Protein AF-A0A355SGA1-F1 (afdb_monomer)

Mean predicted aligned error: 23.5 Å

pLDDT: mean 78.16, std 21.88, range [22.03, 98.88]

Radius of gyration: 47.78 Å; Cα contacts (8 Å, |Δi|>4): 2266; chains: 1; bounding box: 134×86×154 Å

Nearest PDB structures (foldseek):
  6inx-assembly1_A-2  TM=9.481E-01  e=4.267E-32  Paenibacillus barengoltzii
  6bt9-assembly2_B  TM=9.104E-01  e=8.882E-31  Bacillus thuringiensis
  5gzt-assembly1_B  TM=6.855E-01  e=5.380E-34  Paenibacillus sp. FPU-7
  5gzu-assembly1_A  TM=6.925E-01  e=1.850E-33  Paenibacillus sp. FPU-7
  6jmn-assembly1_A  TM=6.245E-01  e=8.545E-30  Ostrinia furnacalis

Foldseek 3Di:
DDDDDDDDDDDDDDDDDDDDDDYDYDDDDDDDDDDDDDDDDDDDDDDDDDDDDDDDDDDDPLDPDAWAFWADWDWPDAAQFKTKIFTHDTDDDQDWQKKFKDKQNHTDDIGRHRMDMDGRHHGQDKIKIWIWTAGPSGHIYPIDIDIDTHHHDDDDDDDDDDDDDDDDDDDDDDDDDDDDDDDDDDDDDDDDDDDDDDDADDDAWEEWEDWDWPDAAQFKTKIATDDIDDPQDWQWKFKDWPNHGPDIGSDRMDMDGRHHGQDKIKMWMWTAGPNGHIYDIYDIDIDTHYHDDAKEEFAPWDWDPFAQFKIKTATDDIDDPQGWPWKFKDKPNHTDDIDRDRMDMGGGHHGQDKIKMWMWTAHPRGHIYDIDIDIDTHHHDKDKDKPPADPVRFEDDDFIKIWIDHDPPQQWQKKKKWKDFPVCPVDGTDTDDIGRDPRDIDTHPQPPPVDAFGKMKIKMWIAHPVRDIDIDIDIHTYPSDPADAFAAFADWDWPDDDLFKTKIFTHDGPDPFFQKKWKDKPNHTDDIDRHRMDMDGRHHAQDKMKMWMWTAGPVGHIHPDIWIKMDHHHPDRVVVVLDKDFPDWDWDWDQDDDDDQQDGKIWIKTKTQIDPSRAWPDKWKWKDFSPDDPVPIDTDDPVQWDDDRRMIIGTDICPPPDAFKMKMKMWIAHPVRDITIGIDIDGDHDDDDADDDFPDDADPFEFPFAEEFEDEQPDPDLNLDDNNLLNLHQEYEYPAWAADLPQRATDRPRNNRVLVSLVVVVVSCVVVVSYFYEHEYAPQPRLQRVCVQLVDPNSLLSHLLNLVVVCVVSVGQAYEYERQAFQCHHHPNHDRDLCSLVSLLVSLVSNLVSQVVVCVPVVRRHFYEYEFALDLVRCNSNLLLPSCVSHQAYEYQQFCQDFFVDFADAAGAFQADDPVPGDHQVNSLVSSVVSHHDLLRYAYEFEQKKKKFQFPDPPPLRHRGGGPGMDIGFVQRVPVVPLVVVQWDWDADPGRRFIWTHHSVRRIIIHHHFLRSLLVVLVVSLVSVHRYYYYDHDSRHRSCRSSVSNSVSRRDHDD

Secondary structure (DSSP, 8-state):
----------------------------------------SSS---------S-----------PPPPPPEEEEEEEE-SS-EEEEEEPP--SS-EEEEEEEETTEEEEEESSSEEEE-SPPTT-EEEEEEEEEESSS-----EEEEEEPPPPPPP----------------------------------------------PPPPPPEEEEEEEE-SSEEEEEEEPPP-SS---EEEEEETTEEEEEESSSEEEEESPPTT-EEEEEEEEE-SSS-BPPP-PPEEEE----PPPPPPEEEEEES--SSEEEEEEEPP--SS---EEEEEETTEEEEEESSSEEEEE-PPTT-EEEEEEEEE-SS--BPPPEEEEEEPPPPPEEEEES--TTSSEE-S--EEEEE--GGG-EEEEEEEEEETT-TTSPPEEEEEE-SSS-EEE--TT-TTS-SEEEEEEEEEEETTS-EEEEEEEEEE-------PPPPS--EEEEEETTEEEEE-PPPS-TTEEEEEEEETTEEEEEESSSEEEEE---TT-EEEEEEEEEETTS-B-SS-EEEEEE--SSTTTTTT---EEEEEEE--EE--SSS---EEEEEEEEEE-TTS-EEEEEEEEEETTS-TT--EEPPGGGEEEETTEEEEEEEGGGSPSEEEEEEEEEEETTS-EEEEEEEEEE------PPPPSPPPPSS--SSEEEEEEETTSS-STT--HHHHTT-SEEEEEEEEE-TTT--EE-SSTTTHHHHHHHHHHHHHH-TT-EEEEEEE-TTTGGGHHHHHTSHHHHHHHHHHHHHHHHHHT-SEEEEE-SBTTTB-STT----TTHHHHHHHHHHHHHHHHHHHHHHH-PPPEEEEEEESSHHHHHHHTHHHHTTS-SEEEEE---SS-TTSSB---SS-SS-SSSSS--HHHHHHHHHHHT--GGGEEEEEESEEEEEEES--GGGGTT-BEEEEEEEEHHHHHHT-TTTTT-EEEE-TTT--EEEEETTTTEEEE---TTHHHHHHHHHHHHT--EEEEE-GGGSSTTHHHHHHHHHHTS---

Structure (mmCIF, N/CA/C/O backbone):
data_AF-A0A355SGA1-F1
#
_entry.id   AF-A0A355SGA1-F1
#
loop_
_atom_site.group_PDB
_atom_site.id
_atom_site.type_symbol
_atom_site.label_atom_id
_atom_site.label_alt_id
_atom_site.label_comp_id
_atom_site.label_asym_id
_atom_site.label_entity_id
_atom_site.label_seq_id
_atom_site.pdbx_PDB_ins_code
_atom_site.Cartn_x
_atom_site.Cartn_y
_atom_site.Cartn_z
_atom_site.occupancy
_atom_site.B_iso_or_equiv
_atom_site.auth_seq_id
_atom_site.auth_comp_id
_atom_site.auth_asym_id
_atom_site.auth_atom_id
_atom_site.pdbx_PDB_model_num
ATOM 1 N N . MET A 1 1 ? -56.259 31.245 44.991 1.00 29.61 1 MET A N 1
ATOM 2 C CA . MET A 1 1 ? -56.139 30.017 45.816 1.00 29.61 1 MET A CA 1
ATOM 3 C C . MET A 1 1 ? -54.680 29.564 45.718 1.00 29.61 1 MET A C 1
ATOM 5 O O . MET A 1 1 ? -54.126 29.699 44.640 1.00 29.61 1 MET A O 1
ATOM 9 N N . ALA A 1 2 ? -53.930 29.361 46.810 1.00 29.39 2 ALA A N 1
ATOM 10 C CA . ALA A 1 2 ? -54.065 28.291 47.818 1.00 29.39 2 ALA A CA 1
ATOM 11 C C . ALA A 1 2 ? -53.697 26.924 47.184 1.00 29.39 2 ALA A C 1
ATOM 13 O O . ALA A 1 2 ? -54.320 26.577 46.191 1.00 29.39 2 ALA A O 1
ATOM 14 N N . ILE A 1 3 ? -52.704 26.138 47.642 1.00 30.56 3 ILE A N 1
ATOM 15 C CA . ILE A 1 3 ? -52.030 26.053 48.963 1.00 30.56 3 ILE A CA 1
ATOM 16 C C . ILE A 1 3 ? -50.512 25.694 48.851 1.00 30.56 3 ILE A C 1
ATOM 18 O O . ILE A 1 3 ? -49.994 25.452 47.768 1.00 30.56 3 ILE A O 1
ATOM 22 N N . LYS A 1 4 ? -49.790 25.752 49.983 1.00 28.38 4 LYS A N 1
ATOM 23 C CA . LYS A 1 4 ? -48.328 25.546 50.227 1.00 28.38 4 LYS A CA 1
ATOM 24 C C . LYS A 1 4 ? -48.144 24.239 51.077 1.00 28.38 4 LYS A C 1
ATOM 26 O O . LYS A 1 4 ? -49.145 23.549 51.241 1.00 28.38 4 LYS A O 1
ATOM 31 N N . PRO A 1 5 ? -47.044 23.932 51.817 1.00 59.78 5 PRO A N 1
ATOM 32 C CA . PRO A 1 5 ? -45.588 24.169 51.678 1.00 59.78 5 PRO A CA 1
ATOM 33 C C . PRO A 1 5 ? -44.708 22.909 52.021 1.00 59.78 5 PRO A C 1
ATOM 35 O O . PRO A 1 5 ? -45.240 21.857 52.351 1.00 59.78 5 PRO A O 1
ATOM 38 N N . LYS A 1 6 ? -43.375 23.120 52.144 1.00 33.44 6 LYS A N 1
ATOM 39 C CA . LYS A 1 6 ? -42.346 22.442 53.007 1.00 33.44 6 LYS A CA 1
ATOM 40 C C . LYS A 1 6 ? -41.299 21.568 52.278 1.00 33.44 6 LYS A C 1
ATOM 42 O O . LYS A 1 6 ? -41.652 20.957 51.284 1.00 33.44 6 LYS A O 1
ATOM 47 N N . LYS A 1 7 ? -40.054 21.362 52.762 1.00 37.81 7 LYS A N 1
ATOM 48 C CA . LYS A 1 7 ? -39.009 22.143 53.514 1.00 37.81 7 LYS A CA 1
ATOM 49 C C . LYS A 1 7 ? -38.094 21.169 54.319 1.00 37.81 7 LYS A C 1
ATOM 51 O O . LYS A 1 7 ? -38.613 20.166 54.787 1.00 37.81 7 LYS A O 1
ATOM 56 N N . TYR A 1 8 ? -36.865 21.622 54.652 1.00 35.66 8 TYR A N 1
ATOM 57 C CA . TYR A 1 8 ? -36.014 21.250 55.826 1.00 35.66 8 TYR A CA 1
ATOM 58 C C . TYR A 1 8 ? -35.100 19.980 55.742 1.00 35.66 8 TYR A C 1
ATOM 60 O O . TYR A 1 8 ? -35.490 19.049 55.055 1.00 35.66 8 TYR A O 1
ATOM 68 N N . LEU A 1 9 ? -33.916 19.848 56.414 1.00 32.72 9 LEU A N 1
ATOM 69 C CA . LEU A 1 9 ? -32.998 20.797 57.136 1.00 32.72 9 LEU A CA 1
ATOM 70 C C . LEU A 1 9 ? -31.701 20.137 57.753 1.00 32.72 9 LEU A C 1
ATOM 72 O O . LEU A 1 9 ? -31.760 18.972 58.117 1.00 32.72 9 LEU A O 1
ATOM 76 N N . TYR A 1 10 ? -30.632 20.942 57.994 1.00 31.28 10 TYR A N 1
ATOM 77 C CA . TYR A 1 10 ? -29.377 20.762 58.813 1.00 31.28 10 TYR A CA 1
ATOM 78 C C . TYR A 1 10 ? -28.382 19.585 58.466 1.00 31.28 10 TYR A C 1
ATOM 80 O O . TYR A 1 10 ? -28.774 18.692 57.731 1.00 31.28 10 TYR A O 1
ATOM 88 N N . PHE A 1 11 ? -27.143 19.428 59.020 1.00 32.31 11 PHE A N 1
ATOM 89 C CA . PHE A 1 11 ? -25.883 20.255 59.178 1.00 32.31 11 PHE A CA 1
ATOM 90 C C . PHE A 1 11 ? -24.884 19.551 60.163 1.00 32.31 11 PHE A C 1
ATOM 92 O O . PHE A 1 11 ? -25.305 18.639 60.864 1.00 32.31 11 PHE A O 1
ATOM 99 N N . PHE A 1 12 ? -23.648 20.081 60.326 1.00 29.50 12 PHE A N 1
ATOM 100 C CA . PHE A 1 12 ? -22.642 19.834 61.414 1.00 29.50 12 PHE A CA 1
ATOM 101 C C . PHE A 1 12 ? -21.904 18.453 61.428 1.00 29.50 12 PHE A C 1
ATOM 103 O O . PHE A 1 12 ? -22.513 17.455 61.073 1.00 29.50 12 PHE A O 1
ATOM 110 N N . LEU A 1 13 ? -20.637 18.276 61.890 1.00 27.98 13 LEU A N 1
ATOM 111 C CA . LEU A 1 13 ? -19.417 19.138 61.980 1.00 27.98 13 LEU A CA 1
ATOM 112 C C . LEU A 1 13 ? -18.161 18.345 62.501 1.00 27.98 13 LEU A C 1
ATOM 114 O O . LEU A 1 13 ? -18.361 17.448 63.307 1.00 27.98 13 LEU A O 1
ATOM 118 N N . VAL A 1 14 ? -16.915 18.809 62.209 1.00 29.78 14 VAL A N 1
ATOM 119 C CA . VAL A 1 14 ? -15.663 18.735 63.063 1.00 29.78 14 VAL A CA 1
ATOM 120 C C . VAL A 1 14 ? -14.986 17.341 63.332 1.00 29.78 14 VAL A C 1
ATOM 122 O O . VAL A 1 14 ? -15.704 16.369 63.501 1.00 29.78 14 VAL A O 1
ATOM 125 N N . PHE A 1 15 ? -13.649 17.112 63.487 1.00 29.41 15 PHE A N 1
ATOM 126 C CA . PHE A 1 15 ? -12.339 17.804 63.218 1.00 29.41 15 PHE A CA 1
ATOM 127 C C . PHE A 1 15 ? -11.118 16.894 63.648 1.00 29.41 15 PHE A C 1
ATOM 129 O O . PHE A 1 15 ? -11.392 15.754 64.006 1.00 29.41 15 PHE A O 1
ATOM 136 N N . VAL A 1 16 ? -9.846 17.407 63.726 1.00 32.91 16 VAL A N 1
ATOM 137 C CA . VAL A 1 16 ? -8.592 16.834 64.388 1.00 32.91 16 VAL A CA 1
ATOM 138 C C . VAL A 1 16 ? -7.732 15.831 63.530 1.00 32.91 16 VAL A C 1
ATOM 140 O O . VAL A 1 16 ? -8.352 15.025 62.853 1.00 32.91 16 VAL A O 1
ATOM 143 N N . LEU A 1 17 ? -6.364 15.733 63.454 1.00 32.56 17 LEU A N 1
ATOM 144 C CA . LEU A 1 17 ? -5.117 16.483 63.875 1.00 32.56 17 LEU A CA 1
ATOM 145 C C . LEU A 1 17 ? -3.809 16.000 63.106 1.00 32.56 17 LEU A C 1
ATOM 147 O O . LEU A 1 17 ? -3.913 15.058 62.332 1.00 32.56 17 LEU A O 1
ATOM 151 N N . ILE A 1 18 ? -2.597 16.539 63.442 1.00 29.86 18 ILE A N 1
ATOM 152 C CA . ILE A 1 18 ? -1.179 16.018 63.238 1.00 29.86 18 ILE A CA 1
ATOM 153 C C . ILE A 1 18 ? -0.542 16.142 61.801 1.00 29.86 18 ILE A C 1
ATOM 155 O O . ILE A 1 18 ? -1.279 15.959 60.844 1.00 29.86 18 ILE A O 1
ATOM 159 N N . LEU A 1 19 ? 0.736 16.511 61.463 1.00 32.09 19 LEU A N 1
ATOM 160 C CA . LEU A 1 19 ? 2.088 16.842 62.072 1.00 32.09 19 LEU A CA 1
ATOM 161 C C . LEU A 1 19 ? 3.180 15.699 62.034 1.00 32.09 19 LEU A C 1
ATOM 163 O O . LEU A 1 19 ? 2.768 14.550 62.069 1.00 32.09 19 LEU A O 1
ATOM 167 N N . THR A 1 20 ? 4.545 15.789 62.000 1.00 37.00 20 THR A N 1
ATOM 168 C CA . THR A 1 20 ? 5.698 16.745 61.720 1.00 37.00 20 THR A CA 1
ATOM 169 C C . THR A 1 20 ? 7.069 15.973 61.867 1.00 37.00 20 THR A C 1
ATOM 171 O O . THR A 1 20 ? 7.033 14.960 62.557 1.00 37.00 20 THR A O 1
ATOM 174 N N . SER A 1 21 ? 8.323 16.343 61.472 1.00 33.88 21 SER A N 1
ATOM 175 C CA . SER A 1 21 ? 8.951 17.181 60.396 1.00 33.88 21 SER A CA 1
ATOM 176 C C . SER A 1 21 ? 10.531 17.270 60.455 1.00 33.88 21 SER A C 1
ATOM 178 O O . SER A 1 21 ? 11.054 17.498 61.537 1.00 33.88 21 SER A O 1
ATOM 180 N N . LEU A 1 22 ? 11.241 17.274 59.291 1.00 32.97 22 LEU A N 1
ATOM 181 C CA . LEU A 1 22 ? 12.563 17.928 58.921 1.00 32.97 22 LEU A CA 1
ATOM 182 C C . LEU A 1 22 ? 14.014 17.477 59.407 1.00 32.97 22 LEU A C 1
ATOM 184 O O . LEU A 1 22 ? 14.228 17.266 60.591 1.00 32.97 22 LEU A O 1
ATOM 188 N N . MET A 1 23 ? 15.030 17.571 58.484 1.00 30.44 23 MET A N 1
ATOM 189 C CA . MET A 1 23 ? 16.516 17.925 58.600 1.00 30.44 23 MET A CA 1
ATOM 190 C C . MET A 1 23 ? 17.595 16.938 59.225 1.00 30.44 23 MET A C 1
ATOM 192 O O . MET A 1 23 ? 17.177 15.970 59.843 1.00 30.44 23 MET A O 1
ATOM 196 N N . ILE A 1 24 ? 18.972 17.007 59.119 1.00 32.75 24 ILE A N 1
ATOM 197 C CA . ILE A 1 24 ? 20.013 17.947 58.528 1.00 32.75 24 ILE A CA 1
ATOM 198 C C . ILE A 1 24 ? 21.329 17.309 57.850 1.00 32.75 24 ILE A C 1
ATOM 200 O O . ILE A 1 24 ? 21.148 16.616 56.856 1.00 32.75 24 ILE A O 1
ATOM 204 N N . ILE A 1 25 ? 22.619 17.577 58.240 1.00 31.19 25 ILE A N 1
ATOM 205 C CA . ILE A 1 25 ? 23.953 17.379 57.509 1.00 31.19 25 ILE A CA 1
ATOM 206 C C . ILE A 1 25 ? 25.229 17.423 58.462 1.00 31.19 25 ILE A C 1
ATOM 208 O O . ILE A 1 25 ? 24.984 17.682 59.636 1.00 31.19 25 ILE A O 1
ATOM 212 N N . SER A 1 26 ? 26.575 17.266 58.183 1.00 31.05 26 SER A N 1
ATOM 213 C CA . SER A 1 26 ? 27.523 16.915 57.042 1.00 31.05 26 SER A CA 1
ATOM 214 C C . SER A 1 26 ? 29.070 16.828 57.413 1.00 31.05 26 SER A C 1
ATOM 216 O O . SER A 1 26 ? 29.461 17.500 58.360 1.00 31.05 26 SER A O 1
ATOM 218 N N . HIS A 1 27 ? 29.941 16.226 56.544 1.00 33.25 27 HIS A N 1
ATOM 219 C CA . HIS A 1 27 ? 31.391 16.531 56.174 1.00 33.25 27 HIS A CA 1
ATOM 220 C C . HIS A 1 27 ? 32.715 15.998 56.888 1.00 33.25 27 HIS A C 1
ATOM 222 O O . HIS A 1 27 ? 32.801 15.983 58.110 1.00 33.25 27 HIS A O 1
ATOM 228 N N . TYR A 1 28 ? 33.788 15.758 56.063 1.00 31.44 28 TYR A N 1
ATOM 229 C CA . TYR A 1 28 ? 35.303 15.731 56.247 1.00 31.44 28 TYR A CA 1
ATOM 230 C C . TYR A 1 28 ? 36.198 14.448 56.506 1.00 31.44 28 TYR A C 1
ATOM 232 O O . TYR A 1 28 ? 35.718 13.439 57.007 1.00 31.44 28 TYR A O 1
ATOM 240 N N . SER A 1 29 ? 37.515 14.495 56.121 1.00 35.84 29 SER A N 1
ATOM 241 C CA . SER A 1 29 ? 38.522 13.369 55.977 1.00 35.84 29 SER A CA 1
ATOM 242 C C . SER A 1 29 ? 40.049 13.771 55.896 1.00 35.84 29 SER A C 1
ATOM 244 O O . SER A 1 29 ? 40.299 14.889 55.451 1.00 35.84 29 SER A O 1
ATOM 246 N N . LEU A 1 30 ? 41.077 12.910 56.200 1.00 31.50 30 LEU A N 1
ATOM 247 C CA . LEU A 1 30 ? 42.558 13.223 56.054 1.00 31.50 30 LEU A CA 1
ATOM 248 C C . LEU A 1 30 ? 43.641 12.044 56.153 1.00 31.50 30 LEU A C 1
ATOM 250 O O . LEU A 1 30 ? 43.679 11.389 57.185 1.00 31.50 30 LEU A O 1
ATOM 254 N N . PHE A 1 31 ? 44.584 11.890 55.167 1.00 33.38 31 PHE A N 1
ATOM 255 C CA . PHE A 1 31 ? 46.034 11.384 55.140 1.00 33.38 31 PHE A CA 1
ATOM 256 C C . PHE A 1 31 ? 46.515 9.990 55.725 1.00 33.38 31 PHE A C 1
ATOM 258 O O . PHE A 1 31 ? 45.910 9.497 56.662 1.00 33.38 31 PHE A O 1
ATOM 265 N N . GLY A 1 32 ? 47.646 9.306 55.341 1.00 30.58 32 GLY A N 1
ATOM 266 C CA . GLY A 1 32 ? 48.600 9.361 54.175 1.00 30.58 32 GLY A CA 1
ATOM 267 C C . GLY A 1 32 ? 50.048 8.694 54.275 1.00 30.58 32 GLY A C 1
ATOM 268 O O . GLY A 1 32 ? 50.753 8.908 55.257 1.00 30.58 32 GLY A O 1
ATOM 269 N N . SER A 1 33 ? 50.568 8.050 53.185 1.00 29.62 33 SER A N 1
ATOM 270 C CA . SER A 1 33 ? 52.014 7.809 52.742 1.00 29.62 33 SER A CA 1
ATOM 271 C C . SER A 1 33 ? 52.881 6.517 53.065 1.00 29.62 33 SER A C 1
ATOM 273 O O . SER A 1 33 ? 52.412 5.615 53.749 1.00 29.62 33 SER A O 1
ATOM 275 N N . LYS A 1 34 ? 54.107 6.369 52.460 1.00 30.11 34 LYS A N 1
ATOM 276 C CA . LYS A 1 34 ? 54.899 5.111 52.127 1.00 30.11 34 LYS A CA 1
ATOM 277 C C . LYS A 1 34 ? 56.451 5.121 52.396 1.00 30.11 34 LYS A C 1
ATOM 279 O O . LYS A 1 34 ? 57.009 6.201 52.575 1.00 30.11 34 LYS A O 1
ATOM 284 N N . ARG A 1 35 ? 57.156 3.955 52.265 1.00 36.34 35 ARG A N 1
ATOM 285 C CA . ARG A 1 35 ? 58.584 3.749 51.801 1.00 36.34 35 ARG A CA 1
ATOM 286 C C . ARG A 1 35 ? 58.892 2.290 51.304 1.00 36.34 35 ARG A C 1
ATOM 288 O O . ARG A 1 35 ? 57.981 1.469 51.329 1.00 36.34 35 ARG A O 1
ATOM 295 N N . ASP A 1 36 ? 60.118 1.987 50.816 1.00 31.52 36 ASP A N 1
ATOM 296 C CA . ASP A 1 36 ? 60.404 1.021 49.702 1.00 31.52 36 ASP A CA 1
ATOM 297 C C . ASP A 1 36 ? 61.290 -0.260 49.938 1.00 31.52 36 ASP A C 1
ATOM 299 O O . ASP A 1 36 ? 61.641 -0.602 51.064 1.00 31.52 36 ASP A O 1
ATOM 303 N N . LYS A 1 37 ? 61.578 -0.996 48.831 1.00 27.08 37 LYS A N 1
ATOM 304 C CA . LYS A 1 37 ? 62.029 -2.416 48.650 1.00 27.08 37 LYS A CA 1
ATOM 305 C C . LYS A 1 37 ? 63.555 -2.712 48.754 1.00 27.08 37 LYS A C 1
ATOM 307 O O . LYS A 1 37 ? 64.356 -1.785 48.853 1.00 27.08 37 LYS A O 1
ATOM 312 N N . PRO A 1 38 ? 63.975 -3.997 48.591 1.00 34.16 38 PRO A N 1
ATOM 313 C CA . PRO A 1 38 ? 64.659 -4.382 47.329 1.00 34.16 38 PRO A CA 1
ATOM 314 C C . PRO A 1 38 ? 64.297 -5.764 46.697 1.00 34.16 38 PRO A C 1
ATOM 316 O O . PRO A 1 38 ? 64.017 -6.723 47.404 1.00 34.16 38 PRO A O 1
ATOM 319 N N . VAL A 1 39 ? 64.341 -5.817 45.347 1.00 28.30 39 VAL A N 1
ATOM 320 C CA . VAL A 1 39 ? 64.955 -6.833 44.426 1.00 28.30 39 VAL A CA 1
ATOM 321 C C . VAL A 1 39 ? 65.015 -8.301 44.924 1.00 28.30 39 VAL A C 1
ATOM 323 O O . VAL A 1 39 ? 65.692 -8.560 45.911 1.00 28.30 39 VAL A O 1
ATOM 326 N N . VAL A 1 40 ? 64.369 -9.324 44.330 1.00 27.52 40 VAL A N 1
ATOM 327 C CA . VAL A 1 40 ? 64.272 -9.864 42.931 1.00 27.52 40 VAL A CA 1
ATOM 328 C C . VAL A 1 40 ? 62.90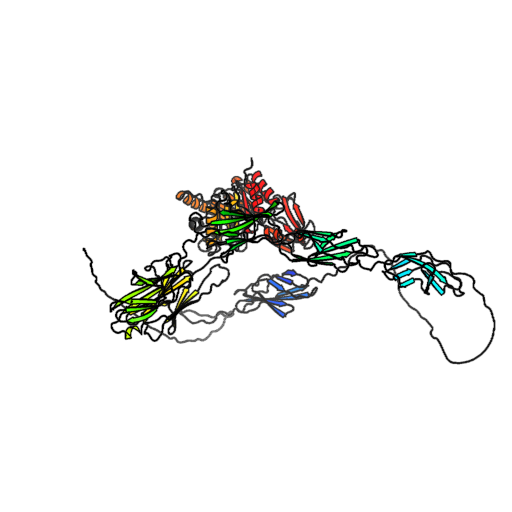1 -10.591 42.790 1.00 27.52 40 VAL A C 1
ATOM 330 O O . VAL A 1 40 ? 62.427 -11.065 43.818 1.00 27.52 40 VAL A O 1
ATOM 333 N N . SER A 1 41 ? 62.203 -10.843 41.666 1.00 24.69 41 SER A N 1
ATOM 334 C CA . SER A 1 41 ? 61.975 -10.288 40.297 1.00 24.69 41 SER A CA 1
ATOM 335 C C . SER A 1 41 ? 60.566 -10.819 39.863 1.00 24.69 41 SER A C 1
ATOM 337 O O . SER A 1 41 ? 59.882 -11.414 40.695 1.00 24.69 41 SER A O 1
ATOM 339 N N . ASP A 1 42 ? 59.985 -10.643 38.669 1.00 27.00 42 ASP A N 1
ATOM 340 C CA . ASP A 1 42 ? 60.324 -9.861 37.472 1.00 27.00 42 ASP A CA 1
ATOM 341 C C . ASP A 1 42 ? 59.244 -8.802 37.188 1.00 27.00 42 ASP A C 1
ATOM 343 O O . ASP A 1 42 ? 58.096 -8.930 37.607 1.00 27.00 42 ASP A O 1
ATOM 347 N N . ASN A 1 43 ? 59.667 -7.718 36.536 1.00 26.39 43 ASN A N 1
ATOM 348 C CA . ASN A 1 43 ? 58.924 -6.517 36.118 1.00 26.39 43 ASN A CA 1
ATOM 349 C C . ASN A 1 43 ? 57.454 -6.330 36.569 1.00 26.39 43 ASN A C 1
ATOM 351 O O . ASN A 1 43 ? 56.516 -6.258 35.781 1.00 26.39 43 ASN A O 1
ATOM 355 N N . THR A 1 44 ? 57.338 -6.008 37.861 1.00 24.48 44 THR A N 1
ATOM 356 C CA . THR A 1 44 ? 56.576 -4.848 38.376 1.00 24.48 44 THR A CA 1
ATOM 357 C C . THR A 1 44 ? 55.058 -4.802 38.176 1.00 24.48 44 THR A C 1
ATOM 359 O O . THR A 1 44 ? 54.522 -4.036 37.382 1.00 24.48 44 THR A O 1
ATOM 362 N N . SER A 1 45 ? 54.374 -5.466 39.105 1.00 40.16 45 SER A N 1
ATOM 363 C CA . SER A 1 45 ? 53.109 -5.004 39.693 1.00 40.16 45 SER A CA 1
ATOM 364 C C . SER A 1 45 ? 53.242 -3.671 40.460 1.00 40.16 45 SER A C 1
ATOM 366 O O . SER A 1 45 ? 54.361 -3.231 40.747 1.00 40.16 45 SER A O 1
ATOM 368 N N . LEU A 1 46 ? 52.109 -3.111 40.929 1.00 24.50 46 LEU A N 1
ATOM 369 C CA . LEU A 1 46 ? 51.925 -2.721 42.345 1.00 24.50 46 LEU A CA 1
ATOM 370 C C . LEU A 1 46 ? 50.432 -2.523 42.735 1.00 24.50 46 LEU A C 1
ATOM 372 O O . LEU A 1 46 ? 49.574 -2.394 41.872 1.00 24.50 46 LEU A O 1
ATOM 376 N N . LYS A 1 47 ? 50.149 -2.576 44.050 1.00 43.28 47 LYS A N 1
ATOM 377 C CA . LYS A 1 47 ? 48.823 -2.649 44.726 1.00 43.28 47 LYS A CA 1
ATOM 378 C C . LYS A 1 47 ? 48.219 -1.237 45.061 1.00 43.28 47 LYS A C 1
ATOM 380 O O . LYS A 1 47 ? 48.871 -0.253 44.718 1.00 43.28 47 LYS A O 1
ATOM 385 N N . GLN A 1 48 ? 47.070 -1.008 45.743 1.00 34.47 48 GLN A N 1
ATOM 386 C CA . GLN A 1 48 ? 46.382 -1.771 46.821 1.00 34.47 48 GLN A CA 1
ATOM 387 C C . GLN A 1 48 ? 44.897 -1.367 47.112 1.00 34.47 48 GLN A C 1
ATOM 389 O O . GLN A 1 48 ? 44.260 -0.779 46.248 1.00 34.47 48 GLN A O 1
ATOM 394 N N . GLU A 1 49 ? 44.356 -1.761 48.280 1.00 53.84 49 GLU A N 1
ATOM 395 C CA . GLU A 1 49 ? 42.959 -2.165 48.584 1.00 53.84 49 GLU A CA 1
ATOM 396 C C . GLU A 1 49 ? 42.046 -1.117 49.303 1.00 53.84 49 GLU A C 1
ATOM 398 O O . GLU A 1 49 ? 42.535 -0.270 50.046 1.00 53.84 49 GLU A O 1
ATOM 403 N N . ASP A 1 50 ? 40.726 -1.272 49.089 1.00 58.34 50 ASP A N 1
ATOM 404 C CA . ASP A 1 50 ? 39.510 -1.054 49.926 1.00 58.34 50 ASP A CA 1
ATOM 405 C C . ASP A 1 50 ? 39.219 0.210 50.790 1.00 58.34 50 ASP A C 1
ATOM 407 O O . ASP A 1 50 ? 39.839 0.427 51.827 1.00 58.34 50 ASP A O 1
ATOM 411 N N . ASP A 1 51 ? 38.096 0.898 50.478 1.00 29.17 51 ASP A N 1
ATOM 412 C CA . ASP A 1 51 ? 36.956 1.202 51.395 1.00 29.17 51 ASP A CA 1
ATOM 413 C C . ASP A 1 51 ? 35.679 1.614 50.589 1.00 29.17 51 ASP A C 1
ATOM 415 O O . ASP A 1 51 ? 35.748 1.825 49.375 1.00 29.17 51 ASP A O 1
ATOM 419 N N . LYS A 1 52 ? 34.493 1.725 51.219 1.00 51.25 52 LYS A N 1
ATOM 420 C CA . LYS A 1 52 ? 33.198 2.078 50.592 1.00 51.25 52 LYS A CA 1
ATOM 421 C C . LYS A 1 52 ? 32.609 3.416 51.073 1.00 51.25 52 LYS A C 1
ATOM 423 O O . LYS A 1 52 ? 31.919 3.448 52.088 1.00 51.25 52 LYS A O 1
ATOM 428 N N . THR A 1 53 ? 32.684 4.469 50.253 1.00 31.17 53 THR A N 1
ATOM 429 C CA . THR A 1 53 ? 31.521 5.256 49.744 1.00 31.17 53 THR A CA 1
ATOM 430 C C . THR A 1 53 ? 31.956 6.502 48.958 1.00 31.17 53 THR A C 1
ATOM 432 O O . THR A 1 53 ? 32.939 7.138 49.303 1.00 31.17 53 THR A O 1
ATOM 435 N N . LYS A 1 54 ? 31.170 6.849 47.922 1.00 39.84 54 LYS A N 1
ATOM 436 C CA . LYS A 1 54 ? 31.131 8.123 47.165 1.00 39.84 54 LYS A CA 1
ATOM 437 C C . LYS A 1 54 ? 32.425 8.964 47.081 1.00 39.84 54 LYS A C 1
ATOM 439 O O . LYS A 1 54 ? 32.706 9.779 47.956 1.00 39.84 54 LYS A O 1
ATOM 444 N N . THR A 1 55 ? 33.031 8.946 45.897 1.00 22.03 55 THR A N 1
ATOM 445 C CA . THR A 1 55 ? 33.842 10.058 45.371 1.00 22.03 55 THR A CA 1
ATOM 446 C C . THR A 1 55 ? 33.197 10.577 44.085 1.00 22.03 55 THR A C 1
ATOM 448 O O . THR A 1 55 ? 32.468 9.839 43.420 1.00 22.03 55 THR A O 1
ATOM 451 N N . GLU A 1 56 ? 33.434 11.843 43.746 1.00 26.75 56 GLU A N 1
ATOM 452 C CA . GLU A 1 56 ? 33.108 12.406 42.427 1.00 26.75 56 GLU A CA 1
ATOM 453 C C . GLU A 1 56 ? 34.003 11.803 41.332 1.00 26.75 56 GLU A C 1
ATOM 455 O O . GLU A 1 56 ? 35.022 11.179 41.630 1.00 26.75 56 GLU A O 1
ATOM 460 N N . GLU A 1 57 ? 33.612 11.986 40.069 1.00 45.06 57 GLU A N 1
ATOM 461 C CA . GLU A 1 57 ? 34.248 11.397 38.886 1.00 45.06 57 GLU A CA 1
ATOM 462 C C . GLU A 1 57 ? 35.759 11.691 38.775 1.00 45.06 57 GLU A C 1
ATOM 464 O O . GLU A 1 57 ? 36.164 12.838 38.559 1.00 45.06 57 GLU A O 1
ATOM 469 N N . PRO A 1 58 ? 36.620 10.662 38.747 1.00 29.27 58 PRO A N 1
ATOM 470 C CA . PRO A 1 58 ? 37.856 10.706 37.997 1.00 29.27 58 PRO A CA 1
ATOM 471 C C . PRO A 1 58 ? 37.583 10.079 36.626 1.00 29.27 58 PRO A C 1
ATOM 473 O O . PRO A 1 58 ? 37.464 8.864 36.533 1.00 29.27 58 PRO A O 1
ATOM 476 N N . LYS A 1 59 ? 37.448 10.938 35.606 1.00 34.97 59 LYS A N 1
ATOM 477 C CA . LYS A 1 59 ? 37.501 10.676 34.151 1.00 34.97 59 LYS A CA 1
ATOM 478 C C . LYS A 1 59 ? 37.418 9.207 33.708 1.00 34.97 59 LYS A C 1
ATOM 480 O O . LYS A 1 59 ? 38.301 8.413 34.024 1.00 34.97 59 LYS A O 1
ATOM 485 N N . ALA A 1 60 ? 36.463 8.918 32.820 1.00 38.88 60 ALA A N 1
ATOM 486 C CA . ALA A 1 60 ? 36.514 7.733 31.965 1.00 38.88 60 ALA A CA 1
ATOM 487 C C . ALA A 1 60 ? 37.941 7.490 31.440 1.00 38.88 60 ALA A C 1
ATOM 489 O O . ALA A 1 60 ? 38.660 8.454 31.146 1.00 38.88 60 ALA A O 1
ATOM 490 N N . ASN A 1 61 ? 38.323 6.217 31.280 1.00 46.12 61 ASN A N 1
ATOM 491 C CA . ASN A 1 61 ? 39.425 5.889 30.384 1.00 46.12 61 ASN A CA 1
ATOM 492 C C . ASN A 1 61 ? 39.108 6.582 29.058 1.00 46.12 61 ASN A C 1
ATOM 494 O O . ASN A 1 61 ? 38.130 6.230 28.400 1.00 46.12 61 ASN A O 1
ATOM 498 N N . ALA A 1 62 ? 39.903 7.592 28.704 1.00 55.81 62 ALA A N 1
ATOM 499 C CA . ALA A 1 62 ? 39.987 7.994 27.319 1.00 55.81 62 ALA A CA 1
ATOM 500 C C . ALA A 1 62 ? 40.523 6.756 26.615 1.00 55.81 62 ALA A C 1
ATOM 502 O O . ALA A 1 62 ? 41.646 6.334 26.903 1.00 55.81 62 ALA A O 1
ATOM 503 N N . ASP A 1 63 ? 39.684 6.130 25.800 1.00 73.38 63 ASP A N 1
ATOM 504 C CA . ASP A 1 63 ? 40.171 5.115 24.893 1.00 73.38 63 ASP A CA 1
ATOM 505 C C . ASP A 1 63 ? 41.301 5.734 24.051 1.00 73.38 63 ASP A C 1
ATOM 507 O O . ASP A 1 63 ? 41.261 6.911 23.679 1.00 73.38 63 ASP A O 1
ATOM 511 N N . THR A 1 64 ? 42.346 4.948 23.831 1.00 74.62 64 THR A N 1
ATOM 512 C CA . THR A 1 64 ? 43.536 5.311 23.053 1.00 74.62 64 THR A CA 1
ATOM 513 C C . THR A 1 64 ? 43.838 4.275 21.976 1.00 74.62 64 THR A C 1
ATOM 515 O O . THR A 1 64 ? 44.909 4.321 21.365 1.00 74.62 64 THR A O 1
ATOM 518 N N . LYS A 1 65 ? 42.967 3.278 21.800 1.00 83.38 65 LYS A N 1
ATOM 519 C CA . LYS A 1 65 ? 43.095 2.286 20.750 1.00 83.38 65 LYS A CA 1
ATOM 520 C C . LYS A 1 65 ? 42.433 2.849 19.497 1.00 83.38 65 LYS A C 1
ATOM 522 O O . LYS A 1 65 ? 41.384 3.470 19.540 1.00 83.38 65 LYS A O 1
ATOM 527 N N . ALA A 1 66 ? 43.097 2.678 18.363 1.00 85.12 66 ALA A N 1
ATOM 528 C CA . ALA A 1 66 ? 42.492 3.001 17.084 1.00 85.12 66 ALA A CA 1
ATOM 529 C C . ALA A 1 66 ? 41.548 1.863 16.655 1.00 85.12 66 ALA A C 1
ATOM 531 O O . ALA A 1 66 ? 41.912 0.690 16.834 1.00 85.12 66 ALA A O 1
ATOM 532 N N . PRO A 1 67 ? 40.410 2.178 16.011 1.00 92.00 67 PRO A N 1
ATOM 533 C CA . PRO A 1 67 ? 39.663 1.205 15.229 1.00 92.00 67 PRO A CA 1
ATOM 534 C C . PRO A 1 67 ? 40.546 0.512 14.191 1.00 92.00 67 PRO A C 1
ATOM 536 O O . PRO A 1 67 ? 41.540 1.078 13.719 1.00 92.00 67 PRO A O 1
ATOM 539 N N . THR A 1 68 ? 40.154 -0.688 13.763 1.00 93.25 68 THR A N 1
ATOM 540 C CA . THR A 1 68 ? 40.766 -1.291 12.572 1.00 93.25 68 THR A CA 1
ATOM 541 C C . THR A 1 68 ? 40.553 -0.393 11.352 1.00 93.25 68 THR A C 1
ATOM 543 O O . THR A 1 68 ? 39.596 0.380 11.285 1.00 93.25 68 THR A O 1
ATOM 546 N N . ALA A 1 69 ? 41.435 -0.488 10.357 1.00 91.44 69 ALA A N 1
ATOM 547 C CA . ALA A 1 69 ? 41.139 0.093 9.053 1.00 91.44 69 ALA A CA 1
ATOM 548 C C . ALA A 1 69 ? 39.849 -0.548 8.480 1.00 91.44 69 ALA A C 1
ATOM 550 O O . ALA A 1 69 ? 39.618 -1.735 8.730 1.00 91.44 69 ALA A O 1
ATOM 551 N N . PRO A 1 70 ? 39.015 0.204 7.737 1.00 93.81 70 PRO A N 1
ATOM 552 C CA . PRO A 1 70 ? 37.905 -0.357 6.965 1.00 93.81 70 PRO A CA 1
ATOM 553 C C . PRO A 1 70 ? 38.368 -1.488 6.035 1.00 93.81 70 PRO A C 1
ATOM 555 O O . PRO A 1 70 ? 39.352 -1.318 5.309 1.00 93.81 70 PRO A O 1
ATOM 558 N N . GLY A 1 71 ? 37.671 -2.625 6.069 1.00 85.69 71 GLY A N 1
ATOM 559 C CA . GLY A 1 71 ? 37.964 -3.792 5.228 1.00 85.69 71 GLY A CA 1
ATOM 560 C C . GLY A 1 71 ? 37.279 -3.723 3.861 1.00 85.69 71 GLY A C 1
ATOM 561 O O . GLY A 1 71 ? 36.379 -2.912 3.658 1.00 85.69 71 GLY A O 1
ATOM 562 N N . ASP A 1 72 ? 37.710 -4.569 2.923 1.00 88.75 72 ASP A N 1
ATOM 563 C CA . ASP A 1 72 ? 37.018 -4.921 1.671 1.00 88.75 72 ASP A CA 1
ATOM 564 C C . ASP A 1 72 ? 36.284 -3.769 0.947 1.00 88.75 72 ASP A C 1
ATOM 566 O O . ASP A 1 72 ? 35.112 -3.862 0.564 1.00 88.75 72 ASP A O 1
ATOM 570 N N . ILE A 1 73 ? 37.007 -2.660 0.732 1.00 92.38 73 ILE A N 1
ATOM 571 C CA . ILE A 1 73 ? 36.504 -1.515 -0.038 1.00 92.38 73 ILE A CA 1
ATOM 572 C C . ILE A 1 73 ? 36.201 -1.964 -1.472 1.00 92.38 73 ILE A C 1
ATOM 574 O O . ILE A 1 73 ? 37.073 -2.460 -2.189 1.00 92.38 73 ILE A O 1
ATOM 578 N N . THR A 1 74 ? 34.955 -1.764 -1.887 1.00 87.06 74 THR A N 1
ATOM 579 C CA . THR A 1 74 ? 34.368 -2.316 -3.110 1.00 87.06 74 THR A CA 1
ATOM 580 C C . THR A 1 74 ? 33.531 -1.265 -3.836 1.00 87.06 74 THR A C 1
ATOM 582 O O . THR A 1 74 ? 32.731 -0.565 -3.218 1.00 87.06 74 THR A O 1
ATOM 585 N N . THR A 1 75 ? 33.693 -1.150 -5.157 1.00 91.69 75 THR A N 1
ATOM 586 C CA . THR A 1 75 ? 32.870 -0.266 -6.000 1.00 91.69 75 THR A CA 1
ATOM 587 C C . THR A 1 75 ? 31.473 -0.855 -6.198 1.00 91.69 75 THR A C 1
ATOM 589 O O . THR A 1 75 ? 31.332 -1.907 -6.817 1.00 91.69 75 THR A O 1
ATOM 592 N N . THR A 1 76 ? 30.434 -0.167 -5.720 1.00 80.50 76 THR A N 1
ATOM 593 C CA . THR A 1 76 ? 29.023 -0.583 -5.851 1.00 80.50 76 THR A CA 1
ATOM 594 C C . THR A 1 76 ? 28.313 0.064 -7.036 1.00 80.50 76 THR A C 1
ATOM 596 O O . THR A 1 76 ? 27.437 -0.550 -7.640 1.00 80.50 76 THR A O 1
ATOM 599 N N . ILE A 1 77 ? 28.697 1.292 -7.394 1.00 78.94 77 ILE A N 1
ATOM 600 C CA . ILE A 1 77 ? 28.205 2.015 -8.574 1.00 78.94 77 ILE A CA 1
ATOM 601 C C . ILE A 1 77 ? 29.399 2.695 -9.238 1.00 78.94 77 ILE A C 1
ATOM 603 O O . ILE A 1 77 ? 30.278 3.220 -8.559 1.00 78.94 77 ILE A O 1
ATOM 607 N N . LYS A 1 78 ? 29.425 2.715 -10.568 1.00 89.75 78 LYS A N 1
ATOM 608 C CA . LYS A 1 78 ? 30.427 3.430 -11.359 1.00 89.75 78 LYS A CA 1
ATOM 609 C C . LYS A 1 78 ? 29.789 3.941 -12.639 1.00 89.75 78 LYS A C 1
ATOM 611 O O . LYS A 1 78 ? 29.085 3.196 -13.316 1.00 89.75 78 LYS A O 1
ATOM 616 N N . THR A 1 79 ? 30.018 5.209 -12.947 1.00 87.12 79 THR A N 1
ATOM 617 C CA . THR A 1 79 ? 29.523 5.895 -14.146 1.00 87.12 79 THR A CA 1
ATOM 618 C C . THR A 1 79 ? 30.669 6.680 -14.799 1.00 87.12 79 THR A C 1
ATOM 620 O O . THR A 1 79 ? 31.833 6.524 -14.419 1.00 87.12 79 THR A O 1
ATOM 623 N N . GLU A 1 80 ? 30.373 7.519 -15.791 1.00 85.62 80 GLU A N 1
ATOM 624 C CA . GLU A 1 80 ? 31.342 8.489 -16.319 1.00 85.62 80 GLU A CA 1
ATOM 625 C C . GLU A 1 80 ? 31.606 9.676 -15.369 1.00 85.62 80 GLU A C 1
ATOM 627 O O . GLU A 1 80 ? 32.670 10.279 -15.454 1.00 85.62 80 GLU A O 1
ATOM 632 N N . ASN A 1 81 ? 30.716 9.977 -14.411 1.00 91.06 81 ASN A N 1
ATOM 633 C CA . ASN A 1 81 ? 30.849 11.142 -13.516 1.00 91.06 81 ASN A CA 1
ATOM 634 C C . ASN A 1 81 ? 30.645 10.842 -12.016 1.00 91.06 81 ASN A C 1
ATOM 636 O O . ASN A 1 81 ? 30.619 11.760 -11.196 1.00 91.06 81 ASN A O 1
ATOM 640 N N . SER A 1 82 ? 30.506 9.575 -11.623 1.00 86.19 82 SER A N 1
ATOM 641 C CA . SER A 1 82 ? 30.335 9.173 -10.222 1.00 86.19 82 SER A CA 1
ATOM 642 C C . SER A 1 82 ? 30.849 7.762 -9.935 1.00 86.19 82 SER A C 1
ATOM 644 O O . SER A 1 82 ? 30.840 6.885 -10.802 1.00 86.19 82 SER A O 1
ATOM 646 N N . ILE A 1 83 ? 31.290 7.549 -8.695 1.00 92.25 83 ILE A N 1
ATOM 647 C CA . ILE A 1 83 ? 31.723 6.263 -8.133 1.00 92.25 83 ILE A CA 1
ATOM 648 C C . ILE A 1 83 ? 31.098 6.141 -6.738 1.00 92.25 83 ILE A C 1
ATOM 650 O O . ILE A 1 83 ? 31.199 7.063 -5.936 1.00 92.25 83 ILE A O 1
ATOM 654 N N . ALA A 1 84 ? 30.463 5.016 -6.426 1.00 90.19 84 ALA A N 1
ATOM 655 C CA . ALA A 1 84 ? 30.007 4.681 -5.080 1.00 90.19 84 ALA A CA 1
ATOM 656 C C . ALA A 1 84 ? 30.809 3.503 -4.534 1.00 90.19 84 ALA A C 1
ATOM 658 O O . ALA A 1 84 ? 31.098 2.559 -5.271 1.00 90.19 84 ALA A O 1
ATOM 659 N N . LEU A 1 85 ? 31.141 3.558 -3.246 1.00 93.38 85 LEU A N 1
ATOM 660 C CA . LEU A 1 85 ? 31.891 2.522 -2.542 1.00 93.38 85 LEU A CA 1
ATOM 661 C C . LEU A 1 85 ? 31.082 1.967 -1.364 1.00 93.38 85 LEU A C 1
ATOM 663 O O . LEU A 1 85 ? 30.348 2.708 -0.707 1.00 93.38 85 LEU A O 1
ATOM 667 N N . SER A 1 86 ? 31.282 0.687 -1.062 1.00 91.88 86 SER A N 1
ATOM 668 C CA . SER A 1 86 ? 30.984 0.057 0.231 1.00 91.88 86 SER A CA 1
ATOM 669 C C . SER A 1 86 ? 32.256 -0.509 0.858 1.00 91.88 86 SER A C 1
ATOM 671 O O . SER A 1 86 ? 33.258 -0.681 0.166 1.00 91.88 86 SER A O 1
ATOM 673 N N . TRP A 1 87 ? 32.227 -0.792 2.158 1.00 95.94 87 TRP A N 1
ATOM 674 C CA . TRP A 1 87 ? 33.330 -1.424 2.887 1.00 95.94 87 TRP A CA 1
ATOM 675 C C . TRP A 1 87 ? 32.822 -2.314 4.030 1.00 95.94 87 TRP A C 1
ATOM 677 O O . TRP A 1 87 ? 31.679 -2.186 4.476 1.00 95.94 87 TRP A O 1
ATOM 687 N N . GLU A 1 88 ? 33.676 -3.210 4.524 1.00 93.19 88 GLU A N 1
ATOM 688 C CA . GLU A 1 88 ? 33.432 -3.923 5.779 1.00 93.19 88 GLU A CA 1
ATOM 689 C C . GLU A 1 88 ? 33.596 -2.956 6.963 1.00 93.19 88 GLU A C 1
ATOM 691 O O . GLU A 1 88 ? 34.515 -2.127 6.995 1.00 93.19 88 GLU A O 1
ATOM 696 N N . ALA A 1 89 ? 32.697 -3.057 7.946 1.00 88.25 89 ALA A N 1
ATOM 697 C CA . ALA A 1 89 ? 32.719 -2.213 9.132 1.00 88.25 89 ALA A CA 1
ATOM 698 C C . ALA A 1 89 ? 34.050 -2.339 9.890 1.00 88.25 89 ALA A C 1
ATOM 700 O O . ALA A 1 89 ? 34.494 -3.436 10.229 1.00 88.25 89 ALA A O 1
ATOM 701 N N . ALA A 1 90 ? 34.658 -1.200 10.217 1.00 90.00 90 ALA A N 1
ATOM 702 C CA . ALA A 1 90 ? 35.801 -1.181 11.115 1.00 90.00 90 ALA A CA 1
ATOM 703 C C . ALA A 1 90 ? 35.376 -1.649 12.518 1.00 90.00 90 ALA A C 1
ATOM 705 O O . ALA A 1 90 ? 34.295 -1.309 13.004 1.00 90.00 90 ALA A O 1
ATOM 706 N N . THR A 1 91 ? 36.239 -2.421 13.177 1.00 87.00 91 THR A N 1
ATOM 707 C CA . THR A 1 91 ? 35.981 -2.978 14.511 1.00 87.00 91 THR A CA 1
ATOM 708 C C . THR A 1 91 ? 36.786 -2.241 15.572 1.00 87.00 91 THR A C 1
ATOM 710 O O . THR A 1 91 ? 37.929 -1.835 15.345 1.00 87.00 91 THR A O 1
ATOM 713 N N . ASP A 1 92 ? 36.178 -2.053 16.741 1.00 89.75 92 ASP A N 1
ATOM 714 C CA . ASP A 1 92 ? 36.773 -1.346 17.869 1.00 89.75 92 ASP A CA 1
ATOM 715 C C . ASP A 1 92 ? 36.135 -1.775 19.211 1.00 89.75 92 ASP A C 1
ATOM 717 O O . ASP A 1 92 ? 35.042 -2.340 19.201 1.00 89.75 92 ASP A O 1
ATOM 721 N N . ASP A 1 93 ? 36.804 -1.546 20.352 1.00 77.81 93 ASP A N 1
ATOM 722 C CA . ASP A 1 93 ? 36.316 -1.940 21.687 1.00 77.81 93 ASP A CA 1
ATOM 723 C C . ASP A 1 93 ? 35.489 -0.877 22.436 1.00 77.81 93 ASP A C 1
ATOM 725 O O . ASP A 1 93 ? 34.786 -1.244 23.380 1.00 77.81 93 ASP A O 1
ATOM 729 N N . VAL A 1 94 ? 35.461 0.387 21.989 1.00 77.94 94 VAL A N 1
ATOM 730 C CA . VAL A 1 94 ? 34.396 1.348 22.368 1.00 77.94 94 VAL A CA 1
ATOM 731 C C . VAL A 1 94 ? 33.390 1.602 21.240 1.00 77.94 94 VAL A C 1
ATOM 733 O O . VAL A 1 94 ? 32.300 2.118 21.495 1.00 77.94 94 VAL A O 1
ATOM 736 N N . GLY A 1 95 ? 33.722 1.177 20.020 1.00 74.62 95 GLY A N 1
ATOM 737 C CA . GLY A 1 95 ? 32.826 1.139 18.868 1.00 74.62 95 GLY A CA 1
ATOM 738 C C . GLY A 1 95 ? 33.036 2.304 17.903 1.00 74.62 95 GLY A C 1
ATOM 739 O O . GLY A 1 95 ? 33.236 3.454 18.301 1.00 74.62 95 GLY A O 1
ATOM 740 N N . VAL A 1 96 ? 32.973 1.993 16.606 1.00 86.25 96 VAL A N 1
ATOM 741 C CA . VAL A 1 96 ? 33.133 2.976 15.529 1.00 86.25 96 VAL A CA 1
ATOM 742 C C . VAL A 1 96 ? 31.895 3.860 15.437 1.00 86.25 96 VAL A C 1
ATOM 744 O O . VAL A 1 96 ? 30.766 3.384 15.359 1.00 86.25 96 VAL A O 1
ATOM 747 N N . LYS A 1 97 ? 32.136 5.167 15.462 1.00 88.69 97 LYS A N 1
ATOM 748 C CA . LYS A 1 97 ? 31.144 6.239 15.483 1.00 88.69 97 LYS A CA 1
ATOM 749 C C . LYS A 1 97 ? 30.890 6.833 14.099 1.00 88.69 97 LYS A C 1
ATOM 751 O O . LYS A 1 97 ? 29.762 7.222 13.824 1.00 88.69 97 LYS A O 1
ATOM 756 N N . LEU A 1 98 ? 31.934 6.974 13.277 1.00 92.06 98 LEU A N 1
ATOM 757 C CA . LEU A 1 98 ? 31.847 7.478 11.901 1.00 92.06 98 LEU A CA 1
ATOM 758 C C . LEU A 1 98 ? 33.097 7.132 11.082 1.00 92.06 98 LEU A C 1
ATOM 760 O O . LEU A 1 98 ? 34.131 6.743 11.627 1.00 92.06 98 LEU A O 1
ATOM 764 N N . TYR A 1 99 ? 33.010 7.355 9.777 1.00 96.12 99 TYR A N 1
ATOM 765 C CA . TYR A 1 99 ? 34.085 7.244 8.800 1.00 96.12 99 TYR A CA 1
ATOM 766 C C . TYR A 1 99 ? 34.345 8.615 8.156 1.00 96.12 99 TYR A C 1
ATOM 768 O O . TYR A 1 99 ? 33.428 9.231 7.616 1.00 96.12 99 TYR A O 1
ATOM 776 N N . GLU A 1 100 ? 35.587 9.106 8.190 1.00 97.12 100 GLU A N 1
ATOM 777 C CA . GLU A 1 100 ? 36.022 10.272 7.409 1.00 97.12 100 GLU A CA 1
ATOM 778 C C . GLU A 1 100 ? 36.318 9.861 5.964 1.00 97.12 100 GLU A C 1
ATOM 780 O O . GLU A 1 100 ? 37.077 8.916 5.731 1.00 97.12 100 GLU A O 1
ATOM 785 N N . ILE A 1 101 ? 35.768 10.605 5.002 1.00 96.94 101 ILE A N 1
ATOM 786 C CA . ILE A 1 101 ? 35.801 10.267 3.578 1.00 96.94 101 ILE A CA 1
ATOM 787 C C . ILE A 1 101 ? 36.674 11.251 2.795 1.00 96.94 101 ILE A C 1
ATOM 789 O O . ILE A 1 101 ? 36.503 12.471 2.888 1.00 96.94 101 ILE A O 1
ATOM 793 N N . TYR A 1 102 ? 37.597 10.709 1.997 1.00 94.06 102 TYR A N 1
ATOM 794 C CA . TYR A 1 102 ? 38.586 11.460 1.227 1.00 94.06 102 TYR A CA 1
ATOM 795 C C . TYR A 1 102 ? 38.570 11.104 -0.263 1.00 94.06 102 TYR A C 1
ATOM 797 O O . TYR A 1 102 ? 38.449 9.934 -0.629 1.00 94.06 102 TYR A O 1
ATOM 805 N N . LEU A 1 103 ? 38.807 12.118 -1.096 1.00 92.88 103 LEU A N 1
ATOM 806 C CA . LEU A 1 103 ? 39.061 12.030 -2.533 1.00 92.88 103 LEU A CA 1
ATOM 807 C C . LEU A 1 103 ? 40.405 12.721 -2.820 1.00 92.88 103 LEU A C 1
ATOM 809 O O . LEU A 1 103 ? 40.583 13.881 -2.458 1.00 92.88 103 LEU A O 1
ATOM 813 N N . ASP A 1 104 ? 41.373 11.999 -3.383 1.00 90.50 104 ASP A N 1
ATOM 814 C CA . ASP A 1 104 ? 42.747 12.462 -3.649 1.00 90.50 104 ASP A CA 1
ATOM 815 C C . ASP A 1 104 ? 43.415 13.162 -2.445 1.00 90.50 104 ASP A C 1
ATOM 817 O O . ASP A 1 104 ? 44.021 14.225 -2.543 1.00 90.50 104 ASP A O 1
ATOM 821 N N . ASP A 1 105 ? 43.284 12.532 -1.270 1.00 86.12 105 ASP A N 1
ATOM 822 C CA . ASP A 1 105 ? 43.692 13.030 0.059 1.00 86.12 105 ASP A CA 1
ATOM 823 C C . ASP A 1 105 ? 42.987 14.303 0.572 1.00 86.12 105 ASP A C 1
ATOM 825 O O . ASP A 1 105 ? 43.224 14.695 1.718 1.00 86.12 105 ASP A O 1
ATOM 829 N N . ILE A 1 106 ? 42.060 14.896 -0.182 1.00 85.00 106 ILE A N 1
ATOM 830 C CA . ILE A 1 106 ? 41.177 15.970 0.289 1.00 85.00 106 ILE A CA 1
ATOM 831 C C . ILE A 1 106 ? 39.990 15.340 1.028 1.00 85.00 106 ILE A C 1
ATOM 833 O O . ILE A 1 106 ? 39.305 14.481 0.480 1.00 85.00 106 ILE A O 1
ATOM 837 N N . LYS A 1 107 ? 39.722 15.755 2.274 1.00 93.31 107 LYS A N 1
ATOM 838 C CA . LYS A 1 107 ? 38.521 15.316 3.006 1.00 93.31 107 LYS A CA 1
ATOM 839 C C . LYS A 1 107 ? 37.290 15.983 2.393 1.00 93.31 107 LYS A C 1
ATOM 841 O O . LYS A 1 107 ? 37.226 17.211 2.372 1.00 93.31 107 LYS A O 1
ATOM 846 N N . ILE A 1 108 ? 36.326 15.186 1.940 1.00 88.56 108 ILE A N 1
ATOM 847 C CA . ILE A 1 108 ? 35.091 15.675 1.308 1.00 88.56 108 ILE A CA 1
ATOM 848 C C . ILE A 1 108 ? 33.844 15.486 2.180 1.00 88.56 108 ILE A C 1
ATOM 850 O O . ILE A 1 108 ? 32.858 16.191 1.985 1.00 88.56 108 ILE A O 1
ATOM 854 N N . GLY A 1 109 ? 33.878 14.575 3.158 1.00 89.56 109 GLY A N 1
ATOM 855 C CA . GLY A 1 109 ? 32.712 14.278 3.987 1.00 89.56 109 GLY A CA 1
ATOM 856 C C . GLY A 1 109 ? 32.983 13.327 5.150 1.00 89.56 109 GLY A C 1
ATOM 857 O O . GLY A 1 109 ? 34.126 12.967 5.444 1.00 89.56 109 GLY A O 1
ATOM 858 N N . GLU A 1 110 ? 31.895 12.939 5.806 1.00 94.44 110 GLU A N 1
ATOM 859 C CA . GLU A 1 110 ? 31.813 11.929 6.864 1.00 94.44 110 GLU A CA 1
ATOM 860 C C . GLU A 1 110 ? 30.528 11.108 6.661 1.00 94.44 110 GLU A C 1
ATOM 862 O O . GLU A 1 110 ? 29.580 11.601 6.047 1.00 94.44 110 GLU A O 1
ATOM 867 N N . THR A 1 111 ? 30.487 9.878 7.173 1.00 87.56 111 THR A N 1
ATOM 868 C CA . THR A 1 111 ? 29.276 9.038 7.235 1.00 87.56 111 THR A CA 1
ATOM 869 C C . THR A 1 111 ? 29.329 8.109 8.450 1.00 87.56 111 THR A C 1
ATOM 871 O O . THR A 1 111 ? 30.416 7.736 8.887 1.00 87.56 111 THR A O 1
ATOM 874 N N . ASP A 1 112 ? 28.181 7.737 9.010 1.00 91.38 112 ASP A N 1
ATOM 875 C CA . ASP A 1 112 ? 28.035 6.690 10.031 1.00 91.38 112 ASP A CA 1
ATOM 876 C C . ASP A 1 112 ? 27.717 5.304 9.427 1.00 91.38 112 ASP A C 1
ATOM 878 O O . ASP A 1 112 ? 27.829 4.286 10.112 1.00 91.38 112 ASP A O 1
ATOM 882 N N . THR A 1 113 ? 27.404 5.238 8.129 1.00 87.56 113 THR A N 1
ATOM 883 C CA . THR A 1 113 ? 27.229 3.989 7.370 1.00 87.56 113 THR A CA 1
ATOM 884 C C . THR A 1 113 ? 28.552 3.458 6.806 1.00 87.56 113 THR A C 1
ATOM 886 O O . THR A 1 113 ? 29.567 4.154 6.770 1.00 87.56 113 THR A O 1
ATOM 889 N N . THR A 1 114 ? 28.546 2.224 6.293 1.00 94.44 114 THR A N 1
ATOM 890 C CA . THR A 1 114 ? 29.692 1.625 5.587 1.00 94.44 114 THR A CA 1
ATOM 891 C C . THR A 1 114 ? 29.635 1.799 4.061 1.00 94.44 114 THR A C 1
ATOM 893 O O . THR A 1 114 ? 30.044 0.915 3.304 1.00 94.44 114 THR A O 1
ATOM 896 N N . SER A 1 115 ? 29.092 2.926 3.586 1.00 89.81 115 SER A N 1
ATOM 897 C CA . SER A 1 115 ? 29.037 3.260 2.158 1.00 89.81 115 SER A CA 1
ATOM 898 C C . SER A 1 115 ? 29.046 4.769 1.890 1.00 89.81 115 SER A C 1
ATOM 900 O O . SER A 1 115 ? 28.657 5.573 2.738 1.00 89.81 115 SER A O 1
ATOM 902 N N . TYR A 1 116 ? 29.499 5.174 0.698 1.00 93.50 116 TYR A N 1
ATOM 903 C CA . TYR A 1 116 ? 29.516 6.580 0.270 1.00 93.50 116 TYR A CA 1
ATOM 904 C C . TYR A 1 116 ? 29.460 6.726 -1.257 1.00 93.50 116 TYR A C 1
ATOM 906 O O . TYR A 1 116 ? 30.000 5.888 -1.979 1.00 93.50 116 TYR A O 1
ATOM 914 N N . ILE A 1 117 ? 28.848 7.810 -1.750 1.00 90.50 117 ILE A N 1
ATOM 915 C CA . ILE A 1 117 ? 28.745 8.130 -3.184 1.00 90.50 117 ILE A CA 1
ATOM 916 C C . ILE A 1 117 ? 29.540 9.402 -3.494 1.00 90.50 117 ILE A C 1
ATOM 918 O O . ILE A 1 117 ? 29.245 10.477 -2.975 1.00 90.50 117 ILE A O 1
ATOM 922 N N . PHE A 1 118 ? 30.525 9.276 -4.377 1.00 92.56 118 PHE A N 1
ATOM 923 C CA . PHE A 1 118 ? 31.338 10.358 -4.918 1.00 92.56 118 PHE A CA 1
ATOM 924 C C . PHE A 1 118 ? 30.741 10.784 -6.266 1.00 92.56 118 PHE A C 1
ATOM 926 O O . PHE A 1 118 ? 30.667 9.976 -7.192 1.00 92.56 118 PHE A O 1
ATOM 933 N N . ASN A 1 119 ? 30.305 12.039 -6.371 1.00 86.69 119 ASN A N 1
ATOM 934 C CA . ASN A 1 119 ? 29.709 12.622 -7.578 1.00 86.69 119 ASN A CA 1
ATOM 935 C C . ASN A 1 119 ? 30.635 13.691 -8.184 1.00 86.69 119 ASN A C 1
ATOM 937 O O . ASN A 1 119 ? 31.682 13.995 -7.613 1.00 86.69 119 ASN A O 1
ATOM 941 N N . ASP A 1 120 ? 30.233 14.255 -9.326 1.00 87.94 120 ASP A N 1
ATOM 942 C CA . ASP A 1 120 ? 30.921 15.349 -10.030 1.00 87.94 120 ASP A CA 1
ATOM 943 C C . ASP A 1 120 ? 32.387 15.038 -10.413 1.00 87.94 120 ASP A C 1
ATOM 945 O O . ASP A 1 120 ? 33.238 15.924 -10.500 1.00 87.94 120 ASP A O 1
ATOM 949 N N . LEU A 1 121 ? 32.677 13.757 -10.665 1.00 90.75 121 LEU A N 1
ATOM 950 C CA . LEU A 1 121 ? 33.972 13.259 -11.134 1.00 90.75 121 LEU A CA 1
ATOM 951 C C . LEU A 1 121 ? 34.135 13.472 -12.653 1.00 90.75 121 LEU A C 1
ATOM 953 O O . LEU A 1 121 ? 33.152 13.572 -13.383 1.00 90.75 121 LEU A O 1
ATOM 957 N N . GLU A 1 122 ? 35.368 13.503 -13.159 1.00 89.12 122 GLU A N 1
ATOM 958 C CA . GLU A 1 122 ? 35.668 13.579 -14.598 1.00 89.12 122 GLU A CA 1
ATOM 959 C C . GLU A 1 122 ? 35.704 12.188 -15.253 1.00 89.12 122 GLU A C 1
ATOM 961 O O . GLU A 1 122 ? 36.148 11.219 -14.636 1.00 89.12 122 GLU A O 1
ATOM 966 N N . ALA A 1 123 ? 35.293 12.093 -16.522 1.00 87.69 123 ALA A N 1
ATOM 967 C CA . ALA A 1 123 ? 35.177 10.835 -17.266 1.00 87.69 123 ALA A CA 1
ATOM 968 C C . ALA A 1 123 ? 36.529 10.272 -17.742 1.00 87.69 123 ALA A C 1
ATOM 970 O O . ALA A 1 123 ? 37.299 10.948 -18.425 1.00 87.69 123 ALA A O 1
ATOM 971 N N . GLY A 1 124 ? 36.794 9.001 -17.429 1.00 85.31 124 GLY A N 1
ATOM 972 C CA . GLY A 1 124 ? 38.054 8.306 -17.708 1.00 85.31 124 GLY A CA 1
ATOM 973 C C . GLY A 1 124 ? 39.201 8.639 -16.742 1.00 85.31 124 GLY A C 1
ATOM 974 O O . GLY A 1 124 ? 40.324 8.174 -16.952 1.00 85.31 124 GLY A O 1
ATOM 975 N N . THR A 1 125 ? 38.944 9.420 -15.690 1.00 89.94 125 THR A N 1
ATOM 976 C CA . THR A 1 125 ? 39.945 9.837 -14.696 1.00 89.94 125 THR A CA 1
ATOM 977 C C . THR A 1 125 ? 40.018 8.831 -13.544 1.00 89.94 125 THR A C 1
ATOM 979 O O . THR A 1 125 ? 39.003 8.330 -13.062 1.00 89.94 125 THR A O 1
ATOM 982 N N . THR A 1 126 ? 41.242 8.504 -13.109 1.00 94.38 126 THR A N 1
ATOM 983 C CA . THR A 1 126 ? 41.480 7.626 -11.949 1.00 94.38 126 THR A CA 1
ATOM 984 C C . THR A 1 126 ? 41.588 8.459 -10.687 1.00 94.38 126 THR A C 1
ATOM 986 O O . THR A 1 126 ? 42.494 9.282 -10.581 1.00 94.38 126 THR A O 1
ATOM 989 N N . TYR A 1 127 ? 40.703 8.194 -9.734 1.00 90.88 127 TYR A N 1
ATOM 990 C CA . TYR A 1 127 ? 40.635 8.869 -8.444 1.00 90.88 127 TYR A CA 1
ATOM 991 C C . TYR A 1 127 ? 41.126 7.949 -7.327 1.00 90.88 127 TYR A C 1
ATOM 993 O O . TYR A 1 127 ? 40.902 6.734 -7.363 1.00 90.88 127 TYR A O 1
ATOM 1001 N N . LYS A 1 128 ? 41.786 8.524 -6.317 1.00 96.00 128 LYS A N 1
ATOM 1002 C CA . LYS A 1 128 ? 42.214 7.813 -5.111 1.00 96.00 128 LYS A CA 1
ATOM 1003 C C . LYS A 1 128 ? 41.291 8.144 -3.944 1.00 96.00 128 LY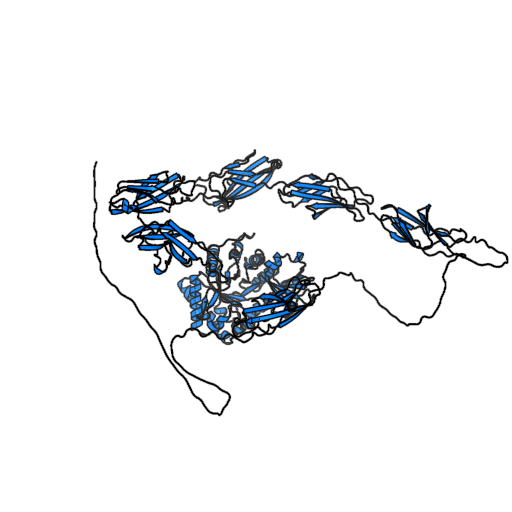S A C 1
ATOM 1005 O O . LYS A 1 128 ? 41.390 9.191 -3.305 1.00 96.00 128 LYS A O 1
ATOM 1010 N N . PHE A 1 129 ? 40.437 7.194 -3.620 1.00 95.06 129 PHE A N 1
ATOM 1011 C CA . PHE A 1 129 ? 39.537 7.223 -2.483 1.00 95.06 129 PHE A CA 1
ATOM 1012 C C . PHE A 1 129 ? 40.291 6.833 -1.210 1.00 95.06 129 PHE A C 1
ATOM 1014 O O . PHE A 1 129 ? 41.234 6.032 -1.232 1.00 95.06 129 PHE A O 1
ATOM 1021 N N . SER A 1 130 ? 39.922 7.401 -0.065 1.00 95.25 130 SER A N 1
ATOM 1022 C CA . SER A 1 130 ? 40.452 6.930 1.219 1.00 95.25 130 SER A CA 1
ATOM 1023 C C . SER A 1 130 ? 39.467 7.122 2.362 1.00 95.25 130 SER A C 1
ATOM 1025 O O . SER A 1 130 ? 38.710 8.091 2.379 1.00 95.25 130 SER A O 1
ATOM 1027 N N . ILE A 1 131 ? 39.493 6.197 3.319 1.00 97.12 131 ILE A N 1
ATOM 1028 C CA . ILE A 1 131 ? 38.520 6.106 4.410 1.00 97.12 131 ILE A CA 1
ATOM 1029 C C . ILE A 1 131 ? 39.278 5.911 5.731 1.00 97.12 131 ILE A C 1
ATOM 1031 O O . ILE A 1 131 ? 40.219 5.117 5.802 1.00 97.12 131 ILE A O 1
ATOM 1035 N N . ILE A 1 132 ? 38.884 6.649 6.771 1.00 96.81 132 ILE A N 1
ATOM 1036 C CA . ILE A 1 132 ? 39.426 6.531 8.136 1.00 96.81 132 ILE A CA 1
ATOM 1037 C C . ILE A 1 132 ? 38.260 6.348 9.104 1.00 96.81 132 ILE A C 1
ATOM 1039 O O . ILE A 1 132 ? 37.399 7.220 9.187 1.00 96.81 132 ILE A O 1
ATOM 1043 N N . ALA A 1 133 ? 38.240 5.257 9.865 1.00 94.81 133 ALA A N 1
ATOM 1044 C CA . ALA A 1 133 ? 37.261 5.057 10.928 1.00 94.81 133 ALA A CA 1
ATOM 1045 C C . ALA A 1 133 ? 37.633 5.865 12.186 1.00 94.81 133 ALA A C 1
ATOM 1047 O O . ALA A 1 133 ? 38.811 5.981 12.535 1.00 94.81 133 ALA A O 1
ATOM 1048 N N . LYS A 1 134 ? 36.620 6.400 12.873 1.00 91.81 134 LYS A N 1
ATOM 1049 C CA . LYS A 1 134 ? 36.706 7.072 14.177 1.00 91.81 134 LYS A CA 1
ATOM 1050 C C . LYS A 1 134 ? 35.842 6.336 15.185 1.00 91.81 134 LYS A C 1
ATOM 1052 O O . LYS A 1 134 ? 34.669 6.086 14.922 1.00 91.81 134 LYS A O 1
ATOM 1057 N N . ASP A 1 135 ? 36.388 6.060 16.351 1.00 89.31 135 ASP A N 1
ATOM 1058 C CA . ASP A 1 135 ? 35.669 5.617 17.545 1.00 89.31 135 ASP A CA 1
ATOM 1059 C C . ASP A 1 135 ? 34.917 6.771 18.247 1.00 89.31 135 ASP A C 1
ATOM 1061 O O . ASP A 1 135 ? 34.903 7.930 17.811 1.00 89.31 135 ASP A O 1
ATOM 1065 N N . ALA A 1 136 ? 34.267 6.447 19.365 1.00 78.75 136 ALA A N 1
ATOM 1066 C CA . ALA A 1 136 ? 33.553 7.406 20.201 1.00 78.75 136 ALA A CA 1
ATOM 1067 C C . ALA A 1 136 ? 34.455 8.367 21.012 1.00 78.75 136 ALA A C 1
ATOM 1069 O O . ALA A 1 136 ? 33.975 9.436 21.403 1.00 78.75 136 ALA A O 1
ATOM 1070 N N . ALA A 1 137 ? 35.727 8.026 21.258 1.00 79.62 137 ALA A N 1
ATOM 1071 C CA . ALA A 1 137 ? 36.693 8.846 22.000 1.00 79.62 137 ALA A CA 1
ATOM 1072 C C . ALA A 1 137 ? 37.482 9.825 21.103 1.00 79.62 137 ALA A C 1
ATOM 1074 O O . ALA A 1 137 ? 37.946 10.861 21.586 1.00 79.62 137 ALA A O 1
ATOM 1075 N N . GLY A 1 138 ? 37.565 9.548 19.800 1.00 79.19 138 GLY A N 1
ATOM 1076 C CA . GLY A 1 138 ? 38.204 10.380 18.784 1.00 79.19 138 GLY A CA 1
ATOM 1077 C C . GLY A 1 138 ? 39.554 9.867 18.274 1.00 79.19 138 GLY A C 1
ATOM 1078 O O . GLY A 1 138 ? 40.261 10.645 17.624 1.00 79.19 138 GLY A O 1
ATOM 1079 N N . ASN A 1 139 ? 39.925 8.605 18.527 1.00 85.75 139 ASN A N 1
ATOM 1080 C CA . ASN A 1 139 ? 41.075 7.997 17.851 1.00 85.75 139 ASN A CA 1
ATOM 1081 C C . ASN A 1 139 ? 40.742 7.760 16.364 1.00 85.75 139 ASN A C 1
ATOM 1083 O O . ASN A 1 139 ? 39.744 8.242 15.818 1.00 85.75 139 ASN A O 1
ATOM 1087 N N . SER A 1 140 ? 41.679 7.189 15.611 1.00 93.94 140 SER A N 1
ATOM 1088 C CA . SER A 1 140 ? 41.584 7.113 14.150 1.00 93.94 140 SER A CA 1
ATOM 1089 C C . SER A 1 140 ? 42.288 5.876 13.637 1.00 93.94 140 SER A C 1
ATOM 1091 O O . SER A 1 140 ? 43.446 5.657 13.992 1.00 93.94 140 SER A O 1
ATOM 1093 N N . SER A 1 141 ? 41.611 5.105 12.789 1.00 95.56 141 SER A N 1
ATOM 1094 C CA . SER A 1 141 ? 42.217 3.956 12.118 1.00 95.56 141 SER A CA 1
ATOM 1095 C C . SER A 1 141 ? 43.397 4.365 11.234 1.00 95.56 141 SER A C 1
ATOM 1097 O O . SER A 1 141 ? 43.551 5.530 10.851 1.00 95.56 141 SER A O 1
ATOM 1099 N N . GLU A 1 142 ? 44.186 3.381 10.802 1.00 91.44 142 GLU A N 1
ATOM 1100 C CA . GLU A 1 142 ? 44.990 3.579 9.597 1.00 91.44 142 GLU A CA 1
ATOM 1101 C C . GLU A 1 142 ? 44.074 3.908 8.404 1.00 91.44 142 GLU A C 1
ATOM 1103 O O . GLU A 1 142 ? 42.916 3.478 8.337 1.00 91.44 142 GLU A O 1
ATOM 1108 N N . LYS A 1 143 ? 44.587 4.719 7.475 1.00 92.38 143 LYS A N 1
ATOM 1109 C CA . LYS A 1 143 ? 43.856 5.149 6.281 1.00 92.38 143 LYS A CA 1
ATOM 1110 C C . LYS A 1 143 ? 43.765 3.979 5.303 1.00 92.38 143 LYS A C 1
ATOM 1112 O O . LYS A 1 143 ? 44.760 3.646 4.663 1.00 92.38 143 LYS A O 1
ATOM 1117 N N . ALA A 1 144 ? 42.575 3.405 5.149 1.00 93.00 144 ALA A N 1
ATOM 1118 C CA . ALA A 1 144 ? 42.305 2.479 4.059 1.00 93.00 144 ALA A CA 1
ATOM 1119 C C . ALA A 1 144 ? 42.253 3.268 2.739 1.00 93.00 144 ALA A C 1
ATOM 1121 O O . ALA A 1 144 ? 41.681 4.361 2.683 1.00 93.00 144 ALA A O 1
ATOM 1122 N N . VAL A 1 145 ? 42.894 2.748 1.691 1.00 93.25 145 VAL A N 1
ATOM 1123 C CA . VAL A 1 145 ? 43.074 3.432 0.400 1.00 93.25 145 VAL A CA 1
ATOM 1124 C C . VAL A 1 145 ? 42.580 2.529 -0.720 1.00 93.25 145 VAL A C 1
ATOM 1126 O O . VAL A 1 145 ? 42.956 1.362 -0.786 1.00 93.25 145 VAL A O 1
ATOM 1129 N N . TYR A 1 146 ? 41.783 3.094 -1.620 1.00 93.75 146 TYR A N 1
ATOM 1130 C CA . TYR A 1 146 ? 41.253 2.420 -2.799 1.00 93.75 146 TYR A CA 1
ATOM 1131 C C . TYR A 1 146 ? 41.370 3.355 -4.006 1.00 93.75 146 TYR A C 1
ATOM 1133 O O . TYR A 1 146 ? 41.272 4.570 -3.851 1.00 93.75 146 TYR A O 1
ATOM 1141 N N . SER A 1 147 ? 41.583 2.819 -5.205 1.00 93.56 147 SER A N 1
ATOM 1142 C CA . SER A 1 147 ? 41.694 3.627 -6.425 1.00 93.56 147 SER A CA 1
ATOM 1143 C C . SER A 1 147 ? 40.819 3.043 -7.515 1.00 93.56 147 SER A C 1
ATOM 1145 O O . SER A 1 147 ? 40.893 1.847 -7.783 1.00 93.56 147 SER A O 1
ATOM 1147 N N . GLU A 1 148 ? 40.030 3.893 -8.160 1.00 93.44 148 GLU A N 1
ATOM 1148 C CA . GLU A 1 148 ? 39.089 3.484 -9.198 1.00 93.44 148 GLU A CA 1
ATOM 1149 C C . GLU A 1 148 ? 38.981 4.572 -10.275 1.00 93.44 148 GLU A C 1
ATOM 1151 O O . GLU A 1 148 ? 39.115 5.769 -10.009 1.00 93.44 148 GLU A O 1
ATOM 1156 N N . THR A 1 149 ? 38.786 4.139 -11.515 1.00 92.06 149 THR A N 1
ATOM 1157 C CA . THR A 1 149 ? 38.659 4.987 -12.700 1.00 92.06 149 THR A CA 1
ATOM 1158 C C . THR A 1 149 ? 37.192 5.080 -13.093 1.00 92.06 149 THR A C 1
ATOM 1160 O O . THR A 1 149 ? 36.531 4.049 -13.227 1.00 92.06 149 THR A O 1
ATOM 1163 N N . THR A 1 150 ? 36.676 6.289 -13.314 1.00 88.56 150 THR A N 1
ATOM 1164 C CA . THR A 1 150 ? 35.355 6.490 -13.938 1.00 88.56 150 THR A CA 1
ATOM 1165 C C . THR A 1 150 ? 35.328 5.886 -15.347 1.00 88.56 150 THR A C 1
ATOM 1167 O O . THR A 1 150 ? 36.370 5.639 -15.962 1.00 88.56 150 THR A O 1
ATOM 1170 N N . TYR A 1 151 ? 34.143 5.635 -15.904 1.00 77.38 151 TYR A N 1
ATOM 1171 C CA . TYR A 1 151 ? 34.066 5.246 -17.311 1.00 77.38 151 TYR A CA 1
ATOM 1172 C C . TYR A 1 151 ? 34.525 6.394 -18.218 1.00 77.38 151 TYR A C 1
ATOM 1174 O O . TYR A 1 151 ? 34.205 7.557 -17.986 1.00 77.38 151 TYR A O 1
ATOM 1182 N N . ALA A 1 152 ? 35.290 6.059 -19.259 1.00 75.38 152 ALA A N 1
ATOM 1183 C CA . ALA A 1 152 ? 35.636 7.004 -20.312 1.00 75.38 152 ALA A CA 1
ATOM 1184 C C . ALA A 1 152 ? 34.414 7.260 -21.206 1.00 75.38 152 ALA A C 1
ATOM 1186 O O . ALA A 1 152 ? 33.688 6.324 -21.549 1.00 75.38 152 ALA A O 1
ATOM 1187 N N . SER A 1 153 ? 34.212 8.514 -21.607 1.00 58.78 153 SER A N 1
ATOM 1188 C CA . SER A 1 153 ? 33.078 8.913 -22.441 1.00 58.78 153 SER A CA 1
ATOM 1189 C C . SER A 1 153 ? 33.149 8.277 -23.837 1.00 58.78 153 SER A C 1
ATOM 1191 O O . SER A 1 153 ? 34.192 8.247 -24.499 1.00 58.78 153 SER A O 1
ATOM 1193 N N . ILE A 1 154 ? 32.024 7.716 -24.286 1.00 45.97 154 ILE A N 1
ATOM 1194 C CA . ILE A 1 154 ? 31.973 6.862 -25.479 1.00 45.97 154 ILE A CA 1
ATOM 1195 C C . ILE A 1 154 ? 31.939 7.719 -26.751 1.00 45.97 154 ILE A C 1
ATOM 1197 O O . ILE A 1 154 ? 30.962 8.419 -27.012 1.00 45.97 154 ILE A O 1
ATOM 1201 N N . GLN A 1 155 ? 32.961 7.594 -27.603 1.00 42.28 155 GLN A N 1
ATOM 1202 C CA . GLN A 1 155 ? 32.885 8.045 -28.997 1.00 42.28 155 GLN A CA 1
ATOM 1203 C C . GLN A 1 155 ? 32.545 6.877 -29.924 1.00 42.28 155 GLN A C 1
ATOM 1205 O O . GLN A 1 155 ? 33.292 5.906 -30.035 1.00 42.28 155 GLN A O 1
ATOM 1210 N N . THR A 1 156 ? 31.422 6.987 -30.629 1.00 31.69 156 THR A N 1
ATOM 1211 C CA . THR A 1 156 ? 30.996 6.020 -31.641 1.00 31.69 156 THR A CA 1
ATOM 1212 C C . THR A 1 156 ? 31.831 6.141 -32.917 1.00 31.69 156 THR A C 1
ATOM 1214 O O . THR A 1 156 ? 31.765 7.139 -33.633 1.00 31.69 156 THR A O 1
ATOM 1217 N N . GLN A 1 157 ? 32.559 5.077 -33.261 1.00 30.88 157 GLN A N 1
ATOM 1218 C CA . GLN A 1 157 ? 32.980 4.816 -34.639 1.00 30.88 157 GLN A CA 1
ATOM 1219 C C . GLN A 1 157 ? 32.318 3.541 -35.157 1.00 30.88 157 GLN A C 1
ATOM 1221 O O . GLN A 1 157 ? 32.277 2.518 -34.474 1.00 30.88 157 GLN A O 1
ATOM 1226 N N . VAL A 1 158 ? 31.800 3.615 -36.383 1.00 30.55 158 VAL A N 1
ATOM 1227 C CA . VAL A 1 158 ? 31.255 2.467 -37.113 1.00 30.55 158 VAL A CA 1
ATOM 1228 C C . VAL A 1 158 ? 32.417 1.701 -37.742 1.00 30.55 158 VAL A C 1
ATOM 1230 O O . VAL A 1 158 ? 33.344 2.310 -38.273 1.00 30.55 158 VAL A O 1
ATOM 1233 N N . SER A 1 159 ? 32.375 0.372 -37.676 1.00 32.09 159 SER A N 1
ATOM 1234 C CA . SER A 1 159 ? 33.428 -0.497 -38.206 1.00 32.09 159 SER A CA 1
ATOM 1235 C C . SER A 1 159 ? 33.030 -1.139 -39.534 1.00 32.09 159 SER A C 1
ATOM 1237 O O . SER A 1 159 ? 31.882 -1.530 -39.728 1.00 32.09 159 SER A O 1
ATOM 1239 N N . GLU A 1 160 ? 34.013 -1.321 -40.416 1.00 29.36 160 GLU A N 1
ATOM 1240 C CA . GLU A 1 160 ? 33.980 -2.354 -41.451 1.00 29.36 160 GLU A CA 1
ATOM 1241 C C . GLU A 1 160 ? 35.226 -3.236 -41.333 1.00 29.36 160 GLU A C 1
ATOM 1243 O O . GLU A 1 160 ? 36.302 -2.800 -40.919 1.00 29.36 160 GLU A O 1
ATOM 1248 N N . SER A 1 161 ? 35.061 -4.509 -41.678 1.00 29.23 161 SER A N 1
ATOM 1249 C CA . SER A 1 161 ? 36.095 -5.542 -41.630 1.00 29.23 161 SER A CA 1
ATOM 1250 C C . SER A 1 161 ? 35.753 -6.606 -42.690 1.00 29.23 161 SER A C 1
ATOM 1252 O O . SER A 1 161 ? 34.584 -6.766 -43.027 1.00 29.23 161 SER A O 1
ATOM 1254 N N . ALA A 1 162 ? 36.679 -7.355 -43.290 1.00 29.75 162 ALA A N 1
ATOM 1255 C CA . ALA A 1 162 ? 38.135 -7.386 -43.157 1.00 29.75 162 ALA A CA 1
ATOM 1256 C C . ALA A 1 162 ? 38.763 -7.909 -44.467 1.00 29.75 162 ALA A C 1
ATOM 1258 O O . ALA A 1 162 ? 38.073 -8.530 -45.273 1.00 29.75 162 ALA A O 1
ATOM 1259 N N . THR A 1 163 ? 40.084 -7.778 -44.638 1.00 23.44 163 THR A N 1
ATOM 1260 C CA . THR A 1 163 ? 41.015 -8.923 -44.834 1.00 23.44 163 THR A CA 1
ATOM 1261 C C . THR A 1 163 ? 42.458 -8.447 -45.050 1.00 23.44 163 THR A C 1
ATOM 1263 O O . THR A 1 163 ? 42.705 -7.377 -45.597 1.00 23.44 163 THR A O 1
ATOM 1266 N N . TYR A 1 164 ? 43.426 -9.258 -44.615 1.00 27.44 164 TYR A N 1
ATOM 1267 C CA . TYR A 1 164 ? 44.867 -9.020 -44.765 1.00 27.44 164 TYR A CA 1
ATOM 1268 C C . TYR A 1 164 ? 45.496 -10.068 -45.687 1.00 27.44 164 TYR A C 1
ATOM 1270 O O . TYR A 1 164 ? 45.234 -11.250 -45.497 1.00 27.44 164 TYR A O 1
ATOM 1278 N N . THR A 1 165 ? 46.447 -9.655 -46.536 1.00 24.64 165 THR A N 1
ATOM 1279 C CA . THR A 1 165 ? 47.710 -10.404 -46.725 1.00 24.64 165 THR A CA 1
ATOM 1280 C C . THR A 1 165 ? 48.805 -9.535 -47.361 1.00 24.64 165 THR A C 1
ATOM 1282 O O . THR A 1 165 ? 48.670 -9.116 -48.502 1.00 24.64 165 THR A O 1
ATOM 1285 N N . ASN A 1 166 ? 49.885 -9.295 -46.604 1.00 26.59 166 ASN A N 1
ATOM 1286 C CA . ASN A 1 166 ? 51.289 -9.638 -46.912 1.00 26.59 166 ASN A CA 1
ATOM 1287 C C . ASN A 1 166 ? 51.810 -9.458 -48.371 1.00 26.59 166 ASN A C 1
ATOM 1289 O O . ASN A 1 166 ? 51.228 -9.990 -49.306 1.00 26.59 166 ASN A O 1
ATOM 1293 N N . ASN A 1 167 ? 53.002 -8.896 -48.644 1.00 28.67 167 ASN A N 1
ATOM 1294 C CA . ASN A 1 167 ? 54.201 -8.826 -47.790 1.00 28.67 167 ASN A CA 1
ATOM 1295 C C . ASN A 1 167 ? 55.325 -7.904 -48.348 1.00 28.67 167 ASN A C 1
ATOM 1297 O O . ASN A 1 167 ? 55.443 -7.734 -49.555 1.00 28.67 167 ASN A O 1
ATOM 1301 N N . ASN A 1 168 ? 56.248 -7.497 -47.461 1.00 30.77 168 ASN A N 1
ATOM 1302 C CA . ASN A 1 168 ? 57.706 -7.339 -47.680 1.00 30.77 168 ASN A CA 1
ATOM 1303 C C . ASN A 1 168 ? 58.305 -6.281 -48.659 1.00 30.77 168 ASN A C 1
ATOM 1305 O O . ASN A 1 168 ? 58.468 -6.538 -49.847 1.00 30.77 168 ASN A O 1
ATOM 1309 N N . ASN A 1 169 ? 58.938 -5.250 -48.062 1.00 28.61 169 ASN A N 1
ATOM 1310 C CA . ASN A 1 169 ? 60.415 -5.134 -47.882 1.00 28.61 169 ASN A CA 1
ATOM 1311 C C . ASN A 1 169 ? 61.243 -3.957 -48.482 1.00 28.61 169 ASN A C 1
ATOM 1313 O O . ASN A 1 169 ? 61.291 -3.726 -49.681 1.00 28.61 169 ASN A O 1
ATOM 1317 N N . ILE A 1 170 ? 62.093 -3.408 -47.589 1.00 28.09 170 ILE A N 1
ATOM 1318 C CA . ILE A 1 170 ? 63.524 -3.040 -47.771 1.00 28.09 170 ILE A CA 1
ATOM 1319 C C . ILE A 1 170 ? 63.886 -1.741 -48.545 1.00 28.09 170 ILE A C 1
ATOM 1321 O O . ILE A 1 170 ? 64.283 -1.726 -49.701 1.00 28.09 170 ILE A O 1
ATOM 1325 N N . SER A 1 171 ? 63.859 -0.642 -47.779 1.00 25.48 171 SER A N 1
ATOM 1326 C CA . SER A 1 171 ? 65.033 0.139 -47.314 1.00 25.48 171 SER A CA 1
ATOM 1327 C C . SER A 1 171 ? 65.935 0.997 -48.242 1.00 25.48 171 SER A C 1
ATOM 1329 O O . SER A 1 171 ? 66.668 0.499 -49.090 1.00 25.48 171 SER A O 1
ATOM 1331 N N . THR A 1 172 ? 66.128 2.238 -47.764 1.00 27.06 172 THR A N 1
ATOM 1332 C CA . THR A 1 172 ? 67.376 3.051 -47.709 1.00 27.06 172 THR A CA 1
ATOM 1333 C C . THR A 1 172 ? 67.933 3.799 -48.929 1.00 27.06 172 THR A C 1
ATOM 1335 O O . THR A 1 172 ? 67.848 3.387 -50.075 1.00 27.06 172 THR A O 1
ATOM 1338 N N . ASN A 1 173 ? 68.623 4.891 -48.569 1.00 24.14 173 ASN A N 1
ATOM 1339 C CA . ASN A 1 173 ? 69.643 5.637 -49.305 1.00 24.14 173 ASN A CA 1
ATOM 1340 C C . ASN A 1 173 ? 69.232 6.392 -50.573 1.00 24.14 173 ASN A C 1
ATOM 1342 O O . ASN A 1 173 ? 69.503 6.015 -51.708 1.00 24.14 173 ASN A O 1
ATOM 1346 N N . ALA A 1 174 ? 68.771 7.612 -50.299 1.00 28.39 174 ALA A N 1
ATOM 1347 C CA . ALA A 1 174 ? 69.274 8.829 -50.923 1.00 28.39 174 ALA A CA 1
ATOM 1348 C C . ALA A 1 174 ? 70.610 8.703 -51.689 1.00 28.39 174 ALA A C 1
ATOM 1350 O O . ALA A 1 174 ? 71.631 8.299 -51.123 1.00 28.39 174 ALA A O 1
ATOM 1351 N N . ASN A 1 175 ? 70.657 9.311 -52.880 1.00 24.81 175 ASN A N 1
ATOM 1352 C CA . ASN A 1 175 ? 71.702 10.304 -53.112 1.00 24.81 175 ASN A CA 1
ATOM 1353 C C . ASN A 1 175 ? 71.355 11.377 -54.158 1.00 24.81 175 ASN A C 1
ATOM 1355 O O . ASN A 1 175 ? 70.902 11.073 -55.251 1.00 24.81 175 ASN A O 1
ATOM 1359 N N . ASN A 1 176 ? 71.708 12.614 -53.797 1.00 25.80 176 ASN A N 1
ATOM 1360 C CA . ASN A 1 176 ? 72.215 13.696 -54.649 1.00 25.80 176 ASN A CA 1
ATOM 1361 C C . ASN A 1 176 ? 71.456 14.164 -55.917 1.00 25.80 176 ASN A C 1
ATOM 1363 O O . ASN A 1 176 ? 71.452 13.497 -56.942 1.00 25.80 176 ASN A O 1
ATOM 1367 N N . LYS A 1 177 ? 71.182 15.481 -55.887 1.00 26.05 177 LYS A N 1
ATOM 1368 C CA . LYS A 1 177 ? 71.358 16.467 -56.979 1.00 26.05 177 LYS A CA 1
ATOM 1369 C C . LYS A 1 177 ? 70.379 16.464 -58.168 1.00 26.05 177 LYS A C 1
ATOM 1371 O O . LYS A 1 177 ? 69.952 15.425 -58.637 1.00 26.05 177 LYS A O 1
ATOM 1376 N N . SER A 1 178 ? 70.086 17.616 -58.784 1.00 24.47 178 SER A N 1
ATOM 1377 C CA . SER A 1 178 ? 70.149 19.033 -58.341 1.00 24.47 178 SER A CA 1
ATOM 1378 C C . SER A 1 178 ? 69.685 19.946 -59.483 1.00 24.47 178 SER A C 1
ATOM 1380 O O . SER A 1 178 ? 69.902 19.586 -60.636 1.00 24.47 178 SER A O 1
ATOM 1382 N N . ASN A 1 179 ? 69.299 21.186 -59.151 1.00 25.89 179 ASN A N 1
ATOM 1383 C CA . ASN A 1 179 ? 69.247 22.349 -60.057 1.00 25.89 179 ASN A CA 1
ATOM 1384 C C . ASN A 1 179 ? 68.073 22.336 -61.088 1.00 25.89 179 ASN A C 1
ATOM 1386 O O . ASN A 1 179 ? 67.622 21.277 -61.498 1.00 25.89 179 ASN A O 1
ATOM 1390 N N . ASN A 1 180 ? 67.521 23.476 -61.538 1.00 25.19 180 ASN A N 1
ATOM 1391 C CA . ASN A 1 180 ? 67.825 24.852 -61.126 1.00 25.19 180 ASN A CA 1
ATOM 1392 C C . ASN A 1 180 ? 66.660 25.862 -61.207 1.00 25.19 180 ASN A C 1
ATOM 1394 O O . ASN A 1 180 ? 65.726 25.724 -61.989 1.00 25.19 180 ASN A O 1
ATOM 1398 N N . ARG A 1 181 ? 66.822 26.934 -60.420 1.00 32.44 181 ARG A N 1
ATOM 1399 C CA . ARG A 1 181 ? 66.264 28.298 -60.592 1.00 32.44 181 ARG A CA 1
ATOM 1400 C C . ARG A 1 181 ? 67.127 29.061 -61.642 1.00 32.44 181 ARG A C 1
ATOM 1402 O O . ARG A 1 181 ? 68.148 28.502 -62.045 1.00 32.44 181 ARG A O 1
ATOM 1409 N N . PRO A 1 182 ? 66.892 30.352 -61.978 1.00 44.38 182 PRO A N 1
ATOM 1410 C CA . PRO A 1 182 ? 65.731 31.231 -61.775 1.00 44.38 182 PRO A CA 1
ATOM 1411 C C . PRO A 1 182 ? 65.262 31.890 -63.107 1.00 44.38 182 PRO A C 1
ATOM 1413 O O . PRO A 1 182 ? 65.640 31.448 -64.186 1.00 44.38 182 PRO A O 1
ATOM 1416 N N . GLY A 1 183 ? 64.441 32.950 -63.039 1.00 35.94 183 GLY A N 1
ATOM 1417 C CA . GLY A 1 183 ? 64.240 33.895 -64.158 1.00 35.94 183 GLY A CA 1
ATOM 1418 C C . GLY A 1 183 ? 65.399 34.900 -64.285 1.00 35.94 183 GLY A C 1
ATOM 1419 O O . GLY A 1 183 ? 66.459 34.683 -63.697 1.00 35.94 183 GLY A O 1
ATOM 1420 N N . GLY A 1 184 ? 65.208 36.026 -64.983 1.00 28.97 184 GLY A N 1
ATOM 1421 C CA . GLY A 1 184 ? 66.267 37.037 -65.091 1.00 28.97 184 GLY A CA 1
ATOM 1422 C C . GLY A 1 184 ? 65.835 38.429 -65.549 1.00 28.97 184 GLY A C 1
ATOM 1423 O O . GLY A 1 184 ? 64.773 38.600 -66.140 1.00 28.97 184 GLY A O 1
ATOM 1424 N N . ASP A 1 185 ? 66.726 39.386 -65.284 1.00 29.11 185 ASP A N 1
ATOM 1425 C CA . ASP A 1 185 ? 66.975 40.587 -66.089 1.00 29.11 185 ASP A CA 1
ATOM 1426 C C . ASP A 1 185 ? 68.450 41.029 -65.896 1.00 29.11 185 ASP A C 1
ATOM 1428 O O . ASP A 1 185 ? 69.092 40.653 -64.911 1.00 29.11 185 ASP A O 1
ATOM 1432 N N . SER A 1 186 ? 68.955 41.857 -66.815 1.00 28.27 186 SER A N 1
ATOM 1433 C CA . SER A 1 186 ? 70.241 42.579 -66.857 1.00 28.27 186 SER A CA 1
ATOM 1434 C C . SER A 1 186 ? 71.540 41.828 -67.255 1.00 28.27 186 SER A C 1
ATOM 1436 O O . SER A 1 186 ? 72.124 41.087 -66.475 1.00 28.27 186 SER A O 1
ATOM 1438 N N . ASN A 1 187 ? 72.047 42.202 -68.448 1.00 29.22 187 ASN A N 1
ATOM 1439 C CA . ASN A 1 187 ? 73.459 42.285 -68.907 1.00 29.22 187 ASN A CA 1
ATOM 1440 C C . ASN A 1 187 ? 74.301 40.973 -68.976 1.00 29.22 187 ASN A C 1
ATOM 1442 O O . ASN A 1 187 ? 74.419 40.252 -67.997 1.00 29.22 187 ASN A O 1
ATOM 1446 N N . ASN A 1 188 ? 75.019 40.616 -70.060 1.00 30.61 188 ASN A N 1
ATOM 1447 C CA . ASN A 1 188 ? 75.682 41.421 -71.108 1.00 30.61 188 ASN A CA 1
ATOM 1448 C C . ASN A 1 188 ? 75.947 40.602 -72.423 1.00 30.61 188 ASN A C 1
ATOM 1450 O O . ASN A 1 188 ? 75.794 39.385 -72.435 1.00 30.61 188 ASN A O 1
ATOM 1454 N N . GLN A 1 189 ? 76.353 41.265 -73.519 1.00 28.77 189 GLN A N 1
ATOM 1455 C CA . GLN A 1 189 ? 76.650 40.748 -74.891 1.00 28.77 189 GLN A CA 1
ATOM 1456 C C . GLN A 1 189 ? 78.036 40.045 -75.040 1.00 28.77 189 GLN A C 1
ATOM 1458 O O . GLN A 1 189 ? 78.827 40.174 -74.102 1.00 28.77 189 GLN A O 1
ATOM 1463 N N . PRO A 1 190 ? 78.462 39.470 -76.213 1.00 51.25 190 PRO A N 1
ATOM 1464 C CA . PRO A 1 190 ? 77.799 39.009 -77.474 1.00 51.25 190 PRO A CA 1
ATOM 1465 C C . PRO A 1 190 ? 78.305 37.568 -77.896 1.00 51.25 190 PRO A C 1
ATOM 1467 O O . PRO A 1 190 ? 78.755 36.868 -76.990 1.00 51.25 190 PRO A O 1
ATOM 1470 N N . PRO A 1 191 ? 78.400 37.090 -79.180 1.00 51.00 191 PRO A N 1
ATOM 1471 C CA . PRO A 1 191 ? 77.722 37.383 -80.473 1.00 51.00 191 PRO A CA 1
ATOM 1472 C C . PRO A 1 191 ? 77.118 36.149 -81.249 1.00 51.00 191 PRO A C 1
ATOM 1474 O O . PRO A 1 191 ? 77.571 35.028 -81.069 1.00 51.00 191 PRO A O 1
ATOM 1477 N N . VAL A 1 192 ? 76.160 36.406 -82.170 1.00 35.91 192 VAL A N 1
ATOM 1478 C CA . VAL A 1 192 ? 75.970 35.881 -83.575 1.00 35.91 192 VAL A CA 1
ATOM 1479 C C . VAL A 1 192 ? 76.368 34.406 -83.902 1.00 35.91 192 VAL A C 1
ATOM 1481 O O . VAL A 1 192 ? 77.529 34.054 -83.744 1.00 35.91 192 VAL A O 1
ATOM 1484 N N . ASP A 1 193 ? 75.504 33.504 -84.426 1.00 33.78 193 ASP A N 1
ATOM 1485 C CA . ASP A 1 193 ? 74.905 33.524 -85.796 1.00 33.78 193 ASP A CA 1
ATOM 1486 C C . ASP A 1 193 ? 73.658 32.584 -86.024 1.00 33.78 193 ASP A C 1
ATOM 1488 O O . ASP A 1 193 ? 73.142 31.972 -85.091 1.00 33.78 193 ASP A O 1
ATOM 1492 N N . ASN A 1 194 ? 73.161 32.512 -87.274 1.00 38.97 194 ASN A N 1
ATOM 1493 C CA . ASN A 1 194 ? 71.908 31.922 -87.836 1.00 38.97 194 ASN A CA 1
ATOM 1494 C C . ASN A 1 194 ? 72.097 30.455 -88.387 1.00 38.97 194 ASN A C 1
ATOM 1496 O O . ASN A 1 194 ? 73.234 29.984 -88.325 1.00 38.97 194 ASN A O 1
ATOM 1500 N N . PRO A 1 195 ? 71.133 29.723 -89.041 1.00 52.50 195 PRO A N 1
ATOM 1501 C CA . PRO A 1 195 ? 69.666 29.883 -89.214 1.00 52.50 195 PRO A CA 1
ATOM 1502 C C . PRO A 1 195 ? 68.765 28.599 -89.084 1.00 52.50 195 PRO A C 1
ATOM 1504 O O . PRO A 1 195 ? 69.243 27.473 -89.051 1.00 52.50 195 PRO A O 1
ATOM 1507 N N . ASN A 1 196 ? 67.433 28.800 -89.162 1.00 44.56 196 ASN A N 1
ATOM 1508 C CA . ASN A 1 196 ? 66.350 27.914 -89.683 1.00 44.56 196 ASN A CA 1
ATOM 1509 C C . ASN A 1 196 ? 66.229 26.414 -89.295 1.00 44.56 196 ASN A C 1
ATOM 1511 O O . ASN A 1 196 ? 66.988 25.576 -89.770 1.00 44.56 196 ASN A O 1
ATOM 1515 N N . SER A 1 197 ? 65.060 26.020 -88.763 1.00 38.47 197 SER A N 1
ATOM 1516 C CA . SER A 1 197 ? 63.895 25.614 -89.596 1.00 38.47 197 SER A CA 1
ATOM 1517 C C . SER A 1 197 ? 62.657 25.284 -88.737 1.00 38.47 197 SER A C 1
ATOM 1519 O O . SER A 1 197 ? 62.799 24.814 -87.610 1.00 38.47 197 SER A O 1
ATOM 1521 N N . SER A 1 198 ? 61.441 25.502 -89.252 1.00 48.22 198 SER A N 1
ATOM 1522 C CA . SER A 1 198 ? 60.174 25.202 -88.563 1.00 48.22 198 SER A CA 1
ATOM 1523 C C . SER A 1 198 ? 59.386 24.077 -89.244 1.00 48.22 198 SER A C 1
ATOM 1525 O O . SER A 1 198 ? 59.437 23.898 -90.459 1.00 48.22 198 SER A O 1
ATOM 1527 N N . THR A 1 199 ? 58.614 23.331 -88.451 1.00 45.16 199 THR A N 1
ATOM 1528 C CA . THR A 1 199 ? 57.562 22.424 -88.932 1.00 45.16 199 THR A CA 1
ATOM 1529 C C . THR A 1 199 ? 56.245 22.820 -88.271 1.00 45.16 199 THR A C 1
ATOM 1531 O O . THR A 1 199 ? 56.225 23.156 -87.087 1.00 45.16 199 THR A O 1
ATOM 1534 N N . VAL A 1 200 ? 55.164 22.848 -89.051 1.00 58.16 200 VAL A N 1
ATOM 1535 C CA . VAL A 1 200 ? 53.801 23.060 -88.544 1.00 58.16 200 VAL A CA 1
ATOM 1536 C C . VAL A 1 200 ? 53.222 21.700 -88.186 1.00 58.16 200 VAL A C 1
ATOM 1538 O O . VAL A 1 200 ? 53.388 20.747 -88.948 1.00 58.16 200 VAL A O 1
ATOM 1541 N N . ASP A 1 201 ? 52.555 21.627 -87.041 1.00 71.44 201 ASP A N 1
ATOM 1542 C CA . ASP A 1 201 ? 51.841 20.437 -86.600 1.00 71.44 201 ASP A CA 1
ATOM 1543 C C . ASP A 1 201 ? 50.350 20.533 -86.951 1.00 71.44 201 ASP A C 1
ATOM 1545 O O . ASP A 1 201 ? 49.717 21.572 -86.761 1.00 71.44 201 ASP A O 1
ATOM 1549 N N . ASN A 1 202 ? 49.818 19.440 -87.492 1.00 74.62 202 ASN A N 1
ATOM 1550 C CA . ASN A 1 202 ? 48.444 19.297 -87.973 1.00 74.62 202 ASN A CA 1
ATOM 1551 C C . ASN A 1 202 ? 47.753 18.058 -87.370 1.00 74.62 202 ASN A C 1
ATOM 1553 O O . ASN A 1 202 ? 46.646 17.713 -87.794 1.00 74.62 202 ASN A O 1
ATOM 1557 N N . ASN A 1 203 ? 48.407 17.345 -86.449 1.00 83.81 203 ASN A N 1
ATOM 1558 C CA . ASN A 1 203 ? 47.782 16.245 -85.732 1.00 83.81 203 ASN A CA 1
ATOM 1559 C C . ASN A 1 203 ? 46.885 16.826 -84.633 1.00 83.81 203 ASN A C 1
ATOM 1561 O O . ASN A 1 203 ? 47.239 17.794 -83.975 1.00 83.81 203 ASN A O 1
ATOM 1565 N N . ALA A 1 204 ? 45.691 16.262 -84.458 1.00 85.81 204 ALA A N 1
ATOM 1566 C CA . ALA A 1 204 ? 44.831 16.619 -83.336 1.00 85.81 204 ALA A CA 1
ATOM 1567 C C . ALA A 1 204 ? 45.021 15.597 -82.208 1.00 85.81 204 ALA A C 1
ATOM 1569 O O . ALA A 1 204 ? 45.081 14.397 -82.510 1.00 85.81 204 ALA A O 1
ATOM 1570 N N . PRO A 1 205 ? 45.001 16.024 -80.931 1.00 92.94 205 PRO A N 1
ATOM 1571 C CA . PRO A 1 205 ? 45.064 15.104 -79.812 1.00 92.94 205 PRO A CA 1
ATOM 1572 C C . PRO A 1 205 ? 44.014 14.000 -79.888 1.00 92.94 205 PRO A C 1
ATOM 1574 O O . PRO A 1 205 ? 42.892 14.182 -80.381 1.00 92.94 205 PRO A O 1
ATOM 1577 N N . THR A 1 206 ? 44.346 12.856 -79.298 1.00 92.31 206 THR A N 1
ATOM 1578 C CA . THR A 1 206 ? 43.344 11.833 -78.988 1.00 92.31 206 THR A CA 1
ATOM 1579 C C . THR A 1 206 ? 42.216 12.426 -78.131 1.00 92.31 206 THR A C 1
ATOM 1581 O O . THR A 1 206 ? 42.402 13.390 -77.391 1.00 92.31 206 THR A O 1
ATOM 1584 N N . LYS A 1 207 ? 40.998 11.883 -78.248 1.00 93.06 207 LYS A N 1
ATOM 1585 C CA . LYS A 1 207 ? 39.868 12.381 -77.451 1.00 93.06 207 LYS A CA 1
ATOM 1586 C C . LYS A 1 207 ? 40.024 12.015 -75.965 1.00 93.06 207 LYS A C 1
ATOM 1588 O O . LYS A 1 207 ? 40.412 10.875 -75.688 1.00 93.06 207 LYS A O 1
ATOM 1593 N N . PRO A 1 208 ? 39.611 12.889 -75.026 1.00 95.31 208 PRO A N 1
ATOM 1594 C CA . PRO A 1 208 ? 39.506 12.532 -73.617 1.00 95.31 208 PRO A CA 1
ATOM 1595 C C . PRO A 1 208 ? 38.604 11.310 -73.422 1.00 95.31 208 PRO A C 1
ATOM 1597 O O . PRO A 1 208 ? 37.510 11.220 -73.993 1.00 95.31 208 PRO A O 1
ATOM 1600 N N . LYS A 1 209 ? 39.077 10.353 -72.625 1.00 92.31 209 LYS A N 1
ATOM 1601 C CA . LYS A 1 209 ? 38.371 9.107 -72.301 1.00 92.31 209 LYS A CA 1
ATOM 1602 C C . LYS A 1 209 ? 37.773 9.207 -70.895 1.00 92.31 209 LYS A C 1
ATOM 1604 O O . LYS A 1 209 ? 38.177 10.059 -70.107 1.00 92.31 209 LYS A O 1
ATOM 1609 N N . ASN A 1 210 ? 36.814 8.329 -70.598 1.00 93.75 210 ASN A N 1
ATOM 1610 C CA . ASN A 1 210 ? 36.284 8.122 -69.247 1.00 93.75 210 ASN A CA 1
ATOM 1611 C C . ASN A 1 210 ? 35.834 9.419 -68.535 1.00 93.75 210 ASN A C 1
ATOM 1613 O O . ASN A 1 210 ? 36.133 9.628 -67.361 1.00 93.75 210 ASN A O 1
ATOM 1617 N N . LEU A 1 211 ? 35.129 10.316 -69.243 1.00 96.75 211 LEU A N 1
ATOM 1618 C CA . LEU A 1 211 ? 34.530 11.487 -68.598 1.00 96.75 211 LEU A CA 1
ATOM 1619 C C . LEU A 1 211 ? 33.411 11.012 -67.663 1.00 96.75 211 LEU A C 1
ATOM 1621 O O . LEU A 1 211 ? 32.476 10.350 -68.117 1.00 96.75 211 LEU A O 1
ATOM 1625 N N . HIS A 1 212 ? 33.484 11.371 -66.385 1.00 95.94 212 HIS A N 1
ATOM 1626 C CA . HIS A 1 212 ? 32.489 11.026 -65.369 1.00 95.94 212 HIS A CA 1
ATOM 1627 C C . HIS A 1 212 ? 32.324 12.148 -64.331 1.00 95.94 212 HIS A C 1
ATOM 1629 O O . HIS A 1 212 ? 33.127 13.081 -64.262 1.00 95.94 212 HIS A O 1
ATOM 1635 N N . VAL A 1 213 ? 31.255 12.067 -63.532 1.00 96.75 213 VAL A N 1
ATOM 1636 C CA . VAL A 1 213 ? 31.040 12.932 -62.361 1.00 96.75 213 VAL A CA 1
ATOM 1637 C C . VAL A 1 213 ? 31.755 12.316 -61.161 1.00 96.75 213 VAL A C 1
ATOM 1639 O O . VAL A 1 213 ? 31.552 11.137 -60.882 1.00 96.75 213 VAL A O 1
ATOM 1642 N N . THR A 1 214 ? 32.539 13.108 -60.432 1.00 94.31 214 THR A N 1
ATOM 1643 C CA . THR A 1 214 ? 33.172 12.707 -59.158 1.00 94.31 214 THR A CA 1
ATOM 1644 C C . THR A 1 214 ? 32.546 13.376 -57.934 1.00 94.31 214 THR A C 1
ATOM 1646 O O . THR A 1 214 ? 32.821 12.974 -56.810 1.00 94.31 214 THR A O 1
ATOM 1649 N N . GLY A 1 215 ? 31.680 14.373 -58.131 1.00 92.50 215 GLY A N 1
ATOM 1650 C CA . GLY A 1 215 ? 30.887 15.000 -57.073 1.00 92.50 215 GLY A CA 1
ATOM 1651 C C . GLY A 1 215 ? 29.852 15.973 -57.638 1.00 92.50 215 GLY A C 1
ATOM 1652 O O . GLY A 1 215 ? 29.989 16.441 -58.769 1.00 92.50 215 GLY A O 1
ATOM 1653 N N . LYS A 1 216 ? 28.811 16.284 -56.864 1.00 94.75 216 LYS A N 1
ATOM 1654 C CA . LYS A 1 216 ? 27.774 17.268 -57.208 1.00 94.75 216 LYS A CA 1
ATOM 1655 C C . LYS A 1 216 ? 27.241 17.956 -55.949 1.00 94.75 216 LYS A C 1
ATOM 1657 O O . LYS A 1 216 ? 27.476 17.469 -54.851 1.00 94.75 216 LYS A O 1
ATOM 1662 N N . THR A 1 217 ? 26.561 19.082 -56.140 1.00 93.00 217 THR A N 1
ATOM 1663 C CA . THR A 1 217 ? 25.690 19.763 -55.166 1.00 93.00 217 THR A CA 1
ATOM 1664 C C . THR A 1 217 ? 24.486 20.359 -55.916 1.00 93.00 217 THR A C 1
ATOM 1666 O O . THR A 1 217 ? 24.359 20.158 -57.129 1.00 93.00 217 THR A O 1
ATOM 1669 N N . GLY A 1 218 ? 23.617 21.137 -55.259 1.00 91.19 218 GLY A N 1
ATOM 1670 C CA . GLY A 1 218 ? 22.582 21.932 -55.947 1.00 91.19 218 GLY A CA 1
ATOM 1671 C C . GLY A 1 218 ? 23.147 22.972 -56.935 1.00 91.19 218 GLY A C 1
ATOM 1672 O O . GLY A 1 218 ? 22.539 23.257 -57.963 1.00 91.19 218 GLY A O 1
ATOM 1673 N N . TYR A 1 219 ? 24.361 23.487 -56.691 1.00 94.38 219 TYR A N 1
ATOM 1674 C CA . TYR A 1 219 ? 24.969 24.576 -57.481 1.00 94.38 219 TYR A CA 1
ATOM 1675 C C . TYR A 1 219 ? 26.295 24.220 -58.176 1.00 94.38 219 TYR A C 1
ATOM 1677 O O . TYR A 1 219 ? 26.917 25.089 -58.796 1.00 94.38 219 TYR A O 1
ATOM 1685 N N . SER A 1 220 ? 26.768 22.970 -58.084 1.00 93.56 220 SER A N 1
ATOM 1686 C CA . SER A 1 220 ? 28.050 22.571 -58.682 1.00 93.56 220 SER A CA 1
ATOM 1687 C C . SER A 1 220 ? 28.127 21.106 -59.114 1.00 93.56 220 SER A C 1
ATOM 1689 O O . SER A 1 220 ? 27.397 20.256 -58.609 1.00 93.56 220 SER A O 1
ATOM 1691 N N . VAL A 1 221 ? 29.034 20.815 -60.050 1.00 96.69 221 VAL A N 1
ATOM 1692 C CA . VAL A 1 221 ? 29.381 19.465 -60.527 1.00 96.69 221 VAL A CA 1
ATOM 1693 C C . VAL A 1 221 ? 30.894 19.378 -60.716 1.00 96.69 221 VAL A C 1
ATOM 1695 O O . VAL A 1 221 ? 31.473 20.184 -61.443 1.00 96.69 221 VAL A O 1
ATOM 1698 N N . THR A 1 222 ? 31.531 18.373 -60.121 1.00 96.88 222 THR A N 1
ATOM 1699 C CA . THR A 1 222 ? 32.934 18.027 -60.382 1.00 96.88 222 THR A CA 1
ATOM 1700 C C . THR A 1 222 ? 33.004 16.941 -61.447 1.00 96.88 222 THR A C 1
ATOM 1702 O O . THR A 1 222 ? 32.413 15.870 -61.293 1.00 96.88 222 THR A O 1
ATOM 1705 N N . LEU A 1 223 ? 33.730 17.219 -62.527 1.00 97.12 223 LEU A N 1
ATOM 1706 C CA . LEU A 1 223 ? 34.018 16.280 -63.608 1.00 97.12 223 LEU A CA 1
ATOM 1707 C C . LEU A 1 223 ? 35.463 15.787 -63.514 1.00 97.12 223 LEU A C 1
ATOM 1709 O O . LEU A 1 223 ? 36.352 16.540 -63.116 1.00 97.12 223 LEU A O 1
ATOM 1713 N N . SER A 1 224 ? 35.701 14.549 -63.941 1.00 96.38 224 SER A N 1
ATOM 1714 C CA . SER A 1 224 ? 37.037 13.965 -64.099 1.00 96.38 224 SER A CA 1
ATOM 1715 C C . SER A 1 224 ? 37.107 13.135 -65.381 1.00 96.38 224 SER A C 1
ATOM 1717 O O . SER A 1 224 ? 36.093 12.577 -65.804 1.00 96.38 224 SER A O 1
ATOM 1719 N N . TRP A 1 225 ? 38.275 13.087 -66.019 1.00 97.44 225 TRP A N 1
ATOM 1720 C CA . TRP A 1 225 ? 38.527 12.349 -67.261 1.00 97.44 225 TRP A CA 1
ATOM 1721 C C . TRP A 1 225 ? 39.973 11.844 -67.335 1.00 97.44 225 TRP A C 1
ATOM 1723 O O . TRP A 1 225 ? 40.836 12.235 -66.554 1.00 97.44 225 TRP A O 1
ATOM 1733 N N . GLU A 1 226 ? 40.252 10.960 -68.287 1.00 95.06 226 GLU A N 1
ATOM 1734 C CA . GLU A 1 226 ? 41.607 10.475 -68.562 1.00 95.06 226 GLU A CA 1
ATOM 1735 C C . GLU A 1 226 ? 42.381 11.449 -69.460 1.00 95.06 226 GLU A C 1
ATOM 1737 O O . GLU A 1 226 ? 41.818 12.080 -70.364 1.00 95.06 226 GLU A O 1
ATOM 1742 N N . ALA A 1 227 ? 43.692 11.547 -69.223 1.00 92.19 227 ALA A N 1
ATOM 1743 C CA . ALA A 1 227 ? 44.586 12.377 -70.021 1.00 92.19 227 ALA A CA 1
ATOM 1744 C C . ALA A 1 227 ? 44.586 11.956 -71.501 1.00 92.19 227 ALA A C 1
ATOM 1746 O O . ALA A 1 227 ? 44.435 10.781 -71.839 1.00 92.19 227 ALA A O 1
ATOM 1747 N N . SER A 1 228 ? 44.753 12.937 -72.383 1.00 92.69 228 SER A N 1
ATOM 1748 C CA . SER A 1 228 ? 44.840 12.734 -73.829 1.00 92.69 228 SER A CA 1
ATOM 1749 C C . SER A 1 228 ? 46.292 12.768 -74.309 1.00 92.69 228 SER A C 1
ATOM 1751 O O . SER A 1 228 ? 47.117 13.519 -73.796 1.00 92.69 228 SER A O 1
ATOM 1753 N N . GLU A 1 229 ? 46.582 11.930 -75.297 1.00 91.31 229 GLU A N 1
ATOM 1754 C CA . GLU A 1 229 ? 47.887 11.738 -75.934 1.00 91.31 229 GLU A CA 1
ATOM 1755 C C . GLU A 1 229 ? 47.954 12.499 -77.267 1.00 91.31 229 GLU A C 1
ATOM 1757 O O . GLU A 1 229 ? 46.949 12.568 -77.986 1.00 91.31 229 GLU A O 1
ATOM 1762 N N . ASP A 1 230 ? 49.133 13.044 -77.579 1.00 90.38 230 ASP A N 1
ATOM 1763 C CA . ASP A 1 230 ? 49.441 13.889 -78.742 1.00 90.38 230 ASP A CA 1
ATOM 1764 C C . ASP A 1 230 ? 50.972 13.922 -78.991 1.00 90.38 230 ASP A C 1
ATOM 1766 O O . ASP A 1 230 ? 51.734 13.740 -78.037 1.00 90.38 230 ASP A O 1
ATOM 1770 N N . ASP A 1 231 ? 51.452 14.147 -80.226 1.00 79.69 231 ASP A N 1
ATOM 1771 C CA . ASP A 1 231 ? 52.892 14.102 -80.559 1.00 79.69 231 ASP A CA 1
ATOM 1772 C C . ASP A 1 231 ? 53.646 15.451 -80.490 1.00 79.69 231 ASP A C 1
ATOM 1774 O O . ASP A 1 231 ? 54.865 15.488 -80.718 1.00 79.69 231 ASP A O 1
ATOM 1778 N N . LYS A 1 232 ? 52.975 16.552 -80.123 1.00 80.69 232 LYS A N 1
ATOM 1779 C CA . LYS A 1 232 ? 53.602 17.791 -79.603 1.00 80.69 232 LYS A CA 1
ATOM 1780 C C . LYS A 1 232 ? 53.157 18.147 -78.183 1.00 80.69 232 LYS A C 1
ATOM 1782 O O . LYS A 1 232 ? 53.840 18.933 -77.521 1.00 80.69 232 LYS A O 1
ATOM 1787 N N . GLY A 1 233 ? 52.099 17.510 -77.694 1.00 84.75 233 GLY A N 1
ATOM 1788 C CA . GLY A 1 233 ? 51.653 17.509 -76.308 1.00 84.75 233 GLY A CA 1
ATOM 1789 C C . GLY A 1 233 ? 50.389 18.336 -76.089 1.00 84.75 233 GLY A C 1
ATOM 1790 O O . GLY A 1 233 ? 50.289 19.490 -76.509 1.00 84.75 233 GLY A O 1
ATOM 1791 N N . VAL A 1 234 ? 49.438 17.748 -75.361 1.00 89.44 234 VAL A N 1
ATOM 1792 C CA . VAL A 1 234 ? 48.196 18.410 -74.944 1.00 89.44 234 VAL A CA 1
ATOM 1793 C C . VAL A 1 234 ? 48.513 19.534 -73.959 1.00 89.44 234 VAL A C 1
ATOM 1795 O O . VAL A 1 234 ? 49.136 19.303 -72.924 1.00 89.44 234 VAL A O 1
ATOM 1798 N N . THR A 1 235 ? 48.075 20.752 -74.277 1.00 90.31 235 THR A N 1
ATOM 1799 C CA . THR A 1 235 ? 48.278 21.943 -73.439 1.00 90.31 235 THR A CA 1
ATOM 1800 C C . THR A 1 235 ? 47.070 22.261 -72.566 1.00 90.31 235 THR A C 1
ATOM 1802 O O . THR A 1 235 ? 47.230 22.866 -71.506 1.00 90.31 235 THR A O 1
ATOM 1805 N N . ALA A 1 236 ? 45.863 21.872 -72.993 1.00 93.94 236 ALA A N 1
ATOM 1806 C CA . ALA A 1 236 ? 44.636 22.122 -72.249 1.00 93.94 236 ALA A CA 1
ATOM 1807 C C . ALA A 1 236 ? 43.477 21.199 -72.656 1.00 93.94 236 ALA A C 1
ATOM 1809 O O . ALA A 1 236 ? 43.499 20.524 -73.684 1.00 93.94 236 ALA A O 1
ATOM 1810 N N . TYR A 1 237 ? 42.416 21.262 -71.859 1.00 96.81 237 TYR A N 1
ATOM 1811 C CA . TYR A 1 237 ? 41.118 20.652 -72.077 1.00 96.81 237 TYR A CA 1
ATOM 1812 C C . TYR A 1 237 ? 40.037 21.733 -72.123 1.00 96.81 237 TYR A C 1
ATOM 1814 O O . TYR A 1 237 ? 39.963 22.594 -71.245 1.00 96.81 237 TYR A O 1
ATOM 1822 N N . GLU A 1 238 ? 39.182 21.688 -73.139 1.00 97.31 238 GLU A N 1
ATOM 1823 C CA . GLU A 1 238 ? 38.002 22.537 -73.276 1.00 97.31 238 GLU A CA 1
ATOM 1824 C C . GLU A 1 238 ? 36.769 21.807 -72.736 1.00 97.31 238 GLU A C 1
ATOM 1826 O O . GLU A 1 238 ? 36.422 20.737 -73.241 1.00 97.31 238 GLU A O 1
ATOM 1831 N N . ILE A 1 239 ? 36.072 22.393 -71.760 1.00 97.31 239 ILE A N 1
ATOM 1832 C CA . ILE A 1 239 ? 34.831 21.829 -71.213 1.00 97.31 239 ILE A CA 1
ATOM 1833 C C . ILE A 1 239 ? 33.634 22.539 -71.844 1.00 97.31 239 ILE A C 1
ATOM 1835 O O . ILE A 1 239 ? 33.553 23.771 -71.850 1.00 97.31 239 ILE A O 1
ATOM 1839 N N . TYR A 1 240 ? 32.686 21.754 -72.349 1.00 94.81 240 TYR A N 1
ATOM 1840 C CA . TYR A 1 240 ? 31.471 22.223 -73.003 1.00 94.81 240 TYR A CA 1
ATOM 1841 C C . TYR A 1 240 ? 30.230 21.835 -72.197 1.00 94.81 240 TYR A C 1
ATOM 1843 O O . TYR A 1 240 ? 30.073 20.673 -71.825 1.00 94.81 240 TYR A O 1
ATOM 1851 N N . GLN A 1 241 ? 29.320 22.789 -71.996 1.00 94.62 241 GLN A N 1
ATOM 1852 C CA . GLN A 1 241 ? 27.958 22.559 -71.515 1.00 94.62 241 GLN A CA 1
ATOM 1853 C C . GLN A 1 241 ? 27.015 22.536 -72.723 1.00 94.62 241 GLN A C 1
ATOM 1855 O O . GLN A 1 241 ? 26.800 23.555 -73.384 1.00 94.62 241 GLN A O 1
ATOM 1860 N N . GLY A 1 242 ? 26.477 21.362 -73.053 1.00 91.06 242 GLY A N 1
ATOM 1861 C CA . GLY A 1 242 ? 25.830 21.133 -74.345 1.00 91.06 242 GLY A CA 1
ATOM 1862 C C . GLY A 1 242 ? 26.808 21.413 -75.491 1.00 91.06 242 GLY A C 1
ATOM 1863 O O . GLY A 1 242 ? 27.791 20.697 -75.657 1.00 91.06 242 GLY A O 1
ATOM 1864 N N . THR A 1 243 ? 26.549 22.467 -76.266 1.00 88.19 243 THR A N 1
ATOM 1865 C CA . THR A 1 243 ? 27.401 22.927 -77.379 1.00 88.19 243 THR A CA 1
ATOM 1866 C C . THR A 1 243 ? 28.273 24.144 -77.042 1.00 88.19 243 THR A C 1
ATOM 1868 O O . THR A 1 243 ? 29.086 24.547 -77.872 1.00 88.19 243 THR A O 1
ATOM 1871 N N . VAL A 1 244 ? 28.138 24.737 -75.851 1.00 90.62 244 VAL A N 1
ATOM 1872 C CA . VAL A 1 244 ? 28.833 25.977 -75.463 1.00 90.62 244 VAL A CA 1
ATOM 1873 C C . VAL A 1 244 ? 30.081 25.650 -74.648 1.00 90.62 244 VAL A C 1
ATOM 1875 O O . VAL A 1 244 ? 29.970 25.033 -73.591 1.00 90.62 244 VAL A O 1
ATOM 1878 N N . LYS A 1 245 ? 31.264 26.091 -75.098 1.00 93.56 245 LYS A N 1
ATOM 1879 C CA . LYS A 1 245 ? 32.497 26.048 -74.292 1.00 93.56 245 LYS A CA 1
ATOM 1880 C C . LYS A 1 245 ? 32.323 26.965 -73.080 1.00 93.56 245 LYS A C 1
ATOM 1882 O O . LYS A 1 245 ? 32.134 28.166 -73.254 1.00 93.56 245 LYS A O 1
ATOM 1887 N N . ILE A 1 246 ? 32.383 26.401 -71.877 1.00 94.00 246 ILE A N 1
ATOM 1888 C CA . ILE A 1 246 ? 32.205 27.137 -70.614 1.00 94.00 246 ILE A CA 1
ATOM 1889 C C . ILE A 1 246 ? 33.533 27.478 -69.936 1.00 94.00 246 ILE A C 1
ATOM 1891 O O . ILE A 1 246 ? 33.633 28.519 -69.295 1.00 94.00 246 ILE A O 1
ATOM 1895 N N . ILE A 1 247 ? 34.562 26.637 -70.086 1.00 95.25 247 ILE A N 1
ATOM 1896 C CA . ILE A 1 247 ? 35.886 26.865 -69.497 1.00 95.25 247 ILE A CA 1
ATOM 1897 C C . ILE A 1 247 ? 36.975 26.087 -70.251 1.00 95.25 247 ILE A C 1
ATOM 1899 O O . ILE A 1 247 ? 36.691 25.211 -71.073 1.00 95.25 247 ILE A O 1
ATOM 1903 N N . GLN A 1 248 ? 38.233 26.417 -69.967 1.00 94.56 248 GLN A N 1
ATOM 1904 C CA . GLN A 1 248 ? 39.419 25.681 -70.392 1.00 94.56 248 GLN A CA 1
ATOM 1905 C C . GLN A 1 248 ? 40.350 25.485 -69.187 1.00 94.56 248 GLN A C 1
ATOM 1907 O O . GLN A 1 248 ? 40.516 26.407 -68.391 1.00 94.56 248 GLN A O 1
ATOM 1912 N N . THR A 1 249 ? 40.951 24.303 -69.045 1.00 93.19 249 THR A N 1
ATOM 1913 C CA . THR A 1 249 ? 41.889 23.980 -67.954 1.00 93.19 249 THR A CA 1
ATOM 1914 C C . THR A 1 249 ? 43.012 23.065 -68.438 1.00 93.19 249 THR A C 1
ATOM 1916 O O . THR A 1 249 ? 42.826 22.265 -69.344 1.00 93.19 249 THR A O 1
ATOM 1919 N N . ASP A 1 250 ? 44.181 23.183 -67.826 1.00 92.19 250 ASP A N 1
ATOM 1920 C CA . ASP A 1 250 ? 45.345 22.301 -67.950 1.00 92.19 250 ASP A CA 1
ATOM 1921 C C . ASP A 1 250 ? 45.169 20.936 -67.246 1.00 92.19 250 ASP A C 1
ATOM 1923 O O . ASP A 1 250 ? 45.928 20.000 -67.494 1.00 92.19 250 ASP A O 1
ATOM 1927 N N . LYS A 1 251 ? 44.167 20.802 -66.368 1.00 95.38 251 LYS A N 1
ATOM 1928 C CA . LYS A 1 251 ? 43.947 19.623 -65.514 1.00 95.38 251 LYS A CA 1
ATOM 1929 C C . LYS A 1 251 ? 42.955 18.639 -66.123 1.00 95.38 251 LYS A C 1
ATOM 1931 O O . LYS A 1 251 ? 42.094 19.012 -66.909 1.00 95.38 251 LYS A O 1
ATOM 1936 N N . THR A 1 252 ? 43.019 17.389 -65.673 1.00 94.88 252 THR A N 1
ATOM 1937 C CA . THR A 1 252 ? 42.075 16.308 -66.015 1.00 94.88 252 THR A CA 1
ATOM 1938 C C . THR A 1 252 ? 40.856 16.220 -65.083 1.00 94.88 252 THR A C 1
ATOM 1940 O O . THR A 1 252 ? 40.111 15.242 -65.101 1.00 94.88 252 THR A O 1
ATOM 1943 N N . THR A 1 253 ? 40.651 17.231 -64.238 1.00 94.06 253 THR A N 1
ATOM 1944 C CA . THR A 1 253 ? 39.528 17.332 -63.299 1.00 94.06 253 THR A CA 1
ATOM 1945 C C . THR A 1 253 ? 39.155 18.798 -63.094 1.00 94.06 253 THR A C 1
ATOM 1947 O O . THR A 1 253 ? 40.034 19.665 -63.061 1.00 94.06 253 THR A O 1
ATOM 1950 N N . TYR A 1 254 ? 37.857 19.095 -62.990 1.00 96.31 254 TYR A N 1
ATOM 1951 C CA . TYR A 1 254 ? 37.359 20.463 -62.839 1.00 96.31 254 TYR A CA 1
ATOM 1952 C C . TYR A 1 254 ? 36.007 20.514 -62.118 1.00 96.31 254 TYR A C 1
ATOM 1954 O O . TYR A 1 254 ? 35.097 19.749 -62.441 1.00 96.31 254 TYR A O 1
ATOM 1962 N N . LYS A 1 255 ? 35.853 21.458 -61.180 1.00 96.75 255 LYS A N 1
ATOM 1963 C CA . LYS A 1 255 ? 34.581 21.762 -60.509 1.00 96.75 255 LYS A CA 1
ATOM 1964 C C . LYS A 1 255 ? 33.890 22.928 -61.213 1.00 96.75 255 LYS A C 1
ATOM 1966 O O . LYS A 1 255 ? 34.371 24.053 -61.172 1.00 96.75 255 LYS A O 1
ATOM 1971 N N . ILE A 1 256 ? 32.757 22.648 -61.845 1.00 95.50 256 ILE A N 1
ATOM 1972 C CA . ILE A 1 256 ? 31.873 23.644 -62.451 1.00 95.50 256 ILE A CA 1
ATOM 1973 C C . ILE A 1 256 ? 30.952 24.172 -61.350 1.00 95.50 256 ILE A C 1
ATOM 1975 O O . ILE A 1 256 ? 30.262 23.386 -60.704 1.00 95.50 256 ILE A O 1
ATOM 1979 N N . GLU A 1 257 ? 30.934 25.485 -61.138 1.00 93.62 257 GLU A N 1
ATOM 1980 C CA . GLU A 1 257 ? 30.122 26.168 -60.122 1.00 93.62 257 GLU A CA 1
ATOM 1981 C C . GLU A 1 257 ? 29.161 27.175 -60.775 1.00 93.62 257 GLU A C 1
ATOM 1983 O O . GLU A 1 257 ? 29.288 27.490 -61.959 1.00 93.62 257 GLU A O 1
ATOM 1988 N N . GLY A 1 258 ? 28.178 27.674 -60.018 1.00 90.38 258 GLY A N 1
ATOM 1989 C CA . GLY A 1 258 ? 27.150 28.581 -60.548 1.00 90.38 258 GLY A CA 1
ATOM 1990 C C . GLY A 1 258 ? 26.083 27.878 -61.397 1.00 90.38 258 GLY A C 1
ATOM 1991 O O . GLY A 1 258 ? 25.383 28.524 -62.179 1.00 90.38 258 GLY A O 1
ATOM 1992 N N . LEU A 1 259 ? 25.953 26.556 -61.250 1.00 93.56 259 LEU A N 1
ATOM 1993 C CA . LEU A 1 259 ? 24.830 25.798 -61.799 1.00 93.56 259 LEU A CA 1
ATOM 1994 C C . LEU A 1 259 ? 23.544 26.134 -61.030 1.00 93.56 259 LEU A C 1
ATOM 1996 O O . LEU A 1 259 ? 23.587 26.669 -59.924 1.00 93.56 259 LEU A O 1
ATOM 2000 N N . LYS A 1 260 ? 22.389 25.827 -61.622 1.00 91.88 260 LYS A N 1
ATOM 2001 C CA . LYS A 1 260 ? 21.080 25.982 -60.983 1.00 91.88 260 LYS A CA 1
ATOM 2002 C C . LYS A 1 260 ? 20.672 24.715 -60.248 1.00 91.88 260 LYS A C 1
ATOM 2004 O O . LYS A 1 260 ? 20.989 23.610 -60.691 1.00 91.88 260 LYS A O 1
ATOM 2009 N N . ASP A 1 261 ? 19.894 24.918 -59.195 1.00 92.50 261 ASP A N 1
ATOM 2010 C CA . ASP A 1 261 ? 19.277 23.871 -58.391 1.00 92.50 261 ASP A CA 1
ATOM 2011 C C . ASP A 1 261 ? 18.390 22.934 -59.228 1.00 92.50 261 ASP A C 1
ATOM 2013 O O . ASP A 1 261 ? 17.806 23.360 -60.234 1.00 92.50 261 ASP A O 1
ATOM 2017 N N . TYR A 1 262 ? 18.349 21.652 -58.855 1.00 92.50 262 TYR A N 1
ATOM 2018 C CA . TYR A 1 262 ? 17.558 20.573 -59.466 1.00 92.50 262 TYR A CA 1
ATOM 2019 C C . TYR A 1 262 ? 17.512 20.559 -61.015 1.00 92.50 262 TYR A C 1
ATOM 2021 O O . TYR A 1 262 ? 16.537 20.133 -61.645 1.00 92.50 262 TYR A O 1
ATOM 2029 N N . THR A 1 263 ? 18.575 21.014 -61.678 1.00 92.81 263 THR A N 1
ATOM 2030 C CA . THR A 1 263 ? 18.619 21.274 -63.123 1.00 92.81 263 THR A CA 1
ATOM 2031 C C . THR A 1 263 ? 19.469 20.228 -63.845 1.00 92.81 263 THR A C 1
ATOM 2033 O O . THR A 1 263 ? 20.514 19.786 -63.368 1.00 92.81 263 THR A O 1
ATOM 2036 N N . LYS A 1 264 ? 19.008 19.793 -65.026 1.00 95.00 264 LYS A N 1
ATOM 2037 C CA . LYS A 1 264 ? 19.685 18.775 -65.841 1.00 95.00 264 LYS A CA 1
ATOM 2038 C C . LYS A 1 264 ? 20.710 19.415 -66.780 1.00 95.00 264 LYS A C 1
ATOM 2040 O O . LYS A 1 264 ? 20.349 20.205 -67.649 1.00 95.00 264 LYS A O 1
ATOM 2045 N N . TYR A 1 265 ? 21.961 18.993 -66.653 1.00 94.44 265 TYR A N 1
ATOM 2046 C CA . TYR A 1 265 ? 23.099 19.422 -67.457 1.00 94.44 265 TYR A CA 1
ATOM 2047 C C . TYR A 1 265 ? 23.683 18.264 -68.272 1.00 94.44 265 TYR A C 1
ATOM 2049 O O . TYR A 1 265 ? 23.548 17.089 -67.920 1.00 94.44 265 TYR A O 1
ATOM 2057 N N . ILE A 1 266 ? 24.340 18.608 -69.382 1.00 96.38 266 ILE A N 1
ATOM 2058 C CA . ILE A 1 266 ? 25.088 17.675 -70.228 1.00 96.38 266 ILE A CA 1
ATOM 2059 C C . ILE A 1 266 ? 26.462 18.286 -70.488 1.00 96.38 266 ILE A C 1
ATOM 2061 O O . ILE A 1 266 ? 26.539 19.420 -70.965 1.00 96.38 266 ILE A O 1
ATOM 2065 N N . PHE A 1 267 ? 27.524 17.538 -70.200 1.00 97.25 267 PHE A N 1
ATOM 2066 C CA . PHE A 1 267 ? 28.906 17.985 -70.346 1.00 97.25 267 PHE A CA 1
ATOM 2067 C C . PHE A 1 267 ? 29.712 17.075 -71.280 1.00 97.25 267 PHE A C 1
ATOM 2069 O O . PHE A 1 267 ? 29.527 15.857 -71.293 1.00 97.25 267 PHE A O 1
ATOM 2076 N N . THR A 1 268 ? 30.622 17.674 -72.049 1.00 97.25 268 THR A N 1
ATOM 2077 C CA . THR A 1 268 ? 31.662 16.979 -72.834 1.00 97.25 268 THR A CA 1
ATOM 2078 C C . THR A 1 268 ? 32.990 17.718 -72.707 1.00 97.25 268 THR A C 1
ATOM 2080 O O . THR A 1 268 ? 33.009 18.915 -72.417 1.00 97.25 268 THR A O 1
ATOM 2083 N N . VAL A 1 269 ? 34.101 17.015 -72.935 1.00 97.31 269 VAL A N 1
ATOM 2084 C CA . VAL A 1 269 ? 35.451 17.591 -72.922 1.00 97.31 269 VAL A CA 1
ATOM 2085 C C . VAL A 1 269 ? 36.167 17.288 -74.240 1.00 97.31 269 VAL A C 1
ATOM 2087 O O . VAL A 1 269 ? 35.990 16.212 -74.818 1.00 97.31 269 VAL A O 1
ATOM 2090 N N . LYS A 1 270 ? 36.976 18.235 -74.720 1.00 96.25 270 LYS A N 1
ATOM 2091 C CA . LYS A 1 270 ? 37.938 18.062 -75.823 1.00 96.25 270 LYS A CA 1
ATOM 2092 C C . LYS A 1 270 ? 39.344 18.405 -75.335 1.00 96.25 270 LYS A C 1
ATOM 2094 O O . LYS A 1 270 ? 39.474 19.200 -74.411 1.00 96.25 270 LYS A O 1
ATOM 2099 N N . ALA A 1 271 ? 40.374 17.849 -75.955 1.00 94.94 271 ALA A N 1
ATOM 2100 C CA . ALA A 1 271 ? 41.771 18.218 -75.741 1.00 94.94 271 ALA A CA 1
ATOM 2101 C C . ALA A 1 271 ? 42.251 19.216 -76.814 1.00 94.94 271 ALA A C 1
ATOM 2103 O O . ALA A 1 271 ? 41.730 19.226 -77.932 1.00 94.94 271 ALA A O 1
ATOM 2104 N N . LEU A 1 272 ? 43.234 20.040 -76.456 1.00 92.94 272 LEU A N 1
ATOM 2105 C CA . LEU A 1 272 ? 43.881 21.064 -77.280 1.00 92.94 272 LEU A CA 1
ATOM 2106 C C . LEU A 1 272 ? 45.405 20.880 -77.192 1.00 92.94 272 LEU A C 1
ATOM 2108 O O . LEU A 1 272 ? 45.942 20.775 -76.088 1.00 92.94 272 LEU A O 1
ATOM 2112 N N . ASP A 1 273 ? 46.096 20.847 -78.329 1.00 89.56 273 ASP A N 1
ATOM 2113 C CA . ASP A 1 273 ? 47.562 20.746 -78.413 1.00 89.56 273 ASP A CA 1
ATOM 2114 C C . ASP A 1 273 ? 48.261 22.120 -78.259 1.00 89.56 273 ASP A C 1
ATOM 2116 O O . ASP A 1 273 ? 47.723 23.053 -77.655 1.00 89.56 273 ASP A O 1
ATOM 2120 N N . LYS A 1 274 ? 49.485 22.254 -78.787 1.00 84.38 274 LYS A N 1
ATOM 2121 C CA . LYS A 1 274 ? 50.238 23.518 -78.848 1.00 84.38 274 LYS A CA 1
ATOM 2122 C C . LYS A 1 274 ? 50.092 24.282 -80.178 1.00 84.38 274 LYS A C 1
ATOM 2124 O O . LYS A 1 274 ? 50.461 25.455 -80.231 1.00 84.38 274 LYS A O 1
ATOM 2129 N N . ALA A 1 275 ? 49.589 23.651 -81.238 1.00 82.75 275 ALA A N 1
ATOM 2130 C CA . ALA A 1 275 ? 49.402 24.260 -82.558 1.00 82.75 275 ALA A CA 1
ATOM 2131 C C . ALA A 1 275 ? 48.005 24.887 -82.748 1.00 82.75 275 ALA A C 1
ATOM 2133 O O . ALA A 1 275 ? 47.829 25.749 -83.607 1.00 82.75 275 ALA A O 1
ATOM 2134 N N . GLY A 1 276 ? 47.035 24.505 -81.913 1.00 83.69 276 GLY A N 1
ATOM 2135 C CA . GLY A 1 276 ? 45.630 24.902 -81.978 1.00 83.69 276 GLY A CA 1
ATOM 2136 C C . GLY A 1 276 ? 44.680 23.793 -82.448 1.00 83.69 276 GLY A C 1
ATOM 2137 O O . GLY A 1 276 ? 43.495 24.072 -82.639 1.00 83.69 276 GLY A O 1
ATOM 2138 N N . ASN A 1 277 ? 45.153 22.557 -82.642 1.00 87.56 277 ASN A N 1
ATOM 2139 C CA . ASN A 1 277 ? 44.314 21.443 -83.077 1.00 87.56 277 ASN A CA 1
ATOM 2140 C C . ASN A 1 277 ? 43.465 20.922 -81.905 1.00 87.56 277 ASN A C 1
ATOM 2142 O O . ASN A 1 277 ? 43.947 20.737 -80.785 1.00 87.56 277 ASN A O 1
ATOM 2146 N N . VAL A 1 278 ? 42.176 20.681 -82.167 1.00 91.94 278 VAL A N 1
ATOM 2147 C CA . VAL A 1 278 ? 41.181 20.296 -81.152 1.00 91.94 278 VAL A CA 1
ATOM 2148 C C . VAL A 1 278 ? 40.700 18.868 -81.399 1.00 91.94 278 VAL A C 1
ATOM 2150 O O . VAL A 1 278 ? 40.276 18.533 -82.506 1.00 91.94 278 VAL A O 1
ATOM 2153 N N . SER A 1 279 ? 40.709 18.035 -80.358 1.00 94.56 279 SER A N 1
ATOM 2154 C CA . SER A 1 279 ? 40.271 16.639 -80.444 1.00 94.56 279 SER A CA 1
ATOM 2155 C C . SER A 1 279 ? 38.774 16.492 -80.749 1.00 94.56 279 SER A C 1
ATOM 2157 O O . SER A 1 279 ? 37.949 17.377 -80.495 1.00 94.56 279 SER A O 1
ATOM 2159 N N . ALA A 1 280 ? 38.377 15.287 -81.168 1.00 93.00 280 ALA A N 1
ATOM 2160 C CA . ALA A 1 280 ? 36.984 14.863 -81.035 1.00 93.00 280 ALA A CA 1
ATOM 2161 C C . ALA A 1 280 ? 36.539 14.905 -79.556 1.00 93.00 280 ALA A C 1
ATOM 2163 O O . ALA A 1 280 ? 37.361 14.786 -78.643 1.00 93.00 280 ALA A O 1
ATOM 2164 N N . ALA A 1 281 ? 35.237 15.065 -79.312 1.00 94.06 281 ALA A N 1
ATOM 2165 C CA . ALA A 1 281 ? 34.693 15.104 -77.956 1.00 94.06 281 ALA A CA 1
ATOM 2166 C C . ALA A 1 281 ? 34.773 13.741 -77.244 1.00 94.06 281 ALA A C 1
ATOM 2168 O O . ALA A 1 281 ? 34.713 12.678 -77.873 1.00 94.06 281 ALA A O 1
ATOM 2169 N N . SER A 1 282 ? 34.859 13.800 -75.915 1.00 96.50 282 SER A N 1
ATOM 2170 C CA . SER A 1 282 ? 34.682 12.679 -74.990 1.00 96.50 282 SER A CA 1
ATOM 2171 C C . SER A 1 282 ? 33.313 11.996 -75.131 1.00 96.50 282 SER A C 1
ATOM 2173 O O . SER A 1 282 ? 32.439 12.426 -75.888 1.00 96.50 282 SER A O 1
ATOM 2175 N N . ASN A 1 283 ? 33.067 10.954 -74.332 1.00 94.69 283 ASN A N 1
ATOM 2176 C CA . ASN A 1 283 ? 31.687 10.582 -74.013 1.00 94.69 283 ASN A CA 1
ATOM 2177 C C . ASN A 1 283 ? 30.956 11.775 -73.362 1.00 94.69 283 ASN A C 1
ATOM 2179 O O . ASN A 1 283 ? 31.571 12.571 -72.650 1.00 94.69 283 ASN A O 1
ATOM 2183 N N . ALA A 1 284 ? 29.651 11.895 -73.603 1.00 94.50 284 ALA A N 1
ATOM 2184 C CA . ALA A 1 284 ? 28.822 12.893 -72.937 1.00 94.50 284 ALA A CA 1
ATOM 2185 C C . ALA A 1 284 ? 28.389 12.392 -71.555 1.00 94.50 284 ALA A C 1
ATOM 2187 O O . ALA A 1 284 ? 27.930 11.259 -71.415 1.00 94.50 284 ALA A O 1
ATOM 2188 N N . VAL A 1 285 ? 28.499 13.256 -70.549 1.00 96.12 285 VAL A N 1
ATOM 2189 C CA . VAL A 1 285 ? 28.008 13.014 -69.190 1.00 96.12 285 VAL A CA 1
ATOM 2190 C C . VAL A 1 285 ? 26.725 13.797 -68.992 1.00 96.12 285 VAL A C 1
ATOM 2192 O O . VAL A 1 285 ? 26.703 15.009 -69.177 1.00 96.12 285 VAL A O 1
ATOM 2195 N N . THR A 1 286 ? 25.654 13.107 -68.607 1.00 96.69 286 THR A N 1
ATOM 2196 C CA . THR A 1 286 ? 24.384 13.727 -68.216 1.00 96.69 286 THR A CA 1
ATOM 2197 C C . THR A 1 286 ? 24.252 13.661 -66.704 1.00 96.69 286 THR A C 1
ATOM 2199 O O . THR A 1 286 ? 24.355 12.583 -66.127 1.00 96.69 286 THR A O 1
ATOM 2202 N N . VAL A 1 287 ? 23.996 14.799 -66.069 1.00 95.25 287 VAL A N 1
ATOM 2203 C CA . VAL A 1 287 ? 23.884 14.922 -64.612 1.00 95.25 287 VAL A CA 1
ATOM 2204 C C . VAL A 1 287 ? 22.731 15.857 -64.269 1.00 95.25 287 VAL A C 1
ATOM 2206 O O . VAL A 1 287 ? 22.454 16.805 -65.001 1.00 95.25 287 VAL A O 1
ATOM 2209 N N . LYS A 1 288 ? 22.040 15.588 -63.165 1.00 94.62 288 LYS A N 1
ATOM 2210 C CA . LYS A 1 288 ? 21.139 16.551 -62.533 1.00 94.62 288 LYS A CA 1
ATOM 2211 C C . LYS A 1 288 ? 21.833 17.044 -61.269 1.00 94.62 288 LYS A C 1
ATOM 2213 O O . LYS A 1 288 ? 22.397 16.217 -60.547 1.00 94.62 288 LYS A O 1
ATOM 2218 N N . THR A 1 289 ? 21.846 18.354 -61.040 1.00 94.12 289 THR A N 1
ATOM 2219 C CA . THR A 1 289 ? 22.226 18.894 -59.729 1.00 94.12 289 THR A CA 1
ATOM 2220 C C . THR A 1 289 ? 21.297 18.332 -58.653 1.00 94.12 289 THR A C 1
ATOM 2222 O O . THR A 1 289 ? 20.231 17.779 -58.948 1.00 94.12 289 THR A O 1
ATOM 2225 N N . GLU A 1 290 ? 21.748 18.394 -57.405 1.00 92.75 290 GLU A N 1
ATOM 2226 C CA . GLU A 1 290 ? 20.893 18.049 -56.264 1.00 92.75 290 GLU A CA 1
ATOM 2227 C C . GLU A 1 290 ? 19.777 19.079 -56.100 1.00 92.75 290 GLU A C 1
ATOM 2229 O O . GLU A 1 290 ? 19.687 20.017 -56.889 1.00 92.75 290 GLU A O 1
ATOM 2234 N N . ASP A 1 291 ? 18.901 18.839 -55.135 1.00 94.31 291 ASP A N 1
ATOM 2235 C CA . ASP A 1 291 ? 17.795 19.722 -54.795 1.00 94.31 291 ASP A CA 1
ATOM 2236 C C . ASP A 1 291 ? 17.991 20.241 -53.374 1.00 94.31 291 ASP A C 1
ATOM 2238 O O . ASP A 1 291 ? 18.186 19.445 -52.453 1.00 94.31 291 ASP A O 1
ATOM 2242 N N . ILE A 1 292 ? 17.998 21.561 -53.217 1.00 92.69 292 ILE A N 1
ATOM 2243 C CA . ILE A 1 292 ? 18.212 22.249 -51.932 1.00 92.69 292 ILE A CA 1
ATOM 2244 C C . ILE A 1 292 ? 17.241 23.421 -51.728 1.00 92.69 292 ILE A C 1
ATOM 2246 O O . ILE A 1 292 ? 17.411 24.229 -50.810 1.00 92.69 292 ILE A O 1
ATOM 2250 N N . THR A 1 293 ? 16.233 23.537 -52.589 1.00 93.44 293 THR A N 1
ATOM 2251 C CA . THR A 1 293 ? 15.090 24.421 -52.383 1.00 93.44 293 THR A CA 1
ATOM 2252 C C . THR A 1 293 ? 14.087 23.705 -51.483 1.00 93.44 293 THR A C 1
ATOM 2254 O O . THR A 1 293 ? 13.893 22.504 -51.594 1.00 93.44 293 THR A O 1
ATOM 2257 N N . ALA A 1 294 ? 13.481 24.434 -50.547 1.00 94.56 294 ALA A N 1
ATOM 2258 C CA . ALA A 1 294 ? 12.482 23.870 -49.648 1.00 94.56 294 ALA A CA 1
ATOM 2259 C C . ALA A 1 294 ? 11.054 24.158 -50.142 1.00 94.56 294 ALA A C 1
ATOM 2261 O O . ALA A 1 294 ? 10.799 25.281 -50.603 1.00 94.56 294 ALA A O 1
ATOM 2262 N N . PRO A 1 295 ? 10.097 23.230 -49.936 1.00 98.00 295 PRO A N 1
ATOM 2263 C CA . PRO A 1 295 ? 8.699 23.439 -50.278 1.00 98.00 295 PRO A CA 1
ATOM 2264 C C . PRO A 1 295 ? 8.108 24.725 -49.704 1.00 98.00 295 PRO A C 1
ATOM 2266 O O . PRO A 1 295 ? 8.437 25.164 -48.596 1.00 98.00 295 PRO A O 1
ATOM 2269 N N . THR A 1 296 ? 7.141 25.304 -50.415 1.00 97.19 296 THR A N 1
ATOM 2270 C CA . THR A 1 296 ? 6.397 26.457 -49.897 1.00 97.19 296 THR A CA 1
ATOM 2271 C C . THR A 1 296 ? 5.648 26.095 -48.612 1.00 97.19 296 THR A C 1
ATOM 2273 O O . THR A 1 296 ? 5.107 24.998 -48.475 1.00 97.19 296 THR A O 1
ATOM 2276 N N . LYS A 1 297 ? 5.564 27.037 -47.669 1.00 96.69 297 LYS A N 1
ATOM 2277 C CA . LYS A 1 297 ? 4.811 26.883 -46.414 1.00 96.69 297 LYS A CA 1
ATOM 2278 C C . LYS A 1 297 ? 3.337 26.491 -46.667 1.00 96.69 297 LYS A C 1
ATOM 2280 O O . LYS A 1 297 ? 2.696 27.156 -47.482 1.00 96.69 297 LYS A O 1
ATOM 2285 N N . PRO A 1 298 ? 2.778 25.505 -45.933 1.00 97.31 298 PRO A N 1
ATOM 2286 C CA . PRO A 1 298 ? 1.339 25.251 -45.880 1.00 97.31 298 PRO A CA 1
ATOM 2287 C C . PRO A 1 298 ? 0.567 26.505 -45.449 1.00 97.31 298 PRO A C 1
ATOM 2289 O O . PRO A 1 298 ? 0.764 27.031 -44.347 1.00 97.31 298 PRO A O 1
ATOM 2292 N N . ASN A 1 299 ? -0.301 26.996 -46.332 1.00 93.81 299 ASN A N 1
ATOM 2293 C CA . ASN A 1 299 ? -1.099 28.201 -46.111 1.00 93.81 299 ASN A CA 1
ATOM 2294 C C . ASN A 1 299 ? -2.511 27.862 -45.627 1.00 93.81 299 ASN A C 1
ATOM 2296 O O . ASN A 1 299 ? -2.973 26.728 -45.749 1.00 93.81 299 ASN A O 1
ATOM 2300 N N . ASN A 1 300 ? -3.184 28.858 -45.042 1.00 94.12 300 ASN A N 1
ATOM 2301 C CA . ASN A 1 300 ? -4.567 28.768 -44.562 1.00 94.12 300 ASN A CA 1
ATOM 2302 C C . ASN A 1 300 ? -4.856 27.570 -43.629 1.00 94.12 300 ASN A C 1
ATOM 2304 O O . ASN A 1 300 ? -5.987 27.088 -43.568 1.00 94.12 300 ASN A O 1
ATOM 2308 N N . LEU A 1 301 ? -3.844 27.133 -42.861 1.00 97.19 301 LEU A N 1
ATOM 2309 C CA . LEU A 1 301 ? -3.987 26.116 -41.818 1.00 97.19 301 LEU A CA 1
ATOM 2310 C C . LEU A 1 301 ? -5.040 26.553 -40.793 1.00 97.19 301 LEU A C 1
ATOM 2312 O O . LEU A 1 301 ? -4.885 27.573 -40.120 1.00 97.19 301 LEU A O 1
ATOM 2316 N N . ALA A 1 302 ? -6.101 25.763 -40.665 1.00 95.12 302 ALA A N 1
ATOM 2317 C CA . ALA A 1 302 ? -7.206 26.056 -39.769 1.00 95.12 302 ALA A CA 1
ATOM 2318 C C . ALA A 1 302 ? -7.823 24.785 -39.181 1.00 95.12 302 ALA A C 1
ATOM 2320 O O . ALA A 1 302 ? -7.925 23.756 -39.851 1.00 95.12 302 ALA A O 1
ATOM 2321 N N . ALA A 1 303 ? -8.295 24.893 -37.940 1.00 94.56 303 ALA A N 1
ATOM 2322 C CA . ALA A 1 303 ? -9.037 23.844 -37.256 1.00 94.56 303 ALA A CA 1
ATOM 2323 C C . ALA A 1 303 ? -10.542 23.887 -37.562 1.00 94.56 303 ALA A C 1
ATOM 2325 O O . ALA A 1 303 ? -11.157 24.954 -37.681 1.00 94.56 303 ALA A O 1
ATOM 2326 N N . ARG A 1 304 ? -11.146 22.706 -37.680 1.00 91.00 304 ARG A N 1
ATOM 2327 C CA . ARG A 1 304 ? -12.565 22.451 -37.965 1.00 91.00 304 ARG A CA 1
ATOM 2328 C C . ARG A 1 304 ? -13.048 21.283 -37.108 1.00 91.00 304 ARG A C 1
ATOM 2330 O O . ARG A 1 304 ? -12.236 20.510 -36.606 1.00 91.00 304 ARG A O 1
ATOM 2337 N N . ASN A 1 305 ? -14.366 21.142 -36.954 1.00 86.69 305 ASN A N 1
ATOM 2338 C CA . ASN A 1 305 ? -14.990 20.033 -36.215 1.00 86.69 305 ASN A CA 1
ATOM 2339 C C . ASN A 1 305 ? -14.359 19.828 -34.822 1.00 86.69 305 ASN A C 1
ATOM 2341 O O . ASN A 1 305 ? -14.010 18.713 -34.440 1.00 86.69 305 ASN A O 1
ATOM 2345 N N . ILE A 1 306 ? -14.133 20.934 -34.106 1.00 89.38 306 ILE A N 1
ATOM 2346 C CA . ILE A 1 306 ? -13.564 20.920 -32.758 1.00 89.38 306 ILE A CA 1
ATOM 2347 C C . ILE A 1 306 ? -14.585 20.265 -31.825 1.00 89.38 306 ILE A C 1
ATOM 2349 O O . ILE A 1 306 ? -15.756 20.633 -31.816 1.00 89.38 306 ILE A O 1
ATOM 2353 N N . THR A 1 307 ? -14.125 19.297 -31.045 1.00 85.19 307 THR A N 1
ATOM 2354 C CA . THR A 1 307 ? -14.904 18.588 -30.022 1.00 85.19 307 THR A CA 1
ATOM 2355 C C . THR A 1 307 ? -14.180 18.696 -28.678 1.00 85.19 307 THR A C 1
ATOM 2357 O O . THR A 1 307 ? -13.219 19.457 -28.543 1.00 85.19 307 THR A O 1
ATOM 2360 N N . ARG A 1 308 ? -14.601 17.924 -27.670 1.00 84.44 308 ARG A N 1
ATOM 2361 C CA . ARG A 1 308 ? -13.865 17.823 -26.403 1.00 84.44 308 ARG A CA 1
ATOM 2362 C C . ARG A 1 308 ? -12.533 17.069 -26.494 1.00 84.44 308 ARG A C 1
ATOM 2364 O O . ARG A 1 308 ? -11.706 17.251 -25.615 1.00 84.44 308 ARG A O 1
ATOM 2371 N N . ASN A 1 309 ? -12.329 16.226 -27.512 1.00 88.69 309 ASN A N 1
ATOM 2372 C CA . ASN A 1 309 ? -11.162 15.333 -27.592 1.00 88.69 309 ASN A CA 1
ATOM 2373 C C . ASN A 1 309 ? -10.567 15.146 -29.000 1.00 88.69 309 ASN A C 1
ATOM 2375 O O . ASN A 1 309 ? -9.699 14.293 -29.206 1.00 88.69 309 ASN A O 1
ATOM 2379 N N . SER A 1 310 ? -11.037 15.906 -29.988 1.00 91.44 310 SER A N 1
ATOM 2380 C CA . SER A 1 310 ? -10.541 15.837 -31.362 1.00 91.44 310 SER A CA 1
ATOM 2381 C C . SER A 1 310 ? -10.781 17.126 -32.146 1.00 91.44 310 SER A C 1
ATOM 2383 O O . SER A 1 310 ? -11.687 17.905 -31.835 1.00 91.44 310 SER A O 1
ATOM 2385 N N . THR A 1 311 ? -9.975 17.332 -33.186 1.00 94.94 311 THR A N 1
ATOM 2386 C CA . THR A 1 311 ? -10.135 18.397 -34.183 1.00 94.94 311 THR A CA 1
ATOM 2387 C C . THR A 1 311 ? -9.707 17.898 -35.565 1.00 94.94 311 THR A C 1
ATOM 2389 O O . THR A 1 311 ? -9.004 16.896 -35.689 1.00 94.94 311 THR A O 1
ATOM 2392 N N . SER A 1 312 ? -10.149 18.568 -36.625 1.00 95.62 312 SER A N 1
ATOM 2393 C CA . SER A 1 312 ? -9.704 18.327 -38.002 1.00 95.62 312 SER A CA 1
ATOM 2394 C C . SER A 1 312 ? -8.940 19.549 -38.500 1.00 95.62 312 SER A C 1
ATOM 2396 O O . SER A 1 312 ? -9.521 20.627 -38.614 1.00 95.62 312 SER A O 1
ATOM 2398 N N . LEU A 1 313 ? -7.652 19.391 -38.794 1.00 97.75 313 LEU A N 1
ATOM 2399 C CA . LEU A 1 313 ? -6.837 20.421 -39.431 1.00 97.75 313 LEU A CA 1
ATOM 2400 C C . LEU A 1 313 ? -7.001 20.348 -40.951 1.00 97.75 313 LEU A C 1
ATOM 2402 O O . LEU A 1 313 ? -7.032 19.258 -41.522 1.00 97.75 313 LEU A O 1
ATOM 2406 N N . THR A 1 314 ? -7.070 21.505 -41.602 1.00 97.56 314 THR A N 1
ATOM 2407 C CA . THR A 1 314 ? -7.124 21.652 -43.067 1.00 97.56 314 THR A CA 1
ATOM 2408 C C . THR A 1 314 ? -6.208 22.785 -43.509 1.00 97.56 314 THR A C 1
ATOM 2410 O O . THR A 1 314 ? -6.201 23.823 -42.846 1.00 97.56 314 THR A O 1
ATOM 2413 N N . TRP A 1 315 ? -5.480 22.618 -44.612 1.00 97.94 315 TRP A N 1
ATOM 2414 C CA . TRP A 1 315 ? -4.581 23.625 -45.193 1.00 97.94 315 TRP A CA 1
ATOM 2415 C C . TRP A 1 315 ? -4.610 23.596 -46.731 1.00 97.94 315 TRP A C 1
ATOM 2417 O O . TRP A 1 315 ? -5.283 22.764 -47.340 1.00 97.94 315 TRP A O 1
ATOM 2427 N N . GLU A 1 316 ? -3.894 24.522 -47.368 1.00 96.75 316 GLU A N 1
ATOM 2428 C CA . GLU A 1 316 ? -3.686 24.566 -48.821 1.00 96.75 316 GLU A CA 1
ATOM 2429 C C . GLU A 1 316 ? -2.415 23.822 -49.241 1.00 96.75 316 GLU A C 1
ATOM 2431 O O . GLU A 1 316 ? -1.412 23.832 -48.526 1.00 96.75 316 GLU A O 1
ATOM 2436 N N . ALA A 1 317 ? -2.449 23.201 -50.423 1.00 96.06 317 ALA A N 1
ATOM 2437 C CA . ALA A 1 317 ? -1.345 22.392 -50.931 1.00 96.06 317 ALA A CA 1
ATOM 2438 C C . ALA A 1 317 ? -0.065 23.215 -51.157 1.00 96.06 317 ALA A C 1
ATOM 2440 O O . ALA A 1 317 ? -0.082 24.261 -51.809 1.00 96.06 317 ALA A O 1
ATOM 2441 N N . SER A 1 318 ? 1.056 22.696 -50.660 1.00 97.50 318 SER A N 1
ATOM 2442 C CA . SER A 1 318 ? 2.388 23.234 -50.922 1.00 97.50 318 SER A CA 1
ATOM 2443 C C . SER A 1 318 ? 2.870 22.902 -52.338 1.00 97.50 318 SER A C 1
ATOM 2445 O O . SER A 1 318 ? 2.467 21.911 -52.946 1.00 97.50 318 SER A O 1
ATOM 2447 N N . THR A 1 319 ? 3.779 23.729 -52.848 1.00 96.50 319 THR A N 1
ATOM 2448 C CA . THR A 1 319 ? 4.431 23.590 -54.155 1.00 96.50 319 THR A CA 1
ATOM 2449 C C . THR A 1 319 ? 5.944 23.566 -53.992 1.00 96.50 319 THR A C 1
ATOM 2451 O O . THR A 1 319 ? 6.468 24.160 -53.050 1.00 96.50 319 THR A O 1
ATOM 2454 N N . ASP A 1 320 ? 6.627 22.891 -54.913 1.00 96.25 320 ASP A N 1
ATOM 2455 C CA . ASP A 1 320 ? 8.069 22.662 -54.868 1.00 96.25 320 ASP A CA 1
ATOM 2456 C C . ASP A 1 320 ? 8.632 22.361 -56.282 1.00 96.25 320 ASP A C 1
ATOM 2458 O O . ASP A 1 320 ? 7.862 22.025 -57.188 1.00 96.25 320 ASP A O 1
ATOM 2462 N N . ASN A 1 321 ? 9.946 22.500 -56.500 1.00 90.38 321 ASN A N 1
ATOM 2463 C CA . ASN A 1 321 ? 10.621 22.235 -57.784 1.00 90.38 321 ASN A CA 1
ATOM 2464 C C . ASN A 1 321 ? 10.999 20.762 -58.023 1.00 90.38 321 ASN A C 1
ATOM 2466 O O . ASN A 1 321 ? 11.116 20.370 -59.190 1.00 90.38 321 ASN A O 1
ATOM 2470 N N . ALA A 1 322 ? 11.173 19.954 -56.975 1.00 90.62 322 ALA A N 1
ATOM 2471 C CA . ALA A 1 322 ? 11.242 18.495 -57.060 1.00 90.62 322 ALA A CA 1
ATOM 2472 C C . ALA A 1 322 ? 9.895 17.818 -56.800 1.00 90.62 322 ALA A C 1
ATOM 2474 O O . ALA A 1 322 ? 9.594 16.796 -57.424 1.00 90.62 322 ALA A O 1
ATOM 2475 N N . GLY A 1 323 ? 9.065 18.432 -55.962 1.00 91.56 323 GLY A N 1
ATOM 2476 C CA . GLY A 1 323 ? 7.705 18.012 -55.662 1.00 91.56 323 GLY A CA 1
ATOM 2477 C C . GLY A 1 323 ? 7.541 17.592 -54.204 1.00 91.56 323 GLY A C 1
ATOM 2478 O O . GLY A 1 323 ? 8.370 16.883 -53.636 1.00 91.56 323 GLY A O 1
ATOM 2479 N N . VAL A 1 324 ? 6.426 18.017 -53.611 1.00 96.31 324 VAL A N 1
ATOM 2480 C CA . VAL A 1 324 ? 6.077 17.718 -52.217 1.00 96.31 324 VAL A CA 1
ATOM 2481 C C . VAL A 1 324 ? 5.739 16.234 -52.068 1.00 96.31 324 VAL A C 1
ATOM 2483 O O . VAL A 1 324 ? 4.881 15.714 -52.780 1.00 96.31 324 VAL A O 1
ATOM 2486 N N . THR A 1 325 ? 6.403 15.560 -51.129 1.00 96.06 325 THR A N 1
ATOM 2487 C CA . THR A 1 325 ? 6.225 14.132 -50.818 1.00 96.06 325 THR A CA 1
ATOM 2488 C C . THR A 1 325 ? 5.360 13.888 -49.585 1.00 96.06 325 THR A C 1
ATOM 2490 O O . THR A 1 325 ? 4.998 12.745 -49.322 1.00 96.06 325 THR A O 1
ATOM 2493 N N . GLY A 1 326 ? 5.011 14.935 -48.834 1.00 96.12 326 GLY A N 1
ATOM 2494 C CA . GLY A 1 326 ? 4.055 14.864 -47.734 1.00 96.12 326 GLY A CA 1
ATOM 2495 C C . GLY A 1 326 ? 4.095 16.079 -46.811 1.00 96.12 326 GLY A C 1
ATOM 2496 O O . GLY A 1 326 ? 4.851 17.032 -47.021 1.00 96.12 326 GLY A O 1
ATOM 2497 N N . TYR A 1 327 ? 3.286 16.011 -45.759 1.00 98.25 327 TYR A N 1
ATOM 2498 C CA . TYR A 1 327 ? 3.200 16.991 -44.683 1.00 98.25 327 TYR A CA 1
ATOM 2499 C C . TYR A 1 327 ? 3.457 16.312 -43.340 1.00 98.25 327 TYR A C 1
ATOM 2501 O O . TYR A 1 327 ? 2.950 15.217 -43.103 1.00 98.25 327 TYR A O 1
ATOM 2509 N N . VAL A 1 328 ? 4.194 16.983 -42.456 1.00 97.88 328 VAL A N 1
ATOM 2510 C CA . VAL A 1 328 ? 4.405 16.583 -41.058 1.00 97.88 328 VAL A CA 1
ATOM 2511 C C . VAL A 1 328 ? 3.607 17.518 -40.161 1.00 97.88 328 VAL A C 1
ATOM 2513 O O . VAL A 1 328 ? 3.724 18.743 -40.278 1.00 97.88 328 VAL A O 1
ATOM 2516 N N . ILE A 1 329 ? 2.788 16.935 -39.290 1.00 98.19 329 ILE A N 1
ATOM 2517 C CA . ILE A 1 329 ? 1.898 17.631 -38.367 1.00 98.19 329 ILE A CA 1
ATOM 2518 C C . ILE A 1 329 ? 2.513 17.578 -36.974 1.00 98.19 329 ILE A C 1
ATOM 2520 O O . ILE A 1 329 ? 2.926 16.518 -36.503 1.00 98.19 329 ILE A O 1
ATOM 2524 N N . TYR A 1 330 ? 2.532 18.726 -36.309 1.00 96.31 330 TYR A N 1
ATOM 2525 C CA . TYR A 1 330 ? 3.038 18.904 -34.959 1.00 96.31 330 TYR A CA 1
ATOM 2526 C C . TYR A 1 330 ? 1.925 19.401 -34.035 1.00 96.31 330 TYR A C 1
ATOM 2528 O O . TYR A 1 330 ? 1.107 20.234 -34.434 1.00 96.31 330 TYR A O 1
ATOM 2536 N N .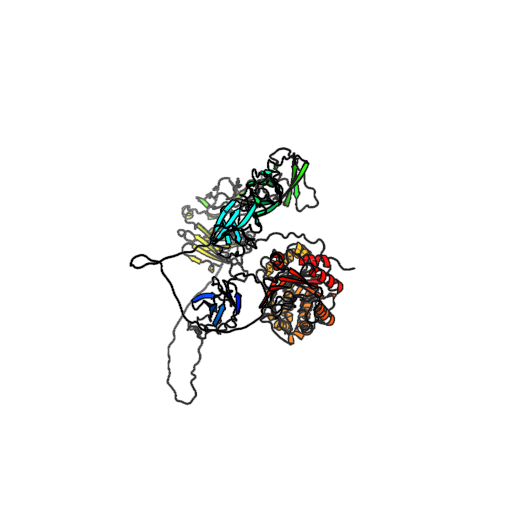 GLN A 1 331 ? 1.939 18.924 -32.797 1.00 96.00 331 GLN A N 1
ATOM 2537 C CA . GLN A 1 331 ? 1.162 19.423 -31.669 1.00 96.00 331 GLN A CA 1
ATOM 2538 C C . GLN A 1 331 ? 2.162 19.878 -30.609 1.00 96.00 331 GLN A C 1
ATOM 2540 O O . GLN A 1 331 ? 2.994 19.082 -30.183 1.00 96.00 331 GLN A O 1
ATOM 2545 N N . ASP A 1 332 ? 2.102 21.150 -30.222 1.00 92.56 332 ASP A N 1
ATOM 2546 C CA . ASP A 1 332 ? 2.982 21.758 -29.217 1.00 92.56 332 ASP A CA 1
ATOM 2547 C C . ASP A 1 332 ? 4.473 21.463 -29.509 1.00 92.56 332 ASP A C 1
ATOM 2549 O O . ASP A 1 332 ? 5.243 21.018 -28.663 1.00 92.56 332 ASP A O 1
ATOM 2553 N N . ASP A 1 333 ? 4.836 21.665 -30.784 1.00 89.62 333 ASP A N 1
ATOM 2554 C CA . ASP A 1 333 ? 6.135 21.397 -31.426 1.00 89.62 333 ASP A CA 1
ATOM 2555 C C . ASP A 1 333 ? 6.613 19.924 -31.477 1.00 89.62 333 ASP A C 1
ATOM 2557 O O . ASP A 1 333 ? 7.613 19.630 -32.139 1.00 89.62 333 ASP A O 1
ATOM 2561 N N . ILE A 1 334 ? 5.857 18.968 -30.923 1.00 91.44 334 ILE A N 1
ATOM 2562 C CA . ILE A 1 334 ? 6.091 17.516 -31.055 1.00 91.44 334 ILE A CA 1
ATOM 2563 C C . ILE A 1 334 ? 5.392 16.980 -32.313 1.00 91.44 334 ILE A C 1
ATOM 2565 O O . ILE A 1 334 ? 4.229 17.288 -32.560 1.00 91.44 334 ILE A O 1
ATOM 2569 N N . ALA A 1 335 ? 6.069 16.160 -33.124 1.00 93.94 335 ALA A N 1
ATOM 2570 C CA . ALA A 1 335 ? 5.465 15.551 -34.315 1.00 93.94 335 ALA A CA 1
ATOM 2571 C C . ALA A 1 335 ? 4.434 14.471 -33.932 1.00 93.94 335 ALA A C 1
ATOM 2573 O O . ALA A 1 335 ? 4.768 13.519 -33.231 1.00 93.94 335 ALA A O 1
ATOM 2574 N N . VAL A 1 336 ? 3.195 14.599 -34.421 1.00 93.00 336 VAL A N 1
ATOM 2575 C CA . VAL A 1 336 ? 2.063 13.695 -34.116 1.00 93.00 336 VAL A CA 1
ATOM 2576 C C . VAL A 1 336 ? 1.555 12.896 -35.320 1.00 93.00 336 VAL A C 1
ATOM 2578 O O . VAL A 1 336 ? 0.675 12.051 -35.174 1.00 93.00 336 VAL A O 1
ATOM 2581 N N . GLY A 1 337 ? 2.095 13.136 -36.517 1.00 94.31 337 GLY A N 1
ATOM 2582 C CA . GLY A 1 337 ? 1.802 12.314 -37.688 1.00 94.31 337 GLY A CA 1
ATOM 2583 C C . GLY A 1 337 ? 2.257 12.924 -39.007 1.00 94.31 337 GLY A C 1
ATOM 2584 O O . GLY A 1 337 ? 2.694 14.074 -39.073 1.00 94.31 337 GLY A O 1
ATOM 2585 N N . GLU A 1 338 ? 2.113 12.140 -40.073 1.00 96.12 338 GLU A N 1
ATOM 2586 C CA . GLU A 1 338 ? 2.343 12.567 -41.452 1.00 96.12 338 GLU A CA 1
ATOM 2587 C C . GLU A 1 338 ? 1.139 12.225 -42.338 1.00 96.12 338 GLU A C 1
ATOM 2589 O O . GLU A 1 338 ? 0.375 11.306 -42.039 1.00 96.12 338 GLU A O 1
ATOM 2594 N N . THR A 1 339 ? 0.972 12.942 -43.451 1.00 96.50 339 THR A N 1
ATOM 2595 C CA . THR A 1 339 ? 0.006 12.589 -44.505 1.00 96.50 339 THR A CA 1
ATOM 2596 C C . THR A 1 339 ? 0.429 13.139 -45.871 1.00 96.50 339 THR A C 1
ATOM 2598 O O . THR A 1 339 ? 1.261 14.042 -45.965 1.00 96.50 339 THR A O 1
ATOM 2601 N N . LEU A 1 340 ? -0.164 12.598 -46.937 1.00 95.69 340 LEU A N 1
ATOM 2602 C CA . LEU A 1 340 ? -0.093 13.136 -48.300 1.00 95.69 340 LEU A CA 1
ATOM 2603 C C . LEU A 1 340 ? -1.217 14.153 -48.579 1.00 95.69 340 LEU A C 1
ATOM 2605 O O . LEU A 1 340 ? -1.075 15.007 -49.455 1.00 95.69 340 LEU A O 1
ATOM 2609 N N . ASP A 1 341 ? -2.323 14.069 -47.835 1.00 96.56 341 ASP A N 1
ATOM 2610 C CA . ASP A 1 341 ? -3.501 14.924 -47.992 1.00 96.56 341 ASP A CA 1
ATOM 2611 C C . ASP A 1 341 ? -3.289 16.320 -47.388 1.00 96.56 341 ASP A C 1
ATOM 2613 O O . ASP A 1 341 ? -2.473 16.520 -46.491 1.00 96.56 341 ASP A O 1
ATOM 2617 N N . THR A 1 342 ? -4.094 17.304 -47.795 1.00 96.75 342 THR A N 1
ATOM 2618 C CA . THR A 1 342 ? -4.073 18.652 -47.191 1.00 96.75 342 THR A CA 1
ATOM 2619 C C . THR A 1 342 ? -4.998 18.779 -45.968 1.00 96.75 342 THR A C 1
ATOM 2621 O O . THR A 1 342 ? -5.560 19.843 -45.686 1.00 96.75 342 THR A O 1
ATOM 2624 N N . SER A 1 343 ? -5.199 17.670 -45.250 1.00 95.94 343 SER A N 1
ATOM 2625 C CA . SER A 1 343 ? -6.001 17.603 -44.027 1.00 95.94 343 SER A CA 1
ATOM 2626 C C . SER A 1 343 ? -5.568 16.456 -43.118 1.00 95.94 343 SER A C 1
ATOM 2628 O O . SER A 1 343 ? -5.211 15.387 -43.607 1.00 95.94 343 SER A O 1
ATOM 2630 N N . PHE A 1 344 ? -5.673 16.644 -41.802 1.00 96.81 344 PHE A N 1
ATOM 2631 C CA . PHE A 1 344 ? -5.337 15.622 -40.807 1.00 96.81 344 PHE A CA 1
ATOM 2632 C C . PHE A 1 344 ? -6.277 15.716 -39.600 1.00 96.81 344 PHE A C 1
ATOM 2634 O O . PHE A 1 344 ? -6.520 16.806 -39.076 1.00 96.81 344 PHE A O 1
ATOM 2641 N N . LYS A 1 345 ? -6.829 14.581 -39.156 1.00 95.81 345 LYS A N 1
ATOM 2642 C CA . LYS A 1 345 ? -7.684 14.517 -37.962 1.00 95.81 345 LYS A CA 1
ATOM 2643 C C . LYS A 1 345 ? -6.837 14.134 -36.753 1.00 95.81 345 LYS A C 1
ATOM 2645 O O . LYS A 1 345 ? -6.212 13.082 -36.755 1.00 95.81 345 LYS A O 1
ATOM 2650 N N . ILE A 1 346 ? -6.888 14.956 -35.712 1.00 93.81 346 ILE A N 1
ATOM 2651 C CA . ILE A 1 346 ? -6.194 14.733 -34.442 1.00 93.81 346 ILE A CA 1
ATOM 2652 C C . ILE A 1 346 ? -7.225 14.298 -33.401 1.00 93.81 346 ILE A C 1
ATOM 2654 O O . ILE A 1 346 ? -8.300 14.891 -33.299 1.00 93.81 346 ILE A O 1
ATOM 2658 N N . THR A 1 347 ? -6.913 13.248 -32.648 1.00 91.25 347 THR A N 1
ATOM 2659 C CA . THR A 1 347 ? -7.781 12.603 -31.649 1.00 91.25 347 THR A CA 1
ATOM 2660 C C . THR A 1 347 ? -6.982 12.269 -30.396 1.00 91.25 347 THR A C 1
ATOM 2662 O O . THR A 1 347 ? -5.791 12.006 -30.503 1.00 91.25 347 THR A O 1
ATOM 2665 N N . GLY A 1 348 ? -7.636 12.224 -29.233 1.00 87.75 348 GLY A N 1
ATOM 2666 C CA . GLY A 1 348 ? -6.962 12.009 -27.943 1.00 87.75 348 GLY A CA 1
ATOM 2667 C C . GLY A 1 348 ? -6.570 13.311 -27.237 1.00 87.75 348 GLY A C 1
ATOM 2668 O O . GLY A 1 348 ? -5.726 13.301 -26.350 1.00 87.75 348 GLY A O 1
ATOM 2669 N N . LEU A 1 349 ? -7.178 14.434 -27.629 1.00 91.38 349 LEU A N 1
ATOM 2670 C CA . LEU A 1 349 ? -6.994 15.723 -26.966 1.00 91.38 349 LEU A CA 1
ATOM 2671 C C . LEU A 1 349 ? -7.754 15.769 -25.628 1.00 91.38 349 LEU A C 1
ATOM 2673 O O . LEU A 1 349 ? -8.785 15.115 -25.460 1.00 91.38 349 LEU A O 1
ATOM 2677 N N . ASN A 1 350 ? -7.282 16.601 -24.705 1.00 89.88 350 ASN A N 1
ATOM 2678 C CA . ASN A 1 350 ? -7.945 16.896 -23.435 1.00 89.88 350 ASN A CA 1
ATOM 2679 C C . ASN A 1 350 ? -9.026 17.974 -23.614 1.00 89.88 350 ASN A C 1
ATOM 2681 O O . ASN A 1 350 ? -8.909 18.828 -24.494 1.00 89.88 350 ASN A O 1
ATOM 2685 N N . SER A 1 351 ? -10.074 17.960 -22.781 1.00 85.31 351 SER A N 1
ATOM 2686 C CA . SER A 1 351 ? -11.241 18.850 -22.916 1.00 85.31 351 SER A CA 1
ATOM 2687 C C . SER A 1 351 ? -11.055 20.215 -22.252 1.00 85.31 351 SER A C 1
ATOM 2689 O O . SER A 1 351 ? -10.715 20.282 -21.073 1.00 85.31 351 SER A O 1
ATOM 2691 N N . GLY A 1 352 ? -11.373 21.299 -22.963 1.00 84.25 352 GLY A N 1
ATOM 2692 C CA . GLY A 1 352 ? -11.188 22.674 -22.487 1.00 84.25 352 GLY A CA 1
ATOM 2693 C C . GLY A 1 352 ? -9.739 23.176 -22.555 1.00 84.25 352 GLY A C 1
ATOM 2694 O O . GLY A 1 352 ? -9.473 24.299 -22.111 1.00 84.25 352 GLY A O 1
ATOM 2695 N N . THR A 1 353 ? -8.829 22.368 -23.104 1.00 92.00 353 THR A N 1
ATOM 2696 C CA . THR A 1 353 ? -7.387 22.616 -23.240 1.00 92.00 353 THR A CA 1
ATOM 2697 C C . THR A 1 353 ? -7.085 23.358 -24.539 1.00 92.00 353 THR A C 1
ATOM 2699 O O . THR A 1 353 ? -7.752 23.153 -25.553 1.00 92.00 353 THR A O 1
ATOM 2702 N N . GLU A 1 354 ? -6.091 24.242 -24.497 1.00 94.25 354 GLU A N 1
ATOM 2703 C CA . GLU A 1 354 ? -5.570 24.977 -25.650 1.00 94.25 354 GLU A CA 1
ATOM 2704 C C . GLU A 1 354 ? -4.317 24.278 -26.193 1.00 94.25 354 GLU A C 1
ATOM 2706 O O . GLU A 1 354 ? -3.460 23.867 -25.416 1.00 94.25 354 GLU A O 1
ATOM 2711 N N . TYR A 1 355 ? -4.248 24.132 -27.515 1.00 94.88 355 TYR A N 1
ATOM 2712 C CA . TYR A 1 355 ? -3.220 23.402 -28.256 1.00 94.88 355 TYR A CA 1
ATOM 2713 C C . TYR A 1 355 ? -2.687 24.253 -29.407 1.00 94.88 355 TYR A C 1
ATOM 2715 O O . TYR A 1 355 ? -3.474 24.870 -30.135 1.00 94.88 355 TYR A O 1
ATOM 2723 N N . LYS A 1 356 ? -1.370 24.232 -29.625 1.00 96.94 356 LYS A N 1
ATOM 2724 C CA . LYS A 1 356 ? -0.717 24.855 -30.781 1.00 96.94 356 LYS A CA 1
ATOM 2725 C C . LYS A 1 356 ? -0.401 23.793 -31.823 1.00 96.94 356 LYS A C 1
ATOM 2727 O O . LYS A 1 356 ? 0.521 23.000 -31.655 1.00 96.94 356 LYS A O 1
ATOM 2732 N N . PHE A 1 357 ? -1.122 23.799 -32.938 1.00 97.88 357 PHE A N 1
ATOM 2733 C CA . PHE A 1 357 ? -0.820 22.906 -34.053 1.00 97.88 357 PHE A CA 1
ATOM 2734 C C . PHE A 1 357 ? 0.036 23.603 -35.105 1.00 97.88 357 PHE A C 1
ATOM 2736 O O . PHE A 1 357 ? -0.204 24.765 -35.449 1.00 97.88 357 PHE A O 1
ATOM 2743 N N . SER A 1 358 ? 1.009 22.885 -35.665 1.00 97.38 358 SER A N 1
ATOM 2744 C CA . SER A 1 358 ? 1.786 23.358 -36.811 1.00 97.38 358 SER A CA 1
ATOM 2745 C C . SER A 1 358 ? 1.943 22.288 -37.890 1.00 97.38 358 SER A C 1
ATOM 2747 O O . SER A 1 358 ? 1.830 21.096 -37.617 1.00 97.38 358 SER A O 1
ATOM 2749 N N . VAL A 1 359 ? 2.150 22.704 -39.141 1.00 98.19 359 VAL A N 1
ATOM 2750 C CA . VAL A 1 359 ? 2.313 21.794 -40.287 1.00 98.19 359 VAL A CA 1
ATOM 2751 C C . VAL A 1 359 ? 3.448 22.277 -41.183 1.00 98.19 359 VAL A C 1
ATOM 2753 O O . VAL A 1 359 ? 3.488 23.454 -41.554 1.00 98.19 359 VAL A O 1
ATOM 2756 N N . LYS A 1 360 ? 4.355 21.369 -41.558 1.00 98.12 360 LYS A N 1
ATOM 2757 C CA . LYS A 1 360 ? 5.446 21.601 -42.523 1.00 98.12 360 LYS A CA 1
ATOM 2758 C C . LYS A 1 360 ? 5.298 20.648 -43.706 1.00 98.12 360 LYS A C 1
ATOM 2760 O O . LYS A 1 360 ? 4.971 19.485 -43.503 1.00 98.12 360 LYS A O 1
ATOM 2765 N N . ALA A 1 361 ? 5.559 21.116 -44.920 1.00 97.88 361 ALA A N 1
ATOM 2766 C CA . ALA A 1 361 ? 5.691 20.263 -46.101 1.00 97.88 361 ALA A CA 1
ATOM 2767 C C . ALA A 1 361 ? 7.138 19.759 -46.244 1.00 97.88 361 ALA A C 1
ATOM 2769 O O . ALA A 1 361 ? 8.065 20.453 -45.819 1.00 97.88 361 ALA A O 1
ATOM 2770 N N . LYS A 1 362 ? 7.323 18.587 -46.861 1.00 96.31 362 LYS A N 1
ATOM 2771 C CA . LYS A 1 362 ? 8.632 18.006 -47.211 1.00 96.31 362 LYS A CA 1
ATOM 2772 C C . LYS A 1 362 ? 8.678 17.533 -48.667 1.00 96.31 362 LYS A C 1
ATOM 2774 O O . LYS A 1 362 ? 7.635 17.239 -49.249 1.00 96.31 362 LYS A O 1
ATOM 2779 N N . ASP A 1 363 ? 9.872 17.476 -49.246 1.00 95.25 363 ASP A N 1
ATOM 2780 C CA . ASP A 1 363 ? 10.145 17.024 -50.622 1.00 95.25 363 ASP A CA 1
ATOM 2781 C C . ASP A 1 363 ? 10.817 15.629 -50.663 1.00 95.25 363 ASP A C 1
ATOM 2783 O O . ASP A 1 363 ? 10.748 14.855 -49.705 1.00 95.25 363 ASP A O 1
ATOM 2787 N N . ALA A 1 364 ? 11.416 15.263 -51.801 1.00 90.69 364 ALA A N 1
ATOM 2788 C CA . ALA A 1 364 ? 12.126 13.995 -51.997 1.00 90.69 364 ALA A CA 1
ATOM 2789 C C . ALA A 1 364 ? 13.633 14.040 -51.658 1.00 90.69 364 ALA A C 1
ATOM 2791 O O . ALA A 1 364 ? 14.282 12.993 -51.659 1.00 90.69 364 ALA A O 1
ATOM 2792 N N . ALA A 1 365 ? 14.196 15.222 -51.402 1.00 88.69 365 ALA A N 1
ATOM 2793 C CA . ALA A 1 365 ? 15.586 15.439 -51.000 1.00 88.69 365 ALA A CA 1
ATOM 2794 C C . ALA A 1 365 ? 15.752 15.580 -49.474 1.00 88.69 365 ALA A C 1
ATOM 2796 O O . ALA A 1 365 ? 16.850 15.385 -48.954 1.00 88.69 365 ALA A O 1
ATOM 2797 N N . GLY A 1 366 ? 14.658 15.850 -48.757 1.00 89.50 366 GLY A N 1
ATOM 2798 C CA . GLY A 1 366 ? 14.602 16.001 -47.307 1.00 89.50 366 GLY A CA 1
ATOM 2799 C C . GLY A 1 366 ? 14.532 17.451 -46.824 1.00 89.50 366 GLY A C 1
ATOM 2800 O O . GLY A 1 366 ? 14.694 17.673 -45.623 1.00 89.50 366 GLY A O 1
ATOM 2801 N N . ASN A 1 367 ? 14.291 18.438 -47.698 1.00 93.31 367 ASN A N 1
ATOM 2802 C CA . ASN A 1 367 ? 14.105 19.816 -47.242 1.00 93.31 367 ASN A CA 1
ATOM 2803 C C . ASN A 1 367 ? 12.685 20.001 -46.674 1.00 93.31 367 ASN A C 1
ATOM 2805 O O . ASN A 1 367 ? 11.722 19.351 -47.091 1.00 93.31 367 ASN A O 1
A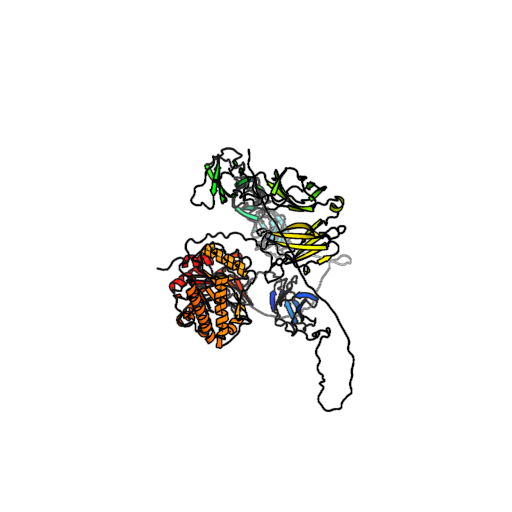TOM 2809 N N . PHE A 1 368 ? 12.551 20.900 -45.695 1.00 96.56 368 PHE A N 1
ATOM 2810 C CA . PHE A 1 368 ? 11.297 21.164 -44.984 1.00 96.56 368 PHE A CA 1
ATOM 2811 C C . PHE A 1 368 ? 10.876 22.626 -45.117 1.00 96.56 368 PHE A C 1
ATOM 2813 O O . PHE A 1 368 ? 11.688 23.539 -44.955 1.00 96.56 368 PHE A O 1
ATOM 2820 N N . SER A 1 369 ? 9.582 22.855 -45.335 1.00 97.31 369 SER A N 1
ATOM 2821 C CA . SER A 1 369 ? 9.014 24.201 -45.374 1.00 97.31 369 SER A CA 1
ATOM 2822 C C . SER A 1 369 ? 9.067 24.902 -44.011 1.00 97.31 369 SER A C 1
ATOM 2824 O O . SER A 1 369 ? 9.047 24.274 -42.947 1.00 97.31 369 SER A O 1
ATOM 2826 N N . ALA A 1 370 ? 8.960 26.233 -44.025 1.00 96.06 370 ALA A N 1
ATOM 2827 C CA . ALA A 1 370 ? 8.492 26.964 -42.848 1.00 96.06 370 ALA A CA 1
ATOM 2828 C C . ALA A 1 370 ? 7.078 26.486 -42.447 1.00 96.06 370 ALA A C 1
ATOM 2830 O O . ALA A 1 370 ? 6.271 26.122 -43.309 1.00 96.06 370 ALA A O 1
ATOM 2831 N N . ALA A 1 371 ? 6.769 26.489 -41.149 1.00 95.69 371 ALA A N 1
ATOM 2832 C CA . ALA A 1 371 ? 5.523 25.922 -40.635 1.00 95.69 371 ALA A CA 1
ATOM 2833 C C . ALA A 1 371 ? 4.312 26.855 -40.822 1.00 95.69 371 ALA A C 1
ATOM 2835 O O . ALA A 1 371 ? 4.386 28.056 -40.539 1.00 95.69 371 ALA A O 1
ATOM 2836 N N . GLY A 1 372 ? 3.172 26.304 -41.242 1.00 96.19 372 GLY A N 1
ATOM 2837 C CA . GLY A 1 372 ? 1.849 26.861 -40.933 1.00 96.19 372 GLY A CA 1
ATOM 2838 C C . GLY A 1 372 ? 1.514 26.608 -39.463 1.00 96.19 372 GLY A C 1
ATOM 2839 O O . GLY A 1 372 ? 1.937 25.588 -38.935 1.00 96.19 372 GLY A O 1
ATOM 2840 N N . THR A 1 373 ? 0.793 27.513 -38.797 1.00 96.00 373 THR A N 1
ATOM 2841 C CA . THR A 1 373 ? 0.446 27.410 -37.364 1.00 96.00 373 THR A CA 1
ATOM 2842 C C . THR A 1 373 ? -1.013 27.795 -37.119 1.00 96.00 373 THR A C 1
ATOM 2844 O O . THR A 1 373 ? -1.536 28.684 -37.791 1.00 96.00 373 THR A O 1
ATOM 2847 N N . THR A 1 374 ? -1.679 27.135 -36.169 1.00 96.38 374 THR A N 1
ATOM 2848 C CA . THR A 1 374 ? -3.043 27.469 -35.731 1.00 96.38 374 THR A CA 1
ATOM 2849 C C . THR A 1 374 ? -3.248 27.068 -34.266 1.00 96.38 374 THR A C 1
ATOM 2851 O O . THR A 1 374 ? -2.807 25.996 -33.853 1.00 96.38 374 THR A O 1
ATOM 2854 N N . ASP A 1 375 ? -3.901 27.931 -33.489 1.00 94.44 375 ASP A N 1
ATOM 2855 C CA . ASP A 1 375 ? -4.156 27.726 -32.058 1.00 94.44 375 ASP A CA 1
ATOM 2856 C C . ASP A 1 375 ? -5.617 27.315 -31.839 1.00 94.44 375 ASP A C 1
ATOM 2858 O O . ASP A 1 375 ? -6.535 27.873 -32.448 1.00 94.44 375 ASP A O 1
ATOM 2862 N N . VAL A 1 376 ? -5.831 26.282 -31.021 1.00 92.75 376 VAL A N 1
ATOM 2863 C CA . VAL A 1 376 ? -7.105 25.556 -30.945 1.00 92.75 376 VAL A CA 1
ATOM 2864 C C . VAL A 1 376 ? -7.436 25.213 -29.505 1.00 92.75 376 VAL A C 1
ATOM 2866 O O . VAL A 1 376 ? -6.718 24.451 -28.864 1.00 92.75 376 VAL A O 1
ATOM 2869 N N . ARG A 1 377 ? -8.581 25.694 -29.016 1.00 91.31 377 ARG A N 1
ATOM 2870 C CA . ARG A 1 377 ? -9.133 25.261 -27.731 1.00 91.31 377 ARG A CA 1
ATOM 2871 C C . ARG A 1 377 ? -10.234 24.225 -27.936 1.00 91.31 377 ARG A C 1
ATOM 2873 O O . ARG A 1 377 ? -11.198 24.495 -28.650 1.00 91.31 377 ARG A O 1
ATOM 2880 N N . THR A 1 378 ? -10.100 23.053 -27.322 1.00 89.50 378 THR A N 1
ATOM 2881 C CA . THR A 1 378 ? -11.143 22.013 -27.324 1.00 89.50 378 THR A CA 1
ATOM 2882 C C . THR A 1 378 ? -12.350 22.440 -26.489 1.00 89.50 378 THR A C 1
ATOM 2884 O O . THR A 1 378 ? -12.241 23.268 -25.581 1.00 89.50 378 THR A O 1
ATOM 2887 N N . ILE A 1 379 ? -13.520 21.859 -26.765 1.00 86.75 379 ILE A N 1
ATOM 2888 C CA . ILE A 1 379 ? -14.731 22.157 -25.988 1.00 86.75 379 ILE A CA 1
ATOM 2889 C C . ILE A 1 379 ? -14.571 21.590 -24.567 1.00 86.75 379 ILE A C 1
ATOM 2891 O O . ILE A 1 379 ? -14.084 20.473 -24.387 1.00 86.75 379 ILE A O 1
ATOM 2895 N N . ALA A 1 380 ? -14.971 22.351 -23.548 1.00 85.25 380 ALA A N 1
ATOM 2896 C CA . ALA A 1 380 ? -14.971 21.876 -22.166 1.00 85.25 380 ALA A CA 1
ATOM 2897 C C . ALA A 1 380 ? -15.976 20.724 -21.962 1.00 85.25 380 ALA A C 1
ATOM 2899 O O . ALA A 1 380 ? -17.036 20.684 -22.594 1.00 85.25 380 ALA A O 1
ATOM 2900 N N . SER A 1 381 ? -15.668 19.797 -21.054 1.00 83.62 381 SER A N 1
ATOM 2901 C CA . SER A 1 381 ? -16.626 18.763 -20.641 1.00 83.62 381 SER A CA 1
ATOM 2902 C C . SER A 1 381 ? -17.755 19.376 -19.790 1.00 83.62 381 SER A C 1
ATOM 2904 O O . SER A 1 381 ? -17.465 20.233 -18.947 1.00 83.62 381 SER A O 1
ATOM 2906 N N . PRO A 1 382 ? -19.030 18.976 -19.971 1.00 85.69 382 PRO A N 1
ATOM 2907 C CA . PRO A 1 382 ? -20.127 19.460 -19.133 1.00 85.69 382 PRO A CA 1
ATOM 2908 C C . PRO A 1 382 ? -19.951 19.039 -17.665 1.00 85.69 382 PRO A C 1
ATOM 2910 O O . PRO A 1 382 ? -19.464 17.944 -17.386 1.00 85.69 382 PRO A O 1
ATOM 2913 N N . LYS A 1 383 ? -20.374 19.880 -16.714 1.00 87.19 383 LYS A N 1
ATOM 2914 C CA . LYS A 1 383 ? -20.236 19.612 -15.268 1.00 87.19 383 LYS A CA 1
ATOM 2915 C C . LYS A 1 383 ? -21.494 19.954 -14.471 1.00 87.19 383 LYS A C 1
ATOM 2917 O O . LYS A 1 383 ? -22.249 20.858 -14.828 1.00 87.19 383 LYS A O 1
ATOM 2922 N N . ILE A 1 384 ? -21.679 19.247 -13.356 1.00 87.56 384 ILE A N 1
ATOM 2923 C CA . ILE A 1 384 ? -22.679 19.566 -12.331 1.00 87.56 384 ILE A CA 1
ATOM 2924 C C . ILE A 1 384 ? -22.019 20.456 -11.274 1.00 87.56 384 ILE A C 1
ATOM 2926 O O . ILE A 1 384 ? -21.110 20.016 -10.567 1.00 87.56 384 ILE A O 1
ATOM 2930 N N . GLU A 1 385 ? -22.496 21.686 -11.127 1.00 87.31 385 GLU A N 1
ATOM 2931 C CA . GLU A 1 385 ? -22.175 22.558 -9.995 1.00 87.31 385 GLU A CA 1
ATOM 2932 C C . GLU A 1 385 ? -23.288 22.517 -8.948 1.00 87.31 385 GLU A C 1
ATOM 2934 O O . GLU A 1 385 ? -24.447 22.249 -9.261 1.00 87.31 385 GLU A O 1
ATOM 2939 N N . VAL A 1 386 ? -22.925 22.741 -7.687 1.00 83.50 386 VAL A N 1
ATOM 2940 C CA . VAL A 1 386 ? -23.813 22.629 -6.525 1.00 83.50 386 VAL A CA 1
ATOM 2941 C C . VAL A 1 386 ? -23.439 23.756 -5.567 1.00 83.50 386 VAL A C 1
ATOM 2943 O O . VAL A 1 386 ? -22.253 23.949 -5.307 1.00 83.50 386 VAL A O 1
ATOM 2946 N N . SER A 1 387 ? -24.415 24.543 -5.106 1.00 82.69 387 SER A N 1
ATOM 2947 C CA . SER A 1 387 ? -24.155 25.714 -4.257 1.00 82.69 387 SER A CA 1
ATOM 2948 C C . SER A 1 387 ? -25.316 26.017 -3.290 1.00 82.69 387 SER A C 1
ATOM 2950 O O . SER A 1 387 ? -26.461 26.074 -3.749 1.00 82.69 387 SER A O 1
ATOM 2952 N N . PRO A 1 388 ? -25.063 26.249 -1.985 1.00 74.38 388 PRO A N 1
ATOM 2953 C CA . PRO A 1 388 ? -23.763 26.132 -1.324 1.00 74.38 388 PRO A CA 1
ATOM 2954 C C . PRO A 1 388 ? -23.265 24.680 -1.272 1.00 74.38 388 PRO A C 1
ATOM 2956 O O . PRO A 1 388 ? -24.043 23.729 -1.339 1.00 74.38 388 PRO A O 1
ATOM 2959 N N . ILE A 1 389 ? -21.950 24.537 -1.155 1.00 71.38 389 ILE A N 1
ATOM 2960 C CA . ILE A 1 389 ? -21.232 23.287 -0.907 1.00 71.38 389 ILE A CA 1
ATOM 2961 C C . ILE A 1 389 ? -20.064 23.623 0.032 1.00 71.38 389 ILE A C 1
ATOM 2963 O O . ILE A 1 389 ? -19.592 24.765 0.013 1.00 71.38 389 ILE A O 1
ATOM 2967 N N . ALA A 1 390 ? -19.647 22.682 0.874 1.00 70.06 390 ALA A N 1
ATOM 2968 C CA . ALA A 1 390 ? -18.539 22.875 1.803 1.00 70.06 390 ALA A CA 1
ATOM 2969 C C . ALA A 1 390 ? -17.179 22.936 1.077 1.00 70.06 390 ALA A C 1
ATOM 2971 O O . ALA A 1 390 ? -17.073 22.666 -0.124 1.00 70.06 390 ALA A O 1
ATOM 2972 N N . GLU A 1 391 ? -16.122 23.291 1.816 1.00 67.31 391 GLU A N 1
ATOM 2973 C CA . GLU A 1 391 ? -14.758 23.431 1.276 1.00 67.31 391 GLU A CA 1
ATOM 2974 C C . GLU A 1 391 ? -14.178 22.106 0.739 1.00 67.31 391 GLU A C 1
ATOM 2976 O O . GLU A 1 391 ? -13.302 22.129 -0.122 1.00 67.31 391 GLU A O 1
ATOM 2981 N N . ASP A 1 392 ? -14.726 20.957 1.155 1.00 59.28 392 ASP A N 1
ATOM 2982 C CA . ASP A 1 392 ? -14.391 19.620 0.638 1.00 59.28 392 ASP A CA 1
ATOM 2983 C C . ASP A 1 392 ? -14.853 19.367 -0.818 1.00 59.28 392 ASP A C 1
ATOM 2985 O O . ASP A 1 392 ? -14.497 18.360 -1.433 1.00 59.28 392 ASP A O 1
ATOM 2989 N N . GLY A 1 393 ? -15.684 20.254 -1.380 1.00 64.19 393 GLY A N 1
ATOM 2990 C CA . GLY A 1 393 ? -16.242 20.119 -2.723 1.00 64.19 393 GLY A CA 1
ATOM 2991 C C . GLY A 1 393 ? -17.215 18.944 -2.911 1.00 64.19 393 GLY A C 1
ATOM 2992 O O . GLY A 1 393 ? -17.579 18.648 -4.057 1.00 64.19 393 GLY A O 1
ATOM 2993 N N . ARG A 1 394 ? -17.671 18.290 -1.835 1.00 71.38 394 ARG A N 1
ATOM 2994 C CA . ARG A 1 394 ? -18.605 17.147 -1.862 1.00 71.38 394 ARG A CA 1
ATOM 2995 C C . ARG A 1 394 ? -19.808 17.332 -0.939 1.00 71.38 394 ARG A C 1
ATOM 2997 O O . ARG A 1 394 ? -20.902 16.922 -1.322 1.00 71.38 394 ARG A O 1
ATOM 3004 N N . THR A 1 395 ? -19.637 17.939 0.230 1.00 73.69 395 THR A N 1
ATOM 3005 C CA . THR A 1 395 ? -20.663 18.016 1.274 1.00 73.69 395 THR A CA 1
ATOM 3006 C C . THR A 1 395 ? -21.639 19.165 1.051 1.00 73.69 395 THR A C 1
ATOM 3008 O O . THR A 1 395 ? -21.244 20.313 0.846 1.00 73.69 395 THR A O 1
ATOM 3011 N N . ILE A 1 396 ? -22.937 18.871 1.128 1.00 69.50 396 ILE A N 1
ATOM 3012 C CA . ILE A 1 396 ? -24.006 19.873 1.109 1.00 69.50 396 ILE A CA 1
ATOM 3013 C C . ILE A 1 396 ? -24.629 20.026 2.499 1.00 69.50 396 ILE A C 1
ATOM 3015 O O . ILE A 1 396 ? -25.042 19.054 3.127 1.00 69.50 396 ILE A O 1
ATOM 3019 N N . GLU A 1 397 ? -24.726 21.272 2.959 1.00 59.25 397 GLU A N 1
ATOM 3020 C CA . GLU A 1 397 ? -25.237 21.595 4.299 1.00 59.25 397 GLU A CA 1
ATOM 3021 C C . GLU A 1 397 ? -26.627 22.255 4.280 1.00 59.25 397 GLU A C 1
ATOM 3023 O O . GLU A 1 397 ? -27.356 22.188 5.269 1.00 59.25 397 GLU A O 1
ATOM 3028 N N . LYS A 1 398 ? -26.963 23.004 3.212 1.00 60.78 398 LYS A N 1
ATOM 3029 C CA . LYS A 1 398 ? -28.073 23.984 3.208 1.00 60.78 398 LYS A CA 1
ATOM 3030 C C . LYS A 1 398 ? -28.736 24.102 1.825 1.00 60.78 398 LYS A C 1
ATOM 3032 O O . LYS A 1 398 ? -28.263 24.858 0.983 1.00 60.78 398 LYS A O 1
ATOM 3037 N N . SER A 1 399 ? -29.829 23.362 1.611 1.00 68.69 399 SER A N 1
ATOM 3038 C CA . SER A 1 399 ? -30.778 23.397 0.471 1.00 68.69 399 SER A CA 1
ATOM 3039 C C . SER A 1 399 ? -30.177 23.835 -0.873 1.00 68.69 399 SER A C 1
ATOM 3041 O O . SER A 1 399 ? -30.555 24.881 -1.415 1.00 68.69 399 SER A O 1
ATOM 3043 N N . PRO A 1 400 ? -29.209 23.075 -1.412 1.00 75.69 400 PRO A N 1
ATOM 3044 C CA . PRO A 1 400 ? -28.364 23.546 -2.494 1.00 75.69 400 PRO A CA 1
ATOM 3045 C C . PRO A 1 400 ? -29.103 23.654 -3.824 1.00 75.69 400 PRO A C 1
ATOM 3047 O O . PRO A 1 400 ? -29.961 22.841 -4.173 1.00 75.69 400 PRO A O 1
ATOM 3050 N N . THR A 1 401 ? -28.690 24.634 -4.619 1.00 84.00 401 THR A N 1
ATOM 3051 C CA . THR A 1 401 ? -29.033 24.731 -6.034 1.00 84.00 401 THR A CA 1
ATOM 3052 C C . THR A 1 401 ? -27.992 23.990 -6.861 1.00 84.00 401 THR A C 1
ATOM 3054 O O . THR A 1 401 ? -26.819 24.358 -6.903 1.00 84.00 401 THR A O 1
ATOM 3057 N N . ILE A 1 402 ? -28.451 22.938 -7.527 1.00 85.38 402 ILE A N 1
ATOM 3058 C CA . ILE A 1 402 ? -27.712 22.128 -8.487 1.00 85.38 402 ILE A CA 1
ATOM 3059 C C . ILE A 1 402 ? -27.900 22.755 -9.870 1.00 85.38 402 ILE A C 1
ATOM 3061 O O . ILE A 1 402 ? -29.025 23.050 -10.277 1.00 85.38 402 ILE A O 1
ATOM 3065 N N . THR A 1 403 ? -26.804 22.976 -10.592 1.00 87.44 403 THR A N 1
ATOM 3066 C CA . THR A 1 403 ? -26.777 23.678 -11.881 1.00 87.44 403 THR A CA 1
ATOM 3067 C C . THR A 1 403 ? -25.925 22.915 -12.889 1.00 87.44 403 THR A C 1
ATOM 3069 O O . THR A 1 403 ? -24.809 22.502 -12.582 1.00 87.44 403 THR A O 1
ATOM 3072 N N . ALA A 1 404 ? -26.427 22.758 -14.112 1.00 85.44 404 ALA A N 1
ATOM 3073 C CA . ALA A 1 404 ? -25.628 22.274 -15.230 1.00 85.44 404 ALA A CA 1
ATOM 3074 C C . ALA A 1 404 ? -24.806 23.419 -15.821 1.00 85.44 404 ALA A C 1
ATOM 3076 O O . ALA A 1 404 ? -25.376 24.404 -16.303 1.00 85.44 404 ALA A O 1
ATOM 3077 N N . ILE A 1 405 ? -23.488 23.256 -15.868 1.00 86.31 405 ILE A N 1
ATOM 3078 C CA . ILE A 1 405 ? -22.626 24.075 -16.716 1.00 86.31 405 ILE A CA 1
ATOM 3079 C C . ILE A 1 405 ? -22.326 23.267 -17.974 1.00 86.31 405 ILE A C 1
ATOM 3081 O O . ILE A 1 405 ? -21.630 22.252 -17.932 1.00 86.31 405 ILE A O 1
ATOM 3085 N N . VAL A 1 406 ? -22.882 23.727 -19.090 1.00 83.44 406 VAL A N 1
ATOM 3086 C CA . VAL A 1 406 ? -22.695 23.159 -20.428 1.00 83.44 406 VAL A CA 1
ATOM 3087 C C . VAL A 1 406 ? -22.224 24.292 -21.331 1.00 83.44 406 VAL A C 1
ATOM 3089 O O . VAL A 1 406 ? -22.775 25.393 -21.260 1.00 83.44 406 VAL A O 1
ATOM 3092 N N . ASP A 1 407 ? -21.203 24.051 -22.152 1.00 82.44 407 ASP A N 1
ATOM 3093 C CA . ASP A 1 407 ? -20.707 25.070 -23.080 1.00 82.44 407 ASP A CA 1
ATOM 3094 C C . ASP A 1 407 ? -21.796 25.470 -24.096 1.00 82.44 407 ASP A C 1
ATOM 3096 O O . ASP A 1 407 ? -22.557 24.633 -24.590 1.00 82.44 407 ASP A O 1
ATOM 3100 N N . SER A 1 408 ? -21.877 26.763 -24.418 1.00 72.62 408 SER A N 1
ATOM 3101 C CA . SER A 1 408 ? -22.888 27.308 -25.336 1.00 72.62 408 SER A CA 1
ATOM 3102 C C . SER A 1 408 ? -22.840 26.725 -26.758 1.00 72.62 408 SER A C 1
ATOM 3104 O O . SER A 1 408 ? -23.846 26.769 -27.466 1.00 72.62 408 SER A O 1
ATOM 3106 N N . SER A 1 409 ? -21.709 26.141 -27.164 1.00 74.19 409 SER A N 1
ATOM 3107 C CA . SER A 1 409 ? -21.524 25.486 -28.464 1.00 74.19 409 SER A CA 1
ATOM 3108 C C . SER A 1 409 ? -22.284 24.160 -28.629 1.00 74.19 409 SER A C 1
ATOM 3110 O O . SER A 1 409 ? -22.578 23.780 -29.762 1.00 74.19 409 SER A O 1
ATOM 3112 N N . TYR A 1 410 ? -22.664 23.480 -27.538 1.00 72.44 410 TYR A N 1
ATOM 3113 C CA . TYR A 1 410 ? -23.222 22.116 -27.574 1.00 72.44 410 TYR A CA 1
ATOM 3114 C C . TYR A 1 410 ? -24.646 21.975 -28.159 1.00 72.44 410 TYR A C 1
ATOM 3116 O O . TYR A 1 410 ? -25.116 20.854 -28.322 1.00 72.44 410 TYR A O 1
ATOM 3124 N N . GLN A 1 411 ? -25.364 23.068 -28.457 1.00 80.81 411 GLN A N 1
ATOM 3125 C CA . GLN A 1 411 ? -26.740 23.028 -29.001 1.00 80.81 411 GLN A CA 1
ATOM 3126 C C . GLN A 1 411 ? -27.690 22.091 -28.214 1.00 80.81 411 GLN A C 1
ATOM 3128 O O . GLN A 1 411 ? -28.321 21.188 -28.762 1.00 80.81 411 GLN A O 1
ATOM 3133 N N . VAL A 1 412 ? -27.777 22.287 -26.896 1.00 82.62 412 VAL A N 1
ATOM 3134 C CA . VAL A 1 412 ? -28.582 21.449 -25.987 1.00 82.62 412 VAL A CA 1
ATOM 3135 C C . VAL A 1 412 ? -30.086 21.532 -26.298 1.00 82.62 412 VAL A C 1
ATOM 3137 O O . VAL A 1 412 ? -30.652 22.620 -26.395 1.00 82.62 412 VAL A O 1
ATOM 3140 N N . LYS A 1 413 ? -30.743 20.368 -26.383 1.00 85.38 413 LYS A N 1
ATOM 3141 C CA . LYS A 1 413 ? -32.195 20.189 -26.562 1.00 85.38 413 LYS A CA 1
ATOM 3142 C C . LYS A 1 413 ? -32.938 20.188 -25.222 1.00 85.38 413 LYS A C 1
ATOM 3144 O O . LYS A 1 413 ? -33.974 20.839 -25.095 1.00 85.38 413 LYS A O 1
ATOM 3149 N N . ASN A 1 414 ? -32.428 19.461 -24.223 1.00 88.38 414 ASN A N 1
ATOM 3150 C CA . ASN A 1 414 ? -32.902 19.520 -22.833 1.00 88.38 414 ASN A CA 1
ATOM 3151 C C . ASN A 1 414 ? -31.868 18.950 -21.840 1.00 88.38 414 ASN A C 1
ATOM 3153 O O . ASN A 1 414 ? -30.924 18.276 -22.248 1.00 88.38 414 ASN A O 1
ATOM 3157 N N . VAL A 1 415 ? -32.080 19.204 -20.546 1.00 88.56 415 VAL A N 1
ATOM 3158 C CA . VAL A 1 415 ? -31.322 18.625 -19.426 1.00 88.56 415 VAL A CA 1
ATOM 3159 C C . VAL A 1 415 ? -32.283 18.074 -18.367 1.00 88.56 415 VAL A C 1
ATOM 3161 O O . VAL A 1 415 ? -33.198 18.779 -17.937 1.00 88.56 415 VAL A O 1
ATOM 3164 N N . VAL A 1 416 ? -32.059 16.845 -17.904 1.00 89.19 416 VAL A N 1
ATOM 3165 C CA . VAL A 1 416 ? -32.789 16.189 -16.803 1.00 89.19 416 VAL A CA 1
ATOM 3166 C C . VAL A 1 416 ? -31.849 15.997 -15.614 1.00 89.19 416 VAL A C 1
ATOM 3168 O O . VAL A 1 416 ? -30.698 15.607 -15.798 1.00 89.19 416 VAL A O 1
ATOM 3171 N N . PHE A 1 417 ? -32.342 16.233 -14.396 1.00 85.94 417 PHE A N 1
ATOM 3172 C CA . PHE A 1 417 ? -31.626 15.906 -13.159 1.00 85.94 417 PHE A CA 1
ATOM 3173 C C . PHE A 1 417 ? -32.245 14.677 -12.488 1.00 85.94 417 PHE A C 1
ATOM 3175 O O . PHE A 1 417 ? -33.461 14.485 -12.510 1.00 85.94 417 PHE A O 1
ATOM 3182 N N . LEU A 1 418 ? -31.389 13.862 -11.884 1.00 84.38 418 LEU A N 1
ATOM 3183 C CA . LEU A 1 418 ? -31.683 12.581 -11.253 1.00 84.38 418 LEU A CA 1
ATOM 3184 C C . LEU A 1 418 ? -30.896 12.502 -9.936 1.00 84.38 418 LEU A C 1
ATOM 3186 O O . LEU A 1 418 ? -29.735 12.908 -9.902 1.00 84.38 418 LEU A O 1
ATOM 3190 N N . ALA A 1 419 ? -31.482 11.955 -8.871 1.00 79.31 419 ALA A N 1
ATOM 3191 C CA . ALA A 1 419 ? -30.776 11.730 -7.602 1.00 79.31 419 ALA A CA 1
ATOM 3192 C C . ALA A 1 419 ? -31.031 10.323 -7.045 1.00 79.31 419 ALA A C 1
ATOM 3194 O O . ALA A 1 419 ? -32.139 9.798 -7.162 1.00 79.31 419 ALA A O 1
ATOM 3195 N N . LYS A 1 420 ? -30.011 9.715 -6.431 1.00 82.06 420 LYS A N 1
ATOM 3196 C CA . LYS A 1 420 ? -30.077 8.382 -5.811 1.00 82.06 420 LYS A CA 1
ATOM 3197 C C . LYS A 1 420 ? -29.089 8.278 -4.650 1.00 82.06 420 LYS A C 1
ATOM 3199 O O . LYS A 1 420 ? -27.931 8.631 -4.832 1.00 82.06 420 LYS A O 1
ATOM 3204 N N . ALA A 1 421 ? -29.527 7.771 -3.498 1.00 73.31 421 ALA A N 1
ATOM 3205 C CA . ALA A 1 421 ? -28.639 7.469 -2.371 1.00 73.31 421 ALA A CA 1
ATOM 3206 C C . ALA A 1 421 ? -27.706 6.292 -2.715 1.00 73.31 421 ALA A C 1
ATOM 3208 O O . ALA A 1 421 ? -28.158 5.295 -3.287 1.00 73.31 421 ALA A O 1
ATOM 3209 N N . LEU A 1 422 ? -26.421 6.410 -2.378 1.00 67.62 422 LEU A N 1
ATOM 3210 C CA . LEU A 1 422 ? -25.374 5.453 -2.741 1.00 67.62 422 LEU A CA 1
ATOM 3211 C C . LEU A 1 422 ? -25.571 4.101 -2.039 1.00 67.62 422 LEU A C 1
ATOM 3213 O O . LEU A 1 422 ? -25.476 3.059 -2.686 1.00 67.62 422 LEU A O 1
ATOM 3217 N N . GLU A 1 423 ? -25.955 4.120 -0.759 1.00 61.31 423 GLU A N 1
ATOM 3218 C CA . GLU A 1 423 ? -26.265 2.923 0.041 1.00 61.31 423 GLU A CA 1
ATOM 3219 C C . GLU A 1 423 ? -27.565 2.211 -0.380 1.00 61.31 423 GLU A C 1
ATOM 3221 O O . GLU A 1 423 ? -27.894 1.146 0.141 1.00 61.31 423 GLU A O 1
ATOM 3226 N N . ALA A 1 424 ? -28.318 2.764 -1.339 1.00 62.84 424 ALA A N 1
ATOM 3227 C CA . ALA A 1 424 ? -29.541 2.170 -1.875 1.00 62.84 424 ALA A CA 1
ATOM 3228 C C . ALA A 1 424 ? -29.386 1.745 -3.354 1.00 62.84 424 ALA A C 1
ATOM 3230 O O . ALA A 1 424 ? -30.151 2.213 -4.209 1.00 62.84 424 ALA A O 1
ATOM 3231 N N . PRO A 1 425 ? -28.431 0.852 -3.698 1.00 53.19 425 PRO A N 1
ATOM 3232 C CA . PRO A 1 425 ? -28.124 0.490 -5.083 1.00 53.19 425 PRO A CA 1
ATOM 3233 C C . PRO A 1 425 ? -29.303 -0.158 -5.824 1.00 53.19 425 PRO A C 1
ATOM 3235 O O . PRO A 1 425 ? -29.374 -0.026 -7.045 1.00 53.19 425 PRO A O 1
ATOM 3238 N N . ASP A 1 426 ? -30.264 -0.750 -5.113 1.00 55.78 426 ASP A N 1
ATOM 3239 C CA . ASP A 1 426 ? -31.439 -1.417 -5.693 1.00 55.78 426 ASP A CA 1
ATOM 3240 C C . ASP A 1 426 ? -32.661 -0.496 -5.901 1.00 55.78 426 ASP A C 1
ATOM 3242 O O . ASP A 1 426 ? -33.710 -0.955 -6.350 1.00 55.78 426 ASP A O 1
ATOM 3246 N N . LYS A 1 427 ? -32.565 0.806 -5.580 1.00 57.66 427 LYS A N 1
ATOM 3247 C CA . LYS A 1 427 ? -33.632 1.792 -5.855 1.00 57.66 427 LYS A CA 1
ATOM 3248 C C . LYS A 1 427 ? -33.394 2.543 -7.165 1.00 57.66 427 LYS A C 1
ATOM 3250 O O . LYS A 1 427 ? -32.250 2.809 -7.535 1.00 57.66 427 LYS A O 1
ATOM 3255 N N . ASP A 1 428 ? -34.464 2.941 -7.844 1.00 65.62 428 ASP A N 1
ATOM 3256 C CA . ASP A 1 428 ? -34.377 3.822 -9.012 1.00 65.62 428 ASP A CA 1
ATOM 3257 C C . ASP A 1 428 ? -33.875 5.230 -8.647 1.00 65.62 428 ASP A C 1
ATOM 3259 O O . ASP A 1 428 ? -33.968 5.676 -7.501 1.00 65.62 428 ASP A O 1
ATOM 3263 N N . TYR A 1 429 ? -33.350 5.948 -9.643 1.00 68.00 429 TYR A N 1
ATOM 3264 C CA . TYR A 1 429 ? -33.089 7.382 -9.515 1.00 68.00 429 TYR A CA 1
ATOM 3265 C C . TYR A 1 429 ? -34.410 8.157 -9.479 1.00 68.00 429 TYR A C 1
ATOM 3267 O O . TYR A 1 429 ? -35.264 7.960 -10.342 1.00 68.00 429 TYR A O 1
ATOM 3275 N N . TYR A 1 430 ? -34.546 9.106 -8.553 1.00 69.81 430 TYR A N 1
ATOM 3276 C CA . TYR A 1 430 ? -35.673 10.038 -8.522 1.00 69.81 430 TYR A CA 1
ATOM 3277 C C . TYR A 1 430 ? -35.507 11.100 -9.626 1.00 69.81 430 TYR A C 1
ATOM 3279 O O . TYR A 1 430 ? -34.510 11.830 -9.595 1.00 69.81 430 TYR A O 1
ATOM 3287 N N . PRO A 1 431 ? -36.432 11.205 -10.604 1.00 72.44 431 PRO A N 1
ATOM 3288 C CA . PRO A 1 431 ? -36.320 12.149 -11.712 1.00 72.44 431 PRO A CA 1
ATOM 3289 C C . PRO A 1 431 ? -36.939 13.509 -11.384 1.00 72.44 431 PRO A C 1
ATOM 3291 O O . PRO A 1 431 ? -38.075 13.605 -10.917 1.00 72.44 431 PRO A O 1
ATOM 3294 N N . TYR A 1 432 ? -36.219 14.576 -11.723 1.00 73.31 432 TYR A N 1
ATOM 3295 C CA . TYR A 1 432 ? -36.693 15.955 -11.630 1.00 73.31 432 TYR A CA 1
ATOM 3296 C C . TYR A 1 432 ? -37.008 16.525 -13.017 1.00 73.31 432 TYR A C 1
ATOM 3298 O O . TYR A 1 432 ? -36.441 16.116 -14.030 1.00 73.31 432 TYR A O 1
ATOM 3306 N N . ALA A 1 433 ? -37.948 17.472 -13.071 1.00 75.38 433 ALA A N 1
ATOM 3307 C CA . ALA A 1 433 ? -38.531 17.948 -14.324 1.00 75.38 433 ALA A CA 1
ATOM 3308 C C . ALA A 1 433 ? -37.490 18.523 -15.306 1.00 75.38 433 ALA A C 1
ATOM 3310 O O . ALA A 1 433 ? -36.703 19.406 -14.948 1.00 75.38 433 ALA A O 1
ATOM 3311 N N . ALA A 1 434 ? -37.553 18.050 -16.556 1.00 80.56 434 ALA A N 1
ATOM 3312 C CA . ALA A 1 434 ? -36.651 18.426 -17.639 1.00 80.56 434 ALA A CA 1
ATOM 3313 C C . ALA A 1 434 ? -36.609 19.945 -17.883 1.00 80.56 434 ALA A C 1
ATOM 3315 O O . ALA A 1 434 ? -37.630 20.638 -17.873 1.00 80.56 434 ALA A O 1
ATOM 3316 N N . LYS A 1 435 ? -35.408 20.460 -18.145 1.00 84.38 435 LYS A N 1
ATOM 3317 C CA . LYS A 1 435 ? -35.110 21.876 -18.369 1.00 84.38 435 LYS A CA 1
ATOM 3318 C C . LYS A 1 435 ? -34.722 22.074 -19.834 1.00 84.38 435 LYS A C 1
ATOM 3320 O O . LYS A 1 435 ? -33.732 21.520 -20.296 1.00 84.38 435 LYS A O 1
ATOM 3325 N N . THR A 1 436 ? -35.493 22.868 -20.572 1.00 84.06 436 THR A N 1
ATOM 3326 C CA . THR A 1 436 ? -35.313 23.091 -22.025 1.00 84.06 436 THR A CA 1
ATOM 3327 C C . THR A 1 436 ? -34.670 24.437 -22.373 1.00 84.06 436 THR A C 1
ATOM 3329 O O . THR A 1 436 ? -34.539 24.771 -23.547 1.00 84.06 436 THR A O 1
ATOM 3332 N N . LYS A 1 437 ? -34.284 25.233 -21.366 1.00 80.25 437 LYS A N 1
ATOM 3333 C CA . LYS A 1 437 ? -33.572 26.511 -21.518 1.00 80.25 437 LYS A CA 1
ATOM 3334 C C . LYS A 1 437 ? -32.605 26.721 -20.355 1.00 80.25 437 LYS A C 1
ATOM 3336 O O . LYS A 1 437 ? -32.919 26.342 -19.228 1.00 80.25 437 LYS A O 1
ATOM 3341 N N . ALA A 1 438 ? -31.470 27.356 -20.638 1.00 77.50 438 ALA A N 1
ATOM 3342 C CA . ALA A 1 438 ? -30.501 27.771 -19.630 1.00 77.50 438 ALA A CA 1
ATOM 3343 C C . ALA A 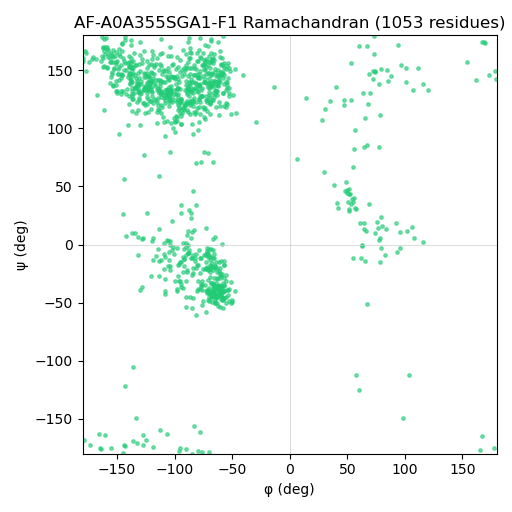1 438 ? -31.011 28.983 -18.804 1.00 77.50 438 ALA A C 1
ATOM 3345 O O . ALA A 1 438 ? -31.782 29.786 -19.339 1.00 77.50 438 ALA A O 1
ATOM 3346 N N . PRO A 1 439 ? -30.565 29.161 -17.542 1.00 81.69 439 PRO A N 1
ATOM 3347 C CA . PRO A 1 439 ? -29.723 28.241 -16.774 1.00 81.69 439 PRO A CA 1
ATOM 3348 C C . PRO A 1 439 ? -30.493 26.971 -16.384 1.00 81.69 439 PRO A C 1
ATOM 3350 O O . PRO A 1 439 ? -31.613 27.034 -15.877 1.00 81.69 439 PRO A O 1
ATOM 3353 N N . TYR A 1 440 ? -29.892 25.804 -16.620 1.00 87.19 440 TYR A N 1
ATOM 3354 C CA . TYR A 1 440 ? -30.507 24.529 -16.258 1.00 87.19 440 TYR A CA 1
ATOM 3355 C C . TYR A 1 440 ? -30.194 24.242 -14.786 1.00 87.19 440 TYR A C 1
ATOM 3357 O O . TYR A 1 440 ? -29.122 23.732 -14.468 1.00 87.19 440 TYR A O 1
ATOM 3365 N N . SER A 1 441 ? -31.104 24.602 -13.880 1.00 85.75 441 SER A N 1
ATOM 3366 C CA . SER A 1 441 ? -30.914 24.389 -12.441 1.00 85.75 441 SER A CA 1
ATOM 3367 C C . SER A 1 441 ? -32.154 23.854 -11.722 1.00 85.75 441 SER A C 1
ATOM 3369 O O . SER A 1 441 ? -33.295 23.971 -12.191 1.00 85.75 441 SER A O 1
ATOM 3371 N N . TRP A 1 442 ? -31.912 23.231 -10.571 1.00 80.69 442 TRP A N 1
ATOM 3372 C CA . TRP A 1 442 ? -32.894 22.666 -9.649 1.00 80.69 442 TRP A CA 1
ATOM 3373 C C . TRP A 1 442 ? -32.371 22.806 -8.209 1.00 80.69 442 TRP A C 1
ATOM 3375 O O . TRP A 1 442 ? -31.173 22.677 -7.982 1.00 80.69 442 TRP A O 1
ATOM 3385 N N . SER A 1 443 ? -33.246 23.080 -7.240 1.00 77.31 443 SER A N 1
ATOM 3386 C CA . SER A 1 443 ? -32.870 23.214 -5.825 1.00 77.31 443 SER A CA 1
ATOM 3387 C C . SER A 1 443 ? -33.349 22.002 -5.027 1.00 77.31 443 SER A C 1
ATOM 3389 O O . SER A 1 443 ? -34.529 21.648 -5.085 1.00 77.31 443 SER A O 1
ATOM 3391 N N . TRP A 1 444 ? -32.437 21.375 -4.285 1.00 70.94 444 TRP A N 1
ATOM 3392 C CA . TRP A 1 444 ? -32.707 20.178 -3.491 1.00 70.94 444 TRP A CA 1
ATOM 3393 C C . TRP A 1 444 ? -33.416 20.553 -2.178 1.00 70.94 444 TRP A C 1
ATOM 3395 O O . TRP A 1 444 ? -32.888 21.369 -1.418 1.00 70.94 444 TRP A O 1
ATOM 3405 N N . PRO A 1 445 ? -34.590 19.967 -1.868 1.00 59.19 445 PRO A N 1
ATOM 3406 C CA . PRO A 1 445 ? -35.246 20.137 -0.574 1.00 59.19 445 PRO A CA 1
ATOM 3407 C C . PRO A 1 445 ? -34.534 19.338 0.535 1.00 59.19 445 PRO A C 1
ATOM 3409 O O . PRO A 1 445 ? -34.979 18.259 0.920 1.00 59.19 445 PRO A O 1
ATOM 3412 N N . THR A 1 446 ? -33.422 19.852 1.065 1.00 51.00 446 THR A N 1
ATOM 3413 C CA . THR A 1 446 ? -32.891 19.373 2.357 1.00 51.00 446 THR A CA 1
ATOM 3414 C C . THR A 1 446 ? -33.737 19.936 3.501 1.00 51.00 446 THR A C 1
ATOM 3416 O O . THR A 1 446 ? -34.221 21.064 3.407 1.00 51.00 446 THR A O 1
ATOM 3419 N N . GLY A 1 447 ? -33.921 19.165 4.574 1.00 50.59 447 GLY A N 1
ATOM 3420 C CA . GLY A 1 447 ? -34.879 19.474 5.645 1.00 50.59 447 GLY A CA 1
ATOM 3421 C C . GLY A 1 447 ? -36.238 18.776 5.485 1.00 50.59 447 GLY A C 1
ATOM 3422 O O . GLY A 1 447 ? -37.081 18.874 6.374 1.00 50.59 447 GLY A O 1
ATOM 3423 N N . ASP A 1 448 ? -36.442 18.023 4.399 1.00 48.34 448 ASP A N 1
ATOM 3424 C CA . ASP A 1 448 ? -37.456 16.968 4.363 1.00 48.34 448 ASP A CA 1
ATOM 3425 C C . ASP A 1 448 ? -36.962 15.774 5.217 1.00 48.34 448 ASP A C 1
ATOM 3427 O O . ASP A 1 448 ? -35.866 15.262 4.962 1.00 48.34 448 ASP A O 1
ATOM 3431 N N . PRO A 1 449 ? -37.720 15.308 6.233 1.00 46.53 449 PRO A N 1
ATOM 3432 C CA . PRO A 1 449 ? -37.297 14.215 7.113 1.00 46.53 449 PRO A CA 1
ATOM 3433 C C . PRO A 1 449 ? -37.152 12.852 6.412 1.00 46.53 449 PRO A C 1
ATOM 3435 O O . PRO A 1 449 ? -36.648 11.916 7.029 1.00 46.53 449 PRO A O 1
ATOM 3438 N N . TRP A 1 450 ? -37.569 12.717 5.147 1.00 46.84 450 TRP A N 1
ATOM 3439 C CA . TRP A 1 450 ? -37.372 11.509 4.338 1.00 46.84 450 TRP A CA 1
ATOM 3440 C C . TRP A 1 450 ? -36.045 11.485 3.555 1.00 46.84 450 TRP A C 1
ATOM 3442 O O . TRP A 1 450 ? -35.774 10.499 2.869 1.00 46.84 450 TRP A O 1
ATOM 3452 N N . VAL A 1 451 ? -35.208 12.525 3.666 1.00 53.19 451 VAL A N 1
ATOM 3453 C CA . VAL A 1 451 ? -33.844 12.572 3.104 1.00 53.19 451 VAL A CA 1
ATOM 3454 C C . VAL A 1 451 ? -32.830 12.274 4.226 1.00 53.19 451 VAL A C 1
ATOM 3456 O O . VAL A 1 451 ? -32.511 13.176 5.001 1.00 53.19 451 VAL A O 1
ATOM 3459 N N . PRO A 1 452 ? -32.347 11.026 4.390 1.00 55.19 452 PRO A N 1
ATOM 3460 C CA . PRO A 1 452 ? -31.362 10.687 5.421 1.00 55.19 452 PRO A CA 1
ATOM 3461 C C . PRO A 1 452 ? -29.957 11.221 5.105 1.00 55.19 452 PRO A C 1
ATOM 3463 O O . PRO A 1 452 ? -29.632 11.440 3.933 1.00 55.19 452 PRO A O 1
ATOM 3466 N N . ASP A 1 453 ? -29.130 11.329 6.157 1.00 59.28 453 ASP A N 1
ATOM 3467 C CA . ASP A 1 453 ? -27.660 11.394 6.072 1.00 59.28 453 ASP A CA 1
ATOM 3468 C C . ASP A 1 453 ? -27.165 10.286 5.122 1.00 59.28 453 ASP A C 1
ATOM 3470 O O . ASP A 1 453 ? -27.354 9.103 5.419 1.00 59.28 453 ASP A O 1
ATOM 3474 N N . ASN A 1 454 ? -26.597 10.638 3.964 1.00 63.56 454 ASN A N 1
ATOM 3475 C CA . ASN A 1 454 ? -26.080 9.664 2.992 1.00 63.56 454 ASN A CA 1
ATOM 3476 C C . ASN A 1 454 ? -25.227 10.333 1.907 1.00 63.56 454 ASN A C 1
ATOM 3478 O O . ASN A 1 454 ? -25.403 11.517 1.613 1.00 63.56 454 ASN A O 1
ATOM 3482 N N . GLU A 1 455 ? -24.378 9.561 1.227 1.00 71.62 455 GLU A N 1
ATOM 3483 C CA . GLU A 1 455 ? -23.894 9.963 -0.097 1.00 71.62 455 GLU A CA 1
ATOM 3484 C C . GLU A 1 455 ? -24.997 9.787 -1.144 1.00 71.62 455 GLU A C 1
ATOM 3486 O O . GLU A 1 455 ? -25.757 8.819 -1.123 1.00 71.62 455 GLU A O 1
ATOM 3491 N N . TYR A 1 456 ? -25.077 10.715 -2.095 1.00 76.00 456 TYR A N 1
ATOM 3492 C CA . TYR A 1 456 ? -26.004 10.654 -3.217 1.00 76.00 456 TYR A CA 1
ATOM 3493 C C . TYR A 1 456 ? -25.255 10.831 -4.532 1.00 76.00 456 TYR A C 1
ATOM 3495 O O . TYR A 1 456 ? -24.489 11.778 -4.723 1.00 76.00 456 TYR A O 1
ATOM 3503 N N . ILE A 1 457 ? -25.558 9.958 -5.488 1.00 81.19 457 ILE A N 1
ATOM 3504 C CA . ILE A 1 457 ? -25.210 10.157 -6.888 1.00 81.19 457 ILE A CA 1
ATOM 3505 C C . ILE A 1 457 ? -26.234 11.132 -7.472 1.00 81.19 457 ILE A C 1
ATOM 3507 O O . ILE A 1 457 ? -27.381 10.762 -7.748 1.00 81.19 457 ILE A O 1
ATOM 3511 N N . LEU A 1 458 ? -25.815 12.377 -7.693 1.00 83.25 458 LEU A N 1
ATOM 3512 C CA . LEU A 1 458 ? -26.492 13.261 -8.633 1.00 83.25 458 LEU A CA 1
ATOM 3513 C C . LEU A 1 458 ? -26.102 12.830 -10.043 1.00 83.25 458 LEU A C 1
ATOM 3515 O O . LEU A 1 458 ? -24.919 12.737 -10.372 1.00 83.25 458 LEU A O 1
ATOM 3519 N N . LYS A 1 459 ? -27.095 12.599 -10.894 1.00 87.19 459 LYS A N 1
ATOM 3520 C CA . LYS A 1 459 ? -26.911 12.384 -12.325 1.00 87.19 459 LYS A CA 1
ATOM 3521 C C . LYS A 1 459 ? -27.610 13.502 -13.095 1.00 87.19 459 LYS A C 1
ATOM 3523 O O . LYS A 1 459 ? -28.726 13.907 -12.779 1.00 87.19 459 LYS A O 1
ATOM 3528 N N . MET A 1 460 ? -26.943 13.985 -14.127 1.00 88.38 460 MET A N 1
ATOM 3529 C CA . MET A 1 460 ? -27.467 14.888 -15.135 1.00 88.38 460 MET A CA 1
ATOM 3530 C C . MET A 1 460 ? -27.494 14.143 -16.465 1.00 88.38 460 MET A C 1
ATOM 3532 O O . MET A 1 460 ? -26.491 13.547 -16.845 1.00 88.38 460 MET A O 1
ATOM 3536 N N . VAL A 1 461 ? -28.615 14.205 -17.177 1.00 88.88 461 VAL A N 1
ATOM 3537 C CA . VAL A 1 461 ? -28.754 13.671 -18.537 1.00 88.88 461 VAL A CA 1
ATOM 3538 C C . VAL A 1 461 ? -28.993 14.843 -19.476 1.00 88.88 461 VAL A C 1
ATOM 3540 O O . VAL A 1 461 ? -29.990 15.551 -19.341 1.00 88.88 461 VAL A O 1
ATOM 3543 N N . ILE A 1 4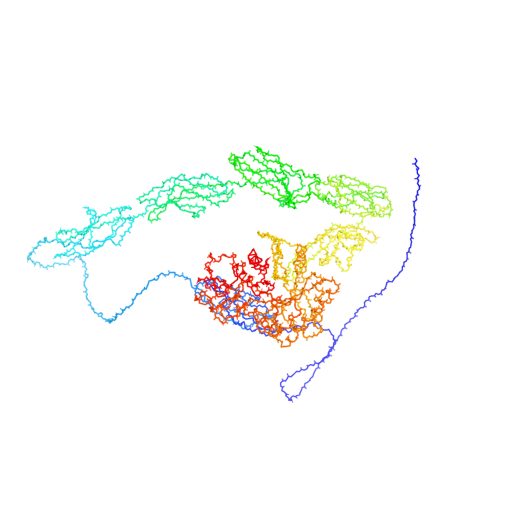62 ? -28.070 15.070 -20.402 1.00 88.12 462 ILE A N 1
ATOM 3544 C CA . ILE A 1 462 ? -28.165 16.083 -21.451 1.00 88.12 462 ILE A CA 1
ATOM 3545 C C . ILE A 1 462 ? -28.649 15.386 -22.724 1.00 88.12 462 ILE A C 1
ATOM 3547 O O . ILE A 1 462 ? -28.114 14.347 -23.095 1.00 88.12 462 ILE A O 1
ATOM 3551 N N . THR A 1 463 ? -29.630 15.960 -23.418 1.00 86.88 463 THR A N 1
ATOM 3552 C CA . THR A 1 463 ? -29.924 15.613 -24.818 1.00 86.88 463 THR A CA 1
ATOM 3553 C C . THR A 1 463 ? -29.502 16.772 -25.708 1.00 86.88 463 THR A C 1
ATOM 3555 O O . THR A 1 463 ? -29.863 17.921 -25.432 1.00 86.88 463 THR A O 1
ATOM 3558 N N . TYR A 1 464 ? -28.785 16.488 -26.787 1.00 83.25 464 TYR A N 1
ATOM 3559 C CA . TYR A 1 464 ? -28.332 17.468 -27.776 1.00 83.25 464 TYR A CA 1
ATOM 3560 C C . TYR A 1 464 ? -29.330 17.603 -28.947 1.00 83.25 464 TYR A C 1
ATOM 3562 O O . TYR A 1 464 ? -30.274 16.822 -29.079 1.00 83.25 464 TYR A O 1
ATOM 3570 N N . ALA A 1 465 ? -29.185 18.633 -29.788 1.00 81.44 465 ALA A N 1
ATOM 3571 C CA . ALA A 1 465 ? -30.115 18.912 -30.896 1.00 81.44 465 ALA A CA 1
ATOM 3572 C C . ALA A 1 465 ? -30.140 17.833 -32.000 1.00 81.44 465 ALA A C 1
ATOM 3574 O O . ALA A 1 465 ? -31.101 17.768 -32.763 1.00 81.44 465 ALA A O 1
ATOM 3575 N N . ASN A 1 466 ? -29.110 16.988 -32.065 1.00 77.88 466 ASN A N 1
ATOM 3576 C CA . ASN A 1 466 ? -29.003 15.807 -32.929 1.00 77.88 466 ASN A CA 1
ATOM 3577 C C . ASN A 1 466 ? -29.561 14.518 -32.285 1.00 77.88 466 ASN A C 1
ATOM 3579 O O . ASN A 1 466 ? -29.379 13.442 -32.846 1.00 77.88 466 ASN A O 1
ATOM 3583 N N . ASP A 1 467 ? -30.219 14.627 -31.125 1.00 80.25 467 ASP A N 1
ATOM 3584 C CA . ASP A 1 467 ? -30.740 13.518 -30.313 1.00 80.25 467 ASP A CA 1
ATOM 3585 C C . ASP A 1 467 ? -29.688 12.559 -29.717 1.00 80.25 467 ASP A C 1
ATOM 3587 O O . ASP A 1 467 ? -30.043 11.531 -29.138 1.00 80.25 467 ASP A O 1
ATOM 3591 N N . GLU A 1 468 ? -28.403 12.932 -29.735 1.00 76.56 468 GLU A N 1
ATOM 3592 C CA . GLU A 1 468 ? -27.397 12.293 -28.879 1.00 76.56 468 GLU A CA 1
ATOM 3593 C C . GLU A 1 468 ? -27.655 12.616 -27.398 1.00 76.56 468 GLU A C 1
ATOM 3595 O O . GLU A 1 468 ? -28.141 13.697 -27.044 1.00 76.56 468 GLU A O 1
ATOM 3600 N N . VAL A 1 469 ? -27.320 11.664 -26.523 1.00 80.88 469 VAL A N 1
ATOM 3601 C CA . VAL A 1 469 ? -27.530 11.751 -25.073 1.00 80.88 469 VAL A CA 1
ATOM 3602 C C . VAL A 1 469 ? -26.204 11.562 -24.347 1.00 80.88 469 VAL A C 1
ATOM 3604 O O . VAL A 1 469 ? -25.463 10.624 -24.632 1.00 80.88 469 VAL A O 1
ATOM 3607 N N . GLU A 1 470 ? -25.933 12.430 -23.376 1.00 82.81 470 GLU A N 1
ATOM 3608 C CA . GLU A 1 470 ? -24.762 12.362 -22.505 1.00 82.81 470 GLU A CA 1
ATOM 3609 C C . GLU A 1 470 ? -25.183 12.364 -21.034 1.00 82.81 470 GLU A C 1
ATOM 3611 O O . GLU A 1 470 ? -26.019 13.165 -20.614 1.00 82.81 470 GLU A O 1
ATOM 3616 N N . GLU A 1 471 ? -24.586 11.477 -20.238 1.00 86.19 471 GLU A N 1
ATOM 3617 C CA . GLU A 1 471 ? -24.770 11.441 -18.790 1.00 86.19 471 GLU A CA 1
ATOM 3618 C C . GLU A 1 471 ? -23.521 11.964 -18.073 1.00 86.19 471 GLU A C 1
ATOM 3620 O O . GLU A 1 471 ? -22.402 11.551 -18.368 1.00 86.19 471 GLU A O 1
ATOM 3625 N N . VAL A 1 472 ? -23.720 12.830 -17.081 1.00 83.56 472 VAL A N 1
ATOM 3626 C CA . VAL A 1 472 ? -22.675 13.299 -16.163 1.00 83.56 472 VAL A CA 1
ATOM 3627 C C . VAL A 1 472 ? -23.119 12.983 -14.743 1.00 83.56 472 VAL A C 1
ATOM 3629 O O . VAL A 1 472 ? -24.254 13.275 -14.369 1.00 83.56 472 VAL A O 1
ATOM 3632 N N . THR A 1 473 ? -22.238 12.409 -13.930 1.00 84.94 473 THR A N 1
ATOM 3633 C CA . THR A 1 473 ? -22.511 12.100 -12.519 1.00 84.94 473 THR A CA 1
ATOM 3634 C C . THR A 1 473 ? -21.605 12.892 -11.589 1.00 84.94 473 THR A C 1
ATOM 3636 O O . THR A 1 473 ? -20.416 13.043 -11.858 1.00 84.94 473 THR A O 1
ATOM 3639 N N . ARG A 1 474 ? -22.152 13.341 -10.458 1.00 82.81 474 ARG A N 1
ATOM 3640 C CA . ARG A 1 474 ? -21.406 13.906 -9.332 1.00 82.81 474 ARG A CA 1
ATOM 3641 C C . ARG A 1 474 ? -21.904 13.255 -8.047 1.00 82.81 474 ARG A C 1
ATOM 3643 O O . ARG A 1 474 ? -23.092 13.335 -7.746 1.00 82.81 474 ARG A O 1
ATOM 3650 N N . VAL A 1 475 ? -21.002 12.636 -7.295 1.00 78.56 475 VAL A N 1
ATOM 3651 C CA . VAL A 1 475 ? -21.299 12.206 -5.925 1.00 78.56 475 VAL A CA 1
ATOM 3652 C C . VAL A 1 475 ? -21.215 13.425 -5.008 1.00 78.56 475 VAL A C 1
ATOM 3654 O O . VAL A 1 475 ? -20.312 14.252 -5.155 1.00 78.56 475 VAL A O 1
ATOM 3657 N N . VAL A 1 476 ? -22.181 13.555 -4.104 1.00 76.19 476 VAL A N 1
ATOM 3658 C CA . VAL A 1 476 ? -22.213 14.572 -3.047 1.00 76.19 476 VAL A CA 1
ATOM 3659 C C . VAL A 1 476 ? -22.703 13.942 -1.750 1.00 76.19 476 VAL A C 1
ATOM 3661 O O . VAL A 1 476 ? -23.596 13.094 -1.766 1.00 76.19 476 VAL A O 1
ATOM 3664 N N . LEU A 1 477 ? -22.132 14.366 -0.630 1.00 71.31 477 LEU A N 1
ATOM 3665 C CA . LEU A 1 477 ? -22.504 13.899 0.699 1.00 71.31 477 LEU A CA 1
ATOM 3666 C C . LEU A 1 477 ? -23.574 14.838 1.265 1.00 71.31 477 LEU A C 1
ATOM 3668 O O . LEU A 1 477 ? -23.339 16.032 1.440 1.00 71.31 477 LEU A O 1
ATOM 3672 N N . ALA A 1 478 ? -24.780 14.323 1.497 1.00 63.31 478 ALA A N 1
ATOM 3673 C CA . ALA A 1 478 ? -25.880 15.114 2.031 1.00 63.31 478 ALA A CA 1
ATOM 3674 C C . ALA A 1 478 ? -25.989 14.905 3.539 1.00 63.31 478 ALA A C 1
ATOM 3676 O O . ALA A 1 478 ? -26.459 13.861 3.994 1.00 63.31 478 ALA A O 1
ATOM 3677 N N . HIS A 1 479 ? -25.582 15.917 4.306 1.00 56.03 479 HIS A N 1
ATOM 3678 C CA . HIS A 1 479 ? -25.805 15.941 5.745 1.00 56.03 479 HIS A CA 1
ATOM 3679 C C . HIS A 1 479 ? -27.214 16.468 6.020 1.00 56.03 479 HIS A C 1
ATOM 3681 O O . HIS A 1 479 ? -27.515 17.645 5.804 1.00 56.03 479 HIS A O 1
ATOM 3687 N N . ASN A 1 480 ? -28.081 15.613 6.560 1.00 53.53 480 ASN A N 1
ATOM 3688 C CA . ASN A 1 480 ? -29.307 16.054 7.213 1.00 53.53 480 ASN A CA 1
ATOM 3689 C C . ASN A 1 480 ? -28.933 16.479 8.639 1.00 53.53 480 ASN A C 1
ATOM 3691 O O . ASN A 1 480 ? -29.201 15.769 9.608 1.00 53.53 480 ASN A O 1
ATOM 3695 N N . ASN A 1 481 ? -28.210 17.606 8.713 1.00 44.28 481 ASN A N 1
ATOM 3696 C CA . ASN A 1 481 ? -27.416 18.060 9.853 1.00 44.28 481 ASN A CA 1
ATOM 3697 C C . ASN A 1 481 ? -27.954 17.592 11.211 1.00 44.28 481 ASN A C 1
ATOM 3699 O O . ASN A 1 481 ? -28.897 18.166 11.765 1.00 44.28 481 ASN A O 1
ATOM 3703 N N . LYS A 1 482 ? -27.259 16.611 11.806 1.00 43.81 482 LYS A N 1
ATOM 3704 C CA . LYS A 1 482 ? -27.353 16.276 13.233 1.00 43.81 482 LYS A CA 1
ATOM 3705 C C . LYS A 1 482 ? -26.793 17.410 14.092 1.00 43.81 482 LYS A C 1
ATOM 3707 O O . LYS A 1 482 ? -25.783 17.265 14.771 1.00 43.81 482 LYS A O 1
ATOM 3712 N N . LYS A 1 483 ? -27.545 18.509 14.113 1.00 47.44 483 LYS A N 1
ATOM 3713 C CA . LYS A 1 483 ? -27.648 19.432 15.235 1.00 47.44 483 LYS A CA 1
ATOM 3714 C C . LYS A 1 483 ? -26.294 19.965 15.708 1.00 47.44 483 LYS A C 1
ATOM 3716 O O . LYS A 1 483 ? -25.871 19.663 16.822 1.00 47.44 483 LYS A O 1
ATOM 3721 N N . SER A 1 484 ? -25.638 20.762 14.864 1.00 50.09 484 SER A N 1
ATOM 3722 C CA . SER A 1 484 ? -24.480 21.569 15.263 1.00 50.09 484 SER A CA 1
ATOM 3723 C C . SER A 1 484 ? -24.806 22.336 16.545 1.00 50.09 484 SER A C 1
ATOM 3725 O O . SER A 1 484 ? -25.850 22.974 16.647 1.00 50.09 484 SER A O 1
ATOM 3727 N N . ILE A 1 485 ? -23.945 22.227 17.554 1.00 58.25 485 ILE A N 1
ATOM 3728 C CA . ILE A 1 485 ? -24.166 22.857 18.855 1.00 58.25 485 ILE A CA 1
ATOM 3729 C C . ILE A 1 485 ? -23.237 24.071 18.947 1.00 58.25 485 ILE A C 1
ATOM 3731 O O . ILE A 1 485 ? -22.023 23.870 18.896 1.00 58.25 485 ILE A O 1
ATOM 3735 N N . PRO A 1 486 ? -23.756 25.303 19.108 1.00 69.88 486 PRO A N 1
ATOM 3736 C CA . PRO A 1 486 ? -22.932 26.505 19.047 1.00 69.88 486 PRO A CA 1
ATOM 3737 C C . PRO A 1 486 ? -21.913 26.564 20.190 1.00 69.88 486 PRO A C 1
ATOM 3739 O O . PRO A 1 486 ? -22.158 26.080 21.301 1.00 69.88 486 PRO A O 1
ATOM 3742 N N . ALA A 1 487 ? -20.783 27.214 19.941 1.00 71.06 487 ALA A N 1
ATOM 3743 C CA . ALA A 1 487 ? -19.747 27.515 20.912 1.00 71.06 487 ALA A CA 1
ATOM 3744 C C . ALA A 1 487 ? -20.268 28.424 22.037 1.00 71.06 487 ALA A C 1
ATOM 3746 O O . ALA A 1 487 ? -21.173 29.244 21.863 1.00 71.06 487 ALA A O 1
ATOM 3747 N N . ALA A 1 488 ? -19.688 28.283 23.230 1.00 71.25 488 ALA A N 1
ATOM 3748 C CA . ALA A 1 488 ? -20.007 29.132 24.376 1.00 71.25 488 ALA A CA 1
ATOM 3749 C C . ALA A 1 488 ? -19.413 30.551 24.209 1.00 71.25 488 ALA A C 1
ATOM 3751 O O . ALA A 1 488 ? -18.349 30.697 23.606 1.00 71.25 488 ALA A O 1
ATOM 3752 N N . PRO A 1 489 ? -20.042 31.600 24.773 1.00 73.19 489 PRO A N 1
ATOM 3753 C CA . PRO A 1 489 ? -19.523 32.962 24.666 1.00 73.19 489 PRO A CA 1
ATOM 3754 C C . PRO A 1 489 ? -18.223 33.134 25.460 1.00 73.19 489 PRO A C 1
ATOM 3756 O O . PRO A 1 489 ? -18.130 32.689 26.607 1.00 73.19 489 PRO A O 1
ATOM 3759 N N . ALA A 1 490 ? -17.228 33.803 24.878 1.00 68.88 490 ALA A N 1
ATOM 3760 C CA . ALA A 1 490 ? -15.900 33.971 25.472 1.00 68.88 490 ALA A CA 1
ATOM 3761 C C . ALA A 1 490 ? -15.846 35.052 26.577 1.00 68.88 490 ALA A C 1
ATOM 3763 O O . ALA A 1 490 ? -16.693 35.939 26.646 1.00 68.88 490 ALA A O 1
ATOM 3764 N N . GLU A 1 491 ? -14.813 35.007 27.428 1.00 71.75 491 GLU A N 1
ATOM 3765 C CA . GLU A 1 491 ? -14.475 36.055 28.415 1.00 71.75 491 GLU A CA 1
ATOM 3766 C C . GLU A 1 491 ? -15.625 36.506 29.347 1.00 71.75 491 GLU A C 1
ATOM 3768 O O . GLU A 1 491 ? -15.841 37.707 29.549 1.00 71.75 491 GLU A O 1
ATOM 3773 N N . LEU A 1 492 ? -16.364 35.566 29.948 1.00 74.38 492 LEU A N 1
ATOM 3774 C CA . LEU A 1 492 ? -17.366 35.905 30.967 1.00 74.38 492 LEU A CA 1
ATOM 3775 C C . LEU A 1 492 ? -16.707 36.605 32.171 1.00 74.38 492 LEU A C 1
ATOM 3777 O O . LEU A 1 492 ? -15.864 36.028 32.855 1.00 74.38 492 LEU A O 1
ATOM 3781 N N . ARG A 1 493 ? -17.114 37.848 32.440 1.00 68.00 493 ARG A N 1
ATOM 3782 C CA . ARG A 1 493 ? -16.479 38.763 33.404 1.00 68.00 493 ARG A CA 1
ATOM 3783 C C . ARG A 1 493 ? -17.497 39.624 34.149 1.00 68.00 493 ARG A C 1
ATOM 3785 O O . ARG A 1 493 ? -18.580 39.906 33.639 1.00 68.00 493 ARG A O 1
ATOM 3792 N N . PHE A 1 494 ? -17.132 40.105 35.339 1.00 69.94 494 PHE A N 1
ATOM 3793 C CA . PHE A 1 494 ? -17.921 41.110 36.058 1.00 69.94 494 PHE A CA 1
ATOM 3794 C C . PHE A 1 494 ? -17.537 42.529 35.622 1.00 69.94 494 PHE A C 1
ATOM 3796 O O . PHE A 1 494 ? -16.389 42.933 35.789 1.00 69.94 494 PHE A O 1
ATOM 3803 N N . THR A 1 495 ? -18.501 43.317 35.144 1.00 73.06 495 THR A N 1
ATOM 3804 C CA . THR A 1 495 ? -18.317 44.749 34.833 1.00 73.06 495 THR A CA 1
ATOM 3805 C C . THR A 1 495 ? -18.691 45.663 35.999 1.00 73.06 495 THR A C 1
ATOM 3807 O O . THR A 1 495 ? -18.175 46.774 36.104 1.00 73.06 495 THR A O 1
ATOM 3810 N N . LYS A 1 496 ? -19.551 45.197 36.914 1.00 70.56 496 LYS A N 1
ATOM 3811 C CA . LYS A 1 496 ? -19.863 45.867 38.186 1.00 70.56 496 LYS A CA 1
ATOM 3812 C C . LYS A 1 496 ? -20.214 44.839 39.259 1.00 70.56 496 LYS A C 1
ATOM 3814 O O . LYS A 1 496 ? -20.801 43.802 38.953 1.00 70.56 496 LYS A O 1
ATOM 3819 N N . ARG A 1 497 ? -19.864 45.129 40.512 1.00 73.12 497 ARG A N 1
ATOM 3820 C CA . ARG A 1 497 ? -20.204 44.328 41.696 1.00 73.12 497 ARG A CA 1
ATOM 3821 C C . ARG A 1 497 ? -20.637 45.273 42.818 1.00 73.12 497 ARG A C 1
ATOM 3823 O O . ARG A 1 497 ? -19.922 46.221 43.122 1.00 73.12 497 ARG A O 1
ATOM 3830 N N . ASP A 1 498 ? -21.801 45.013 43.399 1.00 72.38 498 ASP A N 1
ATOM 3831 C CA . ASP A 1 498 ? -22.402 45.723 44.532 1.00 72.38 498 ASP A CA 1
ATOM 3832 C C . ASP A 1 498 ? -22.847 44.692 45.584 1.00 72.38 498 ASP A C 1
ATOM 3834 O O . ASP A 1 498 ? -23.035 43.520 45.258 1.00 72.38 498 ASP A O 1
ATOM 3838 N N . ALA A 1 499 ? -23.099 45.114 46.828 1.00 67.69 499 ALA A N 1
ATOM 3839 C CA . ALA A 1 499 ? -23.426 44.208 47.943 1.00 67.69 499 ALA A CA 1
ATOM 3840 C C . ALA A 1 499 ? -24.661 43.293 47.725 1.00 67.69 499 ALA A C 1
ATOM 3842 O O . ALA A 1 499 ? -24.801 42.290 48.421 1.00 67.69 499 ALA A O 1
ATOM 3843 N N . ALA A 1 500 ? -25.537 43.608 46.759 1.00 78.56 500 ALA A N 1
ATOM 3844 C CA . ALA A 1 500 ? -26.728 42.815 46.419 1.00 78.56 500 ALA A CA 1
ATOM 3845 C C . ALA A 1 500 ? -26.942 42.575 44.903 1.00 78.56 500 ALA A C 1
ATOM 3847 O O . ALA A 1 500 ? -28.010 42.105 44.496 1.00 78.56 500 ALA A O 1
ATOM 3848 N N . SER A 1 501 ? -25.966 42.902 44.044 1.00 82.75 501 SER A N 1
ATOM 3849 C CA . SER A 1 501 ? -26.101 42.753 42.583 1.00 82.75 501 SER A CA 1
ATOM 3850 C C . SER A 1 501 ? -24.764 42.689 41.847 1.00 82.75 501 SER A C 1
ATOM 3852 O O . SER A 1 501 ? -23.792 43.318 42.262 1.00 82.75 501 SER A O 1
ATOM 3854 N N . VAL A 1 502 ? -24.731 42.013 40.698 1.00 79.62 502 VAL A N 1
ATOM 3855 C CA . VAL A 1 502 ? -23.575 41.996 39.787 1.00 79.62 502 VAL A CA 1
ATOM 3856 C C . VAL A 1 502 ? -24.002 42.257 38.345 1.00 79.62 502 VAL A C 1
ATOM 3858 O O . VAL A 1 502 ? -25.086 41.855 37.927 1.00 79.62 502 VAL A O 1
ATOM 3861 N N . SER A 1 503 ? -23.135 42.903 37.570 1.00 83.81 503 SER A N 1
ATOM 3862 C CA . SER A 1 503 ? -23.265 43.005 36.115 1.00 83.81 503 SER A CA 1
ATOM 3863 C C . SER A 1 503 ? -22.258 42.069 35.458 1.00 83.81 503 SER A C 1
ATOM 3865 O O . SER A 1 503 ? -21.057 42.182 35.708 1.00 83.81 503 SER A O 1
ATOM 3867 N N . LEU A 1 504 ? -22.754 41.155 34.630 1.00 84.69 504 LEU A N 1
ATOM 3868 C CA . LEU A 1 504 ? -21.982 40.249 33.785 1.00 84.69 504 LEU A CA 1
ATOM 3869 C C . LEU A 1 504 ? -21.801 40.871 32.396 1.00 84.69 504 LEU A C 1
ATOM 3871 O O . LEU A 1 504 ? -22.722 41.503 31.876 1.00 84.69 504 LEU A O 1
ATOM 3875 N N . ALA A 1 505 ? -20.653 40.631 31.774 1.00 82.31 505 ALA A N 1
ATOM 3876 C CA . ALA A 1 505 ? -20.450 40.791 30.339 1.00 82.31 505 ALA A CA 1
ATOM 3877 C C . ALA A 1 505 ? -19.633 39.621 29.790 1.00 82.31 505 ALA A C 1
ATOM 3879 O O . ALA A 1 505 ? -18.945 38.932 30.540 1.00 82.31 505 ALA A O 1
ATOM 3880 N N . TRP A 1 506 ? -19.716 39.413 28.486 1.00 87.75 506 TRP A N 1
ATOM 3881 C CA . TRP A 1 506 ? -18.945 38.438 27.727 1.00 87.75 506 TRP A CA 1
ATOM 3882 C C . TRP A 1 506 ? -18.641 39.008 26.338 1.00 87.75 506 TRP A C 1
ATOM 3884 O O . TRP A 1 506 ? -19.116 40.087 25.969 1.00 87.75 506 TRP A O 1
ATOM 3894 N N . ASN A 1 507 ? -17.833 38.290 25.569 1.00 84.75 507 ASN A N 1
ATOM 3895 C CA . ASN A 1 507 ? -17.654 38.533 24.143 1.00 84.75 507 ASN A CA 1
ATOM 3896 C C . ASN A 1 507 ? -18.623 37.622 23.378 1.00 84.75 507 ASN A C 1
ATOM 3898 O O . ASN A 1 507 ? -18.978 36.546 23.866 1.00 84.75 507 ASN A O 1
ATOM 3902 N N . ALA A 1 508 ? -19.085 38.060 22.205 1.00 78.44 508 ALA A N 1
ATOM 3903 C CA . ALA A 1 508 ? -19.997 37.266 21.383 1.00 78.44 508 ALA A CA 1
ATOM 3904 C C . ALA A 1 508 ? -19.398 35.886 21.047 1.00 78.44 508 ALA A C 1
ATOM 3906 O O . ALA A 1 508 ? -18.175 35.721 21.060 1.00 78.44 508 ALA A O 1
ATOM 3907 N N . SER A 1 509 ? -20.254 34.905 20.740 1.00 77.69 509 SER A N 1
ATOM 3908 C CA . SER A 1 509 ? -19.775 33.651 20.150 1.00 77.69 509 SER A CA 1
ATOM 3909 C C . SER A 1 509 ? -19.014 33.929 18.849 1.00 77.69 509 SER A C 1
ATOM 3911 O O . SER A 1 509 ? -19.292 34.906 18.150 1.00 77.69 509 SER A O 1
ATOM 3913 N N . VAL A 1 510 ? -18.068 33.050 18.521 1.00 71.19 510 VAL A N 1
ATOM 3914 C CA . VAL A 1 510 ? -17.402 33.040 17.209 1.00 71.19 510 VAL A CA 1
ATOM 3915 C C . VAL A 1 510 ? -18.355 32.603 16.090 1.00 71.19 510 VAL A C 1
ATOM 3917 O O . VAL A 1 510 ? -18.163 32.984 14.934 1.00 71.19 510 VAL A O 1
ATOM 3920 N N . ASP A 1 511 ? -19.410 31.865 16.445 1.00 68.00 511 ASP A N 1
ATOM 3921 C CA . ASP A 1 511 ? -20.410 31.360 15.509 1.00 68.00 511 ASP A CA 1
ATOM 3922 C C . ASP A 1 511 ? -21.411 32.454 15.126 1.00 68.00 511 ASP A C 1
ATOM 3924 O O . ASP A 1 511 ? -22.051 33.094 15.966 1.00 68.00 511 ASP A O 1
ATOM 3928 N N . LYS A 1 512 ? -21.533 32.671 13.815 1.00 67.81 512 LYS A N 1
ATOM 3929 C CA . LYS A 1 512 ? -22.241 33.813 13.209 1.00 67.81 512 LYS A CA 1
ATOM 3930 C C . LYS A 1 512 ? -23.767 33.655 13.190 1.00 67.81 512 LYS A C 1
ATOM 3932 O O . LYS A 1 512 ? -24.465 34.573 12.768 1.00 67.81 512 LYS A O 1
ATOM 3937 N N . ASP A 1 513 ? -24.266 32.503 13.618 1.00 69.38 513 ASP A N 1
ATOM 3938 C CA . ASP A 1 513 ? -25.674 32.103 13.668 1.00 69.38 513 ASP A CA 1
ATOM 3939 C C . ASP A 1 513 ? -26.256 32.104 15.096 1.00 69.38 513 ASP A C 1
ATOM 3941 O O . ASP A 1 513 ? -27.437 31.803 15.279 1.00 69.38 513 ASP A O 1
ATOM 3945 N N . VAL A 1 514 ? -25.476 32.507 16.109 1.00 79.75 514 VAL A N 1
ATOM 3946 C CA . VAL A 1 514 ? -25.951 32.689 17.490 1.00 79.75 514 VAL A CA 1
ATOM 3947 C C . VAL A 1 514 ? -26.902 33.887 17.598 1.00 79.75 514 VAL A C 1
ATOM 3949 O O . VAL A 1 514 ? -26.537 35.031 17.328 1.00 79.75 514 VAL A O 1
ATOM 3952 N N . VAL A 1 515 ? -28.138 33.626 18.042 1.00 83.81 515 VAL A N 1
ATOM 3953 C CA . VAL A 1 515 ? -29.247 34.602 18.106 1.00 83.81 515 VAL A CA 1
ATOM 3954 C C . VAL A 1 515 ? -29.673 34.992 19.525 1.00 83.81 515 VAL A C 1
ATOM 3956 O O . VAL A 1 515 ? -30.463 35.931 19.682 1.00 83.81 515 VAL A O 1
ATOM 3959 N N . GLU A 1 516 ? -29.226 34.256 20.548 1.00 91.00 516 GLU A N 1
ATOM 3960 C CA . GLU A 1 516 ? -29.615 34.435 21.953 1.00 91.00 516 GLU A CA 1
ATOM 3961 C C . GLU A 1 516 ? -28.573 33.818 22.911 1.00 91.00 516 GLU A C 1
ATOM 3963 O O . GLU A 1 516 ? -27.897 32.848 22.573 1.00 91.00 516 GLU A O 1
ATOM 3968 N N . TYR A 1 517 ? -28.471 34.351 24.131 1.00 92.38 517 TYR A N 1
ATOM 3969 C CA . TYR A 1 517 ? -27.657 33.823 25.229 1.00 92.38 517 TYR A CA 1
ATOM 3970 C C . TYR A 1 517 ? -28.530 33.475 26.439 1.00 92.38 517 TYR A C 1
ATOM 3972 O O . TYR A 1 517 ? -29.450 34.216 26.786 1.00 92.38 517 TYR A O 1
ATOM 3980 N N . TYR A 1 518 ? -28.241 32.357 27.106 1.00 91.69 518 TYR A N 1
ATOM 3981 C CA . TYR A 1 518 ? -28.964 31.857 28.283 1.00 91.69 518 TYR A CA 1
ATOM 3982 C C . TYR A 1 518 ? -28.094 32.027 29.539 1.00 91.69 518 TYR A C 1
ATOM 3984 O O . TYR A 1 518 ? -26.975 31.513 29.582 1.00 91.69 518 TYR A O 1
ATOM 3992 N N . ILE A 1 519 ? -28.603 32.715 30.571 1.00 91.31 519 ILE A N 1
ATOM 3993 C CA . ILE A 1 519 ? -27.861 33.013 31.810 1.00 91.31 519 ILE A CA 1
ATOM 3994 C C . ILE A 1 519 ? -28.323 32.099 32.945 1.00 91.31 519 ILE A C 1
ATOM 3996 O O . ILE A 1 519 ? -29.520 31.999 33.233 1.00 91.31 519 ILE A O 1
ATOM 4000 N N . TYR A 1 520 ? -27.364 31.494 33.643 1.00 82.44 520 TYR A N 1
ATOM 4001 C CA . TYR A 1 520 ? -27.576 30.618 34.791 1.00 82.44 520 TYR A CA 1
ATOM 4002 C C . TYR A 1 520 ? -26.921 31.189 36.052 1.00 82.44 520 TYR A C 1
ATOM 4004 O O . TYR A 1 520 ? -25.846 31.783 35.995 1.00 82.44 520 TYR A O 1
ATOM 4012 N N . GLN A 1 521 ? -27.550 30.945 37.199 1.00 82.94 521 GLN A N 1
ATOM 4013 C CA . GLN A 1 521 ? -27.025 31.193 38.537 1.00 82.94 521 GLN A CA 1
ATOM 4014 C C . GLN A 1 521 ? -27.216 29.930 39.379 1.00 82.94 521 GLN A C 1
ATOM 4016 O O . GLN A 1 521 ? -28.318 29.387 39.441 1.00 82.94 521 GLN A O 1
ATOM 4021 N N . ASP A 1 522 ? -26.153 29.468 40.037 1.00 69.88 522 ASP A N 1
ATOM 4022 C CA . ASP A 1 522 ? -26.143 28.279 40.900 1.00 69.88 522 ASP A CA 1
ATOM 4023 C C . ASP A 1 522 ? -26.761 27.035 40.209 1.00 69.88 522 ASP A C 1
ATOM 4025 O O . ASP A 1 522 ? -27.482 26.247 40.817 1.00 69.88 522 ASP A O 1
ATOM 4029 N N . GLY A 1 523 ? -26.521 26.892 38.897 1.00 61.97 523 GLY A N 1
ATOM 4030 C CA . GLY A 1 523 ? -27.055 25.817 38.045 1.00 61.97 523 GLY A CA 1
ATOM 4031 C C . GLY A 1 523 ? -28.480 26.032 37.508 1.00 61.97 523 GLY A C 1
ATOM 4032 O O . GLY A 1 523 ? -28.913 25.299 36.623 1.00 61.97 523 GLY A O 1
ATOM 4033 N N . ARG A 1 524 ? -29.213 27.049 37.976 1.00 72.00 524 ARG A N 1
ATOM 4034 C CA . ARG A 1 524 ? -30.571 27.377 37.515 1.00 72.00 524 ARG A CA 1
ATOM 4035 C C . ARG A 1 524 ? -30.551 28.501 36.480 1.00 72.00 524 ARG A C 1
ATOM 4037 O O . ARG A 1 524 ? -29.948 29.540 36.726 1.00 72.00 524 ARG A O 1
ATOM 4044 N N . GLN A 1 525 ? -31.279 28.353 35.372 1.00 86.50 525 GLN A N 1
ATOM 4045 C CA . GLN A 1 525 ? -31.473 29.455 34.424 1.00 86.50 525 GLN A CA 1
ATOM 4046 C C . GLN A 1 525 ? -32.277 30.596 35.073 1.00 86.50 525 GLN A C 1
ATOM 4048 O O . GLN A 1 525 ? -33.335 30.360 35.666 1.00 86.50 525 GLN A O 1
ATOM 4053 N N . ILE A 1 526 ? -31.764 31.823 34.964 1.00 86.50 526 ILE A N 1
ATOM 4054 C CA . ILE A 1 526 ? -32.355 33.050 35.527 1.00 86.50 526 ILE A CA 1
ATOM 4055 C C . ILE A 1 526 ? -32.790 34.070 34.466 1.00 86.50 526 ILE A C 1
ATOM 4057 O O . ILE A 1 526 ? -33.485 35.024 34.808 1.00 86.50 526 ILE A O 1
ATOM 4061 N N . GLY A 1 527 ? -32.427 33.869 33.197 1.00 88.81 527 GLY A N 1
ATOM 4062 C CA . GLY A 1 527 ? -32.897 34.697 32.087 1.00 88.81 527 GLY A CA 1
ATOM 4063 C C . GLY A 1 527 ? -32.303 34.311 30.734 1.00 88.81 527 GLY A C 1
A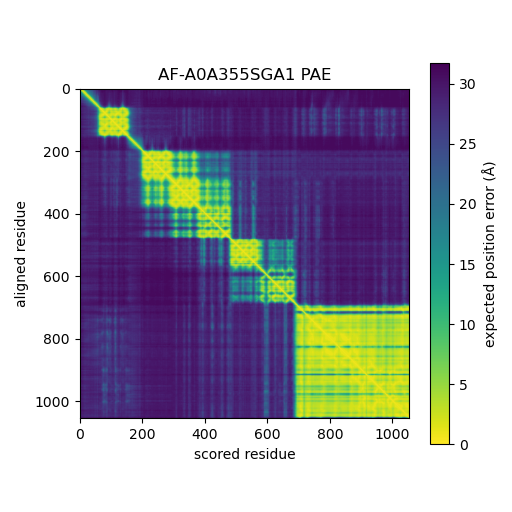TOM 4064 O O . GLY A 1 527 ? -31.560 33.329 30.617 1.00 88.81 527 GLY A O 1
ATOM 4065 N N . THR A 1 528 ? -32.628 35.115 29.724 1.00 93.00 528 THR A N 1
ATOM 4066 C CA . THR A 1 528 ? -31.964 35.146 28.415 1.00 93.00 528 THR A CA 1
ATOM 4067 C C . THR A 1 528 ? -31.707 36.596 27.999 1.00 93.00 528 THR A C 1
ATOM 4069 O O . THR A 1 528 ? -32.245 37.527 28.602 1.00 93.00 528 THR A O 1
ATOM 4072 N N . THR A 1 529 ? -30.852 36.800 27.000 1.00 90.88 529 THR A N 1
ATOM 4073 C CA . THR A 1 529 ? -30.580 38.109 26.388 1.00 90.88 529 THR A CA 1
ATOM 4074 C C . THR A 1 529 ? -30.071 37.934 24.956 1.00 90.88 529 THR A C 1
ATOM 4076 O O . THR A 1 529 ? -29.647 36.842 24.581 1.00 90.88 529 THR A O 1
ATOM 4079 N N . LYS A 1 530 ? -30.076 39.006 24.161 1.00 88.88 530 LYS A N 1
ATOM 4080 C CA . LYS A 1 530 ? -29.355 39.071 22.876 1.00 88.88 530 LYS A CA 1
ATOM 4081 C C . LYS A 1 530 ? -28.066 39.891 22.956 1.00 88.88 530 LYS A C 1
ATOM 4083 O O . LYS A 1 530 ? -27.166 39.687 22.149 1.00 88.88 530 LYS A O 1
ATOM 4088 N N . ASP A 1 531 ? -27.964 40.773 23.946 1.00 90.50 531 ASP A N 1
ATOM 4089 C CA . ASP A 1 531 ? -26.768 41.567 24.215 1.00 90.50 531 ASP A CA 1
ATOM 4090 C C . ASP A 1 531 ? -25.684 40.706 24.873 1.00 90.50 531 ASP A C 1
ATOM 4092 O O . ASP A 1 531 ? -25.988 39.761 25.600 1.00 90.50 531 ASP A O 1
ATOM 4096 N N . THR A 1 532 ? -24.406 41.061 24.729 1.00 91.19 532 THR A N 1
ATOM 4097 C CA . THR A 1 532 ? -23.311 40.324 25.391 1.00 91.19 532 THR A CA 1
ATOM 4098 C C . THR A 1 532 ? -23.108 40.729 26.862 1.00 91.19 532 THR A C 1
ATOM 4100 O O . THR A 1 532 ? -21.987 40.791 27.371 1.00 91.19 532 THR A O 1
ATOM 4103 N N . SER A 1 533 ? -24.200 41.062 27.560 1.00 90.50 533 SER A N 1
ATOM 4104 C CA . SER A 1 533 ? -24.195 41.456 28.972 1.00 90.50 533 SER A CA 1
ATOM 4105 C C . SER A 1 533 ? -25.537 41.205 29.664 1.00 90.50 533 SER A C 1
ATOM 4107 O O . SER A 1 533 ? -26.583 41.131 29.019 1.00 90.50 533 SER A O 1
ATOM 4109 N N . TYR A 1 534 ? -25.510 41.068 30.994 1.00 93.06 534 TYR A N 1
ATOM 4110 C CA . TYR A 1 534 ? -26.703 40.827 31.812 1.00 93.06 534 TYR A CA 1
ATOM 4111 C C . TYR A 1 534 ? -26.497 41.283 33.260 1.00 93.06 534 TYR A C 1
ATOM 4113 O O . TYR A 1 534 ? -25.444 41.031 33.847 1.00 93.06 534 TYR A O 1
ATOM 4121 N N . LYS A 1 535 ? -27.502 41.919 33.876 1.00 92.56 535 LYS A N 1
ATOM 4122 C CA . LYS A 1 535 ? -27.458 42.301 35.298 1.00 92.56 535 LYS A CA 1
ATOM 4123 C C . LYS A 1 535 ? -28.243 41.306 36.149 1.00 92.56 535 LYS A C 1
ATOM 4125 O O . LYS A 1 535 ? -29.385 40.987 35.837 1.00 92.56 535 LYS A O 1
ATOM 4130 N N . VAL A 1 536 ? -27.648 40.865 37.254 1.00 87.06 536 VAL A N 1
ATOM 4131 C CA . VAL A 1 536 ? -28.290 40.023 38.269 1.00 87.06 536 VAL A CA 1
ATOM 4132 C C . VAL A 1 536 ? -28.454 40.817 39.563 1.00 87.06 536 VAL A C 1
ATOM 4134 O O . VAL A 1 536 ? -27.501 41.420 40.055 1.00 87.06 536 VAL A O 1
ATOM 4137 N N . GLU A 1 537 ? -29.658 40.804 40.128 1.00 88.56 537 GLU A N 1
ATOM 4138 C CA . GLU A 1 537 ? -30.033 41.531 41.348 1.00 88.56 537 GLU A CA 1
ATOM 4139 C C . GLU A 1 537 ? -30.652 40.591 42.395 1.00 88.56 537 GLU A C 1
ATOM 4141 O O . GLU A 1 537 ? -31.027 39.461 42.087 1.00 88.56 537 GLU A O 1
ATOM 4146 N N . GLY A 1 538 ? -30.775 41.058 43.642 1.00 83.56 538 GLY A N 1
ATOM 4147 C CA . GLY A 1 538 ? -31.376 40.280 44.735 1.00 83.56 538 GLY A CA 1
ATOM 4148 C C . GLY A 1 538 ? -30.440 39.230 45.345 1.00 83.56 538 GLY A C 1
ATOM 4149 O O . GLY A 1 538 ? -30.901 38.247 45.925 1.00 83.56 538 GLY A O 1
ATOM 4150 N N . LEU A 1 539 ? -29.129 39.428 45.203 1.00 81.81 539 LEU A N 1
ATOM 4151 C CA . LEU A 1 539 ? -28.094 38.586 45.799 1.00 81.81 539 LEU A CA 1
ATOM 4152 C C . LEU A 1 539 ? -27.876 38.958 47.278 1.00 81.81 539 LEU A C 1
ATOM 4154 O O . LEU A 1 539 ? -28.200 40.067 47.699 1.00 81.81 539 LEU A O 1
ATOM 4158 N N . THR A 1 540 ? -27.328 38.038 48.075 1.00 73.62 540 THR A N 1
ATOM 4159 C CA . THR A 1 540 ? -27.088 38.235 49.515 1.00 73.62 540 THR A CA 1
ATOM 4160 C C . THR A 1 540 ? -25.601 38.281 49.853 1.00 73.62 540 THR A C 1
ATOM 4162 O O . THR A 1 540 ? -24.832 37.465 49.343 1.00 73.62 540 THR A O 1
ATOM 4165 N N . GLU A 1 541 ? -25.229 39.161 50.787 1.00 63.94 541 GLU A N 1
ATOM 4166 C CA . GLU A 1 541 ? -23.913 39.186 51.445 1.00 63.94 541 GLU A CA 1
ATOM 4167 C C . GLU A 1 541 ? -23.488 37.786 51.940 1.00 63.94 541 GLU A C 1
ATOM 4169 O O . GLU A 1 541 ? -24.320 36.937 52.269 1.00 63.94 541 GLU A O 1
ATOM 4174 N N . GLU A 1 542 ? -22.177 37.547 51.989 1.00 61.41 542 GLU A N 1
ATOM 4175 C CA . GLU A 1 542 ? -21.493 36.335 52.465 1.00 61.41 542 GLU A CA 1
ATOM 4176 C C . GLU A 1 542 ? -21.771 35.015 51.718 1.00 61.41 542 GLU A C 1
ATOM 4178 O O . GLU A 1 542 ? -21.010 34.057 51.881 1.00 61.41 542 GLU A O 1
ATOM 4183 N N . LYS A 1 543 ? -22.776 34.943 50.837 1.00 57.28 543 LYS A N 1
ATOM 4184 C CA . LYS A 1 543 ? -22.988 33.776 49.967 1.00 57.28 543 LYS A CA 1
ATOM 4185 C C . LYS A 1 543 ? -22.074 33.819 48.732 1.00 57.28 543 LYS A C 1
ATOM 4187 O O . LYS A 1 543 ? -21.913 34.855 48.088 1.00 57.28 543 LYS A O 1
ATOM 4192 N N . VAL A 1 544 ? -21.528 32.653 48.374 1.00 58.97 544 VAL A N 1
ATOM 4193 C CA . VAL A 1 544 ? -20.896 32.403 47.068 1.00 58.97 544 VAL A CA 1
ATOM 4194 C C . VAL A 1 544 ? -21.976 32.112 46.021 1.00 58.97 544 VAL A C 1
ATOM 4196 O O . VAL A 1 544 ? -22.900 31.328 46.267 1.00 58.97 544 VAL A O 1
ATOM 4199 N N . TYR A 1 545 ? -21.854 32.733 44.854 1.00 62.41 545 TYR A N 1
ATOM 4200 C CA . TYR A 1 545 ? -22.709 32.532 43.688 1.00 62.41 545 TYR A CA 1
ATOM 4201 C C . TYR A 1 545 ? -21.869 32.131 42.478 1.00 62.41 545 TYR A C 1
ATOM 4203 O O . TYR A 1 545 ? -20.805 32.709 42.249 1.00 62.41 545 TYR A O 1
ATOM 4211 N N . MET A 1 546 ? -22.370 31.173 41.698 1.00 62.81 546 MET A N 1
ATOM 4212 C CA . MET A 1 546 ? -21.751 30.736 40.443 1.00 62.81 546 MET A CA 1
ATOM 4213 C C . MET A 1 546 ? -22.631 31.143 39.264 1.00 62.81 546 MET A C 1
ATOM 4215 O O . MET A 1 546 ? -23.774 30.697 39.170 1.00 62.81 546 MET A O 1
ATOM 4219 N N . PHE A 1 547 ? -22.101 31.954 38.355 1.00 73.56 547 PHE A N 1
ATOM 4220 C CA . PHE A 1 547 ? -22.788 32.404 37.147 1.00 73.56 547 PHE A CA 1
ATOM 4221 C C . PHE A 1 547 ? -22.257 31.678 35.920 1.00 73.56 547 PHE A C 1
ATOM 4223 O O . PHE A 1 547 ? -21.055 31.439 35.826 1.00 73.56 547 PHE A O 1
ATOM 4230 N N . ARG A 1 548 ? -23.144 31.343 34.979 1.00 78.25 548 ARG A N 1
ATOM 4231 C CA . ARG A 1 548 ? -22.778 30.710 33.705 1.00 78.25 548 ARG A CA 1
ATOM 4232 C C . ARG A 1 548 ? -23.540 31.320 32.540 1.00 78.25 548 ARG A C 1
ATOM 4234 O O . ARG A 1 548 ? -24.684 31.740 32.727 1.00 78.25 548 ARG A O 1
ATOM 4241 N N . VAL A 1 549 ? -22.953 31.306 31.346 1.00 81.31 549 VAL A N 1
ATOM 4242 C CA . VAL A 1 549 ? -23.639 31.733 30.114 1.00 81.31 549 VAL A CA 1
ATOM 4243 C C . VAL A 1 549 ? -23.437 30.711 28.995 1.00 81.31 549 VAL A C 1
ATOM 4245 O O . VAL A 1 549 ? -22.331 30.204 28.797 1.00 81.31 549 VAL A O 1
ATOM 4248 N N . LYS A 1 550 ? -24.525 30.417 28.276 1.00 85.12 550 LYS A N 1
ATOM 4249 C CA . LYS A 1 550 ? -24.583 29.533 27.101 1.00 85.12 550 LYS A CA 1
ATOM 4250 C C . LYS A 1 550 ? -25.070 30.297 25.871 1.00 85.12 550 LYS A C 1
ATOM 4252 O O . LYS A 1 550 ? -25.892 31.199 26.018 1.00 85.12 550 LYS A O 1
ATOM 4257 N N . SER A 1 551 ? -24.596 29.924 24.687 1.00 85.62 551 SER A N 1
ATOM 4258 C CA . SER A 1 551 ? -25.093 30.442 23.400 1.00 85.62 551 SER A CA 1
ATOM 4259 C C . SER A 1 551 ? -26.283 29.630 22.902 1.00 85.62 551 SER A C 1
ATOM 4261 O O . SER A 1 551 ? -26.450 28.473 23.298 1.00 85.62 551 SER A O 1
ATOM 4263 N N . LYS A 1 552 ? -27.067 30.209 21.992 1.00 82.00 552 LYS A N 1
ATOM 4264 C CA . LYS A 1 552 ? -28.107 29.522 21.230 1.00 82.00 552 LYS A CA 1
ATOM 4265 C C . LYS A 1 552 ? -28.166 30.021 19.788 1.00 82.00 552 LYS A C 1
ATOM 4267 O O . LYS A 1 552 ? -28.172 31.232 19.564 1.00 82.00 552 LYS A O 1
ATOM 4272 N N . ASP A 1 553 ? -28.234 29.092 18.842 1.00 77.81 553 ASP A N 1
ATOM 4273 C CA . ASP A 1 553 ? -28.251 29.366 17.402 1.00 77.81 553 ASP A CA 1
ATOM 4274 C C . ASP A 1 553 ? -29.667 29.600 16.840 1.00 77.81 553 ASP A C 1
ATOM 4276 O O . ASP A 1 553 ? -30.681 29.493 17.543 1.00 77.81 553 ASP A O 1
ATOM 4280 N N . MET A 1 554 ? -29.722 29.966 15.559 1.00 63.50 554 MET A N 1
ATOM 4281 C CA . MET A 1 554 ? -30.961 30.166 14.802 1.00 63.50 554 MET A CA 1
ATOM 4282 C C . MET A 1 554 ? -31.814 28.897 14.646 1.00 63.50 554 MET A C 1
ATOM 4284 O O . MET A 1 554 ? -33.031 29.017 14.498 1.00 63.50 554 MET A O 1
ATOM 4288 N N . ASP A 1 555 ? -31.206 27.712 14.749 1.00 51.44 555 ASP A N 1
ATOM 4289 C CA . ASP A 1 555 ? -31.873 26.408 14.641 1.00 51.44 555 ASP A CA 1
ATOM 4290 C C . ASP A 1 555 ? -32.416 25.910 16.003 1.00 51.44 555 ASP A C 1
ATOM 4292 O O . ASP A 1 555 ? -33.180 24.945 16.079 1.00 51.44 555 ASP A O 1
ATOM 4296 N N . GLY A 1 556 ? -32.097 26.620 17.093 1.00 57.72 556 GLY A N 1
ATOM 4297 C CA . GLY A 1 556 ? -32.624 26.408 18.442 1.00 57.72 556 GLY A CA 1
ATOM 4298 C C . GLY A 1 556 ? -31.750 25.539 19.352 1.00 57.72 556 GLY A C 1
ATOM 4299 O O . GLY A 1 556 ? -32.198 25.153 20.438 1.00 57.72 556 GLY A O 1
ATOM 4300 N N . ASN A 1 557 ? -30.519 25.237 18.946 1.00 65.50 557 ASN A N 1
ATOM 4301 C CA . ASN A 1 557 ? -29.555 24.437 19.698 1.00 65.50 557 ASN A CA 1
ATOM 4302 C C . ASN A 1 557 ? -28.862 25.305 20.753 1.00 65.50 557 ASN A C 1
ATOM 4304 O O . ASN A 1 557 ? -28.729 26.510 20.577 1.00 65.50 557 ASN A O 1
ATOM 4308 N N . ILE A 1 558 ? -28.437 24.714 21.874 1.00 70.31 558 ILE A N 1
ATOM 4309 C CA . ILE A 1 558 ? -27.875 25.444 23.025 1.00 70.31 558 ILE A CA 1
ATOM 4310 C C . ILE A 1 558 ? -26.491 24.881 23.340 1.00 70.31 558 ILE A C 1
ATOM 4312 O O . ILE A 1 558 ? -26.350 23.662 23.436 1.00 70.31 558 ILE A O 1
ATOM 4316 N N . SER A 1 559 ? -25.497 25.751 23.546 1.00 71.00 559 SER A N 1
ATOM 4317 C CA . SER A 1 559 ? -24.094 25.356 23.723 1.00 71.00 559 SER A CA 1
ATOM 4318 C C . SER A 1 559 ? -23.910 24.295 24.817 1.00 71.00 559 SER A C 1
ATOM 4320 O O . SER A 1 559 ? -24.347 24.480 25.959 1.00 71.00 559 SER A O 1
ATOM 4322 N N . VAL A 1 560 ? -23.234 23.180 24.509 1.00 51.59 560 VAL A N 1
ATOM 4323 C CA . VAL A 1 560 ? -22.916 22.134 25.508 1.00 51.59 560 VAL A CA 1
ATOM 4324 C C . VAL A 1 560 ? -21.935 22.653 26.551 1.00 51.59 560 VAL A C 1
ATOM 4326 O O . VAL A 1 560 ? -22.165 22.495 27.751 1.00 51.59 560 VAL A O 1
ATOM 4329 N N . HIS A 1 561 ? -20.920 23.393 26.113 1.00 53.12 561 HIS A N 1
ATOM 4330 C CA . HIS A 1 561 ? -20.029 24.144 26.991 1.00 53.12 561 HIS A CA 1
ATOM 4331 C C . HIS A 1 561 ? -20.742 25.370 27.585 1.00 53.12 561 HIS A C 1
ATOM 4333 O O . HIS A 1 561 ? -21.754 25.852 27.066 1.00 53.12 561 HIS A O 1
ATOM 4339 N N . ASP A 1 562 ? -20.236 25.871 28.704 1.00 61.22 562 ASP A N 1
ATOM 4340 C CA . ASP A 1 562 ? -20.549 27.196 29.235 1.00 61.22 562 ASP A CA 1
ATOM 4341 C C . ASP A 1 562 ? -19.267 27.827 29.773 1.00 61.22 562 ASP A C 1
ATOM 4343 O O . ASP A 1 562 ? -18.346 27.113 30.167 1.00 61.22 562 ASP A O 1
ATOM 4347 N N . ASN A 1 563 ? -19.207 29.158 29.782 1.00 54.69 563 ASN A N 1
ATOM 4348 C CA . ASN A 1 563 ? -18.222 29.857 30.597 1.00 54.69 563 ASN A CA 1
ATOM 4349 C C . ASN A 1 563 ? -18.829 30.107 31.979 1.00 54.69 563 ASN A C 1
ATOM 4351 O O . ASN A 1 563 ? -19.974 30.551 32.080 1.00 54.69 563 ASN A O 1
ATOM 4355 N N . THR A 1 564 ? -18.059 29.821 33.030 1.00 59.31 564 THR A N 1
ATOM 4356 C CA . THR A 1 564 ? -18.479 29.886 34.437 1.00 59.31 564 THR A CA 1
ATOM 4357 C C . THR A 1 564 ? -17.605 30.884 35.205 1.00 59.31 564 THR A C 1
ATOM 4359 O O . THR A 1 564 ? -16.383 30.814 35.124 1.00 59.31 564 THR A O 1
ATOM 4362 N N . ILE A 1 565 ? -18.209 31.765 36.012 1.00 52.50 565 ILE A N 1
ATOM 4363 C CA . ILE A 1 565 ? -17.500 32.680 36.925 1.00 52.50 565 ILE A CA 1
ATOM 4364 C C . ILE A 1 565 ? -18.128 32.670 38.329 1.00 52.50 565 ILE A C 1
ATOM 4366 O O . ILE A 1 565 ? -19.349 32.604 38.477 1.00 52.50 565 ILE A O 1
ATOM 4370 N N . GLY A 1 566 ? -17.297 32.722 39.373 1.00 54.97 566 GLY A N 1
ATOM 4371 C CA . GLY A 1 566 ? -17.725 32.716 40.777 1.00 54.97 566 GLY A CA 1
ATOM 4372 C C . GLY A 1 566 ? -17.506 34.054 41.484 1.00 54.97 566 GLY A C 1
ATOM 4373 O O . GLY A 1 566 ? -16.566 34.781 41.169 1.00 54.97 566 GLY A O 1
ATOM 4374 N N . VAL A 1 567 ? -18.354 34.382 42.463 1.00 55.69 567 VAL A N 1
ATOM 4375 C CA . VAL A 1 567 ? -18.157 35.536 43.360 1.00 55.69 567 VAL A CA 1
ATOM 4376 C C . VAL A 1 567 ? -18.779 35.296 44.733 1.00 55.69 567 VAL A C 1
ATOM 4378 O O . VAL A 1 567 ? -19.882 34.762 44.843 1.00 55.69 567 VAL A O 1
ATOM 4381 N N . LYS A 1 568 ? -18.092 35.739 45.788 1.00 61.78 568 LYS A N 1
ATOM 4382 C CA . LYS A 1 568 ? -18.657 35.920 47.130 1.00 61.78 568 LYS A CA 1
ATOM 4383 C C . LYS A 1 568 ? -18.910 37.412 47.340 1.00 61.78 568 LYS A C 1
ATOM 4385 O O . LYS A 1 568 ? -17.997 38.205 47.125 1.00 61.78 568 LYS A O 1
ATOM 4390 N N . LEU A 1 569 ? -20.125 37.805 47.723 1.00 60.69 569 LEU A N 1
ATOM 4391 C CA . LEU A 1 569 ? -20.429 39.218 47.978 1.00 60.69 569 LEU A CA 1
ATOM 4392 C C . LEU A 1 569 ? -20.021 39.622 49.396 1.00 60.69 569 LEU A C 1
ATOM 4394 O O . LEU A 1 569 ? -20.328 38.921 50.356 1.00 60.69 569 LEU A O 1
ATOM 4398 N N . SER A 1 570 ? -19.354 40.769 49.504 1.00 56.06 570 SER A N 1
ATOM 4399 C CA . SER A 1 570 ? -18.893 41.376 50.754 1.00 56.06 570 SER A CA 1
ATOM 4400 C C . SER A 1 570 ? -19.741 42.602 51.087 1.00 56.06 570 SER A C 1
ATOM 4402 O O . SER A 1 570 ? -20.195 43.316 50.188 1.00 56.06 570 SER A O 1
ATOM 4404 N N . ARG A 1 571 ? -19.906 42.870 52.386 1.00 55.31 571 ARG A N 1
ATOM 4405 C CA . ARG A 1 571 ? -20.537 44.092 52.909 1.00 55.31 571 ARG A CA 1
ATOM 4406 C C . ARG A 1 571 ? -19.706 45.356 52.634 1.00 55.31 571 ARG A C 1
ATOM 4408 O O . ARG A 1 571 ? -20.253 46.455 52.659 1.00 55.31 571 ARG A O 1
ATOM 4415 N N . ASP A 1 572 ? -18.412 45.211 52.345 1.00 58.50 572 ASP A N 1
ATOM 4416 C CA . ASP A 1 572 ? -17.547 46.296 51.872 1.00 58.50 572 ASP A CA 1
ATOM 4417 C C . ASP A 1 572 ? -17.243 46.121 50.368 1.00 58.50 572 ASP A C 1
ATOM 4419 O O . ASP A 1 572 ? -16.440 45.255 50.000 1.00 58.50 572 ASP A O 1
ATOM 4423 N N . PRO A 1 573 ? -17.834 46.940 49.474 1.00 52.69 573 PRO A N 1
ATOM 4424 C CA . PRO A 1 573 ? -17.581 46.859 48.036 1.00 52.69 573 PRO A CA 1
ATOM 4425 C C . PRO A 1 573 ? -16.138 47.170 47.612 1.00 52.69 573 PRO A C 1
ATOM 4427 O O . PRO A 1 573 ? -15.777 46.856 46.478 1.00 52.69 573 PRO A O 1
ATOM 4430 N N . SER A 1 574 ? -15.307 47.777 48.471 1.00 56.09 574 SER A N 1
ATOM 4431 C CA . SER A 1 574 ? -13.886 47.991 48.164 1.00 56.09 574 SER A CA 1
ATOM 4432 C C . SER A 1 574 ? -13.126 46.664 48.120 1.00 56.09 574 SER A C 1
ATOM 4434 O O . SER A 1 574 ? -12.461 46.396 47.123 1.00 56.09 574 SER A O 1
ATOM 4436 N N . SER A 1 575 ? -13.366 45.775 49.093 1.00 54.34 575 SER A N 1
ATOM 4437 C CA . SER A 1 575 ? -12.768 44.430 49.177 1.00 54.34 575 SER A CA 1
ATOM 4438 C C . SER A 1 575 ? -13.079 43.510 47.986 1.00 54.34 575 SER A C 1
ATOM 4440 O O . SER A 1 575 ? -12.428 42.487 47.803 1.00 54.34 575 SER A O 1
ATOM 4442 N N . LEU A 1 576 ? -14.056 43.863 47.141 1.00 52.22 576 LEU A N 1
ATOM 4443 C CA . LEU A 1 576 ? -14.343 43.129 45.907 1.00 52.22 576 LEU A CA 1
ATOM 4444 C C . LEU A 1 576 ? -13.373 43.477 44.765 1.00 52.22 576 LEU A C 1
ATOM 4446 O O . LEU A 1 576 ? -13.301 42.727 43.791 1.00 52.22 576 LEU A O 1
ATOM 4450 N N . LYS A 1 577 ? -12.645 44.598 44.840 1.00 52.88 577 LYS A N 1
ATOM 4451 C CA . LYS A 1 577 ? -11.703 45.018 43.790 1.00 52.88 577 LYS A CA 1
ATOM 4452 C C . LYS A 1 577 ? -10.456 44.140 43.754 1.00 52.88 577 LYS A C 1
ATOM 4454 O O . LYS A 1 577 ? -10.052 43.743 42.667 1.00 52.88 577 LYS A O 1
ATOM 4459 N N . ASP A 1 578 ? -9.953 43.757 44.922 1.00 50.97 578 ASP A N 1
ATOM 4460 C CA . ASP A 1 578 ? -8.647 43.107 45.102 1.00 50.97 578 ASP A CA 1
ATOM 4461 C C . ASP A 1 578 ? -8.707 41.570 44.925 1.00 50.97 578 ASP A C 1
ATOM 4463 O O . ASP A 1 578 ? -7.868 40.827 45.432 1.00 50.97 578 ASP A O 1
ATOM 4467 N N . PHE A 1 579 ? -9.722 41.079 44.201 1.00 53.22 579 PHE A N 1
ATOM 4468 C CA . PHE A 1 579 ? -9.894 39.663 43.851 1.00 53.22 579 PHE A CA 1
ATOM 4469 C C . PHE A 1 579 ? -8.758 39.192 42.914 1.00 53.22 579 PHE A C 1
ATOM 4471 O O . PHE A 1 579 ? -8.469 39.878 41.927 1.00 53.22 579 PHE A O 1
ATOM 4478 N N . PRO A 1 580 ? -8.172 37.997 43.123 1.00 53.56 580 PRO A N 1
ATOM 4479 C CA . PRO A 1 580 ? -7.127 37.467 42.249 1.00 53.56 580 PRO A CA 1
ATOM 4480 C C . PRO A 1 580 ? -7.668 37.178 40.845 1.00 53.56 580 PRO A C 1
ATOM 4482 O O . PRO A 1 580 ? -8.653 36.462 40.678 1.00 53.56 580 PRO A O 1
ATOM 4485 N N . THR A 1 581 ? -7.011 37.717 39.819 1.00 52.72 581 THR A N 1
ATOM 4486 C CA . THR A 1 581 ? -7.391 37.529 38.409 1.00 52.72 581 THR A CA 1
ATOM 4487 C C . THR A 1 581 ? -6.340 36.712 37.668 1.00 52.72 581 THR A C 1
ATOM 4489 O O . THR A 1 581 ? -5.142 36.944 37.826 1.00 52.72 581 THR A O 1
ATOM 4492 N N . ILE A 1 582 ? -6.797 35.762 36.848 1.00 54.81 582 ILE A N 1
ATOM 4493 C CA . ILE A 1 582 ? -5.963 35.017 35.898 1.00 54.81 582 ILE A CA 1
ATOM 4494 C C . ILE A 1 582 ? -6.127 35.709 34.542 1.00 54.81 582 ILE A C 1
ATOM 4496 O O . ILE A 1 582 ? -7.242 35.770 34.024 1.00 54.81 582 ILE A O 1
ATOM 4500 N N . SER A 1 583 ? -5.050 36.290 34.011 1.00 47.34 583 SER A N 1
ATOM 4501 C CA . SER A 1 583 ? -5.073 37.154 32.820 1.00 47.34 583 SER A CA 1
ATOM 4502 C C . SER A 1 583 ? -4.868 36.398 31.508 1.00 47.34 583 SER A C 1
ATOM 4504 O O . SER A 1 583 ? -5.451 36.777 30.495 1.00 47.34 583 SER A O 1
ATOM 4506 N N . THR A 1 584 ? -4.107 35.301 31.528 1.00 54.00 584 THR A N 1
ATOM 4507 C CA . THR A 1 584 ? -4.044 34.334 30.425 1.00 54.00 584 THR A CA 1
ATOM 4508 C C . THR A 1 584 ? -3.990 32.907 30.959 1.00 54.00 584 THR A C 1
ATOM 4510 O O . THR A 1 584 ? -3.313 32.651 31.952 1.00 54.00 584 THR A O 1
ATOM 4513 N N . ILE A 1 585 ? -4.628 31.970 30.248 1.00 52.38 585 ILE A N 1
ATOM 4514 C CA . ILE A 1 585 ? -4.158 30.580 30.167 1.00 52.38 585 ILE A CA 1
ATOM 4515 C C . ILE A 1 585 ? -3.499 30.438 28.793 1.00 52.38 585 ILE A C 1
ATOM 4517 O O . ILE A 1 585 ? -4.088 30.856 27.796 1.00 52.38 585 ILE A O 1
ATOM 4521 N N . ARG A 1 586 ? -2.303 29.857 28.722 1.00 50.72 586 ARG A N 1
ATOM 4522 C CA . ARG A 1 586 ? -1.628 29.516 27.461 1.00 50.72 586 ARG A CA 1
ATOM 4523 C C . ARG A 1 586 ? -1.317 28.027 27.444 1.00 50.72 586 ARG A C 1
ATOM 4525 O O . ARG A 1 586 ? -1.011 27.456 28.488 1.00 50.72 586 ARG A O 1
ATOM 4532 N N . GLY A 1 587 ? -1.401 27.426 26.263 1.00 48.72 587 GLY A N 1
ATOM 4533 C CA . GLY A 1 587 ? -0.947 26.069 25.990 1.00 48.72 587 GLY A CA 1
ATOM 4534 C C . GLY A 1 587 ? -0.102 26.081 24.725 1.00 48.72 587 GLY A C 1
ATOM 4535 O O . GLY A 1 587 ? -0.620 26.405 23.660 1.00 48.72 587 GLY A O 1
ATOM 4536 N N . GLU A 1 588 ? 1.181 25.752 24.839 1.00 47.25 588 GLU A N 1
ATOM 4537 C CA . GLU A 1 588 ? 2.055 25.520 23.683 1.00 47.25 588 GLU A CA 1
ATOM 4538 C C . GLU A 1 588 ? 2.381 24.032 23.589 1.00 47.25 588 GLU A C 1
ATOM 4540 O O . GLU A 1 588 ? 2.836 23.438 24.568 1.00 47.25 588 GLU A O 1
ATOM 4545 N N . GLY A 1 589 ? 2.174 23.448 22.411 1.00 44.34 589 GLY A N 1
ATOM 4546 C CA . GLY A 1 589 ? 2.559 22.079 22.090 1.00 44.34 589 GLY A CA 1
ATOM 4547 C C . GLY A 1 589 ? 3.421 22.036 20.833 1.00 44.34 589 GLY A C 1
ATOM 4548 O O . GLY A 1 589 ? 3.234 22.824 19.907 1.00 44.34 589 GLY A O 1
ATOM 4549 N N . LYS A 1 590 ? 4.361 21.092 20.796 1.00 37.28 590 LYS A N 1
ATOM 4550 C CA . LYS A 1 590 ? 4.962 20.597 19.556 1.00 37.28 590 LYS A CA 1
ATOM 4551 C C . LYS A 1 590 ? 4.696 19.102 19.490 1.00 37.28 590 LYS A C 1
ATOM 4553 O O . LYS A 1 590 ? 5.098 18.392 20.407 1.00 37.28 590 LYS A O 1
ATOM 4558 N N . ILE A 1 591 ? 4.061 18.653 18.413 1.00 42.41 591 ILE A N 1
ATOM 4559 C CA . ILE A 1 591 ? 4.127 17.256 17.989 1.00 42.41 591 ILE A CA 1
ATOM 4560 C C . ILE A 1 591 ? 5.392 17.158 17.138 1.00 42.41 591 ILE A C 1
ATOM 4562 O O . ILE A 1 591 ? 5.564 17.928 16.191 1.00 42.41 591 ILE A O 1
ATOM 4566 N N . GLY A 1 592 ? 6.318 16.290 17.528 1.00 35.22 592 GLY A N 1
ATOM 4567 C CA . GLY A 1 592 ? 7.574 16.080 16.819 1.00 35.22 592 GLY A CA 1
ATOM 4568 C C . GLY A 1 592 ? 7.817 14.595 16.628 1.00 35.22 592 GLY A C 1
ATOM 4569 O O . GLY A 1 592 ? 7.668 13.824 17.572 1.00 35.22 592 GLY A O 1
ATOM 4570 N N . VAL A 1 593 ? 8.214 14.205 15.419 1.00 31.44 593 VAL A N 1
ATOM 4571 C CA . VAL A 1 593 ? 8.718 12.855 15.168 1.00 31.44 593 VAL A CA 1
ATOM 4572 C C . VAL A 1 593 ? 10.129 12.770 15.748 1.00 31.44 593 VAL A C 1
ATOM 4574 O O . VAL A 1 593 ? 11.056 13.398 15.236 1.00 31.44 593 VAL A O 1
ATOM 4577 N N . ALA A 1 594 ? 10.282 12.010 16.831 1.00 28.95 594 ALA A N 1
ATOM 4578 C CA . ALA A 1 594 ? 11.554 11.387 17.179 1.00 28.95 594 ALA A CA 1
ATOM 4579 C C . ALA A 1 594 ? 11.659 10.044 16.429 1.00 28.95 594 ALA A C 1
ATOM 4581 O O . ALA A 1 594 ? 10.641 9.461 16.060 1.00 28.95 594 ALA A O 1
ATOM 4582 N N . GLY A 1 595 ? 12.879 9.594 16.134 1.00 35.47 595 GLY A N 1
ATOM 4583 C CA . GLY A 1 595 ? 13.108 8.517 15.164 1.00 35.47 595 GLY A CA 1
ATOM 4584 C C . GLY A 1 595 ? 12.623 7.120 15.580 1.00 35.47 595 GLY A C 1
ATOM 4585 O O . GLY A 1 595 ? 12.527 6.799 16.760 1.00 35.47 595 GLY A O 1
ATOM 4586 N N . ASN A 1 596 ? 12.400 6.290 14.558 1.00 33.97 596 ASN A N 1
ATOM 4587 C CA . ASN A 1 596 ? 12.365 4.819 14.522 1.00 33.97 596 ASN A CA 1
ATOM 4588 C C . ASN A 1 596 ? 11.435 4.007 15.457 1.00 33.97 596 ASN A C 1
ATOM 4590 O O . ASN A 1 596 ? 11.269 2.827 15.174 1.00 33.97 596 ASN A O 1
ATOM 4594 N N . GLU A 1 597 ? 10.787 4.564 16.488 1.00 33.69 597 GLU A N 1
ATOM 4595 C CA . GLU A 1 597 ? 9.918 3.786 17.413 1.00 33.69 597 GLU A CA 1
ATOM 4596 C C . GLU A 1 597 ? 8.465 4.302 17.541 1.00 33.69 597 GLU A C 1
ATOM 4598 O O . GLU A 1 597 ? 7.813 4.119 18.569 1.00 33.69 597 GLU A O 1
ATOM 4603 N N . GLY A 1 598 ? 7.935 4.963 16.505 1.00 40.16 598 GLY A N 1
ATOM 4604 C CA . GLY A 1 598 ? 6.489 5.172 16.276 1.00 40.16 598 GLY A CA 1
ATOM 4605 C C . GLY A 1 598 ? 5.686 6.041 17.267 1.00 40.16 598 GLY A C 1
ATOM 4606 O O . GLY A 1 598 ? 4.564 6.437 16.947 1.00 40.16 598 GLY A O 1
ATOM 4607 N N . THR A 1 599 ? 6.208 6.358 18.455 1.00 32.62 599 THR A N 1
ATOM 4608 C CA . THR A 1 599 ? 5.493 7.107 19.505 1.00 32.62 599 THR A CA 1
ATOM 4609 C C . THR A 1 599 ? 5.457 8.608 19.222 1.00 32.62 599 THR A C 1
ATOM 4611 O O . THR A 1 599 ? 6.454 9.318 19.362 1.00 32.62 599 THR A O 1
ATOM 4614 N N . TYR A 1 600 ? 4.265 9.135 18.940 1.00 39.47 600 TYR A N 1
ATOM 4615 C CA . TYR A 1 600 ? 4.006 10.571 19.036 1.00 39.47 600 TYR A CA 1
ATOM 4616 C C . TYR A 1 600 ? 3.965 10.978 20.515 1.00 39.47 600 TYR A C 1
ATOM 4618 O O . TYR A 1 600 ? 3.082 10.554 21.258 1.00 39.47 600 TYR A O 1
ATOM 4626 N N . SER A 1 601 ? 4.914 11.809 20.951 1.00 40.06 601 SER A N 1
ATOM 4627 C CA . SER A 1 601 ? 4.895 12.421 22.285 1.00 40.06 601 SER A CA 1
ATOM 4628 C C . SER A 1 601 ? 4.736 13.936 22.175 1.00 40.06 601 SER A C 1
ATOM 4630 O O . SER A 1 601 ? 5.475 14.616 21.461 1.00 40.06 601 SER A O 1
ATOM 4632 N N . GLY A 1 602 ? 3.734 14.472 22.874 1.00 45.28 602 GLY A N 1
ATOM 4633 C CA . GLY A 1 602 ? 3.457 15.898 22.960 1.00 45.28 602 GLY A CA 1
ATOM 4634 C C . GLY A 1 602 ? 3.720 16.410 24.372 1.00 45.28 602 GLY A C 1
ATOM 4635 O O . GLY A 1 602 ? 3.166 15.903 25.345 1.00 45.28 602 GLY A O 1
ATOM 4636 N N . VAL A 1 603 ? 4.530 17.463 24.498 1.00 46.56 603 VAL A N 1
ATOM 4637 C CA . VAL A 1 603 ? 4.634 18.222 25.753 1.00 46.56 603 VAL A CA 1
ATOM 4638 C C . VAL A 1 603 ? 3.784 19.476 25.624 1.00 46.56 603 VAL A C 1
ATOM 4640 O O . VAL A 1 603 ? 4.183 20.427 24.950 1.00 46.56 603 VAL A O 1
ATOM 4643 N N . VAL A 1 604 ? 2.632 19.494 26.296 1.00 50.28 604 VAL A N 1
ATOM 4644 C CA . VAL A 1 604 ? 1.793 20.690 26.416 1.00 50.28 604 VAL A CA 1
ATOM 4645 C C . VAL A 1 604 ? 2.282 21.504 27.609 1.00 50.28 604 VAL A C 1
ATOM 4647 O O . VAL A 1 604 ? 2.159 21.098 28.767 1.00 50.28 604 VAL A O 1
ATOM 4650 N N . LYS A 1 605 ? 2.849 22.679 27.337 1.00 56.50 605 LYS A N 1
ATOM 4651 C CA . LYS A 1 605 ? 3.221 23.652 28.369 1.00 56.50 605 LYS A CA 1
ATOM 4652 C C . LYS A 1 605 ? 2.014 24.512 28.702 1.00 56.50 605 LYS A C 1
ATOM 4654 O O . LYS A 1 605 ? 1.675 25.415 27.941 1.00 56.50 605 LYS A O 1
ATOM 4659 N N . LEU A 1 606 ? 1.388 24.240 29.841 1.00 57.91 606 LEU A N 1
ATOM 4660 C CA . LEU A 1 606 ? 0.309 25.052 30.385 1.00 57.91 606 LEU A CA 1
ATOM 4661 C C . LEU A 1 606 ? 0.905 26.169 31.246 1.00 57.91 606 LEU A C 1
ATOM 4663 O O . LEU A 1 606 ? 1.675 25.887 32.165 1.00 57.91 606 LEU A O 1
ATOM 4667 N N . SER A 1 607 ? 0.533 27.425 31.002 1.00 56.97 607 SER A N 1
ATOM 4668 C CA . SER A 1 607 ? 0.843 28.537 31.908 1.00 56.97 607 SER A CA 1
ATOM 4669 C C . SER A 1 607 ? -0.401 29.353 32.240 1.00 56.97 607 SER A C 1
ATOM 4671 O O . SER A 1 607 ? -1.244 29.599 31.380 1.00 56.97 607 SER A O 1
ATOM 4673 N N . ALA A 1 608 ? -0.504 29.772 33.498 1.00 58.41 608 ALA A N 1
ATOM 4674 C CA . ALA A 1 608 ? -1.515 30.681 34.006 1.00 58.41 608 ALA A CA 1
ATOM 4675 C C . ALA A 1 608 ? -0.814 31.915 34.586 1.00 58.41 608 ALA A C 1
ATOM 4677 O O . ALA A 1 608 ? -0.057 31.809 35.555 1.00 58.41 608 ALA A O 1
ATOM 4678 N N . ASP A 1 609 ? -1.060 33.074 33.984 1.00 56.66 609 ASP A N 1
ATOM 4679 C CA . ASP A 1 609 ? -0.539 34.356 34.460 1.00 56.66 609 ASP A CA 1
ATOM 4680 C C . ASP A 1 609 ? -1.540 34.944 35.459 1.00 56.66 609 ASP A C 1
ATOM 4682 O O . ASP A 1 609 ? -2.716 35.104 35.125 1.00 56.66 609 ASP A O 1
ATOM 4686 N N . ALA A 1 610 ? -1.106 35.242 36.685 1.00 59.88 610 ALA A N 1
ATOM 4687 C CA . ALA A 1 610 ? -1.993 35.705 37.751 1.00 59.88 610 ALA A CA 1
ATOM 4688 C C . ALA A 1 610 ? -1.530 37.057 38.320 1.00 59.88 610 ALA A C 1
ATOM 4690 O O . ALA A 1 610 ? -0.366 37.224 38.682 1.00 59.88 610 ALA A O 1
ATOM 4691 N N . ASN A 1 611 ? -2.423 38.051 38.361 1.00 56.56 611 ASN A N 1
ATOM 4692 C CA . ASN A 1 611 ? -2.015 39.443 38.574 1.00 56.56 611 ASN A CA 1
ATOM 4693 C C . ASN A 1 611 ? -1.484 39.694 40.003 1.00 56.56 611 ASN A C 1
ATOM 4695 O O . ASN A 1 611 ? -2.189 39.469 40.986 1.00 56.56 611 ASN A O 1
ATOM 4699 N N . SER A 1 612 ? -0.247 40.191 40.110 1.00 50.44 612 SER A N 1
ATOM 4700 C CA . SER A 1 612 ? 0.564 40.181 41.338 1.00 50.44 612 SER A CA 1
ATOM 4701 C C . SER A 1 612 ? 0.137 41.162 42.435 1.00 50.44 612 SER A C 1
ATOM 4703 O O . SER A 1 612 ? 0.672 41.101 43.539 1.00 50.44 612 SER A O 1
ATOM 4705 N N . GLU A 1 613 ? -0.793 42.076 42.153 1.00 51.09 613 GLU A N 1
ATOM 4706 C CA . GLU A 1 613 ? -1.296 43.049 43.136 1.00 51.09 613 GLU A CA 1
ATOM 4707 C C . GLU A 1 613 ? -2.309 42.428 44.119 1.00 51.09 613 GLU A C 1
ATOM 4709 O O . GLU A 1 613 ? -2.435 42.890 45.252 1.00 51.09 613 GLU A O 1
ATOM 4714 N N . ALA A 1 614 ? -2.985 41.343 43.722 1.00 55.88 614 ALA A N 1
ATOM 4715 C CA . ALA A 1 614 ? -3.904 40.587 44.570 1.00 55.88 614 ALA A CA 1
ATOM 4716 C C . ALA A 1 614 ? -3.175 39.395 45.216 1.00 55.88 614 ALA A C 1
ATOM 4718 O O . ALA A 1 614 ? -2.624 38.537 44.528 1.00 55.88 614 ALA A O 1
ATOM 4719 N N . GLY A 1 615 ? -3.161 39.330 46.551 1.00 59.50 615 GLY A N 1
ATOM 4720 C CA . GLY A 1 615 ? -2.319 38.406 47.324 1.00 59.50 615 GLY A CA 1
ATOM 4721 C C . GLY A 1 615 ? -2.724 36.927 47.264 1.00 59.50 615 GLY A C 1
ATOM 4722 O O . GLY A 1 615 ? -3.286 36.406 48.229 1.00 59.50 615 GLY A O 1
ATOM 4723 N N . ILE A 1 616 ? -2.376 36.247 46.169 1.00 67.75 616 ILE A N 1
ATOM 4724 C CA . ILE A 1 616 ? -2.571 34.804 45.957 1.00 67.75 616 ILE A CA 1
ATOM 4725 C C . ILE A 1 616 ? -1.810 33.973 47.008 1.00 67.75 616 ILE A C 1
ATOM 4727 O O . ILE A 1 616 ? -0.683 34.289 47.395 1.00 67.75 616 ILE A O 1
ATOM 4731 N N . ASP A 1 617 ? -2.463 32.909 47.476 1.00 69.88 617 ASP A N 1
ATOM 4732 C CA . ASP A 1 617 ? -1.916 31.853 48.335 1.00 69.88 617 ASP A CA 1
ATOM 4733 C C . ASP A 1 617 ? -1.343 30.711 47.483 1.00 69.88 617 ASP A C 1
ATOM 4735 O O . ASP A 1 617 ? -0.167 30.365 47.601 1.00 69.88 617 ASP A O 1
ATOM 4739 N N . ARG A 1 618 ? -2.156 30.165 46.567 1.00 71.88 618 ARG A N 1
ATOM 4740 C CA . ARG A 1 618 ? -1.754 29.092 45.644 1.00 71.88 618 ARG A CA 1
ATOM 4741 C C . ARG A 1 618 ? -2.636 29.020 44.399 1.00 71.88 618 ARG A C 1
ATOM 4743 O O . ARG A 1 618 ? -3.760 29.522 44.384 1.00 71.88 618 ARG A O 1
ATOM 4750 N N . VAL A 1 619 ? -2.136 28.318 43.385 1.00 73.81 619 VAL A N 1
ATOM 4751 C CA . VAL A 1 619 ? -2.869 27.956 42.165 1.00 73.81 619 VAL A CA 1
ATOM 4752 C C . VAL A 1 619 ? -2.838 26.439 42.001 1.00 73.81 619 VAL A C 1
ATOM 4754 O O . VAL A 1 619 ? -1.806 25.805 42.211 1.00 73.81 619 VAL A O 1
ATOM 4757 N N . GLU A 1 620 ? -3.977 25.856 41.643 1.00 79.62 620 GLU A N 1
ATOM 4758 C CA . GLU A 1 620 ? -4.178 24.416 41.504 1.00 79.62 620 GLU A CA 1
ATOM 4759 C C . GLU A 1 620 ? -4.685 24.091 40.092 1.00 79.62 620 GLU A C 1
ATOM 4761 O O . GLU A 1 620 ? -5.638 24.705 39.610 1.00 79.62 620 GLU A O 1
ATOM 4766 N N . PHE A 1 621 ? -4.056 23.119 39.431 1.00 73.94 621 PHE A N 1
ATOM 4767 C CA . PHE A 1 621 ? -4.434 22.658 38.093 1.00 73.94 621 PHE A CA 1
ATOM 4768 C C . PHE A 1 621 ? -5.204 21.336 38.184 1.00 73.94 621 PHE A C 1
ATOM 4770 O O . PHE A 1 621 ? -4.890 20.468 39.002 1.00 73.94 621 PHE A O 1
ATOM 4777 N N . TYR A 1 622 ? -6.181 21.165 37.299 1.00 73.12 622 TYR A N 1
ATOM 4778 C CA . TYR A 1 622 ? -7.009 19.971 37.176 1.00 73.12 622 TYR A CA 1
ATOM 4779 C C . TYR A 1 622 ? -7.253 19.624 35.700 1.00 73.12 622 TYR A C 1
ATOM 4781 O O . TYR A 1 622 ? -7.289 20.525 34.861 1.00 73.12 622 TYR A O 1
ATOM 4789 N N . SER A 1 623 ? -7.501 18.350 35.395 1.00 68.19 623 SER A N 1
ATOM 4790 C CA . SER A 1 623 ? -7.891 17.854 34.065 1.00 68.19 623 SER A CA 1
ATOM 4791 C C . SER A 1 623 ? -9.074 16.882 34.133 1.00 68.19 623 SER A C 1
ATOM 4793 O O . SER A 1 623 ? -9.305 16.242 35.159 1.00 68.19 623 SER A O 1
ATOM 4795 N N . LYS A 1 624 ? -9.830 16.775 33.036 1.00 65.69 624 LYS A N 1
ATOM 4796 C CA . LYS A 1 624 ? -10.770 15.678 32.736 1.00 65.69 624 LYS A CA 1
ATOM 4797 C C . LYS A 1 624 ? -11.039 15.610 31.226 1.00 65.69 624 LYS A C 1
ATOM 4799 O O . LYS A 1 624 ? -10.742 16.571 30.517 1.00 65.69 624 LYS A O 1
ATOM 4804 N N . THR A 1 625 ? -11.676 14.551 30.733 1.00 57.12 625 THR A N 1
ATOM 4805 C CA . THR A 1 625 ? -12.270 14.549 29.380 1.00 57.12 625 THR A CA 1
ATOM 4806 C C . THR A 1 625 ? -13.553 15.392 29.346 1.00 57.12 625 THR A C 1
ATOM 4808 O O . THR A 1 625 ? -14.206 15.588 30.375 1.00 57.12 625 THR A O 1
ATOM 4811 N N . VAL A 1 626 ? -13.961 15.889 28.171 1.00 51.12 626 VAL A N 1
ATOM 4812 C CA . VAL A 1 626 ? -15.233 16.635 28.017 1.00 51.12 626 VAL A CA 1
ATOM 4813 C C . VAL A 1 626 ? -16.458 15.816 28.453 1.00 51.12 626 VAL A C 1
ATOM 4815 O O . VAL A 1 626 ? -17.400 16.388 29.000 1.00 51.12 626 VAL A O 1
ATOM 4818 N N . ALA A 1 627 ? -16.435 14.492 28.265 1.00 47.06 627 ALA A N 1
ATOM 4819 C CA . ALA A 1 627 ? -17.534 13.593 28.624 1.00 47.06 627 ALA A CA 1
ATOM 4820 C C . ALA A 1 627 ? -17.662 13.309 30.137 1.00 47.06 627 ALA A C 1
ATOM 4822 O O . ALA A 1 627 ? -18.734 12.910 30.590 1.00 47.06 627 ALA A O 1
ATOM 4823 N N . ALA A 1 628 ? -16.597 13.507 30.922 1.00 50.56 628 ALA A N 1
ATOM 4824 C CA . ALA A 1 628 ? -16.592 13.219 32.356 1.00 50.56 628 ALA A CA 1
ATOM 4825 C C . ALA A 1 628 ? -17.374 14.267 33.174 1.00 50.56 628 ALA A C 1
ATOM 4827 O O . ALA A 1 628 ? -17.449 15.450 32.823 1.00 50.56 628 ALA A O 1
ATOM 4828 N N . SER A 1 629 ? -17.937 13.861 34.311 1.00 55.50 629 SER A N 1
ATOM 4829 C CA . SER A 1 629 ? -18.692 14.739 35.213 1.00 55.50 629 SER A CA 1
ATOM 4830 C C . SER A 1 629 ? -17.789 15.695 36.010 1.00 55.50 629 SER A C 1
ATOM 4832 O O . SER A 1 629 ? -16.563 15.598 36.013 1.00 55.50 629 SER A O 1
ATOM 4834 N N . GLU A 1 630 ? -18.388 16.649 36.729 1.00 54.56 630 GLU A N 1
ATOM 4835 C CA . GLU A 1 630 ? -17.634 17.593 37.573 1.00 54.56 630 GLU A CA 1
ATOM 4836 C C . GLU A 1 630 ? -16.990 16.945 38.814 1.00 54.56 630 GLU A C 1
ATOM 4838 O O . GLU A 1 630 ? -16.136 17.570 39.445 1.00 54.56 630 GLU A O 1
ATOM 4843 N N . ALA A 1 631 ? -17.368 15.709 39.162 1.00 57.94 631 ALA A N 1
ATOM 4844 C CA . ALA A 1 631 ? -16.740 14.944 40.241 1.00 57.94 631 ALA A CA 1
ATOM 4845 C C . ALA A 1 631 ? -15.420 14.275 39.811 1.00 57.94 631 ALA A C 1
ATOM 4847 O O . ALA A 1 631 ? -14.615 13.910 40.662 1.00 57.94 631 ALA A O 1
ATOM 4848 N N . GLU A 1 632 ? -15.186 14.139 38.503 1.00 63.12 632 GLU A N 1
ATOM 4849 C CA . GLU A 1 632 ? -14.127 13.307 37.910 1.00 63.12 632 GLU A CA 1
ATOM 4850 C C . GLU A 1 632 ? -12.915 14.127 37.430 1.00 63.12 632 GLU A C 1
ATOM 4852 O O . GLU A 1 632 ? -12.113 13.666 36.621 1.00 63.12 632 GLU A O 1
ATOM 4857 N N . TYR A 1 633 ? -12.747 15.352 37.942 1.00 68.38 633 TYR A N 1
ATOM 4858 C CA . TYR A 1 633 ? -11.518 16.115 37.727 1.00 68.38 633 TYR A CA 1
ATOM 4859 C C . TYR A 1 633 ? -10.340 15.485 38.472 1.00 68.38 633 TYR A C 1
ATOM 4861 O O . TYR A 1 633 ? -10.245 15.585 39.699 1.00 68.38 633 TYR A O 1
ATOM 4869 N N . TYR A 1 634 ? -9.381 14.955 37.718 1.00 69.94 634 TYR A N 1
ATOM 4870 C CA . TYR A 1 634 ? -8.049 14.679 38.234 1.00 69.94 634 TYR A CA 1
ATOM 4871 C C . TYR A 1 634 ? -7.388 15.992 38.677 1.00 69.94 634 TYR A C 1
ATOM 4873 O O . TYR A 1 634 ? -7.474 17.006 37.982 1.00 69.94 634 TYR A O 1
ATOM 4881 N N . LYS A 1 635 ? -6.737 15.992 39.844 1.00 79.19 635 LYS A N 1
ATOM 4882 C CA . LYS A 1 635 ? -5.967 17.133 40.360 1.00 79.19 635 LYS A CA 1
ATOM 4883 C C . LYS A 1 635 ? -4.486 16.869 40.131 1.00 79.19 635 LYS A C 1
ATOM 4885 O O . LYS A 1 635 ? -3.962 15.888 40.655 1.00 79.19 635 LYS A O 1
ATOM 4890 N N . PHE A 1 636 ? -3.804 17.758 39.414 1.00 70.38 636 PHE A N 1
ATOM 4891 C CA . PHE A 1 636 ? -2.361 17.631 39.232 1.00 70.38 636 PHE A CA 1
ATOM 4892 C C . PHE A 1 636 ? -1.626 17.820 40.574 1.00 70.38 636 PHE A C 1
ATOM 4894 O O . PHE A 1 636 ? -2.013 18.688 41.368 1.00 70.38 636 PHE A O 1
ATOM 4901 N N . PRO A 1 637 ? -0.560 17.043 40.852 1.00 72.81 637 PRO A N 1
ATOM 4902 C CA . PRO A 1 637 ? 0.247 17.221 42.053 1.00 72.81 637 PRO A CA 1
ATOM 4903 C C . PRO A 1 637 ? 0.824 18.637 42.149 1.00 72.81 637 PRO A C 1
ATOM 4905 O O . PRO A 1 637 ? 1.340 19.179 41.173 1.00 72.81 637 PRO A O 1
ATOM 4908 N N . ALA A 1 638 ? 0.807 19.229 43.346 1.00 70.88 638 ALA A N 1
ATOM 4909 C CA . ALA A 1 638 ? 1.355 20.572 43.564 1.00 70.88 638 ALA A CA 1
ATOM 4910 C C . ALA A 1 638 ? 2.863 20.663 43.243 1.00 70.88 638 ALA A C 1
ATOM 4912 O O . ALA A 1 638 ? 3.346 21.718 42.849 1.00 70.88 638 ALA A O 1
ATOM 4913 N N . SER A 1 639 ? 3.594 19.549 43.351 1.00 69.38 639 SER A N 1
ATOM 4914 C CA . SER A 1 639 ? 5.003 19.416 42.955 1.00 69.38 639 SER A CA 1
ATOM 4915 C C . SER A 1 639 ? 5.247 19.499 41.442 1.00 69.38 639 SER A C 1
ATOM 4917 O O . SER A 1 639 ? 6.376 19.760 41.030 1.00 69.38 639 SER A O 1
ATOM 4919 N N . SER A 1 640 ? 4.220 19.296 40.613 1.00 67.38 640 SER A N 1
ATOM 4920 C CA . SER A 1 640 ? 4.305 19.423 39.152 1.00 67.38 640 SER A CA 1
ATOM 4921 C C . SER A 1 640 ? 4.176 20.876 38.672 1.00 67.38 640 SER A C 1
ATOM 4923 O O . SER A 1 640 ? 4.498 21.166 37.520 1.00 67.38 640 SER A O 1
ATOM 4925 N N . VAL A 1 641 ? 3.726 21.793 39.540 1.00 73.06 641 VAL A N 1
ATOM 4926 C CA . VAL A 1 641 ? 3.512 23.212 39.217 1.00 73.06 641 VAL A CA 1
ATOM 4927 C C . VAL A 1 641 ? 4.765 24.030 39.545 1.00 73.06 641 VAL A C 1
ATOM 4929 O O . VAL A 1 641 ? 5.173 24.144 40.699 1.00 73.06 641 VAL A O 1
ATOM 4932 N N . LYS A 1 642 ? 5.369 24.643 38.524 1.00 77.50 642 LYS A N 1
ATOM 4933 C CA . LYS A 1 642 ? 6.522 25.547 38.641 1.00 77.50 642 LYS A CA 1
ATOM 4934 C C . LYS A 1 642 ? 6.057 27.000 38.658 1.00 77.50 642 LYS A C 1
ATOM 4936 O O . LYS A 1 642 ? 5.316 27.425 37.772 1.00 77.50 642 LYS A O 1
ATOM 4941 N N . ILE A 1 643 ? 6.521 27.765 39.642 1.00 76.06 643 ILE A N 1
ATOM 4942 C CA . ILE A 1 643 ? 6.166 29.176 39.844 1.00 76.06 643 ILE A CA 1
ATOM 4943 C C . ILE A 1 643 ? 7.352 30.052 39.428 1.00 76.06 643 ILE A C 1
ATOM 4945 O O . ILE A 1 643 ? 8.479 29.807 39.859 1.00 76.06 643 ILE A O 1
ATOM 4949 N N . SER A 1 644 ? 7.108 31.076 38.609 1.00 72.31 644 SER A N 1
ATOM 4950 C CA . SER A 1 644 ? 8.105 32.078 38.223 1.00 72.31 644 SER A CA 1
ATOM 4951 C C . SER A 1 644 ? 7.453 33.461 38.187 1.00 72.31 644 SER A C 1
ATOM 4953 O O . SER A 1 644 ? 6.681 33.777 37.284 1.00 72.31 644 SER A O 1
ATOM 4955 N N . GLY A 1 645 ? 7.710 34.273 39.217 1.00 73.38 645 GLY A N 1
ATOM 4956 C CA . GLY A 1 645 ? 7.005 35.543 39.411 1.00 73.38 645 GLY A CA 1
ATOM 4957 C C . GLY A 1 645 ? 5.494 35.331 39.566 1.00 73.38 645 GLY A C 1
ATOM 4958 O O . GLY A 1 645 ? 5.060 34.565 40.423 1.00 73.38 645 GLY A O 1
ATOM 4959 N N . SER A 1 646 ? 4.711 36.009 38.728 1.00 66.44 646 SER A N 1
ATOM 4960 C CA . SER A 1 646 ? 3.249 35.894 38.615 1.00 66.44 646 SER A CA 1
ATOM 4961 C C . SER A 1 646 ? 2.764 34.704 37.772 1.00 66.44 646 SER A C 1
ATOM 4963 O O . SER A 1 646 ? 1.560 34.439 37.739 1.00 66.44 646 SER A O 1
ATOM 4965 N N . THR A 1 647 ? 3.658 33.987 37.084 1.00 69.12 647 THR A N 1
ATOM 4966 C CA . THR A 1 647 ? 3.289 32.887 36.182 1.00 69.12 647 THR A CA 1
ATOM 4967 C C . THR A 1 647 ? 3.407 31.537 36.889 1.00 69.12 647 THR A C 1
ATOM 4969 O O . THR A 1 647 ? 4.469 31.155 37.390 1.00 69.12 647 THR A O 1
ATOM 4972 N N . TYR A 1 648 ? 2.311 30.780 36.882 1.00 76.00 648 TYR A N 1
ATOM 4973 C CA . TYR A 1 648 ? 2.231 29.403 37.368 1.00 76.00 648 TYR A CA 1
ATOM 4974 C C . TYR A 1 648 ? 2.185 28.469 36.158 1.00 76.00 648 TYR A C 1
ATOM 4976 O O . TYR A 1 648 ? 1.366 28.666 35.264 1.00 76.00 648 TYR A O 1
ATOM 4984 N N . SER A 1 649 ? 3.057 27.465 36.100 1.00 70.44 649 SER A N 1
ATOM 4985 C CA . SER A 1 649 ? 3.258 26.646 34.897 1.00 70.44 649 SER A CA 1
ATOM 4986 C C . SER A 1 649 ? 3.312 25.150 35.191 1.00 70.44 649 SER A C 1
ATOM 4988 O O . SER A 1 649 ? 3.810 24.730 36.232 1.00 70.44 649 SER A O 1
ATOM 4990 N N . LEU A 1 650 ? 2.810 24.345 34.260 1.00 70.75 650 LEU A N 1
ATOM 4991 C CA . LEU A 1 650 ? 2.760 22.889 34.323 1.00 70.75 650 LEU A CA 1
ATOM 4992 C C . LEU A 1 650 ? 3.182 22.334 32.957 1.00 70.75 650 LEU A C 1
ATOM 4994 O O . LEU A 1 650 ? 2.585 22.672 31.937 1.00 70.75 650 LEU A O 1
ATOM 4998 N N . ASN A 1 651 ? 4.187 21.459 32.941 1.00 66.12 651 ASN A N 1
ATOM 4999 C CA . ASN A 1 651 ? 4.439 20.612 31.778 1.00 66.12 651 ASN A CA 1
ATOM 5000 C C . ASN A 1 651 ? 3.514 19.398 31.891 1.00 66.12 651 ASN A C 1
ATOM 5002 O O . ASN A 1 651 ? 3.627 18.645 32.859 1.00 66.12 651 ASN A O 1
ATOM 5006 N N . TRP A 1 652 ? 2.627 19.210 30.919 1.00 63.78 652 TRP A N 1
ATOM 5007 C CA . TRP A 1 652 ? 1.775 18.032 30.815 1.00 63.78 652 TRP A CA 1
ATOM 5008 C C . TRP A 1 652 ? 2.236 17.169 29.637 1.00 63.78 652 TRP A C 1
ATOM 5010 O O . TRP A 1 652 ? 2.396 17.659 28.520 1.00 63.78 652 TRP A O 1
ATOM 5020 N N . ASP A 1 653 ? 2.491 15.898 29.927 1.00 59.06 653 ASP A N 1
ATOM 5021 C CA . ASP A 1 653 ? 2.798 14.850 28.958 1.00 59.06 653 ASP A CA 1
ATOM 5022 C C . ASP A 1 653 ? 1.484 14.238 28.443 1.00 59.06 653 ASP A C 1
ATOM 5024 O O . ASP A 1 653 ? 0.651 13.793 29.244 1.00 59.06 653 ASP A O 1
ATOM 5028 N N . THR A 1 654 ? 1.276 14.247 27.123 1.00 55.16 654 THR A N 1
ATOM 5029 C CA . THR A 1 654 ? 0.038 13.758 26.496 1.00 55.16 654 THR A CA 1
ATOM 5030 C C . THR A 1 654 ? -0.087 12.236 26.465 1.00 55.16 654 THR A C 1
ATOM 5032 O O . THR A 1 654 ? -1.179 11.757 26.184 1.00 55.16 654 THR A O 1
ATOM 5035 N N . VAL A 1 655 ? 0.956 11.469 26.814 1.00 47.88 655 VAL A N 1
ATOM 5036 C CA . VAL A 1 655 ? 0.940 9.985 26.833 1.00 47.88 655 VAL A CA 1
ATOM 5037 C C . VAL A 1 655 ? -0.165 9.393 27.732 1.00 47.88 655 VAL A C 1
ATOM 5039 O O . VAL A 1 655 ? -0.550 8.238 27.568 1.00 47.88 655 VAL A O 1
ATOM 5042 N N . TRP A 1 656 ? -0.728 10.185 28.652 1.00 41.78 656 TRP A N 1
ATOM 5043 C CA . TRP A 1 656 ? -1.817 9.783 29.557 1.00 41.78 656 TRP A CA 1
ATOM 5044 C C . TRP A 1 656 ? -3.149 10.512 29.300 1.00 41.78 656 TRP A C 1
ATOM 5046 O O . TRP A 1 656 ? -4.047 10.476 30.144 1.00 41.78 656 TRP A O 1
ATOM 5056 N N . ALA A 1 657 ? -3.283 11.204 28.166 1.00 44.66 657 ALA A N 1
ATOM 5057 C CA . ALA A 1 657 ? -4.518 11.858 27.744 1.00 44.66 657 ALA A CA 1
ATOM 5058 C C . ALA A 1 657 ? -5.291 10.955 26.760 1.00 44.66 657 ALA A C 1
ATOM 5060 O O . ALA A 1 657 ? -4.710 10.539 25.762 1.00 44.66 657 ALA A O 1
ATOM 5061 N N . PRO A 1 658 ? -6.585 10.659 26.990 1.00 41.84 658 PRO A N 1
ATOM 5062 C CA . PRO A 1 658 ? -7.423 10.026 25.973 1.00 41.84 658 PRO A CA 1
ATOM 5063 C C . PRO A 1 658 ? -7.607 10.944 24.758 1.00 41.84 658 PRO A C 1
ATOM 5065 O O . PRO A 1 658 ? -7.735 12.160 24.933 1.00 41.84 658 PRO A O 1
ATOM 5068 N N . ASP A 1 659 ? -7.685 10.359 23.561 1.00 41.59 659 ASP A N 1
ATOM 5069 C CA . ASP A 1 659 ? -7.922 11.089 22.310 1.00 41.59 659 ASP A CA 1
ATOM 5070 C C . ASP A 1 659 ? -9.178 11.977 22.373 1.00 41.59 659 ASP A C 1
ATOM 5072 O O . ASP A 1 659 ? -10.214 11.620 22.949 1.00 41.59 659 ASP A O 1
ATOM 5076 N N . GLY A 1 660 ? -9.090 13.147 21.738 1.00 47.47 660 GLY A N 1
ATOM 5077 C CA . GLY A 1 660 ? -10.157 14.137 21.669 1.00 47.47 660 GLY A CA 1
ATOM 5078 C C . GLY A 1 660 ? -10.020 15.270 22.691 1.00 47.47 660 GLY A C 1
ATOM 5079 O O . GLY A 1 660 ? -8.928 15.730 23.025 1.00 47.47 660 GLY A O 1
ATOM 5080 N N . GLN A 1 661 ? -11.157 15.811 23.137 1.00 46.66 661 GLN A N 1
ATOM 5081 C CA . GLN A 1 661 ? -11.185 17.044 23.929 1.00 46.66 661 GLN A CA 1
ATOM 5082 C C . GLN A 1 661 ? -11.014 16.803 25.437 1.00 46.66 661 GLN A C 1
ATOM 5084 O O . GLN A 1 661 ? -11.867 16.205 26.104 1.00 46.66 661 GLN A O 1
ATOM 5089 N N . CYS A 1 662 ? -9.956 17.392 25.994 1.00 52.19 662 CYS A N 1
ATOM 5090 C CA . CYS A 1 662 ? -9.701 17.480 27.429 1.00 52.19 662 CYS A CA 1
ATOM 5091 C C . CYS A 1 662 ? -9.993 18.892 27.962 1.00 52.19 662 CYS A C 1
ATOM 5093 O O . CYS A 1 662 ? -9.578 19.894 27.379 1.00 52.19 662 CYS A O 1
ATOM 5095 N N . ILE A 1 663 ? -10.675 18.980 29.108 1.00 57.44 663 ILE A N 1
ATOM 5096 C CA . ILE A 1 663 ? -10.900 20.232 29.840 1.00 57.44 663 ILE A CA 1
ATOM 5097 C C . ILE A 1 663 ? -9.831 20.373 30.923 1.00 57.44 663 ILE A C 1
ATOM 5099 O O . ILE A 1 663 ? -9.793 19.595 31.879 1.00 57.44 663 ILE A O 1
ATOM 5103 N N . ILE A 1 664 ? -9.010 21.414 30.807 1.00 62.03 664 ILE A N 1
ATOM 5104 C CA . ILE A 1 664 ? -8.123 21.888 31.867 1.00 62.03 664 ILE A CA 1
ATOM 5105 C C . ILE A 1 664 ? -8.856 22.948 32.686 1.00 62.03 664 ILE A C 1
ATOM 5107 O O . ILE A 1 664 ? -9.449 23.879 32.141 1.00 62.03 664 ILE A O 1
ATOM 5111 N N . LYS A 1 665 ? -8.788 22.831 34.012 1.00 68.44 665 LYS A N 1
ATOM 5112 C CA . LYS A 1 665 ? -9.368 23.775 34.971 1.00 68.44 665 LYS A CA 1
ATOM 5113 C C . LYS A 1 665 ? -8.276 24.288 35.902 1.00 68.44 665 LYS A C 1
ATOM 5115 O O . LYS A 1 665 ? -7.604 23.496 36.560 1.00 68.44 665 LYS A O 1
ATOM 5120 N N . VAL A 1 666 ? -8.129 25.605 35.984 1.00 66.19 666 VAL A N 1
ATOM 5121 C CA . VAL A 1 666 ? -7.166 26.283 36.862 1.00 66.19 666 VAL A CA 1
ATOM 5122 C C . VAL A 1 666 ? -7.934 27.006 37.963 1.00 66.19 666 VAL A C 1
ATOM 5124 O O . VAL A 1 666 ? -8.906 27.710 37.688 1.00 66.19 666 VAL A O 1
ATOM 5127 N N . VAL A 1 667 ? -7.515 26.812 39.213 1.00 69.00 667 VAL A N 1
ATOM 5128 C CA . VAL A 1 667 ? -8.181 27.340 40.409 1.00 69.00 667 VAL A CA 1
ATOM 5129 C C . VAL A 1 667 ? -7.169 28.131 41.236 1.00 69.00 667 VAL A C 1
ATOM 5131 O O . VAL A 1 667 ? -6.223 27.556 41.771 1.00 69.00 667 VAL A O 1
ATOM 5134 N N . ALA A 1 668 ? -7.354 29.445 41.340 1.00 68.00 668 ALA A N 1
ATOM 5135 C CA . ALA A 1 668 ? -6.536 30.326 42.169 1.00 68.00 668 ALA A CA 1
ATOM 5136 C C . ALA A 1 668 ? -7.230 30.618 43.506 1.00 68.00 668 ALA A C 1
ATOM 5138 O O . ALA A 1 668 ? -8.434 30.882 43.549 1.00 68.00 668 ALA A O 1
ATOM 5139 N N . TYR A 1 669 ? -6.444 30.601 44.582 1.00 69.56 669 TYR A N 1
ATOM 5140 C CA . TYR A 1 669 ? -6.863 30.883 45.952 1.00 69.56 669 TYR A CA 1
ATOM 5141 C C . TYR A 1 669 ? -6.134 32.124 46.469 1.00 69.56 669 TYR A C 1
ATOM 5143 O O . TYR A 1 669 ? -4.920 32.234 46.294 1.00 69.56 669 TYR A O 1
ATOM 5151 N N . ASP A 1 670 ? -6.838 33.031 47.142 1.00 66.06 670 ASP A N 1
ATOM 5152 C CA . ASP A 1 670 ? -6.214 34.101 47.928 1.00 66.06 670 ASP A CA 1
ATOM 5153 C C . ASP A 1 670 ? -5.913 33.648 49.375 1.00 66.06 670 ASP A C 1
ATOM 5155 O O . ASP A 1 670 ? -6.278 32.551 49.810 1.00 66.06 670 ASP A O 1
ATOM 5159 N N . LYS A 1 671 ? -5.292 34.536 50.158 1.00 62.44 671 LYS A N 1
ATOM 5160 C CA . LYS A 1 671 ? -5.001 34.311 51.586 1.00 62.44 671 LYS A CA 1
ATOM 5161 C C . LYS A 1 671 ? -6.229 34.344 52.515 1.00 62.44 671 LYS A C 1
ATOM 5163 O O . LYS A 1 671 ? -6.077 34.054 53.700 1.00 62.44 671 LYS A O 1
ATOM 5168 N N . SER A 1 672 ? -7.426 34.675 52.022 1.00 58.16 672 SER A N 1
ATOM 5169 C CA . SER A 1 672 ? -8.692 34.581 52.769 1.00 58.16 672 SER A CA 1
ATOM 5170 C C . SER A 1 672 ? -9.497 33.304 52.467 1.00 58.16 672 SER A C 1
ATOM 5172 O O . SER A 1 672 ? -10.523 33.059 53.106 1.00 58.16 672 SER A O 1
ATOM 5174 N N . GLY A 1 673 ? -9.025 32.457 51.541 1.00 54.44 673 GLY A N 1
ATOM 5175 C CA . GLY A 1 673 ? -9.715 31.240 51.093 1.00 54.44 673 GLY A CA 1
ATOM 5176 C C . GLY A 1 673 ? -10.769 31.488 50.004 1.00 54.44 673 GLY A C 1
ATOM 5177 O O . GLY A 1 673 ? -11.601 30.622 49.729 1.00 54.44 673 GLY A O 1
ATOM 5178 N N . GLN A 1 674 ? -10.750 32.671 49.400 1.00 56.66 674 GLN A N 1
ATOM 5179 C CA . GLN A 1 674 ? -11.572 33.096 48.279 1.00 56.66 674 GLN A CA 1
ATOM 5180 C C . GLN A 1 674 ? -11.002 32.543 46.966 1.00 56.66 674 GLN A C 1
ATOM 5182 O O . GLN A 1 674 ? -9.789 32.408 46.807 1.00 56.66 674 GLN A O 1
ATOM 5187 N N . VAL A 1 675 ? -11.887 32.183 46.032 1.00 59.81 675 VAL A N 1
ATOM 5188 C CA . VAL A 1 675 ? -11.542 31.346 44.873 1.00 59.81 675 VAL A CA 1
ATOM 5189 C C . VAL A 1 675 ? -11.956 32.012 43.567 1.00 59.81 675 VAL A C 1
ATOM 5191 O O . VAL A 1 675 ? -13.100 32.456 43.440 1.00 59.81 675 VAL A O 1
ATOM 5194 N N . ILE A 1 676 ? -11.062 31.991 42.577 1.00 59.78 676 ILE A N 1
ATOM 5195 C CA . ILE A 1 676 ? -11.405 32.187 41.166 1.00 59.78 676 ILE A CA 1
ATOM 5196 C C . ILE A 1 676 ? -10.994 30.949 40.363 1.00 59.78 676 ILE A C 1
ATOM 5198 O O . ILE A 1 676 ? -9.910 30.397 40.541 1.00 59.78 676 ILE A O 1
ATOM 5202 N N . THR A 1 677 ? -11.889 30.516 39.478 1.00 58.03 677 THR A N 1
ATOM 5203 C CA . THR A 1 677 ? -11.733 29.332 38.629 1.00 58.03 677 THR A CA 1
ATOM 5204 C C . THR A 1 677 ? -11.856 29.751 37.175 1.00 58.03 677 THR A C 1
ATOM 5206 O O . THR A 1 677 ? -12.716 30.565 36.843 1.00 58.03 677 THR A O 1
ATOM 5209 N N . THR A 1 678 ? -11.033 29.167 36.313 1.00 56.75 678 THR A N 1
ATOM 5210 C CA . THR A 1 678 ? -11.085 29.338 34.858 1.00 56.75 678 THR A CA 1
ATOM 5211 C C . THR A 1 678 ? -10.829 27.998 34.165 1.00 56.75 678 THR A C 1
ATOM 5213 O O . THR A 1 678 ? -10.259 27.082 34.766 1.00 56.75 678 THR A O 1
ATOM 5216 N N . THR A 1 679 ? -11.279 27.854 32.922 1.00 55.59 679 THR A N 1
ATOM 5217 C CA . THR A 1 679 ? -11.233 26.598 32.162 1.00 55.59 679 THR A CA 1
ATOM 5218 C C . THR A 1 679 ? -10.825 26.836 30.717 1.00 55.59 679 THR A C 1
ATOM 5220 O O . THR A 1 679 ? -11.333 27.755 30.080 1.00 55.59 679 THR A O 1
ATOM 5223 N N . ALA A 1 680 ? -9.970 25.964 30.187 1.00 49.50 680 ALA A N 1
ATOM 5224 C CA . ALA A 1 680 ? -9.619 25.889 28.773 1.00 49.50 680 ALA A CA 1
ATOM 5225 C C . ALA A 1 680 ? -9.845 24.461 28.261 1.00 49.50 680 ALA A C 1
ATOM 5227 O O . ALA A 1 680 ? -9.674 23.496 29.007 1.00 49.50 680 ALA A O 1
ATOM 5228 N N . ILE A 1 681 ? -10.226 24.330 26.992 1.00 45.81 681 ILE A N 1
ATOM 5229 C CA . ILE A 1 681 ? -10.363 23.039 26.313 1.00 45.81 681 ILE A CA 1
ATOM 5230 C C . ILE A 1 681 ? -9.192 22.900 25.346 1.00 45.81 681 ILE A C 1
ATOM 5232 O O . ILE A 1 681 ? -8.896 23.834 24.603 1.00 45.81 681 ILE A O 1
ATOM 5236 N N . PHE A 1 682 ? -8.542 21.741 25.364 1.00 47.41 682 PHE A N 1
ATOM 5237 C CA . PHE A 1 682 ? -7.482 21.374 24.432 1.00 47.41 682 PHE A CA 1
ATOM 5238 C C . PHE A 1 682 ? -7.891 20.099 23.696 1.00 47.41 682 PHE A C 1
ATOM 5240 O O . PHE A 1 682 ? -8.463 19.190 24.301 1.00 47.41 682 PHE A O 1
ATOM 5247 N N . ILE A 1 683 ? -7.611 20.046 22.396 1.00 42.28 683 ILE A N 1
ATOM 5248 C CA . ILE A 1 683 ? -7.737 18.829 21.591 1.00 42.28 683 ILE A CA 1
ATOM 5249 C C . ILE A 1 683 ? -6.395 18.097 21.668 1.00 42.28 683 ILE A C 1
ATOM 5251 O O . ILE A 1 683 ? -5.349 18.716 21.472 1.00 42.28 683 ILE A O 1
ATOM 5255 N N . VAL A 1 684 ? -6.438 16.800 21.960 1.00 44.62 684 VAL A N 1
ATOM 5256 C CA . VAL A 1 684 ? -5.340 15.859 21.725 1.00 44.62 684 VAL A CA 1
ATOM 5257 C C . VAL A 1 684 ? -5.742 15.025 20.511 1.00 44.62 684 VAL A C 1
ATOM 5259 O O . VAL A 1 684 ? -6.840 14.469 20.493 1.00 44.62 684 VAL A O 1
ATOM 5262 N N . ASP A 1 685 ? -4.895 15.012 19.485 1.00 39.81 685 ASP A N 1
ATOM 5263 C CA . ASP A 1 685 ? -5.165 14.418 18.173 1.00 39.81 685 ASP A CA 1
ATOM 5264 C C . ASP A 1 685 ? -3.947 13.595 17.727 1.00 39.81 685 ASP A C 1
ATOM 5266 O O . ASP A 1 685 ? -2.810 14.037 17.906 1.00 39.81 685 ASP A O 1
ATOM 5270 N N . ASN A 1 686 ? -4.195 12.389 17.213 1.00 39.56 686 ASN A N 1
ATOM 5271 C CA . ASN A 1 686 ? -3.214 11.310 17.038 1.00 39.56 686 ASN A CA 1
ATOM 5272 C C . ASN A 1 686 ? -3.474 10.465 15.761 1.00 39.56 686 ASN A C 1
ATOM 5274 O O . ASN A 1 686 ? -3.125 9.283 15.722 1.00 39.56 686 ASN A O 1
ATOM 5278 N N . VAL A 1 687 ? -4.121 11.030 14.729 1.00 31.77 687 VAL A N 1
ATOM 5279 C CA . VAL A 1 687 ? -4.622 10.278 13.552 1.00 31.77 687 VAL A CA 1
ATOM 5280 C C . VAL A 1 687 ? -3.877 10.619 12.241 1.00 31.77 687 VAL A C 1
ATOM 5282 O O . VAL A 1 687 ? -3.281 11.682 12.098 1.00 31.77 687 VAL A O 1
ATOM 5285 N N . GLU A 1 688 ? -3.884 9.675 11.293 1.00 34.69 688 GLU A N 1
ATOM 5286 C CA . GLU A 1 688 ? -3.065 9.603 10.068 1.00 34.69 688 GLU A CA 1
ATOM 5287 C C . GLU A 1 688 ? -3.952 9.579 8.794 1.00 34.69 688 GLU A C 1
ATOM 5289 O O . GLU A 1 688 ? -5.009 8.940 8.790 1.00 34.69 688 GLU A O 1
ATOM 5294 N N . GLU A 1 689 ? -3.546 10.265 7.713 1.00 29.88 689 GLU A N 1
ATOM 5295 C CA . GLU A 1 689 ? -4.321 10.380 6.455 1.00 29.88 689 GLU A CA 1
ATOM 5296 C C . GLU A 1 689 ? -4.305 9.111 5.566 1.00 29.88 689 GLU A C 1
ATOM 5298 O O . GLU A 1 689 ? -3.494 8.201 5.735 1.00 29.88 689 GLU A O 1
ATOM 5303 N N . GLN A 1 690 ? -5.230 9.042 4.595 1.00 28.31 690 GLN A N 1
ATOM 5304 C CA . GLN A 1 690 ? -5.477 7.872 3.734 1.00 28.31 690 GLN A CA 1
ATOM 5305 C C . GLN A 1 690 ? -5.032 8.105 2.261 1.00 28.31 690 GLN A C 1
ATOM 5307 O O . GLN A 1 690 ? -5.289 9.179 1.716 1.00 28.31 690 GLN A O 1
ATOM 5312 N N . PRO A 1 691 ? -4.416 7.110 1.585 1.00 34.66 691 PRO A N 1
ATOM 5313 C CA . PRO A 1 691 ? -4.096 7.110 0.151 1.00 34.66 691 PRO A CA 1
ATOM 5314 C C . PRO A 1 691 ? -5.323 6.773 -0.742 1.00 34.66 691 PRO A C 1
ATOM 5316 O O . PRO A 1 691 ? -6.352 6.334 -0.229 1.00 34.66 691 PRO A O 1
ATOM 5319 N N . PRO A 1 692 ? -5.245 6.979 -2.076 1.00 35.22 692 PRO A N 1
ATOM 5320 C CA . PRO A 1 692 ? -6.387 6.839 -2.993 1.00 35.22 692 PRO A CA 1
ATOM 5321 C C . PRO A 1 692 ? -6.795 5.389 -3.331 1.00 35.22 692 PRO A C 1
ATOM 5323 O O . PRO A 1 692 ? -5.970 4.480 -3.344 1.00 35.22 692 PRO A O 1
ATOM 5326 N N . GLU A 1 693 ? -8.071 5.198 -3.689 1.00 38.34 693 GLU A N 1
ATOM 5327 C CA . GLU A 1 693 ? -8.685 3.896 -4.008 1.00 38.34 693 GLU A CA 1
ATOM 5328 C C . GLU A 1 693 ? -8.081 3.177 -5.238 1.00 38.34 693 GLU A C 1
ATOM 5330 O O . GLU A 1 693 ? -7.905 3.772 -6.302 1.00 38.34 693 GLU A O 1
ATOM 5335 N N . LYS A 1 694 ? -7.862 1.855 -5.116 1.00 47.59 694 LYS A N 1
ATOM 5336 C CA . LYS A 1 694 ? -7.546 0.935 -6.234 1.00 47.59 694 LYS A CA 1
ATOM 5337 C C . LYS A 1 694 ? -8.777 0.696 -7.144 1.00 47.59 694 LYS A C 1
ATOM 5339 O O . LYS A 1 694 ? -9.905 0.709 -6.651 1.00 47.59 694 LYS A O 1
ATOM 5344 N N . PRO A 1 695 ? -8.606 0.341 -8.436 1.00 51.34 695 PRO A N 1
ATOM 5345 C CA . PRO A 1 695 ? -9.723 0.148 -9.380 1.00 51.34 695 PRO A CA 1
ATOM 5346 C C . PRO A 1 695 ? -10.577 -1.122 -9.165 1.00 51.34 695 PRO A C 1
ATOM 5348 O O . PRO A 1 695 ? -11.608 -1.299 -9.825 1.00 51.34 695 PRO A O 1
ATOM 5351 N N . TRP A 1 696 ? -10.173 -2.033 -8.276 1.00 56.50 696 TRP A N 1
ATOM 5352 C CA . TRP A 1 696 ? -10.791 -3.354 -8.140 1.00 56.50 696 TRP A CA 1
ATOM 5353 C C . TRP A 1 696 ? -11.945 -3.396 -7.143 1.00 56.50 696 TRP A C 1
ATOM 5355 O O . TRP A 1 696 ? -11.892 -2.835 -6.053 1.00 56.50 696 TRP A O 1
ATOM 5365 N N . LYS A 1 697 ? -12.994 -4.147 -7.497 1.00 72.44 697 LYS A N 1
ATOM 5366 C CA . LYS A 1 697 ? -14.153 -4.374 -6.623 1.00 72.44 697 LYS A CA 1
ATOM 5367 C C . LYS A 1 697 ? -13.959 -5.591 -5.705 1.00 72.44 697 LYS A C 1
ATOM 5369 O O . LYS A 1 697 ? -13.193 -6.504 -6.052 1.00 72.44 697 LYS A O 1
ATOM 5374 N N . PRO A 1 698 ? -14.686 -5.650 -4.572 1.00 80.44 698 PRO A N 1
ATOM 5375 C CA . PRO A 1 698 ? -14.668 -6.805 -3.683 1.00 80.44 698 PRO A CA 1
ATOM 5376 C C . PRO A 1 698 ? -15.168 -8.065 -4.398 1.00 80.44 698 PRO A C 1
ATOM 5378 O O . PRO A 1 698 ? -16.113 -8.014 -5.194 1.00 80.44 698 PRO A O 1
ATOM 5381 N N . ALA A 1 699 ? -14.538 -9.200 -4.116 1.00 80.12 699 ALA A N 1
ATOM 5382 C CA . ALA A 1 699 ? -14.975 -10.498 -4.600 1.00 80.12 699 ALA A CA 1
ATOM 5383 C C . ALA A 1 699 ? -16.321 -10.892 -3.963 1.00 80.12 699 ALA A C 1
ATOM 5385 O O . ALA A 1 699 ? -16.578 -10.652 -2.784 1.00 80.12 699 ALA A O 1
ATOM 5386 N N . LYS A 1 700 ? -17.203 -11.510 -4.760 1.00 79.50 700 LYS A N 1
ATOM 5387 C CA . LYS A 1 700 ? -18.549 -11.932 -4.321 1.00 79.50 700 LYS A CA 1
ATOM 5388 C C . LYS A 1 700 ? -18.578 -13.287 -3.610 1.00 79.50 700 LYS A C 1
ATOM 5390 O O . LYS A 1 700 ? -19.631 -13.699 -3.127 1.00 79.50 700 LYS A O 1
ATOM 5395 N N . THR A 1 701 ? -17.474 -14.024 -3.622 1.00 82.94 701 THR A N 1
ATOM 5396 C CA . THR A 1 701 ? -17.398 -15.405 -3.141 1.00 82.94 701 THR A CA 1
ATOM 5397 C C . THR A 1 701 ? -16.009 -15.617 -2.549 1.00 82.94 701 THR A C 1
ATOM 5399 O O . THR A 1 701 ? -15.042 -15.278 -3.229 1.00 82.94 701 THR A O 1
ATOM 5402 N N . PRO A 1 702 ? -15.882 -16.143 -1.319 1.00 85.81 702 PRO A N 1
ATOM 5403 C CA . PRO A 1 702 ? -14.576 -16.430 -0.740 1.00 85.81 702 PRO A CA 1
ATOM 5404 C C . PRO A 1 702 ? -13.880 -17.583 -1.484 1.00 85.81 702 PRO A C 1
ATOM 5406 O O . PRO A 1 702 ? -14.562 -18.402 -2.117 1.00 85.81 702 PRO A O 1
ATOM 5409 N N . PRO A 1 703 ? -12.543 -17.699 -1.381 1.00 88.94 703 PRO A N 1
ATOM 5410 C CA . PRO A 1 703 ? -11.810 -18.844 -1.909 1.00 88.94 703 PRO A CA 1
ATOM 5411 C C . PRO A 1 703 ? -12.331 -20.196 -1.391 1.00 88.94 703 PRO A C 1
ATOM 5413 O O . PRO A 1 703 ? -12.901 -20.293 -0.304 1.00 88.94 703 PRO A O 1
ATOM 5416 N N . GLN A 1 704 ? -12.122 -21.259 -2.172 1.00 92.38 704 GLN A N 1
ATOM 5417 C CA . GLN A 1 704 ? -12.492 -22.634 -1.803 1.00 92.38 704 GLN A CA 1
ATOM 5418 C C . GLN A 1 704 ? -11.296 -23.499 -1.372 1.00 92.38 704 GLN A C 1
ATOM 5420 O O . GLN A 1 704 ? -11.491 -24.526 -0.716 1.00 92.38 704 GLN A O 1
ATOM 5425 N N . TYR A 1 705 ? -10.087 -23.068 -1.726 1.00 96.56 705 TYR A N 1
ATOM 5426 C CA . TYR A 1 705 ? -8.813 -23.479 -1.133 1.00 96.56 705 TYR A CA 1
ATOM 5427 C C . TYR A 1 705 ? -8.315 -22.356 -0.213 1.00 96.56 705 TYR A C 1
ATOM 5429 O O . TYR A 1 705 ? -8.853 -21.247 -0.232 1.00 96.56 705 TYR A O 1
ATOM 5437 N N . MET A 1 706 ? -7.283 -22.606 0.588 1.00 97.25 706 MET A N 1
ATOM 5438 C CA . MET A 1 706 ? -6.648 -21.541 1.362 1.00 97.25 706 MET A CA 1
ATOM 5439 C C . MET A 1 706 ? -5.932 -20.549 0.434 1.00 97.25 706 MET A C 1
ATOM 5441 O O . MET A 1 706 ? -5.250 -20.941 -0.512 1.00 97.25 706 MET A O 1
ATOM 5445 N N . VAL A 1 707 ? -6.090 -19.258 0.719 1.00 97.94 707 VAL A N 1
ATOM 5446 C CA . VAL A 1 707 ? -5.280 -18.185 0.137 1.00 97.94 707 VAL A CA 1
ATOM 5447 C C . VAL A 1 707 ? -4.821 -17.346 1.317 1.00 97.94 707 VAL A C 1
ATOM 5449 O O . VAL A 1 707 ? -5.616 -16.629 1.930 1.00 97.94 707 VAL A O 1
ATOM 5452 N N . ILE A 1 708 ? -3.564 -17.541 1.694 1.00 98.06 708 ILE A N 1
ATOM 5453 C CA . ILE A 1 708 ? -2.926 -16.900 2.839 1.00 98.06 708 ILE A CA 1
ATOM 5454 C C . ILE A 1 708 ? -2.036 -15.784 2.311 1.00 98.06 708 ILE A C 1
ATOM 5456 O O . ILE A 1 708 ? -1.314 -15.997 1.339 1.00 98.06 708 ILE A O 1
ATOM 5460 N N . ALA A 1 709 ? -2.055 -14.611 2.936 1.00 95.12 709 ALA A N 1
ATOM 5461 C CA . ALA A 1 709 ? -1.139 -13.537 2.572 1.00 95.12 709 ALA A CA 1
ATOM 5462 C C . ALA A 1 709 ? -0.445 -12.938 3.790 1.00 95.12 709 ALA A C 1
ATOM 5464 O O . ALA A 1 709 ? -1.097 -12.591 4.776 1.00 95.12 709 ALA A O 1
ATOM 5465 N N . TYR A 1 710 ? 0.876 -12.805 3.693 1.00 94.81 710 TYR A N 1
ATOM 5466 C CA . TYR A 1 710 ? 1.679 -12.099 4.677 1.00 94.81 710 TYR A CA 1
ATOM 5467 C C . TYR A 1 710 ? 1.604 -10.585 4.480 1.00 94.81 710 TYR A C 1
ATOM 5469 O O . TYR A 1 710 ? 1.555 -10.082 3.351 1.00 94.81 710 TYR A O 1
ATOM 5477 N N . LEU A 1 711 ? 1.621 -9.868 5.601 1.00 90.31 711 LEU A N 1
ATOM 5478 C CA . LEU A 1 711 ? 1.599 -8.413 5.680 1.00 90.31 711 LEU A CA 1
ATOM 5479 C C . LEU A 1 711 ? 2.600 -7.943 6.742 1.00 90.31 711 LEU A C 1
ATOM 5481 O O . LEU A 1 711 ? 2.421 -8.243 7.920 1.00 90.31 711 LEU A O 1
ATOM 5485 N N . ALA A 1 712 ? 3.647 -7.230 6.318 1.00 84.62 712 ALA A N 1
ATOM 5486 C CA . ALA A 1 712 ? 4.732 -6.786 7.191 1.00 84.62 712 ALA A CA 1
ATOM 5487 C C . ALA A 1 712 ? 4.407 -5.523 8.021 1.00 84.62 712 ALA A C 1
ATOM 5489 O O . ALA A 1 712 ? 4.006 -4.486 7.487 1.00 84.62 712 ALA A O 1
ATOM 5490 N N . GLY A 1 713 ? 4.686 -5.577 9.326 1.00 73.75 713 GLY A N 1
ATOM 5491 C CA . GLY A 1 713 ? 4.470 -4.540 10.343 1.00 73.75 713 GLY A CA 1
ATOM 5492 C C . GLY A 1 713 ? 5.163 -3.220 10.028 1.00 73.75 713 GLY A C 1
ATOM 5493 O O . GLY A 1 713 ? 4.601 -2.150 10.234 1.00 73.75 713 GLY A O 1
ATOM 5494 N N . TRP A 1 714 ? 6.352 -3.308 9.430 1.00 68.56 714 TRP A N 1
ATOM 5495 C CA . TRP A 1 714 ? 7.195 -2.178 9.034 1.00 68.56 714 TRP A CA 1
ATOM 5496 C C . TRP A 1 714 ? 6.838 -1.582 7.654 1.00 68.56 714 TRP A C 1
ATOM 5498 O O . TRP A 1 714 ? 7.585 -0.765 7.116 1.00 68.56 714 TRP A O 1
ATOM 5508 N N . GLY A 1 715 ? 5.701 -1.972 7.064 1.00 51.97 715 GLY A N 1
ATOM 5509 C CA . GLY A 1 715 ? 5.145 -1.347 5.861 1.00 51.97 715 GLY A CA 1
ATOM 5510 C C . GLY A 1 715 ? 4.410 -0.039 6.176 1.00 51.97 715 GLY A C 1
ATOM 5511 O O . GLY A 1 715 ? 3.409 -0.041 6.891 1.00 51.97 715 GLY A O 1
ATOM 5512 N N . ALA A 1 716 ? 4.879 1.082 5.622 1.00 39.44 716 ALA A N 1
ATOM 5513 C CA . ALA A 1 716 ? 4.250 2.388 5.824 1.00 39.44 716 ALA A CA 1
ATOM 5514 C C . ALA A 1 716 ? 2.807 2.433 5.281 1.00 39.44 716 ALA A C 1
ATOM 5516 O O . ALA A 1 716 ? 2.549 1.998 4.160 1.00 39.44 716 ALA A O 1
ATOM 5517 N N . ASN A 1 717 ? 1.899 3.041 6.055 1.00 47.00 717 ASN A N 1
ATOM 5518 C CA . ASN A 1 717 ? 0.462 3.161 5.786 1.00 47.00 717 ASN A CA 1
ATOM 5519 C C . ASN A 1 717 ? -0.279 1.825 5.580 1.00 47.00 717 ASN A C 1
ATOM 5521 O O . ASN A 1 717 ? -0.418 1.318 4.470 1.00 47.00 717 ASN A O 1
ATOM 5525 N N . TYR A 1 718 ? -0.943 1.347 6.637 1.00 48.03 718 TYR A N 1
ATOM 5526 C CA . TYR A 1 718 ? -1.842 0.172 6.616 1.00 48.03 718 TYR A CA 1
ATOM 5527 C C . TYR A 1 718 ? -3.109 0.316 5.761 1.00 48.03 718 TYR A C 1
ATOM 5529 O O . TYR A 1 718 ? -3.965 -0.564 5.711 1.00 48.03 718 TYR A O 1
ATOM 5537 N N . ASN A 1 719 ? -3.201 1.420 5.039 1.00 47.22 719 ASN A N 1
ATOM 5538 C CA . ASN A 1 719 ? -4.289 1.812 4.166 1.00 47.22 719 ASN A CA 1
ATOM 5539 C C . ASN A 1 719 ? -4.104 1.204 2.749 1.00 47.22 719 ASN A C 1
ATOM 5541 O O . ASN A 1 719 ? -4.512 1.776 1.744 1.00 47.22 719 ASN A O 1
ATOM 5545 N N . ILE A 1 720 ? -3.408 0.060 2.674 1.00 49.34 720 ILE A N 1
ATOM 5546 C CA . ILE A 1 720 ? -3.090 -0.710 1.456 1.00 49.34 720 ILE A CA 1
ATOM 5547 C C . ILE A 1 720 ? -3.955 -1.984 1.358 1.00 49.34 720 ILE A C 1
ATOM 5549 O O . ILE A 1 720 ? -4.111 -2.532 0.264 1.00 49.34 720 ILE A O 1
ATOM 5553 N N . LEU A 1 721 ? -4.544 -2.432 2.476 1.00 60.56 721 LEU A N 1
ATOM 5554 C CA . LEU A 1 721 ? -5.586 -3.460 2.506 1.00 60.56 721 LEU A CA 1
ATOM 5555 C C . LEU A 1 721 ? -6.938 -2.833 2.147 1.00 60.56 721 LEU A C 1
ATOM 5557 O O . LEU A 1 721 ? -7.612 -2.260 3.002 1.00 60.56 721 LEU A O 1
ATOM 5561 N N . TYR A 1 722 ? -7.349 -2.969 0.890 1.00 64.69 722 TYR A N 1
ATOM 5562 C CA . TYR A 1 722 ? -8.692 -2.607 0.451 1.00 64.69 722 TYR A CA 1
ATOM 5563 C C . TYR A 1 722 ? -9.619 -3.819 0.593 1.00 64.69 722 TYR A C 1
ATOM 5565 O O . TYR A 1 722 ? -9.188 -4.974 0.648 1.00 64.69 722 TYR A O 1
ATOM 5573 N N . ASP A 1 723 ? -10.927 -3.570 0.546 1.00 69.12 723 ASP A N 1
ATOM 5574 C CA . ASP A 1 723 ? -11.951 -4.619 0.460 1.00 69.12 723 ASP A CA 1
ATOM 5575 C C . ASP A 1 723 ? -11.684 -5.636 -0.666 1.00 69.12 723 ASP A C 1
ATOM 5577 O O . ASP A 1 723 ? -12.033 -6.814 -0.558 1.00 69.12 723 ASP A O 1
ATOM 5581 N N . ALA A 1 724 ? -11.073 -5.182 -1.765 1.00 70.25 724 ALA A N 1
ATOM 5582 C CA . ALA A 1 724 ? -10.701 -6.007 -2.909 1.00 70.25 724 ALA A CA 1
ATOM 5583 C C . ALA A 1 724 ? -9.616 -7.043 -2.581 1.00 70.25 724 ALA A C 1
ATOM 5585 O O . ALA A 1 724 ? -9.680 -8.150 -3.118 1.00 70.25 724 ALA A O 1
ATOM 5586 N N . ASP A 1 725 ? -8.673 -6.701 -1.701 1.00 80.12 725 ASP A N 1
ATOM 5587 C CA . ASP A 1 725 ? -7.646 -7.609 -1.197 1.00 80.12 725 ASP A CA 1
ATOM 5588 C C . ASP A 1 725 ? -8.288 -8.614 -0.221 1.00 80.12 725 ASP A C 1
ATOM 5590 O O . ASP A 1 725 ? -8.298 -9.819 -0.469 1.00 80.12 725 ASP A O 1
ATOM 5594 N N . ALA A 1 726 ? -8.928 -8.112 0.844 1.00 84.88 726 ALA A N 1
ATOM 5595 C CA . ALA A 1 726 ? -9.472 -8.924 1.938 1.00 84.88 726 ALA A CA 1
ATOM 5596 C C . ALA A 1 726 ? -10.504 -9.975 1.482 1.00 84.88 726 ALA A C 1
ATOM 5598 O O . ALA A 1 726 ? -10.458 -11.121 1.920 1.00 84.88 726 ALA A O 1
ATOM 5599 N N . SER A 1 727 ? -11.397 -9.618 0.552 1.00 89.00 727 SER A N 1
ATOM 5600 C CA . SER A 1 727 ? -12.431 -10.527 0.021 1.00 89.00 727 SER A CA 1
ATOM 5601 C C . SER A 1 727 ? -11.906 -11.674 -0.860 1.00 89.00 727 SER A C 1
ATOM 5603 O O . SER A 1 727 ? -12.673 -12.576 -1.202 1.00 89.00 727 SER A O 1
ATOM 5605 N N . ARG A 1 728 ? -10.622 -11.649 -1.247 1.00 91.94 728 ARG A N 1
ATOM 5606 C CA . ARG A 1 728 ? -9.951 -12.694 -2.045 1.00 91.94 728 ARG A CA 1
ATOM 5607 C C . ARG A 1 728 ? -9.071 -13.627 -1.207 1.00 91.94 728 ARG A C 1
ATOM 5609 O O . ARG A 1 728 ? -8.499 -14.565 -1.759 1.00 91.94 728 ARG A O 1
ATOM 5616 N N . LEU A 1 729 ? -8.963 -13.380 0.097 1.00 95.00 729 LEU A N 1
ATOM 5617 C CA . LEU A 1 729 ? -8.125 -14.132 1.030 1.00 95.00 729 LEU A CA 1
ATOM 5618 C C . LEU A 1 729 ? -8.973 -15.048 1.922 1.00 95.00 729 LEU A C 1
ATOM 5620 O O . LEU A 1 729 ? -10.179 -14.870 2.068 1.00 95.00 729 LEU A O 1
ATOM 5624 N N . THR A 1 730 ? -8.333 -16.037 2.543 1.00 97.00 730 THR A N 1
ATOM 5625 C CA . THR A 1 730 ? -8.922 -16.791 3.664 1.00 97.00 730 THR A CA 1
ATOM 5626 C C . THR A 1 730 ? -8.181 -16.555 4.973 1.00 97.00 730 THR A C 1
ATOM 5628 O O . THR A 1 730 ? -8.795 -16.655 6.033 1.00 97.00 730 THR A O 1
ATOM 5631 N N . HIS A 1 731 ? -6.888 -16.221 4.919 1.00 97.06 731 HIS A N 1
ATOM 5632 C CA . HIS A 1 731 ? -6.075 -15.897 6.090 1.00 97.06 731 HIS A CA 1
ATOM 5633 C C . HIS A 1 731 ? -5.170 -14.692 5.776 1.00 97.06 731 HIS A C 1
ATOM 5635 O O . HIS A 1 731 ? -4.588 -14.620 4.693 1.00 97.06 731 HIS A O 1
ATOM 5641 N N . ILE A 1 732 ? -5.024 -13.766 6.725 1.00 95.75 732 ILE A N 1
ATOM 5642 C CA . ILE A 1 732 ? -3.939 -12.773 6.735 1.00 95.75 732 ILE A CA 1
ATOM 5643 C C . ILE A 1 732 ? -2.973 -13.146 7.855 1.00 95.75 732 ILE A C 1
ATOM 5645 O O . ILE A 1 732 ? -3.374 -13.195 9.019 1.00 95.75 732 ILE A O 1
ATOM 5649 N N . ASN A 1 733 ? -1.711 -13.362 7.498 1.00 97.19 733 ASN A N 1
ATOM 5650 C CA . ASN A 1 733 ? -0.618 -13.567 8.438 1.00 97.19 733 ASN A CA 1
ATOM 5651 C C . ASN A 1 733 ? 0.058 -12.213 8.691 1.00 97.19 733 ASN A C 1
ATOM 5653 O O . ASN A 1 733 ? 0.650 -11.623 7.786 1.00 97.19 733 ASN A O 1
ATOM 5657 N N . TYR A 1 734 ? -0.046 -11.688 9.909 1.00 95.12 734 TYR A N 1
ATOM 5658 C CA . TYR A 1 734 ? 0.653 -10.462 10.281 1.00 95.12 734 TYR A CA 1
ATOM 5659 C C . TYR A 1 734 ? 2.099 -10.792 10.658 1.00 95.12 734 TYR A C 1
ATOM 5661 O O . TYR A 1 734 ? 2.340 -11.440 11.677 1.00 95.12 734 TYR A O 1
ATOM 5669 N N . ALA A 1 735 ? 3.048 -10.342 9.842 1.00 92.06 735 ALA A N 1
ATOM 5670 C CA . ALA A 1 735 ? 4.480 -10.461 10.090 1.00 92.06 735 ALA A CA 1
ATOM 5671 C C . ALA A 1 735 ? 4.988 -9.177 10.766 1.00 92.06 735 ALA A C 1
ATOM 5673 O O . ALA A 1 735 ? 4.797 -8.104 10.226 1.00 92.06 735 ALA A O 1
ATOM 5674 N N . PHE A 1 736 ? 5.651 -9.172 11.913 1.00 93.12 736 PHE A N 1
ATOM 5675 C CA . PHE A 1 736 ? 5.883 -10.275 12.830 1.00 93.12 736 PHE A CA 1
ATOM 5676 C C . PHE A 1 736 ? 5.698 -9.776 14.266 1.00 93.12 736 PHE A C 1
ATOM 5678 O O . PHE A 1 736 ? 5.925 -8.605 14.568 1.00 93.12 736 PHE A O 1
ATOM 5685 N N . ALA A 1 737 ? 5.335 -10.686 15.160 1.00 96.25 737 ALA A N 1
ATOM 5686 C CA . ALA A 1 737 ? 5.690 -10.576 16.566 1.00 96.25 737 ALA A CA 1
ATOM 5687 C C . ALA A 1 737 ? 7.117 -11.116 16.782 1.00 96.25 737 ALA A C 1
ATOM 5689 O O . ALA A 1 737 ? 7.590 -11.979 16.041 1.00 96.25 737 ALA A O 1
ATOM 5690 N N . ASP A 1 738 ? 7.789 -10.646 17.827 1.00 95.56 738 ASP A N 1
ATOM 5691 C CA . ASP A 1 738 ? 9.109 -11.135 18.249 1.00 95.56 738 ASP A CA 1
ATOM 5692 C C . ASP A 1 738 ? 8.973 -11.886 19.591 1.00 95.56 738 ASP A C 1
ATOM 5694 O O . ASP A 1 738 ? 7.955 -11.802 20.284 1.00 95.56 738 ASP A O 1
ATOM 5698 N N . ILE A 1 739 ? 9.994 -12.650 19.964 1.00 96.94 739 ILE A N 1
ATOM 5699 C CA . ILE A 1 739 ? 10.110 -13.336 21.251 1.00 96.94 739 ILE A CA 1
ATOM 5700 C C . ILE A 1 739 ? 11.003 -12.484 22.150 1.00 96.94 739 ILE A C 1
ATOM 5702 O O . ILE A 1 739 ? 12.106 -12.094 21.769 1.00 96.94 739 ILE A O 1
ATOM 5706 N N . ASP A 1 740 ? 10.561 -12.189 23.368 1.00 95.94 740 ASP A N 1
ATOM 5707 C CA . ASP A 1 740 ? 11.416 -11.502 24.330 1.00 95.94 740 ASP A CA 1
ATOM 5708 C C . ASP A 1 740 ? 12.564 -12.412 24.804 1.00 95.94 740 ASP A C 1
ATOM 5710 O O . ASP A 1 740 ? 12.336 -13.492 25.349 1.00 95.94 740 ASP A O 1
ATOM 5714 N N . GLY A 1 741 ? 13.811 -11.973 24.611 1.00 91.94 741 GLY A N 1
ATOM 5715 C CA . GLY A 1 741 ? 15.010 -12.750 24.947 1.00 91.94 741 GLY A CA 1
ATOM 5716 C C . GLY A 1 741 ? 15.308 -12.889 26.448 1.00 91.94 741 GLY A C 1
ATOM 5717 O O . GLY A 1 741 ? 16.277 -13.555 26.802 1.00 91.94 741 GLY A O 1
ATOM 5718 N N . GLN A 1 742 ? 14.522 -12.265 27.335 1.00 90.75 742 GLN A N 1
ATOM 5719 C CA . GLN A 1 742 ? 14.650 -12.400 28.792 1.00 90.75 742 GLN A CA 1
ATOM 5720 C C . GLN A 1 742 ? 13.497 -13.210 29.397 1.00 90.75 742 GLN A C 1
ATOM 5722 O O . GLN A 1 742 ? 13.735 -14.050 30.265 1.00 90.75 742 GLN A O 1
ATOM 5727 N N . THR A 1 743 ? 12.254 -12.977 28.957 1.00 93.62 743 THR A N 1
ATOM 5728 C CA . THR A 1 743 ? 11.066 -13.678 29.486 1.00 93.62 743 THR A CA 1
ATOM 5729 C C . THR A 1 743 ? 10.637 -14.889 28.659 1.00 93.62 743 THR A C 1
ATOM 5731 O O . THR A 1 743 ? 9.887 -15.723 29.167 1.00 93.62 743 THR A O 1
ATOM 5734 N N . TYR A 1 744 ? 11.098 -15.009 27.410 1.00 96.44 744 TYR A N 1
ATOM 5735 C CA . TYR A 1 744 ? 10.660 -16.007 26.425 1.00 96.44 744 TYR A CA 1
ATOM 5736 C C . TYR A 1 744 ? 9.148 -15.991 26.148 1.00 96.44 744 TYR A C 1
ATOM 5738 O O . TYR A 1 744 ? 8.549 -17.019 25.839 1.00 96.44 744 TYR A O 1
ATOM 5746 N N . THR A 1 745 ? 8.526 -14.816 26.248 1.00 98.00 745 THR A N 1
ATOM 5747 C CA . THR A 1 745 ? 7.123 -14.578 25.874 1.00 98.00 745 THR A CA 1
ATOM 5748 C C . THR A 1 745 ? 7.031 -13.904 24.507 1.00 98.00 745 THR A C 1
ATOM 5750 O O . THR A 1 745 ? 7.961 -13.208 24.098 1.00 98.00 745 THR A O 1
ATOM 5753 N N . ILE A 1 746 ? 5.901 -14.062 23.814 1.00 98.19 746 ILE A N 1
ATOM 5754 C CA . ILE A 1 746 ? 5.590 -13.254 22.624 1.00 98.19 746 ILE A CA 1
ATOM 5755 C C . ILE A 1 746 ? 5.504 -11.760 22.997 1.00 98.19 746 ILE A C 1
ATOM 5757 O O . ILE A 1 746 ? 5.066 -11.405 24.095 1.00 98.19 746 ILE A O 1
ATOM 5761 N N . LYS A 1 747 ? 5.923 -10.877 22.088 1.00 94.81 747 LYS A N 1
ATOM 5762 C CA . LYS A 1 747 ? 5.786 -9.417 22.193 1.00 94.81 747 LYS A CA 1
ATOM 5763 C C . LYS A 1 747 ? 5.518 -8.798 20.815 1.00 94.81 747 LYS A C 1
ATOM 5765 O O . LYS A 1 747 ? 5.850 -9.379 19.786 1.00 94.81 747 LYS A O 1
ATOM 5770 N N . LEU A 1 748 ? 4.943 -7.596 20.816 1.00 93.19 748 LEU A N 1
ATOM 5771 C CA . LEU A 1 748 ? 4.788 -6.763 19.617 1.00 93.19 748 LEU A CA 1
ATOM 5772 C C . LEU A 1 748 ? 6.159 -6.487 18.975 1.00 93.19 748 LEU A C 1
ATOM 5774 O O . LEU A 1 748 ? 7.135 -6.276 19.705 1.00 93.19 748 LEU A O 1
ATOM 5778 N N . GLY A 1 749 ? 6.206 -6.457 17.643 1.00 86.62 749 GLY A N 1
ATOM 5779 C CA . GLY A 1 749 ? 7.372 -6.015 16.879 1.00 86.62 749 GLY A CA 1
ATOM 5780 C C . GLY A 1 749 ? 7.472 -4.489 16.901 1.00 86.62 749 GLY A C 1
ATOM 5781 O O . GLY A 1 749 ? 8.475 -3.937 17.350 1.00 86.62 749 GLY A O 1
ATOM 5782 N N . ASP A 1 750 ? 6.381 -3.809 16.536 1.00 85.38 750 ASP A N 1
ATOM 5783 C CA . ASP A 1 750 ? 6.183 -2.373 16.751 1.00 85.38 750 ASP A CA 1
ATOM 5784 C C . ASP A 1 750 ? 5.114 -2.161 17.833 1.00 85.38 750 ASP A C 1
ATOM 5786 O O . ASP A 1 750 ? 3.911 -2.304 17.610 1.00 85.38 750 ASP A O 1
ATOM 5790 N N . LYS A 1 751 ? 5.553 -1.765 19.032 1.00 81.69 751 LYS A N 1
ATOM 5791 C CA . LYS A 1 751 ? 4.676 -1.571 20.201 1.00 81.69 751 LYS A CA 1
ATOM 5792 C C . LYS A 1 751 ? 3.599 -0.494 20.022 1.00 81.69 751 LYS A C 1
ATOM 5794 O O . LYS A 1 751 ? 2.681 -0.436 20.839 1.00 81.69 751 LYS A O 1
ATOM 5799 N N . VAL A 1 752 ? 3.720 0.370 19.015 1.00 78.44 752 VAL A N 1
ATOM 5800 C CA . VAL A 1 752 ? 2.859 1.539 18.803 1.00 78.44 752 VAL A CA 1
ATOM 5801 C C . VAL A 1 752 ? 1.925 1.338 17.620 1.00 78.44 752 VAL A C 1
ATOM 5803 O O . VAL A 1 752 ? 0.759 1.729 17.689 1.00 78.44 752 VAL A O 1
ATOM 5806 N N . ASN A 1 753 ? 2.420 0.739 16.539 1.00 78.44 753 ASN A N 1
ATOM 5807 C CA . ASN A 1 753 ? 1.658 0.571 15.308 1.00 78.44 753 ASN A CA 1
ATOM 5808 C C . ASN A 1 753 ? 0.962 -0.791 15.226 1.00 78.44 753 ASN A C 1
ATOM 5810 O O . ASN A 1 753 ? -0.202 -0.813 14.822 1.00 78.44 753 ASN A O 1
ATOM 5814 N N . ASP A 1 754 ? 1.568 -1.883 15.714 1.00 85.38 754 ASP A N 1
ATOM 5815 C CA . ASP A 1 754 ? 0.939 -3.215 15.700 1.00 85.38 754 ASP A CA 1
ATOM 5816 C C . ASP A 1 754 ? -0.496 -3.202 16.278 1.00 85.38 754 ASP A C 1
ATOM 5818 O O . ASP A 1 754 ? -1.407 -3.665 15.589 1.00 85.38 754 ASP A O 1
ATOM 5822 N N . PRO A 1 755 ? -0.792 -2.585 17.447 1.00 85.12 755 PRO A N 1
ATOM 5823 C CA . PRO A 1 755 ? -2.155 -2.571 17.988 1.00 85.12 755 PRO A CA 1
ATOM 5824 C C . PRO A 1 755 ? -3.170 -1.818 17.110 1.00 85.12 755 PRO A C 1
ATOM 5826 O O . PRO A 1 755 ? -4.336 -2.212 17.041 1.00 85.12 755 PRO A O 1
ATOM 5829 N N . LYS A 1 756 ? -2.741 -0.757 16.405 1.00 81.69 756 LYS A N 1
ATOM 5830 C CA . LYS A 1 756 ? -3.583 -0.019 15.442 1.00 81.69 756 LYS A CA 1
ATOM 5831 C C . LYS A 1 756 ? -3.903 -0.900 14.234 1.00 81.69 756 LYS A C 1
ATOM 5833 O O . LYS A 1 756 ? -5.030 -0.914 13.736 1.00 81.69 756 LYS A O 1
ATOM 5838 N N . ASN A 1 757 ? -2.907 -1.652 13.779 1.00 81.31 757 ASN A N 1
ATOM 5839 C CA . ASN A 1 757 ? -2.998 -2.518 12.613 1.00 81.31 757 ASN A CA 1
ATOM 5840 C C . ASN A 1 757 ? -3.879 -3.739 12.910 1.00 81.31 757 ASN A C 1
ATOM 5842 O O . ASN A 1 757 ? -4.732 -4.095 12.099 1.00 81.31 757 ASN A O 1
ATOM 5846 N N . PHE A 1 758 ? -3.772 -4.307 14.114 1.00 88.19 758 PHE A N 1
ATOM 5847 C CA . PHE A 1 758 ? -4.658 -5.368 14.601 1.00 88.19 758 PHE A CA 1
ATOM 5848 C C . PHE A 1 758 ? -6.121 -4.904 14.673 1.00 88.19 758 PHE A C 1
ATOM 5850 O O . PHE A 1 758 ? -7.021 -5.649 14.288 1.00 88.19 758 PHE A O 1
ATOM 5857 N N . ALA A 1 759 ? -6.378 -3.657 15.087 1.00 83.75 759 ALA A N 1
ATOM 5858 C CA . ALA A 1 759 ? -7.725 -3.086 15.065 1.00 83.75 759 ALA A CA 1
ATOM 5859 C C . ALA A 1 759 ? -8.294 -2.981 13.633 1.00 83.75 759 ALA A C 1
ATOM 5861 O O . ALA A 1 759 ? -9.427 -3.407 13.403 1.00 83.75 759 ALA A O 1
ATOM 5862 N N . LYS A 1 760 ? -7.499 -2.508 12.657 1.00 80.94 760 LYS A N 1
ATOM 5863 C CA . LYS A 1 760 ? -7.881 -2.494 11.226 1.00 80.94 760 LYS A CA 1
ATOM 5864 C C . LYS A 1 760 ? -8.153 -3.911 10.692 1.00 80.94 760 LYS A C 1
ATOM 5866 O O . LYS A 1 760 ? -9.143 -4.133 9.998 1.00 80.94 760 LYS A O 1
ATOM 5871 N N . LEU A 1 761 ? -7.323 -4.891 11.057 1.00 86.25 761 LEU A N 1
ATOM 5872 C CA . LEU A 1 761 ? -7.524 -6.297 10.688 1.00 86.25 761 LEU A CA 1
ATOM 5873 C C . LEU A 1 761 ? -8.815 -6.888 11.280 1.00 86.25 761 LEU A C 1
ATOM 5875 O O . LEU A 1 761 ? -9.539 -7.593 10.580 1.00 86.25 761 LEU A O 1
ATOM 5879 N N . ASN A 1 762 ? -9.149 -6.576 12.534 1.00 85.81 762 ASN A N 1
ATOM 5880 C CA . ASN A 1 762 ? -10.394 -7.040 13.149 1.00 85.81 762 ASN A CA 1
ATOM 5881 C C . ASN A 1 762 ? -11.638 -6.422 12.480 1.00 85.81 762 ASN A C 1
ATOM 5883 O O . ASN A 1 762 ? -12.589 -7.151 12.205 1.00 85.81 762 ASN A O 1
ATOM 5887 N N . GLN A 1 763 ? -11.599 -5.140 12.095 1.00 84.38 763 GLN A N 1
ATOM 5888 C CA . GLN A 1 763 ? -12.660 -4.506 11.289 1.00 84.38 763 GLN A CA 1
ATOM 5889 C C . GLN A 1 763 ? -12.850 -5.197 9.924 1.00 84.38 763 GLN A C 1
ATOM 5891 O O . GLN A 1 763 ? -13.978 -5.385 9.465 1.00 84.38 763 GLN A O 1
ATOM 5896 N N . LEU A 1 764 ? -11.761 -5.639 9.281 1.00 83.81 764 LEU A N 1
ATOM 5897 C CA . LEU A 1 764 ? -11.848 -6.423 8.044 1.00 83.81 764 LEU A CA 1
ATOM 5898 C C . LEU A 1 764 ? -12.484 -7.803 8.269 1.00 83.81 764 LEU A C 1
ATOM 5900 O O . LEU A 1 764 ? -13.247 -8.244 7.412 1.00 83.81 764 LEU A O 1
ATOM 5904 N N . LYS A 1 765 ? -12.261 -8.460 9.415 1.00 86.94 765 LYS A N 1
ATOM 5905 C CA . LYS A 1 765 ? -12.950 -9.721 9.763 1.00 86.94 765 LYS A CA 1
ATOM 5906 C C . LYS A 1 765 ? -14.435 -9.535 10.070 1.00 86.94 765 LYS A C 1
ATOM 5908 O O . LYS A 1 765 ? -15.240 -10.369 9.667 1.00 86.94 765 LYS A O 1
ATOM 5913 N N . GLU A 1 766 ? -14.823 -8.437 10.722 1.00 86.56 766 GLU A N 1
ATOM 5914 C CA . GLU A 1 766 ? -16.240 -8.086 10.920 1.00 86.56 766 GLU A CA 1
ATOM 5915 C C . GLU A 1 766 ? -16.972 -7.931 9.575 1.00 86.56 766 GLU A C 1
ATOM 5917 O O . GLU A 1 766 ? -18.116 -8.367 9.425 1.00 86.56 766 GLU A O 1
ATOM 5922 N N . LYS A 1 767 ? -16.288 -7.366 8.572 1.00 86.38 767 LYS A N 1
ATOM 5923 C CA . LYS A 1 767 ? -16.797 -7.192 7.204 1.00 86.38 767 LYS A CA 1
ATOM 5924 C C . LYS A 1 767 ? -16.720 -8.463 6.348 1.00 86.38 767 LYS A C 1
ATOM 5926 O O . LYS A 1 767 ? -17.583 -8.681 5.496 1.00 86.38 767 LYS A O 1
ATOM 5931 N N . TYR A 1 768 ? -15.727 -9.317 6.595 1.00 88.69 768 TYR A N 1
ATOM 5932 C CA . TYR A 1 768 ? -15.486 -10.576 5.889 1.00 88.69 768 TYR A CA 1
ATOM 5933 C C . TYR A 1 768 ? -15.371 -11.759 6.870 1.00 88.69 768 TYR A C 1
ATOM 5935 O O . TYR A 1 768 ? -14.273 -12.268 7.071 1.00 88.69 768 TYR A O 1
ATOM 5943 N N . PRO A 1 769 ? -16.482 -12.289 7.429 1.00 89.50 769 PRO A N 1
ATOM 5944 C CA . PRO A 1 769 ? -16.442 -13.315 8.490 1.00 89.50 769 PRO A CA 1
ATOM 5945 C C . PRO A 1 769 ? -15.890 -14.701 8.096 1.00 89.50 769 PRO A C 1
ATOM 5947 O O . PRO A 1 769 ? -15.960 -15.639 8.885 1.00 89.50 769 PRO A O 1
ATOM 5950 N N . HIS A 1 770 ? -15.390 -14.859 6.868 1.00 90.56 770 HIS A N 1
ATOM 5951 C CA . HIS A 1 770 ? -14.645 -16.035 6.404 1.00 90.56 770 HIS A CA 1
ATOM 5952 C C . HIS A 1 770 ? -13.121 -15.859 6.524 1.00 90.56 770 HIS A C 1
ATOM 5954 O O . HIS A 1 770 ? -12.382 -16.832 6.382 1.00 90.56 770 HIS A O 1
ATOM 5960 N N . LEU A 1 771 ? -12.664 -14.622 6.723 1.00 94.81 771 LEU A N 1
ATOM 5961 C CA . LEU A 1 771 ? -11.268 -14.234 6.810 1.00 94.81 771 LEU A CA 1
ATOM 5962 C C . LEU A 1 771 ? -10.770 -14.460 8.237 1.00 94.81 771 LEU A C 1
ATOM 5964 O O . LEU A 1 771 ? -11.323 -13.901 9.184 1.00 94.81 771 LEU A O 1
ATOM 5968 N N . LYS A 1 772 ? -9.707 -15.247 8.389 1.00 96.31 772 LYS A N 1
ATOM 5969 C CA . LYS A 1 772 ? -8.954 -15.327 9.643 1.00 96.31 772 LYS A CA 1
ATOM 5970 C C . LYS A 1 772 ? -7.802 -14.329 9.652 1.00 96.31 772 LYS A C 1
ATOM 5972 O O . LYS A 1 772 ? -7.209 -14.046 8.612 1.00 96.31 772 LYS A O 1
ATOM 5977 N N . THR A 1 773 ? -7.414 -13.877 10.836 1.00 96.12 773 THR A N 1
ATOM 5978 C CA . THR A 1 773 ? -6.121 -13.225 11.064 1.00 96.12 773 THR A CA 1
ATOM 5979 C C . THR A 1 773 ? -5.269 -14.103 11.962 1.00 96.12 773 THR A C 1
ATOM 5981 O O . THR A 1 773 ? -5.733 -14.614 12.982 1.00 96.12 773 THR A O 1
ATOM 5984 N N . ILE A 1 774 ? -4.010 -14.270 11.577 1.00 98.19 774 ILE A N 1
ATOM 5985 C CA . ILE A 1 774 ? -3.007 -15.093 12.246 1.00 98.19 774 ILE A CA 1
ATOM 5986 C C . ILE A 1 774 ? -1.830 -14.177 12.592 1.00 98.19 774 ILE A C 1
ATOM 5988 O O . ILE A 1 774 ? -1.442 -13.351 11.765 1.00 98.19 774 ILE A O 1
ATOM 5992 N N . ILE A 1 775 ? -1.277 -14.279 13.801 1.00 98.25 775 ILE A N 1
ATOM 5993 C CA . ILE A 1 775 ? -0.037 -13.568 14.148 1.00 98.25 775 ILE A CA 1
ATOM 5994 C C . ILE A 1 775 ? 1.153 -14.474 13.834 1.00 98.25 775 ILE A C 1
ATOM 5996 O O . ILE A 1 775 ? 1.258 -15.562 14.399 1.00 98.25 775 ILE A O 1
ATOM 6000 N N . SER A 1 776 ? 2.038 -14.040 12.938 1.00 98.56 776 SER A N 1
ATOM 6001 C CA . SER A 1 776 ? 3.292 -14.743 12.663 1.00 98.56 776 SER A CA 1
ATOM 6002 C C . SER A 1 776 ? 4.374 -14.260 13.619 1.00 98.56 776 SER A C 1
ATOM 6004 O O . SER A 1 776 ? 4.545 -13.059 13.818 1.00 98.56 776 SER A O 1
ATOM 6006 N N . VAL A 1 777 ? 5.111 -15.187 14.220 1.00 98.50 777 VAL A N 1
ATOM 6007 C CA . VAL A 1 777 ? 6.212 -14.895 15.147 1.00 98.50 777 VAL A CA 1
ATOM 6008 C C . VAL A 1 777 ? 7.539 -15.205 14.462 1.00 98.50 777 VAL A C 1
ATOM 6010 O O . VAL A 1 777 ? 7.697 -16.318 13.968 1.00 98.50 777 VAL A O 1
ATOM 6013 N N . GLY A 1 778 ? 8.494 -14.271 14.484 1.00 95.25 778 GLY A N 1
ATOM 6014 C CA . GLY A 1 778 ? 9.865 -14.498 14.013 1.00 95.25 778 GLY A CA 1
ATOM 6015 C C . GLY A 1 778 ? 10.204 -13.902 12.644 1.00 95.25 778 GLY A C 1
ATOM 6016 O O . GLY A 1 778 ? 10.365 -12.689 12.521 1.00 95.25 778 GLY A O 1
ATOM 6017 N N . GLY A 1 779 ? 10.437 -14.771 11.662 1.00 93.94 779 GLY A N 1
ATOM 6018 C CA . GLY A 1 779 ? 11.061 -14.462 10.377 1.00 93.94 779 GLY A CA 1
ATOM 6019 C C . GLY A 1 779 ? 12.570 -14.220 10.479 1.00 93.94 779 GLY A C 1
ATOM 6020 O O . GLY A 1 779 ? 13.167 -14.254 11.566 1.00 93.94 779 GLY A O 1
ATOM 6021 N N . TRP A 1 780 ? 13.197 -13.954 9.334 1.00 90.31 780 TRP A N 1
ATOM 6022 C CA . TRP A 1 780 ? 14.648 -13.853 9.131 1.00 90.31 780 TRP A CA 1
ATOM 6023 C C . TRP A 1 780 ? 15.390 -12.988 10.158 1.00 90.31 780 TRP A C 1
ATOM 6025 O O . TRP A 1 780 ? 16.484 -13.343 10.602 1.00 90.31 780 TRP A O 1
ATOM 6035 N N . GLY A 1 781 ? 14.795 -11.854 10.548 1.00 88.12 781 GLY A N 1
ATOM 6036 C CA . GLY A 1 781 ? 15.400 -10.882 11.464 1.00 88.12 781 GLY A CA 1
ATOM 6037 C C . GLY A 1 781 ? 15.218 -11.182 12.957 1.00 88.12 781 GLY A C 1
ATOM 6038 O O . GLY A 1 781 ? 16.049 -10.758 13.758 1.00 88.12 781 GLY A O 1
ATOM 6039 N N . TRP A 1 782 ? 14.166 -11.911 13.348 1.00 91.19 782 TRP A N 1
ATOM 6040 C CA . TRP A 1 782 ? 13.799 -12.128 14.761 1.00 91.19 782 TRP A CA 1
ATOM 6041 C C . TRP A 1 782 ? 13.823 -13.601 15.199 1.00 91.19 782 TRP A C 1
ATOM 6043 O O . TRP A 1 782 ? 13.560 -13.930 16.354 1.00 91.19 782 TRP A O 1
ATOM 6053 N N . SER A 1 783 ? 14.278 -14.504 14.328 1.00 94.75 783 SER A N 1
ATOM 6054 C CA . SER A 1 783 ? 14.418 -15.933 14.643 1.00 94.75 783 SER A CA 1
ATOM 6055 C C . SER A 1 783 ? 15.479 -16.286 15.708 1.00 94.75 783 SER A C 1
ATOM 6057 O O . SER A 1 783 ? 15.588 -17.446 16.112 1.00 94.75 783 SER A O 1
ATOM 6059 N N . GLY A 1 784 ? 16.263 -15.319 16.200 1.00 92.75 784 GLY A N 1
ATOM 6060 C CA . GLY A 1 784 ? 17.364 -15.554 17.147 1.00 92.75 784 GLY A CA 1
ATOM 6061 C C . GLY A 1 784 ? 16.951 -16.169 18.492 1.00 92.75 784 GLY A C 1
ATOM 6062 O O . GLY A 1 784 ? 17.667 -17.019 19.024 1.00 92.75 784 GLY A O 1
ATOM 6063 N N . ASN A 1 785 ? 15.782 -15.802 19.024 1.00 95.69 785 ASN A N 1
ATOM 6064 C CA . ASN A 1 785 ? 15.355 -16.203 20.372 1.00 95.69 785 ASN A CA 1
ATOM 6065 C C . ASN A 1 785 ? 14.651 -17.576 20.439 1.00 95.69 785 ASN A C 1
ATOM 6067 O O . ASN A 1 785 ? 14.487 -18.118 21.538 1.00 95.69 785 ASN A O 1
ATOM 6071 N N . PHE A 1 786 ? 14.268 -18.181 19.304 1.00 97.50 786 PHE A N 1
ATOM 6072 C CA . PHE A 1 786 ? 13.515 -19.445 19.290 1.00 97.50 786 PHE A CA 1
ATOM 6073 C C . PHE A 1 786 ? 14.240 -20.603 19.978 1.00 97.50 786 PHE A C 1
ATOM 6075 O O . PHE A 1 786 ? 13.624 -21.292 20.786 1.00 97.50 786 PHE A O 1
ATOM 6082 N N . SER A 1 787 ? 15.532 -20.823 19.702 1.00 96.75 787 SER A N 1
ATOM 6083 C CA . SER A 1 787 ? 16.269 -21.967 20.271 1.00 96.75 787 SER A CA 1
ATOM 6084 C C . SER A 1 787 ? 16.283 -21.921 21.807 1.00 96.75 787 SER A C 1
ATOM 6086 O O . SER A 1 787 ? 16.032 -22.924 22.478 1.00 96.75 787 SER A O 1
ATOM 6088 N N . ALA A 1 788 ? 16.479 -20.729 22.381 1.00 96.12 788 ALA A N 1
ATOM 6089 C CA . ALA A 1 788 ? 16.450 -20.513 23.825 1.00 96.12 788 ALA A CA 1
ATOM 6090 C C . ALA A 1 788 ? 15.030 -20.656 24.413 1.00 96.12 788 ALA A C 1
ATOM 6092 O O . ALA A 1 788 ? 14.860 -21.299 25.455 1.00 96.12 788 ALA A O 1
ATOM 6093 N N . MET A 1 789 ? 14.000 -20.150 23.726 1.00 98.00 789 MET A N 1
ATOM 6094 C CA . MET A 1 789 ? 12.596 -20.323 24.123 1.00 98.00 789 MET A CA 1
ATOM 6095 C C . MET A 1 789 ? 12.150 -21.796 24.068 1.00 98.00 789 MET A C 1
ATOM 6097 O O . MET A 1 789 ? 11.537 -22.298 25.008 1.00 98.00 789 MET A O 1
ATOM 6101 N N . ALA A 1 790 ? 12.515 -22.534 23.023 1.00 98.00 790 ALA A N 1
ATOM 6102 C CA . ALA A 1 790 ? 12.118 -23.929 22.857 1.00 98.00 790 ALA A CA 1
ATOM 6103 C C . ALA A 1 790 ? 12.870 -24.890 23.806 1.00 98.00 790 ALA A C 1
ATOM 6105 O O . ALA A 1 790 ? 12.381 -25.990 24.076 1.00 98.00 790 ALA A O 1
ATOM 6106 N N . SER A 1 791 ? 14.035 -24.481 24.329 1.00 97.06 791 SER A N 1
ATOM 6107 C CA . SER A 1 791 ? 15.002 -25.337 25.044 1.00 97.06 791 SER A CA 1
ATOM 6108 C C . SER A 1 791 ? 14.515 -26.032 26.322 1.00 97.06 791 SER A C 1
ATOM 6110 O O . SER A 1 791 ? 15.085 -27.050 26.715 1.00 97.06 791 SER A O 1
ATOM 6112 N N . THR A 1 792 ? 13.491 -25.506 27.001 1.00 97.38 792 THR A N 1
ATOM 6113 C CA . THR A 1 792 ? 12.991 -26.057 28.273 1.00 97.38 792 THR A CA 1
ATOM 6114 C C . THR A 1 792 ? 11.471 -26.051 28.320 1.00 97.38 792 THR A C 1
ATOM 6116 O O . THR A 1 792 ? 10.825 -25.203 27.708 1.00 97.38 792 THR A O 1
ATOM 6119 N N . ASP A 1 793 ? 10.875 -26.975 29.080 1.00 97.56 793 ASP A N 1
ATOM 6120 C CA . ASP A 1 793 ? 9.411 -27.034 29.192 1.00 97.56 793 ASP A CA 1
ATOM 6121 C C . ASP A 1 793 ? 8.821 -25.804 29.891 1.00 97.56 793 ASP A C 1
ATOM 6123 O O . ASP A 1 793 ? 7.713 -25.381 29.574 1.00 97.56 793 ASP A O 1
ATOM 6127 N N . GLU A 1 794 ? 9.591 -25.180 30.785 1.00 97.88 794 GLU A N 1
ATOM 6128 C CA . GLU A 1 794 ? 9.220 -23.937 31.457 1.00 97.88 794 GLU A CA 1
ATOM 6129 C C . GLU A 1 794 ? 9.175 -22.753 30.473 1.00 97.88 794 GLU A C 1
ATOM 6131 O O . GLU A 1 794 ? 8.200 -22.002 30.469 1.00 97.88 794 GLU A O 1
ATOM 6136 N N . ASN A 1 795 ? 10.175 -22.618 29.589 1.00 98.31 795 ASN A N 1
ATOM 6137 C CA . ASN A 1 795 ? 10.182 -21.586 28.546 1.00 98.31 795 ASN A CA 1
ATOM 6138 C C . ASN A 1 795 ? 9.094 -21.833 27.491 1.00 98.31 795 ASN A C 1
ATOM 6140 O O . ASN A 1 795 ? 8.350 -20.910 27.170 1.00 98.31 795 ASN A O 1
ATOM 6144 N N . ARG A 1 796 ? 8.929 -23.076 27.015 1.00 98.69 796 ARG A N 1
ATOM 6145 C CA . ARG A 1 796 ? 7.842 -23.440 26.085 1.00 98.69 796 ARG A CA 1
ATOM 6146 C C . ARG A 1 796 ? 6.465 -23.164 26.680 1.00 98.69 796 ARG A C 1
ATOM 6148 O O . ARG A 1 796 ? 5.581 -22.698 25.970 1.00 98.69 796 ARG A O 1
ATOM 6155 N N . THR A 1 797 ? 6.280 -23.434 27.974 1.00 98.25 797 THR A N 1
ATOM 6156 C CA . THR A 1 797 ? 5.023 -23.151 28.678 1.00 98.25 797 THR A CA 1
ATOM 6157 C C . THR A 1 797 ? 4.798 -21.646 28.816 1.00 98.25 797 THR A C 1
ATOM 6159 O O . THR A 1 797 ? 3.717 -21.189 28.460 1.00 98.25 797 THR A O 1
ATOM 6162 N N . ARG A 1 798 ? 5.815 -20.864 29.225 1.00 98.44 798 ARG A N 1
ATOM 6163 C CA . ARG A 1 798 ? 5.759 -19.386 29.231 1.00 98.44 798 ARG A CA 1
ATOM 6164 C C . ARG A 1 798 ? 5.355 -18.826 27.869 1.00 98.44 798 ARG A C 1
ATOM 6166 O O . ARG A 1 798 ? 4.444 -18.005 27.801 1.00 98.44 798 ARG A O 1
ATOM 6173 N N . PHE A 1 799 ? 5.998 -19.291 26.798 1.00 98.81 799 PHE A N 1
ATOM 6174 C CA . PHE A 1 799 ? 5.688 -18.852 25.444 1.00 98.81 799 PHE A CA 1
ATOM 6175 C C . PHE A 1 799 ? 4.252 -19.213 25.055 1.00 98.81 799 PHE A C 1
ATOM 6177 O O . PHE A 1 799 ? 3.484 -18.326 24.697 1.00 98.81 799 PHE A O 1
ATOM 6184 N N . ALA A 1 800 ? 3.860 -20.481 25.200 1.00 98.81 800 ALA A N 1
ATOM 6185 C CA . ALA A 1 800 ? 2.538 -20.970 24.816 1.00 98.81 800 ALA A CA 1
ATOM 6186 C C . ALA A 1 800 ? 1.382 -20.329 25.612 1.00 98.81 800 ALA A C 1
ATOM 6188 O O . ALA A 1 800 ? 0.337 -20.047 25.029 1.00 98.81 800 ALA A O 1
ATOM 6189 N N . ASP A 1 801 ? 1.565 -20.050 26.909 1.00 98.50 801 ASP A N 1
ATOM 6190 C CA . ASP A 1 801 ? 0.609 -19.251 27.691 1.00 98.50 801 ASP A CA 1
ATOM 6191 C C . ASP A 1 801 ? 0.545 -17.806 27.168 1.00 98.50 801 ASP A C 1
ATOM 6193 O O . ASP A 1 801 ? -0.541 -17.315 26.865 1.00 98.50 801 ASP A O 1
ATOM 6197 N N . SER A 1 802 ? 1.696 -17.152 26.952 1.00 98.75 802 SER A N 1
ATOM 6198 C CA . SER A 1 802 ? 1.728 -15.777 26.426 1.00 98.75 802 SER A CA 1
ATOM 6199 C C . SER A 1 802 ? 1.141 -15.645 25.016 1.00 98.75 802 SER A C 1
ATOM 6201 O O . SER A 1 802 ? 0.570 -14.610 24.687 1.00 98.75 802 SER A O 1
ATOM 6203 N N . VAL A 1 803 ? 1.229 -16.698 24.195 1.00 98.81 803 VAL A N 1
ATOM 6204 C CA . VAL A 1 803 ? 0.561 -16.783 22.892 1.00 98.81 803 VAL A CA 1
ATOM 6205 C C . VAL A 1 803 ? -0.954 -16.780 23.076 1.00 98.81 803 VAL A C 1
ATOM 6207 O O . VAL A 1 803 ? -1.616 -15.961 22.449 1.00 98.81 803 VAL A O 1
ATOM 6210 N N . VAL A 1 804 ? -1.517 -17.621 23.953 1.00 98.69 804 VAL A N 1
ATOM 6211 C CA . VAL A 1 804 ? -2.969 -17.611 24.231 1.00 98.69 804 VAL A CA 1
ATOM 6212 C C . VAL A 1 804 ? -3.423 -16.234 24.719 1.00 98.69 804 VAL A C 1
ATOM 6214 O O . VAL A 1 804 ? -4.400 -15.700 24.191 1.00 98.69 804 VAL A O 1
ATOM 6217 N N . ASP A 1 805 ? -2.693 -15.629 25.659 1.00 98.31 805 ASP A N 1
ATOM 6218 C CA . ASP A 1 805 ? -2.997 -14.286 26.162 1.00 98.31 805 ASP A CA 1
ATOM 6219 C C . ASP A 1 805 ? -2.963 -13.234 25.036 1.00 98.31 805 ASP A C 1
ATOM 6221 O O . ASP A 1 805 ? -3.883 -12.425 24.927 1.00 98.31 805 ASP A O 1
ATOM 6225 N N . PHE A 1 806 ? -1.968 -13.279 24.143 1.00 98.56 806 PHE A N 1
ATOM 6226 C CA . PHE A 1 806 ? -1.844 -12.367 22.998 1.00 98.56 806 PHE A CA 1
ATOM 6227 C C . PHE A 1 806 ? -2.977 -12.546 21.973 1.00 98.56 806 PHE A C 1
ATOM 6229 O O . PHE A 1 806 ? -3.546 -11.558 21.499 1.00 98.56 806 PHE A O 1
ATOM 6236 N N . LEU A 1 807 ? -3.346 -13.793 21.644 1.00 98.44 807 LEU A N 1
ATOM 6237 C CA . LEU A 1 807 ? -4.453 -14.086 20.725 1.00 98.44 807 LEU A CA 1
ATOM 6238 C C . LEU A 1 807 ? -5.784 -13.548 21.270 1.00 98.44 807 LEU A C 1
ATOM 6240 O O . LEU A 1 807 ? -6.552 -12.941 20.520 1.00 98.44 807 LEU A O 1
ATOM 6244 N N . LEU A 1 808 ? -6.031 -13.716 22.573 1.00 97.56 808 LEU A N 1
ATOM 6245 C CA . LEU A 1 808 ? -7.213 -13.191 23.260 1.00 97.56 808 LEU A CA 1
ATOM 6246 C C . LEU A 1 808 ? -7.192 -11.659 23.375 1.00 97.56 808 LEU A C 1
ATOM 6248 O O . LEU A 1 808 ? -8.219 -11.019 23.156 1.00 97.56 808 LEU A O 1
ATOM 6252 N N . GLN A 1 809 ? -6.037 -11.066 23.689 1.00 96.69 809 GLN A N 1
ATOM 6253 C CA . GLN A 1 809 ? -5.870 -9.621 23.865 1.00 96.69 809 GLN A CA 1
ATOM 6254 C C . GLN A 1 809 ? -6.094 -8.838 22.565 1.00 96.69 809 GLN A C 1
ATOM 6256 O O . GLN A 1 809 ? -6.685 -7.758 22.596 1.00 96.69 809 GLN A O 1
ATOM 6261 N N . TYR A 1 810 ? -5.621 -9.368 21.433 1.00 94.62 810 TYR A N 1
ATOM 6262 C CA . TYR A 1 810 ? -5.641 -8.674 20.141 1.00 94.62 810 TYR A CA 1
ATOM 6263 C C . TYR A 1 810 ? -6.640 -9.258 19.125 1.00 94.62 810 TYR A C 1
ATOM 6265 O O . TYR A 1 810 ? -6.775 -8.733 18.020 1.00 94.62 810 TYR A O 1
ATOM 6273 N N . GLY A 1 811 ? -7.395 -10.297 19.499 1.00 94.94 811 GLY A N 1
ATOM 6274 C CA . GLY A 1 811 ? -8.520 -10.828 18.719 1.00 94.94 811 GLY A CA 1
ATOM 6275 C C . GLY A 1 811 ? -8.142 -11.751 17.555 1.00 94.94 811 GLY A C 1
ATOM 6276 O O . GLY A 1 811 ? -8.977 -12.001 16.683 1.00 94.94 811 GLY A O 1
ATOM 6277 N N . PHE A 1 812 ? -6.912 -12.265 17.520 1.00 97.88 812 PHE A N 1
ATOM 6278 C CA . PHE A 1 812 ? -6.429 -13.176 16.475 1.00 97.88 812 PHE A CA 1
ATOM 6279 C C . PHE A 1 812 ? -7.119 -14.554 16.514 1.00 97.88 812 PHE A C 1
ATOM 6281 O O . PHE A 1 812 ? -7.695 -14.974 17.521 1.00 97.88 812 PHE A O 1
ATOM 6288 N N . ASP A 1 813 ? -7.070 -15.272 15.391 1.00 98.25 813 ASP A N 1
ATOM 6289 C CA . ASP A 1 813 ? -7.705 -16.586 15.188 1.00 98.25 813 ASP A CA 1
ATOM 6290 C C . ASP A 1 813 ? -6.696 -17.743 15.166 1.00 98.25 813 ASP A C 1
ATOM 6292 O O . ASP A 1 813 ? -7.061 -18.894 14.926 1.00 98.25 813 ASP A O 1
ATOM 6296 N N . GLY A 1 814 ? -5.424 -17.444 15.414 1.00 98.50 814 GLY A N 1
ATOM 6297 C CA . GLY A 1 814 ? -4.346 -18.417 15.441 1.00 98.50 814 GLY A CA 1
ATOM 6298 C C . GLY A 1 814 ? -2.968 -17.768 15.468 1.00 98.50 814 GLY A C 1
ATOM 6299 O O . GLY A 1 814 ? -2.834 -16.548 15.334 1.00 98.50 814 GLY A O 1
ATOM 6300 N N . VAL A 1 815 ? -1.952 -18.609 15.621 1.00 98.81 815 VAL A N 1
ATOM 6301 C CA . VAL A 1 815 ? -0.534 -18.239 15.603 1.00 98.81 815 VAL A CA 1
ATOM 6302 C C . VAL A 1 815 ? 0.192 -19.025 14.515 1.00 98.81 815 VAL A C 1
ATOM 6304 O O . VAL A 1 815 ? -0.108 -20.190 14.253 1.00 98.81 815 VAL A O 1
ATOM 6307 N N . ASP A 1 816 ? 1.169 -18.379 13.904 1.00 98.88 816 ASP A N 1
ATOM 6308 C CA . ASP A 1 816 ? 2.078 -18.955 12.930 1.00 98.88 816 ASP A CA 1
ATOM 6309 C C . ASP A 1 816 ? 3.515 -18.771 13.428 1.00 98.88 816 ASP A C 1
ATOM 6311 O O . ASP A 1 816 ? 3.853 -17.721 13.977 1.00 98.88 816 ASP A O 1
ATOM 6315 N N . LEU A 1 817 ? 4.360 -19.791 13.296 1.00 98.69 817 LEU A N 1
ATOM 6316 C CA . LEU A 1 817 ? 5.755 -19.715 13.735 1.00 98.69 817 LEU A CA 1
ATOM 6317 C C . LEU A 1 817 ? 6.682 -19.750 12.528 1.00 98.69 817 LEU A C 1
ATOM 6319 O O . LEU A 1 817 ? 6.803 -20.772 11.853 1.00 98.69 817 LEU A O 1
ATOM 6323 N N . ASP A 1 818 ? 7.363 -18.637 12.301 1.00 97.94 818 ASP A N 1
ATOM 6324 C CA . ASP A 1 818 ? 8.354 -18.474 11.252 1.00 97.94 818 ASP A CA 1
ATOM 6325 C C . ASP A 1 818 ? 9.748 -18.520 11.888 1.00 97.94 818 ASP A C 1
ATOM 6327 O O . ASP A 1 818 ? 10.349 -17.503 12.232 1.00 97.94 818 ASP A O 1
ATOM 6331 N N . TRP A 1 819 ? 10.219 -19.738 12.172 1.00 97.38 819 TRP A N 1
ATOM 6332 C CA . TRP A 1 819 ? 11.563 -19.964 12.703 1.00 97.38 819 TRP A CA 1
ATOM 6333 C C . TRP A 1 819 ? 12.509 -20.267 11.544 1.00 97.38 819 TRP A C 1
ATOM 6335 O O . TRP A 1 819 ? 12.480 -21.359 10.973 1.00 97.38 819 TRP A O 1
ATOM 6345 N N . GLU A 1 820 ? 13.407 -19.322 11.275 1.00 95.50 820 GLU A N 1
ATOM 6346 C CA . GLU A 1 820 ? 14.442 -19.396 10.248 1.00 95.50 820 GLU A CA 1
ATOM 6347 C C . GLU A 1 820 ? 15.850 -19.577 10.853 1.00 95.50 820 GLU A C 1
ATOM 6349 O O . GLU A 1 820 ? 16.513 -18.619 11.240 1.00 95.50 820 GLU A O 1
ATOM 6354 N N . TYR A 1 821 ? 16.390 -20.786 11.026 1.00 95.06 821 TYR A N 1
ATOM 6355 C CA . TYR A 1 821 ? 15.783 -22.112 10.878 1.00 95.06 821 TYR A CA 1
ATOM 6356 C C . TYR A 1 821 ? 16.237 -23.025 12.035 1.00 95.06 821 TYR A C 1
ATOM 6358 O O . TYR A 1 821 ? 17.394 -22.915 12.462 1.00 95.06 821 TYR A O 1
ATOM 6366 N N . PRO A 1 822 ? 15.396 -23.962 12.518 1.00 96.31 822 PRO A N 1
ATOM 6367 C CA . PRO A 1 822 ? 15.772 -24.939 13.540 1.00 96.31 822 PRO A CA 1
ATOM 6368 C C . PRO A 1 822 ? 17.043 -25.714 13.171 1.00 96.31 822 PRO A C 1
ATOM 6370 O O . PRO A 1 822 ? 17.178 -26.207 12.048 1.00 96.31 822 PRO A O 1
ATOM 6373 N N . VAL A 1 823 ? 17.961 -25.865 14.132 1.00 96.06 823 VAL A N 1
ATOM 6374 C CA . VAL A 1 823 ? 19.290 -26.496 14.003 1.00 96.06 823 VAL A CA 1
ATOM 6375 C C . VAL A 1 823 ? 20.281 -25.732 13.121 1.00 96.06 823 VAL A C 1
ATOM 6377 O O . VAL A 1 823 ? 21.420 -25.522 13.540 1.00 96.06 823 VAL A O 1
ATOM 6380 N N . SER A 1 824 ? 19.903 -25.355 11.897 1.00 89.75 824 SER A N 1
ATOM 6381 C CA . SER A 1 824 ? 20.837 -24.799 10.909 1.00 89.75 824 SER A CA 1
ATOM 6382 C C . SER A 1 824 ? 21.086 -23.301 11.047 1.00 89.75 824 SER A C 1
ATOM 6384 O O . SER A 1 824 ? 22.095 -22.829 10.524 1.00 89.75 824 SER A O 1
ATOM 6386 N N . GLY A 1 825 ? 20.196 -22.564 11.717 1.00 85.50 825 GLY A N 1
ATOM 6387 C CA . GLY A 1 825 ? 20.127 -21.107 11.622 1.00 85.50 825 GLY A CA 1
ATOM 6388 C C . GLY A 1 825 ? 19.691 -20.632 10.229 1.00 85.50 825 GLY A C 1
ATOM 6389 O O . GLY A 1 825 ? 19.602 -21.421 9.284 1.00 85.50 825 GLY A O 1
ATOM 6390 N N . GLY A 1 826 ? 19.428 -19.333 10.136 1.00 82.38 826 GLY A N 1
ATOM 6391 C CA . GLY A 1 826 ? 19.092 -18.585 8.926 1.00 82.38 826 GLY A CA 1
ATOM 6392 C C . GLY A 1 826 ? 19.880 -17.274 8.921 1.00 82.38 826 GLY A C 1
ATOM 6393 O O . GLY A 1 826 ? 21.095 -17.290 8.708 1.00 82.38 826 GLY A O 1
ATOM 6394 N N . GLY A 1 827 ? 19.201 -16.162 9.210 1.00 75.31 827 GLY A N 1
ATOM 6395 C CA . GLY A 1 827 ? 19.775 -14.814 9.204 1.00 75.31 827 GLY A CA 1
ATOM 6396 C C . GLY A 1 827 ? 20.816 -14.505 10.295 1.00 75.31 827 GLY A C 1
ATOM 6397 O O . GLY A 1 827 ? 21.081 -15.324 11.187 1.00 75.31 827 GLY A O 1
ATOM 6398 N N . PRO A 1 828 ? 21.435 -13.308 10.245 1.00 69.94 828 PRO A N 1
ATOM 6399 C CA . PRO A 1 828 ? 22.395 -12.848 11.248 1.00 69.94 828 PRO A CA 1
ATOM 6400 C C . PRO A 1 828 ? 21.827 -12.904 12.673 1.00 69.94 828 PRO A C 1
ATOM 6402 O O . PRO A 1 828 ? 20.683 -12.534 12.914 1.00 69.94 828 PRO A O 1
ATOM 6405 N N . GLY A 1 829 ? 22.629 -13.374 13.631 1.00 72.00 829 GLY A N 1
ATOM 6406 C CA . GLY A 1 829 ? 22.206 -13.529 15.030 1.00 72.00 829 GLY A CA 1
ATOM 6407 C C . GLY A 1 829 ? 21.367 -14.781 15.333 1.00 72.00 829 GLY A C 1
ATOM 6408 O O . GLY A 1 829 ? 21.062 -15.027 16.498 1.00 72.00 829 GLY A O 1
ATOM 6409 N N . THR A 1 830 ? 21.026 -15.608 14.336 1.00 84.62 830 THR A N 1
ATOM 6410 C CA . THR A 1 830 ? 20.308 -16.872 14.577 1.00 84.62 830 THR A CA 1
ATOM 6411 C C . THR A 1 830 ? 21.209 -17.955 15.183 1.00 84.62 830 THR A C 1
ATOM 6413 O O . THR A 1 830 ? 22.376 -18.119 14.819 1.00 84.62 830 THR A O 1
ATOM 6416 N N . VAL A 1 831 ? 20.665 -18.710 16.141 1.00 86.81 831 VAL A N 1
ATOM 6417 C CA . VAL A 1 831 ? 21.396 -19.758 16.870 1.00 86.81 831 VAL A CA 1
ATOM 6418 C C . VAL A 1 831 ? 21.381 -21.071 16.082 1.00 86.81 831 VAL A C 1
ATOM 6420 O O . VAL A 1 831 ? 20.333 -21.512 15.620 1.00 86.81 831 VAL A O 1
ATOM 6423 N N . ARG A 1 832 ? 22.542 -21.731 15.973 1.00 91.50 832 ARG A N 1
ATOM 6424 C CA . ARG A 1 832 ? 22.685 -23.070 15.373 1.00 91.50 832 ARG A CA 1
ATOM 6425 C C . ARG A 1 832 ? 22.807 -24.131 16.468 1.00 91.50 832 ARG A C 1
ATOM 6427 O O . ARG A 1 832 ? 23.881 -24.280 17.050 1.00 91.50 832 ARG A O 1
ATOM 6434 N N . ASN A 1 833 ? 21.725 -24.847 16.778 1.00 94.00 833 ASN A N 1
ATOM 6435 C CA . ASN A 1 833 ? 21.677 -25.768 17.918 1.00 94.00 833 ASN A CA 1
ATOM 6436 C C . ASN A 1 833 ? 21.068 -27.141 17.551 1.00 94.00 833 ASN A C 1
ATOM 6438 O O . ASN A 1 833 ? 19.865 -27.240 17.320 1.00 94.00 833 ASN A O 1
ATOM 6442 N N . PRO A 1 834 ? 21.842 -28.245 17.572 1.00 94.50 834 PRO A N 1
ATOM 6443 C CA . PRO A 1 834 ? 21.319 -29.592 17.316 1.00 94.50 834 PRO A CA 1
ATOM 6444 C C . PRO A 1 834 ? 20.143 -30.023 18.207 1.00 94.50 834 PRO A C 1
ATOM 6446 O O . PRO A 1 834 ? 19.333 -30.840 17.772 1.00 94.50 834 PRO A O 1
ATOM 6449 N N . ALA A 1 835 ? 20.010 -29.470 19.420 1.00 95.25 835 ALA A N 1
ATOM 6450 C CA . ALA A 1 835 ? 18.888 -29.769 20.312 1.00 95.25 835 ALA A CA 1
ATOM 6451 C C . ALA A 1 835 ? 17.543 -29.207 19.810 1.00 95.25 835 ALA A C 1
ATOM 6453 O O . ALA A 1 835 ? 16.488 -29.677 20.238 1.00 95.25 835 ALA A O 1
ATOM 6454 N N . ASP A 1 836 ? 17.543 -28.249 18.875 1.00 97.50 836 ASP A N 1
ATOM 6455 C CA . ASP A 1 836 ? 16.316 -27.729 18.254 1.00 97.50 836 ASP A CA 1
ATOM 6456 C C . ASP A 1 836 ? 15.493 -28.847 17.599 1.00 97.50 836 ASP A C 1
ATOM 6458 O O . ASP A 1 836 ? 14.269 -28.778 17.578 1.00 97.50 836 ASP A O 1
ATOM 6462 N N . LYS A 1 837 ? 16.149 -29.924 17.143 1.00 97.44 837 LYS A N 1
ATOM 6463 C CA . LYS A 1 837 ? 15.496 -31.095 16.546 1.00 97.44 837 LYS A CA 1
ATOM 6464 C C . LYS A 1 837 ? 14.573 -31.856 17.497 1.00 97.44 837 LYS A C 1
ATOM 6466 O O . LYS A 1 837 ? 13.604 -32.466 17.053 1.00 97.44 837 LYS A O 1
ATOM 6471 N N . GLU A 1 838 ? 14.854 -31.811 18.795 1.00 97.00 838 GLU A N 1
ATOM 6472 C CA . GLU A 1 838 ? 13.986 -32.380 19.832 1.00 97.00 838 GLU A CA 1
ATOM 6473 C C . GLU A 1 838 ? 13.049 -31.311 20.413 1.00 97.00 838 GLU A C 1
ATOM 6475 O O . GLU A 1 838 ? 11.891 -31.592 20.717 1.00 97.00 838 GLU A O 1
ATOM 6480 N N . ASN A 1 839 ? 13.509 -30.061 20.511 1.00 98.12 839 ASN A N 1
ATOM 6481 C CA . ASN A 1 839 ? 12.736 -28.967 21.097 1.00 98.12 839 ASN A CA 1
ATOM 6482 C C . ASN A 1 839 ? 11.622 -28.421 20.184 1.00 98.12 839 ASN A C 1
ATOM 6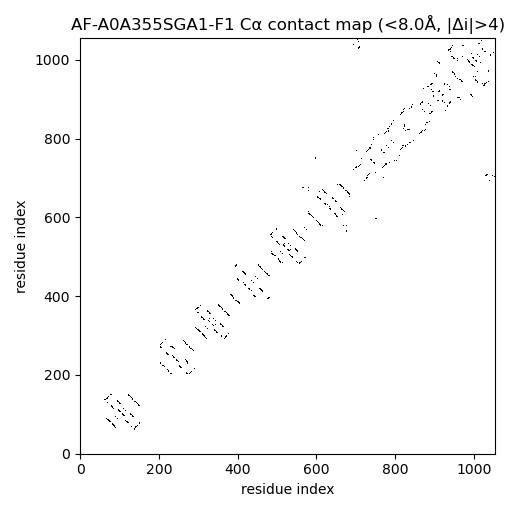484 O O . ASN A 1 839 ? 10.586 -28.003 20.697 1.00 98.12 839 ASN A O 1
ATOM 6488 N N . PHE A 1 840 ? 11.786 -28.449 18.858 1.00 98.50 840 PHE A N 1
ATOM 6489 C CA . PHE A 1 840 ? 10.793 -27.972 17.887 1.00 98.50 840 PHE A CA 1
ATOM 6490 C C . PHE A 1 840 ? 9.444 -28.720 17.967 1.00 98.50 840 PHE A C 1
ATOM 6492 O O . PHE A 1 840 ? 8.424 -28.057 18.169 1.00 98.50 840 PHE A O 1
ATOM 6499 N N . PRO A 1 841 ? 9.376 -30.070 17.898 1.00 98.06 841 PRO A N 1
ATOM 6500 C CA . PRO A 1 841 ? 8.109 -30.782 18.090 1.00 98.06 841 PRO A CA 1
ATOM 6501 C C . PRO A 1 841 ? 7.510 -30.562 19.488 1.00 98.06 841 PRO A C 1
ATOM 6503 O O . PRO A 1 841 ? 6.294 -30.442 19.609 1.00 98.06 841 PRO A O 1
ATOM 6506 N N . LEU A 1 842 ? 8.337 -30.452 20.537 1.00 98.62 842 LEU A N 1
ATOM 6507 C CA . LEU A 1 842 ? 7.867 -30.188 21.905 1.00 98.62 842 LEU A CA 1
ATOM 6508 C C . LEU A 1 842 ? 7.284 -28.773 22.069 1.00 98.62 842 LEU A C 1
ATOM 6510 O O . LEU A 1 842 ? 6.350 -28.580 22.844 1.00 98.62 842 LEU A O 1
ATOM 6514 N N . MET A 1 843 ? 7.815 -27.785 21.344 1.00 98.69 843 MET A N 1
ATOM 6515 C CA . MET A 1 843 ? 7.281 -26.420 21.271 1.00 98.69 843 MET A CA 1
ATOM 6516 C C . MET A 1 843 ? 5.903 -26.415 20.606 1.00 98.69 843 MET A C 1
ATOM 6518 O O . MET A 1 843 ? 4.954 -25.895 21.190 1.00 98.69 843 MET A O 1
ATOM 6522 N N . LEU A 1 844 ? 5.769 -27.054 19.440 1.00 98.88 844 LEU A N 1
ATOM 6523 C CA . LEU A 1 844 ? 4.486 -27.158 18.739 1.00 98.88 844 LEU A CA 1
ATOM 6524 C C . LEU A 1 844 ? 3.436 -27.911 19.562 1.00 98.88 844 LEU A C 1
ATOM 6526 O O . LEU A 1 844 ? 2.314 -27.425 19.697 1.00 98.88 844 LEU A O 1
ATOM 6530 N N . GLN A 1 845 ? 3.817 -29.029 20.189 1.00 98.69 845 GLN A N 1
ATOM 6531 C CA . GLN A 1 845 ? 2.956 -29.748 21.128 1.00 98.69 845 GLN A CA 1
ATOM 6532 C C . GLN A 1 845 ? 2.475 -28.826 22.258 1.00 98.69 845 GLN A C 1
ATOM 6534 O O . GLN A 1 845 ? 1.277 -28.757 22.522 1.00 98.69 845 GLN A O 1
ATOM 6539 N N . LYS A 1 846 ? 3.388 -28.093 22.914 1.00 98.81 846 LYS A N 1
ATOM 6540 C CA . LYS A 1 846 ? 3.040 -27.233 24.055 1.00 98.81 846 LYS A CA 1
ATOM 6541 C C . LYS A 1 846 ? 2.097 -26.095 23.662 1.00 98.81 846 LYS A C 1
ATOM 6543 O O . LYS A 1 846 ? 1.222 -25.746 24.447 1.00 98.81 846 LYS A O 1
ATOM 6548 N N . ILE A 1 847 ? 2.249 -25.538 22.461 1.00 98.88 847 ILE A N 1
ATOM 6549 C CA . ILE A 1 847 ? 1.357 -24.491 21.948 1.00 98.88 847 ILE A CA 1
ATOM 6550 C C . ILE A 1 847 ? -0.017 -25.084 21.617 1.00 98.88 847 ILE A C 1
ATOM 6552 O O . ILE A 1 847 ? -1.018 -24.566 22.106 1.00 98.88 847 ILE A O 1
ATOM 6556 N N . ARG A 1 848 ? -0.081 -26.213 20.895 1.00 98.88 848 ARG A N 1
ATOM 6557 C CA . ARG A 1 848 ? -1.343 -26.908 20.581 1.00 98.88 848 ARG A CA 1
ATOM 6558 C C . ARG A 1 848 ? -2.121 -27.279 21.850 1.00 98.88 848 ARG A C 1
ATOM 6560 O O . ARG A 1 848 ? -3.289 -26.929 21.956 1.00 98.88 848 ARG A O 1
ATOM 6567 N N . GLU A 1 849 ? -1.452 -27.840 22.864 1.00 98.75 849 GLU A N 1
ATOM 6568 C CA . GLU A 1 849 ? -2.032 -28.134 24.190 1.00 98.75 849 GLU A CA 1
ATOM 6569 C C . GLU A 1 849 ? -2.704 -26.909 24.844 1.00 98.75 849 GLU A C 1
ATOM 6571 O O . GLU A 1 849 ? -3.747 -27.044 25.488 1.00 98.75 849 GLU A O 1
ATOM 6576 N N . LYS A 1 850 ? -2.118 -25.711 24.705 1.00 98.75 850 LYS A N 1
ATOM 6577 C CA . LYS A 1 850 ? -2.652 -24.467 25.286 1.00 98.75 850 LYS A CA 1
ATOM 6578 C C . LYS A 1 850 ? -3.788 -23.869 24.455 1.00 98.75 850 LYS A C 1
ATOM 6580 O O . LYS A 1 850 ? -4.760 -23.392 25.040 1.00 98.75 850 LYS A O 1
ATOM 6585 N N . LEU A 1 851 ? -3.693 -23.935 23.126 1.00 98.81 851 LEU A N 1
ATOM 6586 C CA . LEU A 1 851 ? -4.752 -23.512 22.206 1.00 98.81 851 LEU A CA 1
ATOM 6587 C C . LEU A 1 851 ? -6.002 -24.393 22.354 1.00 98.81 851 LEU A C 1
ATOM 6589 O O . LEU A 1 851 ? -7.098 -23.864 22.502 1.00 98.81 851 LEU A O 1
ATOM 6593 N N . ASP A 1 852 ? -5.844 -25.717 22.428 1.00 98.69 852 ASP A N 1
ATOM 6594 C CA . ASP A 1 852 ? -6.948 -26.667 22.640 1.00 98.69 852 ASP A CA 1
ATOM 6595 C C . ASP A 1 852 ? -7.607 -26.459 24.011 1.00 98.69 852 ASP A C 1
ATOM 6597 O O . ASP A 1 852 ? -8.831 -26.480 24.152 1.00 98.69 852 ASP A O 1
ATOM 6601 N N . ALA A 1 853 ? -6.794 -26.185 25.038 1.00 98.62 853 ALA A N 1
ATOM 6602 C CA . ALA A 1 853 ? -7.285 -25.824 26.362 1.00 98.62 853 ALA A CA 1
ATOM 6603 C C . ALA A 1 853 ? -7.994 -24.456 26.398 1.00 98.62 853 ALA A C 1
ATOM 6605 O O . ALA A 1 853 ? -8.699 -24.189 27.371 1.00 98.62 853 ALA A O 1
ATOM 6606 N N . GLN A 1 854 ? -7.829 -23.594 25.387 1.00 98.62 854 GLN A N 1
ATOM 6607 C CA . GLN A 1 854 ? -8.592 -22.353 25.226 1.00 98.62 854 GLN A CA 1
ATOM 6608 C C . GLN A 1 854 ? -9.869 -22.575 24.402 1.00 98.62 854 GLN A C 1
ATOM 6610 O O . GLN A 1 854 ? -10.937 -22.178 24.863 1.00 98.62 854 GLN A O 1
ATOM 6615 N N . GLU A 1 855 ? -9.786 -23.295 23.278 1.00 98.31 855 GLU A N 1
ATOM 6616 C CA . GLU A 1 855 ? -10.932 -23.727 22.459 1.00 98.31 855 GLU A CA 1
ATOM 6617 C C . GLU A 1 855 ? -11.983 -24.466 23.312 1.00 98.31 855 GLU A C 1
ATOM 6619 O O . GLU A 1 855 ? -13.184 -24.226 23.194 1.00 98.31 855 GLU A O 1
ATOM 6624 N N . ALA A 1 856 ? -11.544 -25.282 24.277 1.00 98.19 856 ALA A N 1
ATOM 6625 C CA . ALA A 1 856 ? -12.420 -25.959 25.236 1.00 98.19 856 ALA A CA 1
ATOM 6626 C C . ALA A 1 856 ? -13.162 -25.028 26.230 1.00 98.19 856 ALA A C 1
ATOM 6628 O O . ALA A 1 856 ? -14.063 -25.496 26.932 1.00 98.19 856 ALA A O 1
ATOM 6629 N N . LYS A 1 857 ? -12.799 -23.738 26.329 1.00 97.88 857 LYS A N 1
ATOM 6630 C CA . LYS A 1 857 ? -13.462 -22.736 27.194 1.00 97.88 857 LYS A CA 1
ATOM 6631 C C . LYS A 1 857 ? -14.465 -21.870 26.434 1.00 97.88 857 LYS A C 1
ATOM 6633 O O . LYS A 1 857 ? -15.501 -21.525 26.998 1.00 97.88 857 LYS A O 1
ATOM 6638 N N . ASP A 1 858 ? -14.129 -21.468 25.208 1.00 97.69 858 ASP A N 1
ATOM 6639 C CA . ASP A 1 858 ? -14.872 -20.468 24.427 1.00 97.69 858 ASP A CA 1
ATOM 6640 C C . ASP A 1 858 ? -15.546 -21.030 23.159 1.00 97.69 858 ASP A C 1
ATOM 6642 O O . ASP A 1 858 ? -16.439 -20.386 22.607 1.00 97.69 858 ASP A O 1
ATOM 6646 N N . GLY A 1 859 ? -15.182 -22.242 22.729 1.00 96.69 859 GLY A N 1
ATOM 6647 C CA . GLY A 1 859 ? -15.686 -22.873 21.509 1.00 96.69 859 GLY A CA 1
ATOM 6648 C C . GLY A 1 859 ? -15.116 -22.284 20.215 1.00 96.69 859 GLY A C 1
ATOM 6649 O O . GLY A 1 859 ? -15.619 -22.609 19.137 1.00 96.69 859 GLY A O 1
ATOM 6650 N N . LYS A 1 860 ? -14.098 -21.416 20.292 1.00 95.69 860 LYS A N 1
ATOM 6651 C CA . LYS A 1 860 ? -13.386 -20.880 19.131 1.00 95.69 860 LYS A CA 1
ATOM 6652 C C . LYS A 1 860 ? -12.198 -21.781 18.818 1.00 95.69 860 LYS A C 1
ATOM 6654 O O . LYS A 1 860 ? -11.293 -21.925 19.630 1.00 95.69 860 LYS A O 1
ATOM 6659 N N . HIS A 1 861 ? -12.163 -22.325 17.607 1.00 97.50 861 HIS A N 1
ATOM 6660 C CA . HIS A 1 861 ? -10.968 -22.999 17.122 1.00 97.50 861 HIS A CA 1
ATOM 6661 C C . HIS A 1 861 ? -9.857 -21.991 16.809 1.00 97.50 861 HIS A C 1
ATOM 6663 O O . HIS A 1 861 ? -10.052 -21.078 16.001 1.00 97.50 861 HIS A O 1
ATOM 6669 N N . TYR A 1 862 ? -8.693 -22.185 17.432 1.00 98.50 862 TYR A N 1
ATOM 6670 C CA . TYR A 1 862 ? -7.482 -21.404 17.185 1.00 98.50 862 TYR A CA 1
ATOM 6671 C C . TYR A 1 862 ? -6.509 -22.219 16.336 1.00 98.50 862 TYR A C 1
ATOM 6673 O O . TYR A 1 862 ? -6.125 -23.328 16.720 1.00 98.50 862 TYR A O 1
ATOM 6681 N N . SER A 1 863 ? -6.092 -21.669 15.198 1.00 98.44 863 SER A N 1
ATOM 6682 C CA . SER A 1 863 ? -5.187 -22.360 14.277 1.00 98.44 863 SER A CA 1
ATOM 6683 C C . SER A 1 863 ? -3.712 -22.210 14.679 1.00 98.44 863 SER A C 1
ATOM 6685 O O . SER A 1 863 ? -3.303 -21.173 15.201 1.00 98.44 863 SER A O 1
ATOM 6687 N N . LEU A 1 864 ? -2.917 -23.247 14.425 1.00 98.88 864 LEU A N 1
ATOM 6688 C CA . LEU A 1 864 ? -1.468 -23.281 14.618 1.00 98.88 864 LEU A CA 1
ATOM 6689 C C . LEU A 1 864 ? -0.788 -23.695 13.309 1.00 98.88 864 LEU A C 1
ATOM 6691 O O . LEU A 1 864 ? -1.015 -24.801 12.816 1.00 98.88 864 LEU A O 1
ATOM 6695 N N . SER A 1 865 ? 0.068 -22.834 12.766 1.00 98.81 865 SER A N 1
ATOM 6696 C CA . SER A 1 865 ? 0.863 -23.123 11.568 1.00 98.81 865 SER A CA 1
ATOM 6697 C C . SER A 1 865 ? 2.345 -22.815 11.756 1.00 98.81 865 SER A C 1
ATOM 6699 O O . SER A 1 865 ? 2.772 -22.293 12.788 1.00 98.81 865 SER A O 1
ATOM 6701 N N . ILE A 1 866 ? 3.135 -23.173 10.745 1.00 98.75 866 ILE A N 1
ATOM 6702 C CA . ILE A 1 866 ? 4.511 -22.701 10.587 1.00 98.75 866 ILE A CA 1
ATOM 6703 C C . ILE A 1 866 ? 4.716 -22.182 9.167 1.00 98.75 866 ILE A C 1
ATOM 6705 O O . ILE A 1 866 ? 4.144 -22.743 8.220 1.00 98.75 866 ILE A O 1
ATOM 6709 N N . ALA A 1 867 ? 5.605 -21.205 9.019 1.00 98.38 867 ALA A N 1
ATOM 6710 C CA . ALA A 1 867 ? 6.390 -21.068 7.804 1.00 98.38 867 ALA A CA 1
ATOM 6711 C C . ALA A 1 867 ? 7.533 -22.095 7.850 1.00 98.38 867 ALA A C 1
ATOM 6713 O O . ALA A 1 867 ? 8.139 -22.348 8.894 1.00 98.38 867 ALA A O 1
ATOM 6714 N N . ALA A 1 868 ? 7.780 -22.761 6.728 1.00 97.75 868 ALA A N 1
ATOM 6715 C CA . ALA A 1 868 ? 8.722 -23.862 6.633 1.00 97.75 868 ALA A CA 1
ATOM 6716 C C . ALA A 1 868 ? 9.726 -23.609 5.514 1.00 97.75 868 ALA A C 1
ATOM 6718 O O . ALA A 1 868 ? 9.346 -23.506 4.345 1.00 97.75 868 ALA A O 1
ATOM 6719 N N . GLY A 1 869 ? 11.016 -23.589 5.867 1.00 95.19 869 GLY A N 1
ATOM 6720 C CA . GLY A 1 869 ? 12.095 -23.584 4.885 1.00 95.19 869 GLY A CA 1
ATOM 6721 C C . GLY A 1 869 ? 11.927 -24.781 3.952 1.00 95.19 869 GLY A C 1
ATOM 6722 O O . GLY A 1 869 ? 11.877 -25.925 4.404 1.00 95.19 869 GLY A O 1
ATOM 6723 N N . ALA A 1 870 ? 11.800 -24.535 2.651 1.00 89.44 870 ALA A N 1
ATOM 6724 C CA . ALA A 1 870 ? 11.236 -25.499 1.706 1.00 89.44 870 ALA A CA 1
ATOM 6725 C C . ALA A 1 870 ? 12.132 -26.711 1.369 1.00 89.44 870 ALA A C 1
ATOM 6727 O O . ALA A 1 870 ? 11.862 -27.414 0.404 1.00 89.44 870 ALA A O 1
ATOM 6728 N N . ASN A 1 871 ? 13.192 -26.974 2.141 1.00 92.44 871 ASN A N 1
ATOM 6729 C CA . ASN A 1 871 ? 14.257 -27.922 1.813 1.00 92.44 871 ASN A CA 1
ATOM 6730 C C . ASN A 1 871 ? 14.301 -29.171 2.720 1.00 92.44 871 ASN A C 1
ATOM 6732 O O . ASN A 1 871 ? 13.760 -29.218 3.828 1.00 92.44 871 ASN A O 1
ATOM 6736 N N . SER A 1 872 ? 15.016 -30.204 2.261 1.00 93.62 872 SER A N 1
ATOM 6737 C CA . SER A 1 872 ? 15.157 -31.476 2.983 1.00 93.62 872 SER A CA 1
ATOM 6738 C C . SER A 1 872 ? 15.937 -31.367 4.298 1.00 93.62 872 SER A C 1
ATOM 6740 O O . SER A 1 872 ? 15.738 -32.208 5.174 1.00 93.62 872 SER A O 1
ATOM 6742 N N . SER A 1 873 ? 16.783 -30.346 4.484 1.00 94.06 873 SER A N 1
ATOM 6743 C CA . SER A 1 873 ? 17.444 -30.088 5.771 1.00 94.06 873 SER A CA 1
ATOM 6744 C C . SER A 1 873 ? 16.410 -29.657 6.812 1.00 94.06 873 SER A C 1
ATOM 6746 O O . SER A 1 873 ? 16.311 -30.285 7.863 1.00 94.06 873 SER A O 1
ATOM 6748 N N . PHE A 1 874 ? 15.550 -28.684 6.490 1.00 96.69 874 PHE A N 1
ATOM 6749 C CA . PHE A 1 874 ? 14.467 -28.239 7.372 1.00 96.69 874 PHE A CA 1
ATOM 6750 C C . PHE A 1 874 ? 13.512 -29.385 7.732 1.00 96.69 874 PHE A C 1
ATOM 6752 O O . PHE A 1 874 ? 13.245 -29.604 8.914 1.00 96.69 874 PHE A O 1
ATOM 6759 N N . ALA A 1 875 ? 13.050 -30.167 6.748 1.00 96.38 875 ALA A N 1
ATOM 6760 C CA . ALA A 1 875 ? 12.147 -31.299 6.986 1.00 96.38 875 ALA A CA 1
ATOM 6761 C C . ALA A 1 875 ? 12.762 -32.356 7.933 1.00 96.38 875 ALA A C 1
ATOM 6763 O O . ALA A 1 875 ? 12.092 -32.869 8.836 1.00 96.38 875 ALA A O 1
ATOM 6764 N N . ASN A 1 876 ? 14.064 -32.632 7.780 1.00 95.69 876 ASN A N 1
ATOM 6765 C CA . ASN A 1 876 ? 14.818 -33.526 8.662 1.00 95.69 876 ASN A CA 1
ATOM 6766 C C . ASN A 1 876 ? 15.117 -32.914 10.040 1.00 95.69 876 ASN A C 1
ATOM 6768 O O . ASN A 1 876 ? 15.157 -33.655 11.025 1.00 95.69 876 ASN A O 1
ATOM 6772 N N . ASN A 1 877 ? 15.353 -31.605 10.134 1.00 96.56 877 ASN A N 1
ATOM 6773 C CA . ASN A 1 877 ? 15.690 -30.915 11.383 1.00 96.56 877 ASN A CA 1
ATOM 6774 C C . ASN A 1 877 ? 14.459 -30.689 12.261 1.00 96.56 877 ASN A C 1
ATOM 6776 O O . ASN A 1 877 ? 14.554 -30.834 13.468 1.00 96.56 877 ASN A O 1
ATOM 6780 N N . THR A 1 878 ? 13.294 -30.427 11.670 1.00 97.56 878 THR A N 1
ATOM 6781 C CA . THR A 1 878 ? 12.015 -30.280 12.390 1.00 97.56 878 THR A CA 1
ATOM 6782 C C . THR A 1 878 ? 11.299 -31.602 12.659 1.00 97.56 878 THR A C 1
ATOM 6784 O O . THR A 1 878 ? 10.327 -31.634 13.414 1.00 97.56 878 THR A O 1
ATOM 6787 N N . THR A 1 879 ? 11.744 -32.702 12.038 1.00 96.38 879 THR A N 1
ATOM 6788 C CA . THR A 1 879 ? 11.042 -34.002 12.002 1.00 96.38 879 THR A CA 1
ATOM 6789 C C . THR A 1 879 ? 9.586 -33.870 11.530 1.00 96.38 879 THR A C 1
ATOM 6791 O O . THR A 1 879 ? 8.668 -34.455 12.107 1.00 96.38 879 THR A O 1
ATOM 6794 N N . ILE A 1 880 ? 9.366 -33.068 10.478 1.00 97.50 880 ILE A N 1
ATOM 6795 C CA . ILE A 1 880 ? 8.037 -32.552 10.104 1.00 97.50 880 ILE A CA 1
ATOM 6796 C C . ILE A 1 880 ? 6.969 -33.638 9.898 1.00 97.50 880 ILE A C 1
ATOM 6798 O O . ILE A 1 880 ? 5.822 -33.422 10.276 1.00 97.50 880 ILE A O 1
ATOM 6802 N N . GLY A 1 881 ? 7.368 -34.830 9.435 1.00 95.50 881 GLY A N 1
ATOM 6803 C CA . GLY A 1 881 ? 6.558 -36.057 9.321 1.00 95.50 881 GLY A CA 1
ATOM 6804 C C . GLY A 1 881 ? 5.935 -36.610 10.610 1.00 95.50 881 GLY A C 1
ATOM 6805 O O . GLY A 1 881 ? 5.304 -37.661 10.584 1.00 95.50 881 GLY A O 1
ATOM 6806 N N . LYS A 1 882 ? 6.154 -35.941 11.746 1.00 96.00 882 LYS A N 1
ATOM 6807 C CA . LYS A 1 882 ? 5.404 -36.113 12.999 1.00 96.00 882 LYS A CA 1
ATOM 6808 C C . LYS A 1 882 ? 4.944 -34.771 13.552 1.00 96.00 882 LYS A C 1
ATOM 6810 O O . LYS A 1 882 ? 3.821 -34.645 14.019 1.00 96.00 882 LYS A O 1
ATOM 6815 N N . SER A 1 883 ? 5.787 -33.742 13.462 1.00 97.50 883 SER A N 1
ATOM 6816 C CA . SER A 1 883 ? 5.475 -32.401 13.972 1.00 97.50 883 SER A CA 1
ATOM 6817 C C . SER A 1 883 ? 4.220 -31.783 13.334 1.00 97.50 883 SER A C 1
ATOM 6819 O O . SER A 1 883 ? 3.553 -30.981 13.982 1.00 97.50 883 SER A O 1
ATOM 6821 N N . HIS A 1 884 ? 3.843 -32.194 12.115 1.00 97.94 884 HIS A N 1
ATOM 6822 C CA . HIS A 1 884 ? 2.586 -31.791 11.469 1.00 97.94 884 HIS A CA 1
ATOM 6823 C C . HIS A 1 884 ? 1.314 -32.301 12.179 1.00 97.94 884 HIS A C 1
ATOM 6825 O O . HIS A 1 884 ? 0.207 -31.908 11.797 1.00 97.94 884 HIS A O 1
ATOM 6831 N N . GLU A 1 885 ? 1.406 -33.230 13.136 1.00 97.81 885 GLU A N 1
ATOM 6832 C CA . GLU A 1 885 ? 0.241 -33.699 13.900 1.00 97.81 885 GLU A CA 1
ATOM 6833 C C . GLU A 1 885 ? -0.338 -32.557 14.749 1.00 97.81 885 GLU A C 1
ATOM 6835 O O . GLU A 1 885 ? -1.556 -32.409 14.810 1.00 97.81 885 GLU A O 1
ATOM 6840 N N . TYR A 1 886 ? 0.528 -31.685 15.281 1.00 98.62 886 TYR A N 1
ATOM 6841 C CA . TYR A 1 886 ? 0.162 -30.510 16.082 1.00 98.62 886 TYR A CA 1
ATOM 6842 C C . TYR A 1 886 ? -0.237 -29.276 15.261 1.00 98.62 886 TYR A C 1
ATOM 6844 O O . TYR A 1 886 ? -0.735 -28.310 15.828 1.00 98.62 886 TYR A O 1
ATOM 6852 N N . LEU A 1 887 ? 0.005 -29.277 13.949 1.00 98.75 887 LEU A N 1
ATOM 6853 C CA . LEU A 1 887 ? -0.231 -28.131 13.067 1.00 98.75 887 LEU A CA 1
ATOM 6854 C C . LEU A 1 887 ? -1.542 -28.292 12.308 1.00 98.75 887 LEU A C 1
ATOM 6856 O O . LEU A 1 887 ? -1.838 -29.383 11.831 1.00 98.75 887 LEU A O 1
ATOM 6860 N N . ASP A 1 888 ? -2.291 -27.219 12.101 1.00 98.69 888 ASP A N 1
ATOM 6861 C CA . ASP A 1 888 ? -3.447 -27.234 11.201 1.00 98.69 888 ASP A CA 1
ATOM 6862 C C . ASP A 1 888 ? -2.987 -27.279 9.736 1.00 98.69 888 ASP A C 1
ATOM 6864 O O . ASP A 1 888 ? -3.528 -28.042 8.936 1.00 98.69 888 ASP A O 1
ATOM 6868 N N . TYR A 1 889 ? -1.928 -26.532 9.409 1.00 98.50 889 TYR A N 1
ATOM 6869 C CA . TYR A 1 889 ? -1.279 -26.515 8.096 1.00 98.50 889 TYR A CA 1
ATOM 6870 C C . TYR A 1 889 ? 0.205 -26.109 8.185 1.00 98.50 889 TYR A C 1
ATOM 6872 O O . TYR A 1 889 ? 0.661 -25.527 9.170 1.00 98.50 889 TYR A O 1
ATOM 6880 N N . VAL A 1 890 ? 0.965 -26.430 7.138 1.00 98.62 890 VAL A N 1
ATOM 6881 C CA . VAL A 1 890 ? 2.394 -26.132 6.963 1.00 98.62 890 VAL A CA 1
ATOM 6882 C C . VAL A 1 890 ? 2.552 -25.287 5.703 1.00 98.62 890 VAL A C 1
ATOM 6884 O O . VAL A 1 890 ? 2.126 -25.709 4.628 1.00 98.62 890 VAL A O 1
ATOM 6887 N N . GLN A 1 891 ? 3.162 -24.109 5.826 1.00 98.56 891 GLN A N 1
ATOM 6888 C CA . GLN A 1 891 ? 3.354 -23.173 4.719 1.00 98.56 891 GLN A CA 1
ATOM 6889 C C . GLN A 1 891 ? 4.778 -23.309 4.178 1.00 98.56 891 GLN A C 1
ATOM 6891 O O . GLN A 1 891 ? 5.733 -22.885 4.821 1.00 98.56 891 GLN A O 1
ATOM 6896 N N . LEU A 1 892 ? 4.939 -23.934 3.012 1.00 98.38 892 LEU A N 1
ATOM 6897 C CA . LEU A 1 892 ? 6.256 -24.127 2.406 1.00 98.38 892 LEU A CA 1
ATOM 6898 C C . LEU A 1 892 ? 6.716 -22.821 1.757 1.00 98.38 892 LEU A C 1
ATOM 6900 O O . LEU A 1 892 ? 6.042 -22.322 0.859 1.00 98.38 892 LEU A O 1
ATOM 6904 N N . MET A 1 893 ? 7.869 -22.292 2.159 1.00 97.75 893 MET A N 1
ATOM 6905 C CA . MET A 1 893 ? 8.474 -21.105 1.542 1.00 97.75 893 MET A CA 1
ATOM 6906 C C . MET A 1 893 ? 9.134 -21.481 0.211 1.00 97.75 893 MET A C 1
ATOM 6908 O O . MET A 1 893 ? 10.349 -21.596 0.102 1.00 97.75 893 MET A O 1
ATOM 6912 N N . THR A 1 894 ? 8.311 -21.782 -0.797 1.00 97.25 894 THR A N 1
ATOM 6913 C CA . THR A 1 894 ? 8.727 -22.237 -2.136 1.00 97.25 894 THR A CA 1
ATOM 6914 C C . THR A 1 894 ? 9.087 -21.078 -3.073 1.00 97.25 894 THR A C 1
ATOM 6916 O O . THR A 1 894 ? 8.677 -21.019 -4.231 1.00 97.25 894 THR A O 1
ATOM 6919 N N . TYR A 1 895 ? 9.873 -20.163 -2.520 1.00 96.94 895 TYR A N 1
ATOM 6920 C CA . TYR A 1 895 ? 10.525 -18.994 -3.102 1.00 96.94 895 TYR A CA 1
ATOM 6921 C C . TYR A 1 895 ? 11.888 -18.840 -2.407 1.00 96.94 895 TYR A C 1
ATOM 6923 O O . TYR A 1 895 ? 12.236 -19.685 -1.582 1.00 96.94 895 TYR A O 1
ATOM 6931 N N . ASP A 1 896 ? 12.683 -17.828 -2.761 1.00 94.44 896 ASP A N 1
ATOM 6932 C CA . ASP A 1 896 ? 14.074 -17.688 -2.303 1.00 94.44 896 ASP A CA 1
ATOM 6933 C C . ASP A 1 896 ? 14.891 -18.967 -2.576 1.00 94.44 896 ASP A C 1
ATOM 6935 O O . ASP A 1 896 ? 15.765 -19.373 -1.810 1.00 94.44 896 ASP A O 1
ATOM 6939 N N . ILE A 1 897 ? 14.581 -19.632 -3.696 1.00 93.06 897 ILE A N 1
ATOM 6940 C CA . ILE A 1 897 ? 15.258 -20.859 -4.129 1.00 93.06 897 ILE A CA 1
ATOM 6941 C C . ILE A 1 897 ? 16.631 -20.519 -4.717 1.00 93.06 897 ILE A C 1
ATOM 6943 O O . ILE A 1 897 ? 17.606 -21.219 -4.445 1.00 93.06 897 ILE A O 1
ATOM 6947 N N . HIS A 1 898 ? 16.698 -19.413 -5.460 1.00 90.81 898 HIS A N 1
ATOM 6948 C CA . HIS A 1 898 ? 17.921 -18.799 -5.964 1.00 90.81 898 HIS A CA 1
ATOM 6949 C C . HIS A 1 898 ? 17.885 -17.293 -5.686 1.00 90.81 898 HIS A C 1
ATOM 6951 O O . HIS A 1 898 ? 16.841 -16.655 -5.839 1.00 90.81 898 HIS A O 1
ATOM 6957 N N . GLY A 1 899 ? 19.013 -16.733 -5.243 1.00 90.12 899 GLY A N 1
ATOM 6958 C CA . GLY A 1 899 ? 19.077 -15.373 -4.695 1.00 90.12 899 GLY A CA 1
ATOM 6959 C C . GLY A 1 899 ? 20.484 -14.781 -4.703 1.00 90.12 899 GLY A C 1
ATOM 6960 O O . GLY A 1 899 ? 21.372 -15.264 -5.405 1.00 90.12 899 GLY A O 1
ATOM 6961 N N . ASN A 1 900 ? 20.707 -13.709 -3.942 1.00 87.88 900 ASN A N 1
ATOM 6962 C CA . ASN A 1 900 ? 21.977 -12.966 -3.957 1.00 87.88 900 ASN A CA 1
ATOM 6963 C C . ASN A 1 900 ? 23.072 -13.522 -3.019 1.00 87.88 900 ASN A C 1
ATOM 6965 O O . ASN A 1 900 ? 24.141 -12.928 -2.910 1.00 87.88 900 ASN A O 1
ATOM 6969 N N . TRP A 1 901 ? 22.822 -14.666 -2.378 1.00 89.38 901 TRP A N 1
ATOM 6970 C CA . TRP A 1 901 ? 23.799 -15.463 -1.617 1.00 89.38 901 TRP A CA 1
ATOM 6971 C C . TRP A 1 901 ? 24.554 -16.496 -2.475 1.00 89.38 901 TRP A C 1
ATOM 6973 O O . TRP A 1 901 ? 25.475 -17.148 -1.983 1.00 89.38 901 TRP A O 1
ATOM 6983 N N . GLU A 1 902 ? 24.162 -16.676 -3.737 1.00 90.75 902 GLU A N 1
ATOM 6984 C CA . GLU A 1 902 ? 24.856 -17.530 -4.708 1.00 90.75 902 GLU A CA 1
ATOM 6985 C C . GLU A 1 902 ? 25.811 -16.706 -5.589 1.00 90.75 902 GLU A C 1
ATOM 6987 O O . GLU A 1 902 ? 25.962 -15.503 -5.407 1.00 90.75 902 GLU A O 1
ATOM 6992 N N . THR A 1 903 ? 26.482 -17.343 -6.553 1.00 91.56 903 THR A N 1
ATOM 6993 C CA . THR A 1 903 ? 27.351 -16.650 -7.527 1.00 91.56 903 THR A CA 1
ATOM 6994 C C . THR A 1 903 ? 26.734 -16.522 -8.919 1.00 91.56 903 THR A C 1
ATOM 6996 O O . THR A 1 903 ? 27.323 -15.876 -9.788 1.00 91.56 903 THR A O 1
ATOM 6999 N N . LYS A 1 904 ? 25.572 -17.144 -9.160 1.00 93.94 904 LYS A N 1
ATOM 7000 C CA . LYS A 1 904 ? 24.902 -17.211 -10.466 1.00 93.94 904 LYS A CA 1
ATOM 7001 C C . LYS A 1 904 ? 23.431 -16.841 -10.362 1.00 93.94 904 LYS A C 1
ATOM 7003 O O . LYS A 1 904 ? 22.779 -17.174 -9.382 1.00 93.94 904 LYS A O 1
ATOM 7008 N N . ALA A 1 905 ? 22.930 -16.156 -11.384 1.00 94.50 905 ALA A N 1
ATOM 7009 C CA . ALA A 1 905 ? 21.545 -15.720 -11.461 1.00 94.50 905 ALA A CA 1
ATOM 7010 C C . ALA A 1 905 ? 20.676 -16.855 -12.016 1.00 94.50 905 ALA A C 1
ATOM 7012 O O . ALA A 1 905 ? 20.928 -17.346 -13.115 1.00 94.50 905 ALA A O 1
ATOM 7013 N N . ASP A 1 906 ? 19.661 -17.277 -11.274 1.00 95.06 906 ASP A N 1
ATOM 7014 C CA . ASP A 1 906 ? 18.752 -18.367 -11.649 1.00 95.06 906 ASP A CA 1
ATOM 7015 C C . ASP A 1 906 ? 17.329 -18.035 -11.155 1.00 95.06 906 ASP A C 1
ATOM 7017 O O . ASP A 1 906 ? 17.074 -16.901 -10.747 1.00 95.06 906 ASP A O 1
ATOM 7021 N N . TYR A 1 907 ? 16.369 -18.955 -11.246 1.00 96.44 907 TYR A N 1
ATOM 7022 C CA . TYR A 1 907 ? 14.965 -18.644 -10.955 1.00 96.44 907 TYR A CA 1
ATOM 7023 C C . TYR A 1 907 ? 14.634 -18.553 -9.445 1.00 96.44 907 TYR A C 1
ATOM 7025 O O . TYR A 1 907 ? 14.910 -19.485 -8.696 1.00 96.44 907 TYR A O 1
ATOM 7033 N N . ASN A 1 908 ? 13.918 -17.507 -9.006 1.00 95.81 908 ASN A N 1
ATOM 7034 C CA . ASN A 1 908 ? 13.507 -17.312 -7.600 1.00 95.81 908 ASN A CA 1
ATOM 7035 C C . ASN A 1 908 ? 12.582 -18.437 -7.084 1.00 95.81 908 ASN A C 1
ATOM 7037 O O . ASN A 1 908 ? 12.754 -18.950 -5.980 1.00 95.81 908 ASN A O 1
ATOM 7041 N N . ALA A 1 909 ? 11.588 -18.828 -7.890 1.00 96.88 909 ALA A N 1
ATOM 7042 C CA . ALA A 1 909 ? 10.558 -19.799 -7.508 1.00 96.88 909 ALA A CA 1
ATOM 7043 C C . ALA A 1 909 ? 10.125 -20.718 -8.679 1.00 96.88 909 ALA A C 1
ATOM 7045 O O . ALA A 1 909 ? 8.943 -20.748 -9.031 1.00 96.88 909 ALA A O 1
ATOM 7046 N N . PRO A 1 910 ? 11.042 -21.454 -9.335 1.00 97.19 910 PRO A N 1
ATOM 7047 C CA . PRO A 1 910 ? 10.715 -22.316 -10.471 1.00 97.19 910 PRO A CA 1
ATOM 7048 C C . PRO A 1 910 ? 9.769 -23.445 -10.040 1.00 97.19 910 PRO A C 1
ATOM 7050 O O . PRO A 1 910 ? 10.052 -24.155 -9.073 1.00 97.19 910 PRO A O 1
ATOM 7053 N N . LEU A 1 911 ? 8.645 -23.631 -10.746 1.00 98.06 911 LEU A N 1
ATOM 7054 C CA . LEU A 1 911 ? 7.656 -24.657 -10.390 1.00 98.06 911 LEU A CA 1
ATOM 7055 C C . LEU A 1 911 ? 8.257 -26.062 -10.512 1.00 98.06 911 LEU A C 1
ATOM 7057 O O . LEU A 1 911 ? 8.149 -26.874 -9.595 1.00 98.06 911 LEU A O 1
ATOM 7061 N N . TYR A 1 912 ? 8.952 -26.306 -11.621 1.00 97.31 912 TYR A N 1
ATOM 7062 C CA . TYR A 1 912 ? 9.701 -27.530 -11.881 1.00 97.31 912 TYR A CA 1
ATOM 7063 C C . TYR A 1 912 ? 11.186 -27.224 -12.080 1.00 97.31 912 TYR A C 1
ATOM 7065 O O . TYR A 1 912 ? 11.571 -26.105 -12.405 1.00 97.31 912 TYR A O 1
ATOM 7073 N N . ASP A 1 913 ? 12.022 -28.240 -11.900 1.00 91.31 913 ASP A N 1
ATOM 7074 C CA . ASP A 1 913 ? 13.432 -28.191 -12.289 1.00 91.31 913 ASP A CA 1
ATOM 7075 C C . ASP A 1 913 ? 13.545 -28.386 -13.813 1.00 91.31 913 ASP A C 1
ATOM 7077 O O . ASP A 1 913 ? 12.982 -29.344 -14.349 1.00 91.31 913 ASP A O 1
ATOM 7081 N N . ASP A 1 914 ? 14.242 -27.476 -14.506 1.00 88.12 914 ASP A N 1
ATOM 7082 C CA . ASP A 1 914 ? 14.413 -27.500 -15.966 1.00 88.12 914 ASP A CA 1
ATOM 7083 C C . ASP A 1 914 ? 15.785 -27.983 -16.466 1.00 88.12 914 ASP A C 1
ATOM 7085 O O . ASP A 1 914 ? 15.964 -28.097 -17.682 1.00 88.12 914 ASP A O 1
ATOM 7089 N N . ASN A 1 915 ? 16.724 -28.335 -15.574 1.00 82.81 915 ASN A N 1
ATOM 7090 C CA . ASN A 1 915 ? 18.045 -28.849 -15.966 1.00 82.81 915 ASN A CA 1
ATOM 7091 C C . ASN A 1 915 ? 18.507 -30.135 -15.250 1.00 82.81 915 ASN A C 1
ATOM 7093 O O . ASN A 1 915 ? 19.497 -30.730 -15.671 1.00 82.81 915 ASN A O 1
ATOM 7097 N N . GLY A 1 916 ? 17.794 -30.597 -14.223 1.00 72.31 916 GLY A N 1
ATOM 7098 C CA . GLY A 1 916 ? 18.142 -31.767 -13.411 1.00 72.31 916 GLY A CA 1
ATOM 7099 C C . GLY A 1 916 ? 18.955 -31.438 -12.153 1.00 72.31 916 GLY A C 1
ATOM 7100 O O . GLY A 1 916 ? 19.206 -32.335 -11.344 1.00 72.31 916 GLY A O 1
ATOM 7101 N N . GLU A 1 917 ? 19.374 -30.181 -11.976 1.00 67.50 917 GLU A N 1
ATOM 7102 C CA . GLU A 1 917 ? 20.381 -29.780 -10.984 1.00 67.50 917 GLU A CA 1
ATOM 7103 C C . GLU A 1 917 ? 19.853 -28.759 -9.966 1.00 67.50 917 GLU A C 1
ATOM 7105 O O . GLU A 1 917 ? 20.336 -28.741 -8.834 1.00 67.50 917 GLU A O 1
ATOM 7110 N N . THR A 1 918 ? 18.851 -27.940 -10.315 1.00 72.44 918 THR A N 1
ATOM 7111 C CA . THR A 1 918 ? 18.311 -26.908 -9.410 1.00 72.44 918 THR A CA 1
ATOM 7112 C C . THR A 1 918 ? 17.226 -27.424 -8.474 1.00 72.44 918 THR A C 1
ATOM 7114 O O . THR A 1 918 ? 16.672 -28.517 -8.631 1.00 72.44 918 THR A O 1
ATOM 7117 N N . TYR A 1 919 ? 16.927 -26.634 -7.447 1.00 86.81 919 TYR A N 1
ATOM 7118 C CA . TYR A 1 919 ? 15.807 -26.884 -6.550 1.00 86.81 919 TYR A CA 1
ATOM 7119 C C . TYR A 1 919 ? 14.522 -26.232 -7.106 1.00 86.81 919 TYR A C 1
ATOM 7121 O O . TYR A 1 919 ? 14.594 -25.395 -8.004 1.00 86.81 919 TYR A O 1
ATOM 7129 N N . SER A 1 920 ? 13.336 -26.658 -6.663 1.00 95.50 920 SER A N 1
ATOM 7130 C CA . SER A 1 920 ? 12.060 -26.191 -7.241 1.00 95.50 920 SER A CA 1
ATOM 7131 C C . SER A 1 920 ? 10.865 -26.408 -6.315 1.00 95.50 920 SER A C 1
ATOM 7133 O O . SER A 1 920 ? 10.937 -27.202 -5.372 1.00 95.50 920 SER A O 1
ATOM 7135 N N . VAL A 1 921 ? 9.750 -25.728 -6.610 1.00 97.75 921 VAL A N 1
ATOM 7136 C CA . VAL A 1 921 ? 8.483 -25.856 -5.868 1.00 97.75 921 VAL A CA 1
ATOM 7137 C C . VAL A 1 921 ? 8.019 -27.317 -5.815 1.00 97.75 921 VAL A C 1
ATOM 7139 O O . VAL A 1 921 ? 7.674 -27.812 -4.744 1.00 97.75 921 VAL A O 1
ATOM 7142 N N . ASP A 1 922 ? 8.068 -28.043 -6.938 1.00 97.62 922 ASP A N 1
ATOM 7143 C CA . ASP A 1 922 ? 7.659 -29.449 -6.979 1.00 97.62 922 ASP A CA 1
ATOM 7144 C C . ASP A 1 922 ? 8.571 -30.358 -6.145 1.00 97.62 922 ASP A C 1
ATOM 7146 O O . ASP A 1 922 ? 8.076 -31.195 -5.386 1.00 97.62 922 ASP A O 1
ATOM 7150 N N . LYS A 1 923 ? 9.896 -30.150 -6.202 1.00 96.06 923 LYS A N 1
ATOM 7151 C CA . LYS A 1 923 ? 10.851 -30.879 -5.350 1.00 96.06 923 LYS A CA 1
ATOM 7152 C C . LYS A 1 923 ? 10.579 -30.629 -3.864 1.00 96.06 923 LYS A C 1
ATOM 7154 O O . LYS A 1 923 ? 10.598 -31.581 -3.086 1.00 96.06 923 LYS A O 1
ATOM 7159 N N . ALA A 1 924 ? 10.290 -29.388 -3.477 1.00 96.25 924 ALA A N 1
ATOM 7160 C CA . ALA A 1 924 ? 9.946 -29.021 -2.104 1.00 96.25 924 ALA A CA 1
ATOM 7161 C C . ALA A 1 924 ? 8.652 -29.689 -1.614 1.00 96.25 924 ALA A C 1
ATOM 7163 O O . ALA A 1 924 ? 8.644 -30.331 -0.562 1.00 96.25 924 ALA A O 1
ATOM 7164 N N . VAL A 1 925 ? 7.572 -29.597 -2.398 1.00 98.19 925 VAL A N 1
ATOM 7165 C CA . VAL A 1 925 ? 6.283 -30.235 -2.085 1.00 98.19 925 VAL A CA 1
ATOM 7166 C C . VAL A 1 925 ? 6.454 -31.747 -1.940 1.00 98.19 925 VAL A C 1
ATOM 7168 O O . VAL A 1 925 ? 6.026 -32.318 -0.935 1.00 98.19 925 VAL A O 1
ATOM 7171 N N . ASN A 1 926 ? 7.136 -32.398 -2.888 1.00 97.38 926 ASN A N 1
ATOM 7172 C CA . ASN A 1 926 ? 7.376 -33.839 -2.830 1.00 97.38 926 ASN A CA 1
ATOM 7173 C C . ASN A 1 926 ? 8.223 -34.226 -1.599 1.00 97.38 926 ASN A C 1
ATOM 7175 O O . ASN A 1 926 ? 7.897 -35.210 -0.945 1.00 97.38 926 ASN A O 1
ATOM 7179 N N . ILE A 1 927 ? 9.230 -33.435 -1.206 1.00 97.19 927 ILE A N 1
ATOM 7180 C CA . ILE A 1 927 ? 10.054 -33.696 -0.009 1.00 97.19 927 ILE A CA 1
ATOM 7181 C C . ILE A 1 927 ? 9.236 -33.682 1.292 1.00 97.19 927 ILE A C 1
ATOM 7183 O O . ILE A 1 927 ? 9.484 -34.507 2.172 1.00 97.19 927 ILE A O 1
ATOM 7187 N N . PHE A 1 928 ? 8.238 -32.803 1.428 1.00 98.25 928 PHE A N 1
ATOM 7188 C CA . PHE A 1 928 ? 7.370 -32.799 2.614 1.00 98.25 928 PHE A CA 1
ATOM 7189 C C . PHE A 1 928 ? 6.319 -33.923 2.572 1.00 98.25 928 PHE A C 1
ATOM 7191 O O . PHE A 1 928 ? 6.026 -34.512 3.616 1.00 98.25 928 PHE A O 1
ATOM 7198 N N . LEU A 1 929 ? 5.816 -34.289 1.386 1.00 97.94 929 LEU A N 1
ATOM 7199 C CA . LEU A 1 929 ? 4.964 -35.473 1.197 1.00 97.94 929 LEU A CA 1
ATOM 7200 C C . LEU A 1 929 ? 5.719 -36.777 1.530 1.00 97.94 929 LEU A C 1
ATOM 7202 O O . LEU A 1 929 ? 5.191 -37.630 2.240 1.00 97.94 929 LEU A O 1
ATOM 7206 N N . GLU A 1 930 ? 6.966 -36.920 1.071 1.00 97.56 930 GLU A N 1
ATOM 7207 C CA . GLU A 1 930 ? 7.847 -38.065 1.352 1.00 97.56 930 GLU A CA 1
ATOM 7208 C C . GLU A 1 930 ? 8.281 -38.127 2.822 1.00 97.56 930 GLU A C 1
ATOM 7210 O O . GLU A 1 930 ? 8.403 -39.217 3.382 1.00 97.56 930 GLU A O 1
ATOM 7215 N N . ALA A 1 931 ? 8.450 -36.973 3.477 1.00 97.00 931 ALA A N 1
ATOM 7216 C CA . ALA A 1 931 ? 8.644 -36.907 4.924 1.00 97.00 931 ALA A CA 1
ATOM 7217 C C . ALA A 1 931 ? 7.407 -37.385 5.712 1.00 97.00 931 ALA A C 1
ATOM 7219 O O . ALA A 1 931 ? 7.554 -37.751 6.876 1.00 97.00 931 ALA A O 1
ATOM 7220 N N . GLY A 1 932 ? 6.219 -37.405 5.094 1.00 97.19 932 GLY A N 1
ATOM 7221 C CA . GLY A 1 932 ? 4.974 -37.937 5.659 1.00 97.19 932 GLY A CA 1
ATOM 7222 C C . GLY A 1 932 ? 3.860 -36.910 5.884 1.00 97.19 932 GLY A C 1
ATOM 7223 O O . GLY A 1 932 ? 2.804 -37.284 6.387 1.00 97.19 932 GLY A O 1
ATOM 7224 N N . VAL A 1 933 ? 4.056 -35.635 5.524 1.00 98.19 933 VAL A N 1
ATOM 7225 C CA . VAL A 1 933 ? 3.045 -34.587 5.748 1.00 98.19 933 VAL A CA 1
ATOM 7226 C C . VAL A 1 933 ? 1.843 -34.793 4.811 1.00 98.19 933 VAL A C 1
ATOM 7228 O O . VAL A 1 933 ? 2.041 -34.912 3.600 1.00 98.19 933 VAL A O 1
ATOM 7231 N N . PRO A 1 934 ? 0.592 -34.807 5.314 1.00 98.00 934 PRO A N 1
ATOM 7232 C CA . PRO A 1 934 ? -0.596 -34.931 4.473 1.00 98.00 934 PRO A CA 1
ATOM 7233 C C . PRO A 1 934 ? -0.738 -33.753 3.500 1.00 98.00 934 PRO A C 1
ATOM 7235 O O . PRO A 1 934 ? -0.533 -32.598 3.877 1.00 98.00 934 PRO A O 1
ATOM 7238 N N . ARG A 1 935 ? -1.146 -34.028 2.254 1.00 97.31 935 ARG A N 1
ATOM 7239 C CA . ARG A 1 935 ? -1.327 -33.004 1.201 1.00 97.31 935 ARG A CA 1
ATOM 7240 C C . ARG A 1 935 ? -2.353 -31.942 1.601 1.00 97.31 935 ARG A C 1
ATOM 7242 O O . ARG A 1 935 ? -2.155 -30.757 1.362 1.00 97.31 935 ARG A O 1
ATOM 7249 N N . GLU A 1 936 ? -3.386 -32.366 2.320 1.00 95.12 936 GLU A N 1
ATOM 7250 C CA . GLU A 1 936 ? -4.444 -31.545 2.902 1.00 95.12 936 GLU A CA 1
ATOM 7251 C C . GLU A 1 936 ? -3.979 -30.637 4.057 1.00 95.12 936 GLU A C 1
ATOM 7253 O O . GLU A 1 936 ? -4.773 -29.836 4.544 1.00 95.12 936 GLU A O 1
ATOM 7258 N N . LYS A 1 937 ? -2.706 -30.724 4.473 1.00 97.69 937 LYS A N 1
ATOM 7259 C CA . LYS A 1 937 ? -2.045 -29.762 5.370 1.00 97.69 937 LYS A CA 1
ATOM 7260 C C . LYS A 1 937 ? -0.985 -28.899 4.671 1.00 97.69 937 LYS A C 1
ATOM 7262 O O . LYS A 1 937 ? -0.472 -27.981 5.301 1.00 97.69 937 LYS A O 1
ATOM 7267 N N . LEU A 1 938 ? -0.624 -29.167 3.414 1.00 98.56 938 LEU A N 1
ATOM 7268 C CA . LEU A 1 938 ? 0.437 -28.432 2.715 1.00 98.56 938 LEU A CA 1
ATOM 7269 C C . LEU A 1 938 ? -0.112 -27.206 1.978 1.00 98.56 938 LEU A C 1
ATOM 7271 O O . LEU A 1 938 ? -0.956 -27.326 1.088 1.00 98.56 938 LEU A O 1
ATOM 7275 N N . VAL A 1 939 ? 0.414 -26.033 2.331 1.00 98.62 939 VAL A N 1
ATOM 7276 C CA . VAL A 1 939 ? 0.195 -24.756 1.644 1.00 98.62 939 VAL A CA 1
ATOM 7277 C C . VAL A 1 939 ? 1.472 -24.394 0.885 1.00 98.62 939 VAL A C 1
ATOM 7279 O O . VAL A 1 939 ? 2.566 -24.444 1.446 1.00 98.62 939 VAL A O 1
ATOM 7282 N N . MET A 1 940 ? 1.342 -24.040 -0.390 1.00 98.56 940 MET A N 1
ATOM 7283 C CA . MET A 1 940 ? 2.470 -23.738 -1.277 1.00 98.56 940 MET A CA 1
ATOM 7284 C C . MET A 1 940 ? 2.743 -22.228 -1.323 1.00 98.56 940 MET A C 1
ATOM 7286 O O . MET A 1 940 ? 1.848 -21.450 -1.655 1.00 98.56 940 MET A O 1
ATOM 7290 N N . GLY A 1 941 ? 3.967 -21.813 -1.005 1.00 98.31 941 GLY A N 1
ATOM 7291 C CA . GLY A 1 941 ? 4.401 -20.418 -1.042 1.00 98.31 941 GLY A CA 1
ATOM 7292 C C . GLY A 1 941 ? 4.631 -19.902 -2.462 1.00 98.31 941 GLY A C 1
ATOM 7293 O O . GLY A 1 941 ? 5.195 -20.602 -3.307 1.00 98.31 941 GLY A O 1
ATOM 7294 N N . VAL A 1 942 ? 4.225 -18.661 -2.718 1.00 98.19 942 VAL A N 1
ATOM 7295 C CA . VAL A 1 942 ? 4.451 -17.939 -3.972 1.00 98.19 942 VAL A CA 1
ATOM 7296 C C . VAL A 1 942 ? 4.932 -16.506 -3.687 1.00 98.19 942 VAL A C 1
ATOM 7298 O O . VAL A 1 942 ? 4.379 -15.845 -2.802 1.00 98.19 942 VAL A O 1
ATOM 7301 N N . PRO A 1 943 ? 5.956 -16.007 -4.403 1.00 97.12 943 PRO A N 1
ATOM 7302 C CA . PRO A 1 943 ? 6.515 -14.687 -4.152 1.00 97.12 943 PRO A CA 1
ATOM 7303 C C . PRO A 1 943 ? 5.769 -13.608 -4.944 1.00 97.12 943 PRO A C 1
ATOM 7305 O O . PRO A 1 943 ? 5.462 -13.781 -6.122 1.00 97.12 943 PRO A O 1
ATOM 7308 N N . PHE A 1 944 ? 5.529 -12.451 -4.329 1.00 96.06 944 PHE A N 1
ATOM 7309 C CA . PHE A 1 944 ? 5.091 -11.226 -5.023 1.00 96.06 944 PHE A CA 1
ATOM 7310 C C . PHE A 1 944 ? 6.291 -10.322 -5.369 1.00 96.06 944 PHE A C 1
ATOM 7312 O O . PHE A 1 944 ? 6.191 -9.100 -5.471 1.00 96.06 944 PHE A O 1
ATOM 7319 N N . TYR A 1 945 ? 7.460 -10.932 -5.544 1.00 95.44 945 TYR A N 1
ATOM 7320 C CA . TYR A 1 945 ? 8.735 -10.288 -5.827 1.00 95.44 945 TYR A CA 1
ATOM 7321 C C . TYR A 1 945 ? 9.629 -11.227 -6.645 1.00 95.44 945 TYR A C 1
ATOM 7323 O O . TYR A 1 945 ? 9.387 -12.429 -6.779 1.00 95.44 945 TYR A O 1
ATOM 7331 N N . GLY A 1 946 ? 10.675 -10.646 -7.207 1.00 94.81 946 GLY A N 1
ATOM 7332 C CA . GLY A 1 946 ? 11.717 -11.321 -7.955 1.00 94.81 946 GLY A CA 1
ATOM 7333 C C . GLY A 1 946 ? 13.103 -10.978 -7.427 1.00 94.81 946 GLY A C 1
ATOM 7334 O O . GLY A 1 946 ? 13.239 -10.259 -6.437 1.00 94.81 946 GLY A O 1
ATOM 7335 N N . TYR A 1 947 ? 14.130 -11.428 -8.142 1.00 95.31 947 TYR A N 1
ATOM 7336 C CA . TYR A 1 947 ? 15.503 -10.950 -7.981 1.00 95.31 947 TYR A CA 1
ATOM 7337 C C . TYR A 1 947 ? 15.986 -10.338 -9.293 1.00 95.31 947 TYR A C 1
ATOM 7339 O O . TYR A 1 947 ? 15.910 -10.983 -10.340 1.00 95.31 947 TYR A O 1
ATOM 7347 N N . GLN A 1 948 ? 16.501 -9.108 -9.223 1.00 95.50 948 GLN A N 1
ATOM 7348 C CA . GLN A 1 948 ? 17.251 -8.478 -10.308 1.00 95.50 948 GLN A CA 1
ATOM 7349 C C . GLN A 1 948 ? 18.745 -8.697 -10.072 1.00 95.50 948 GLN A C 1
ATOM 7351 O O . GLN A 1 948 ? 19.244 -8.456 -8.972 1.00 95.50 948 GLN A O 1
ATOM 7356 N N . TYR A 1 949 ? 19.452 -9.091 -11.128 1.00 94.62 949 TYR A N 1
ATOM 7357 C CA . TYR A 1 949 ? 20.892 -9.317 -11.137 1.00 94.62 949 TYR A CA 1
ATOM 7358 C C . TYR A 1 949 ? 21.551 -8.570 -12.298 1.00 94.62 949 TYR A C 1
ATOM 7360 O O . TYR A 1 949 ? 21.057 -8.618 -13.428 1.00 94.62 949 TYR A O 1
ATOM 7368 N N . THR A 1 950 ? 22.706 -7.952 -12.049 1.00 96.44 950 THR A N 1
ATOM 7369 C CA . THR A 1 950 ? 23.581 -7.425 -13.107 1.00 96.44 950 THR A CA 1
ATOM 7370 C C . THR A 1 950 ? 24.628 -8.488 -13.440 1.00 96.44 950 THR A C 1
ATOM 7372 O O . THR A 1 950 ? 25.562 -8.719 -12.667 1.00 96.44 950 THR A O 1
ATOM 7375 N N . VAL A 1 951 ? 24.459 -9.178 -14.571 1.00 94.44 951 VAL A N 1
ATOM 7376 C CA . VAL A 1 951 ? 25.269 -10.358 -14.929 1.00 94.44 951 VAL A CA 1
ATOM 7377 C C . VAL A 1 951 ? 26.532 -10.015 -15.722 1.00 94.44 951 VAL A C 1
ATOM 7379 O O . VAL A 1 951 ? 26.598 -9.044 -16.477 1.00 94.44 951 VAL A O 1
ATOM 7382 N N . VAL A 1 952 ? 27.558 -10.854 -15.583 1.00 94.25 952 VAL A N 1
ATOM 7383 C CA . VAL A 1 952 ? 28.848 -10.721 -16.277 1.00 94.25 952 VAL A CA 1
ATOM 7384 C C . VAL A 1 952 ? 28.700 -11.011 -17.776 1.00 94.25 952 VAL A C 1
ATOM 7386 O O . VAL A 1 952 ? 29.250 -10.283 -18.610 1.00 94.25 952 VAL A O 1
ATOM 7389 N N . SER A 1 953 ? 27.932 -12.043 -18.132 1.00 92.81 953 SER A N 1
ATOM 7390 C CA . SER A 1 953 ? 27.764 -12.540 -19.504 1.00 92.81 953 SER A CA 1
ATOM 7391 C C . SER A 1 953 ? 26.360 -12.272 -20.051 1.00 92.81 953 SER A C 1
ATOM 7393 O O . SER A 1 953 ? 25.381 -12.311 -19.315 1.00 92.81 953 SER A O 1
ATOM 7395 N N . ALA A 1 954 ? 26.268 -12.033 -21.361 1.00 92.00 954 ALA A N 1
ATOM 7396 C CA . ALA A 1 954 ? 25.000 -11.952 -22.091 1.00 92.00 954 ALA A CA 1
ATOM 7397 C C . ALA A 1 954 ? 24.542 -13.314 -22.656 1.00 92.00 954 ALA A C 1
ATOM 7399 O O . ALA A 1 954 ? 23.484 -13.404 -23.280 1.00 92.00 954 ALA A O 1
ATOM 7400 N N . GLU A 1 955 ? 25.337 -14.374 -22.469 1.00 94.00 955 GLU A N 1
ATOM 7401 C CA . GLU A 1 955 ? 24.961 -15.730 -22.870 1.00 94.00 955 GLU A CA 1
ATOM 7402 C C . GLU A 1 955 ? 23.696 -16.193 -22.135 1.00 94.00 955 GLU A C 1
ATOM 7404 O O . GLU A 1 955 ? 23.424 -15.786 -21.006 1.00 94.00 955 GLU A O 1
ATOM 7409 N N . ASN A 1 956 ? 22.901 -17.033 -22.807 1.00 93.81 956 ASN A N 1
ATOM 7410 C CA . ASN A 1 956 ? 21.639 -17.570 -22.287 1.00 93.81 956 ASN A CA 1
ATOM 7411 C C . ASN A 1 956 ? 20.664 -16.495 -21.748 1.00 93.81 956 ASN A C 1
ATOM 7413 O O . ASN A 1 956 ? 19.882 -16.768 -20.843 1.00 93.81 956 ASN A O 1
ATOM 7417 N N . ASN A 1 957 ? 20.713 -15.266 -22.282 1.00 96.50 957 ASN A N 1
ATOM 7418 C CA . ASN A 1 957 ? 19.917 -14.123 -21.814 1.00 96.50 957 ASN A CA 1
ATOM 7419 C C . ASN A 1 957 ? 20.100 -13.827 -20.310 1.00 96.50 957 ASN A C 1
ATOM 7421 O O . ASN A 1 957 ? 19.142 -13.506 -19.609 1.00 96.50 957 ASN A O 1
ATOM 7425 N N . GLY A 1 958 ? 21.321 -14.002 -19.798 1.00 93.25 958 GLY A N 1
ATOM 7426 C CA . GLY A 1 958 ? 21.671 -13.780 -18.392 1.00 93.25 958 GLY A CA 1
ATOM 7427 C C . GLY A 1 958 ? 21.266 -14.904 -17.432 1.00 93.25 958 GLY A C 1
ATOM 7428 O O . GLY A 1 958 ? 21.820 -14.994 -16.338 1.00 93.25 958 GLY A O 1
ATOM 7429 N N . LEU A 1 959 ? 20.393 -15.824 -17.851 1.00 94.62 959 LEU A N 1
ATOM 7430 C CA . LEU A 1 959 ? 20.030 -16.999 -17.064 1.00 94.62 959 LEU A CA 1
ATOM 7431 C C . LEU A 1 959 ? 21.248 -17.916 -16.854 1.00 94.62 959 LEU A C 1
ATOM 7433 O O . LEU A 1 959 ? 21.952 -18.284 -17.804 1.00 94.62 959 LEU A O 1
ATOM 7437 N N . ARG A 1 960 ? 21.456 -18.339 -15.604 1.00 93.25 960 ARG A N 1
ATOM 7438 C CA . ARG A 1 960 ? 22.543 -19.218 -15.135 1.00 93.25 960 ARG A CA 1
ATOM 7439 C C . ARG A 1 960 ? 23.952 -18.633 -15.351 1.00 93.25 960 ARG A C 1
ATOM 7441 O O . ARG A 1 960 ? 24.946 -19.364 -15.299 1.00 93.25 960 ARG A O 1
ATOM 7448 N N . GLN A 1 961 ? 24.046 -17.316 -15.564 1.00 96.38 961 GLN A N 1
ATOM 7449 C CA . GLN A 1 961 ? 25.303 -16.568 -15.677 1.00 96.38 961 GLN A CA 1
ATOM 7450 C C . GLN A 1 961 ? 25.774 -16.053 -14.314 1.00 96.38 961 GLN A C 1
ATOM 7452 O O . GLN A 1 961 ? 24.972 -15.837 -13.409 1.00 96.38 961 GLN A O 1
ATOM 7457 N N . GLU A 1 962 ? 27.082 -15.835 -14.173 1.00 97.06 962 GLU A N 1
ATOM 7458 C CA . GLU A 1 962 ? 27.658 -15.206 -12.977 1.00 97.06 962 GLU A CA 1
ATOM 7459 C C . GLU A 1 962 ? 27.245 -13.731 -12.879 1.00 97.06 962 GLU A C 1
ATOM 7461 O O . GLU A 1 962 ? 27.111 -13.061 -13.909 1.00 97.06 962 GLU A O 1
ATOM 7466 N N . PHE A 1 963 ? 27.045 -13.216 -11.661 1.00 95.44 963 PHE A N 1
ATOM 7467 C CA . PHE A 1 963 ? 26.619 -11.830 -11.429 1.00 95.44 963 PHE A CA 1
ATOM 7468 C C . PHE A 1 963 ? 27.598 -11.002 -10.596 1.00 95.44 963 PHE A C 1
ATOM 7470 O O . PHE A 1 963 ? 28.390 -11.521 -9.817 1.00 95.44 963 PHE A O 1
ATOM 7477 N N . ILE A 1 964 ? 27.528 -9.685 -10.798 1.00 91.75 964 ILE A N 1
ATOM 7478 C CA . ILE A 1 964 ? 28.319 -8.666 -10.093 1.00 91.75 964 ILE A CA 1
ATOM 7479 C C . ILE A 1 964 ? 27.542 -8.155 -8.872 1.00 91.75 964 ILE A C 1
ATOM 7481 O O . ILE A 1 964 ? 28.114 -7.904 -7.817 1.00 91.75 964 ILE A O 1
ATOM 7485 N N . SER A 1 965 ? 26.222 -8.026 -9.013 1.00 91.38 965 SER A N 1
ATOM 7486 C CA . SER A 1 965 ? 25.292 -7.628 -7.959 1.00 91.38 965 SER A CA 1
ATOM 7487 C C . SER A 1 965 ? 23.944 -8.327 -8.149 1.00 91.38 965 SER A C 1
ATOM 7489 O O . SER A 1 965 ? 23.580 -8.710 -9.266 1.00 91.38 965 SER A O 1
ATOM 7491 N N . GLY A 1 966 ? 23.205 -8.496 -7.052 1.00 88.38 966 GLY A N 1
ATOM 7492 C CA . GLY A 1 966 ? 21.871 -9.088 -7.044 1.00 88.38 966 GLY A CA 1
ATOM 7493 C C . GLY A 1 966 ? 21.051 -8.612 -5.845 1.00 88.38 966 GLY A C 1
ATOM 7494 O O . GLY A 1 966 ? 21.596 -8.422 -4.754 1.00 88.38 966 GLY A O 1
ATOM 7495 N N . GLY A 1 967 ? 19.746 -8.425 -6.029 1.00 89.44 967 GLY A N 1
ATOM 7496 C CA . GLY A 1 967 ? 18.845 -7.973 -4.966 1.00 89.44 967 GLY A CA 1
ATOM 7497 C C . GLY A 1 967 ? 17.373 -8.246 -5.263 1.00 89.44 967 GLY A C 1
ATOM 7498 O O . GLY A 1 967 ? 16.967 -8.321 -6.424 1.00 89.44 967 GLY A O 1
ATOM 7499 N N . ALA A 1 968 ? 16.581 -8.401 -4.202 1.00 90.25 968 ALA A N 1
ATOM 7500 C CA . ALA A 1 968 ? 15.143 -8.616 -4.305 1.00 90.25 968 ALA A CA 1
ATOM 7501 C C . ALA A 1 968 ? 14.427 -7.347 -4.806 1.00 90.25 968 ALA A C 1
ATOM 7503 O O . ALA A 1 968 ? 14.737 -6.236 -4.375 1.00 90.25 968 ALA A O 1
ATOM 7504 N N . VAL A 1 969 ? 13.449 -7.513 -5.696 1.00 89.50 969 VAL A N 1
ATOM 7505 C CA . VAL A 1 969 ? 12.691 -6.427 -6.335 1.00 89.50 969 VAL A CA 1
ATOM 7506 C C . VAL A 1 969 ? 11.202 -6.779 -6.374 1.00 89.50 969 VAL A C 1
ATOM 7508 O O . VAL A 1 969 ? 10.829 -7.877 -6.774 1.00 89.50 969 VAL A O 1
ATOM 7511 N N . SER A 1 970 ? 10.328 -5.874 -5.923 1.00 90.06 970 SER A N 1
ATOM 7512 C CA . SER A 1 970 ? 8.885 -6.160 -5.836 1.00 90.06 970 SER A CA 1
ATOM 7513 C C . SER A 1 970 ? 8.249 -6.322 -7.221 1.00 90.06 970 SER A C 1
ATOM 7515 O O . SER A 1 970 ? 8.642 -5.618 -8.151 1.00 90.06 970 SER A O 1
ATOM 7517 N N . TYR A 1 971 ? 7.241 -7.189 -7.369 1.00 89.38 971 TYR A N 1
ATOM 7518 C CA . TYR A 1 971 ? 6.507 -7.327 -8.635 1.00 89.38 971 TYR A CA 1
ATOM 7519 C C . TYR A 1 971 ? 5.901 -5.987 -9.073 1.00 89.38 971 TYR A C 1
ATOM 7521 O O . TYR A 1 971 ? 6.014 -5.598 -10.234 1.00 89.38 971 TYR A O 1
ATOM 7529 N N . LYS A 1 972 ? 5.372 -5.219 -8.111 1.00 85.69 972 LYS A N 1
ATOM 7530 C CA . LYS A 1 972 ? 4.953 -3.831 -8.306 1.00 85.69 972 LYS A CA 1
ATOM 7531 C C . LYS A 1 972 ? 6.037 -2.974 -8.957 1.00 85.69 972 LYS A C 1
ATOM 7533 O O . LYS A 1 972 ? 5.725 -2.314 -9.939 1.00 85.69 972 LYS A O 1
ATOM 7538 N N . SER A 1 973 ? 7.272 -2.994 -8.448 1.00 83.31 973 SER A N 1
ATOM 7539 C CA . SER A 1 973 ? 8.406 -2.265 -9.041 1.00 83.31 973 SER A CA 1
ATOM 7540 C C . SER A 1 973 ? 8.630 -2.697 -10.488 1.00 83.31 973 SER A C 1
ATOM 7542 O O . SER A 1 973 ? 8.556 -1.849 -11.373 1.00 83.31 973 SER A O 1
ATOM 7544 N N . ILE A 1 974 ? 8.792 -4.011 -10.721 1.00 86.12 974 ILE A N 1
ATOM 7545 C CA . ILE A 1 974 ? 9.047 -4.595 -12.049 1.00 86.12 974 ILE A CA 1
ATOM 7546 C C . ILE A 1 974 ? 8.026 -4.086 -13.075 1.00 86.12 974 ILE A C 1
ATOM 7548 O O . ILE A 1 974 ? 8.411 -3.630 -14.145 1.00 86.12 974 ILE A O 1
ATOM 7552 N N . ILE A 1 975 ? 6.729 -4.146 -12.759 1.00 82.62 975 ILE A N 1
ATOM 7553 C CA . ILE A 1 975 ? 5.670 -3.759 -13.702 1.00 82.62 975 ILE A CA 1
ATOM 7554 C C . ILE A 1 975 ? 5.507 -2.237 -13.808 1.00 82.62 975 ILE A C 1
ATOM 7556 O O . ILE A 1 975 ? 5.302 -1.728 -14.908 1.00 82.62 975 ILE A O 1
ATOM 7560 N N . SER A 1 976 ? 5.635 -1.497 -12.700 1.00 72.25 976 SER A N 1
ATOM 7561 C CA . SER A 1 976 ? 5.420 -0.039 -12.676 1.00 72.25 976 SER A CA 1
ATOM 7562 C C . SER A 1 976 ? 6.423 0.769 -13.504 1.00 72.25 976 SER A C 1
ATOM 7564 O O . SER A 1 976 ? 6.152 1.921 -13.832 1.00 72.25 976 SER A O 1
ATOM 7566 N N . GLU A 1 977 ? 7.567 0.171 -13.839 1.00 73.00 977 GLU A N 1
ATOM 7567 C CA . GLU A 1 977 ? 8.613 0.789 -14.655 1.00 73.00 977 GLU A CA 1
ATOM 7568 C C . GLU A 1 977 ? 8.409 0.593 -16.171 1.00 73.00 977 GLU A C 1
ATOM 7570 O O . GLU A 1 977 ? 9.142 1.202 -16.941 1.00 73.00 977 GLU A O 1
ATOM 7575 N N . ASP A 1 978 ? 7.426 -0.210 -16.603 1.00 69.94 978 ASP A N 1
ATOM 7576 C CA . ASP A 1 978 ? 7.210 -0.635 -18.001 1.00 69.94 978 ASP A CA 1
ATOM 7577 C C . ASP A 1 978 ? 8.452 -1.326 -18.624 1.00 69.94 978 ASP A C 1
ATOM 7579 O O . ASP A 1 978 ? 9.252 -0.708 -19.339 1.00 69.94 978 ASP A O 1
ATOM 7583 N N . PRO A 1 979 ? 8.644 -2.637 -18.356 1.00 73.56 979 PRO A N 1
ATOM 7584 C CA . PRO A 1 979 ? 9.830 -3.376 -18.783 1.00 73.56 979 PRO A CA 1
ATOM 7585 C C . PRO A 1 979 ? 10.137 -3.307 -20.280 1.00 73.56 979 PRO A C 1
ATOM 7587 O O . PRO A 1 979 ? 11.308 -3.206 -20.647 1.00 73.56 979 PRO A O 1
ATOM 7590 N N . GLU A 1 980 ? 9.117 -3.361 -21.143 1.00 77.44 980 GLU A N 1
ATOM 7591 C CA . GLU A 1 980 ? 9.315 -3.390 -22.597 1.00 77.44 980 GLU A CA 1
ATOM 7592 C C . GLU A 1 980 ? 9.834 -2.037 -23.102 1.00 77.44 980 GLU A C 1
ATOM 7594 O O . GLU A 1 980 ? 10.795 -1.994 -23.876 1.00 77.44 980 GLU A O 1
ATOM 7599 N N . ASN A 1 981 ? 9.286 -0.926 -22.594 1.00 69.88 981 ASN A N 1
ATOM 7600 C CA . ASN A 1 981 ? 9.791 0.414 -22.904 1.00 69.88 981 ASN A CA 1
ATOM 7601 C C . ASN A 1 981 ? 11.174 0.692 -22.282 1.00 69.88 981 ASN A C 1
ATOM 7603 O O . ASN A 1 981 ? 11.975 1.412 -22.882 1.00 69.88 981 ASN A O 1
ATOM 7607 N N . ASN A 1 982 ? 11.514 0.051 -21.159 1.00 79.56 982 ASN A N 1
ATOM 7608 C CA . ASN A 1 982 ? 12.863 0.070 -20.576 1.00 79.56 982 ASN A CA 1
ATOM 7609 C C . ASN A 1 982 ? 13.841 -0.953 -21.195 1.00 79.56 982 ASN A C 1
ATOM 7611 O O . ASN A 1 982 ? 14.934 -1.171 -20.666 1.00 79.56 982 ASN A O 1
ATOM 7615 N N . GLY A 1 983 ? 13.497 -1.568 -22.332 1.00 84.44 983 GLY A N 1
ATOM 7616 C CA . GLY A 1 983 ? 14.406 -2.419 -23.107 1.00 84.44 983 GLY A CA 1
ATOM 7617 C C . GLY A 1 983 ? 14.640 -3.820 -22.533 1.00 84.44 983 GLY A C 1
ATOM 7618 O O . GLY A 1 983 ? 15.564 -4.512 -22.970 1.00 84.44 983 GLY A O 1
ATOM 7619 N N . TYR A 1 984 ? 13.817 -4.261 -21.579 1.00 91.56 984 TYR A N 1
ATOM 7620 C CA . TYR A 1 984 ? 13.725 -5.671 -21.217 1.00 91.56 984 TYR A CA 1
ATOM 7621 C C . TYR A 1 984 ? 12.859 -6.427 -22.229 1.00 91.56 984 TYR A C 1
ATOM 7623 O O . TYR A 1 984 ? 11.872 -5.921 -22.749 1.00 91.56 984 TYR A O 1
ATOM 7631 N N . THR A 1 985 ? 13.195 -7.690 -22.474 1.00 92.00 985 THR A N 1
ATOM 7632 C CA . THR A 1 985 ? 12.331 -8.648 -23.178 1.00 92.00 985 THR A CA 1
ATOM 7633 C C . THR A 1 985 ? 11.876 -9.726 -22.197 1.00 92.00 985 THR A C 1
ATOM 7635 O O . THR A 1 985 ? 12.714 -10.287 -21.485 1.00 92.00 985 THR A O 1
ATOM 7638 N N . ARG A 1 986 ? 10.571 -10.041 -22.165 1.00 94.88 986 ARG A N 1
ATOM 7639 C CA . ARG A 1 986 ? 10.030 -11.181 -21.404 1.00 94.88 986 ARG A CA 1
ATOM 7640 C C . ARG A 1 986 ? 10.304 -12.494 -22.132 1.00 94.88 986 ARG A C 1
ATOM 7642 O O . ARG A 1 986 ? 9.929 -12.675 -23.289 1.00 94.88 986 ARG A O 1
ATOM 7649 N N . TYR A 1 987 ? 10.888 -13.434 -21.406 1.00 95.00 987 TYR A N 1
ATOM 7650 C CA . TYR A 1 987 ? 11.079 -14.824 -21.796 1.00 95.00 987 TYR A CA 1
ATOM 7651 C C . TYR A 1 987 ? 10.275 -15.742 -20.868 1.00 95.00 987 TYR A C 1
ATOM 7653 O O . TYR A 1 987 ? 9.897 -15.360 -19.763 1.00 95.00 987 TYR A O 1
ATOM 7661 N N . TRP A 1 988 ? 10.012 -16.969 -21.322 1.00 96.44 988 TRP A N 1
ATOM 7662 C CA . TRP A 1 988 ? 9.252 -17.975 -20.578 1.00 96.44 988 TRP A CA 1
ATOM 7663 C C . TRP A 1 988 ? 9.990 -19.313 -20.567 1.00 96.44 988 TRP A C 1
ATOM 7665 O O . TRP A 1 988 ? 10.269 -19.869 -21.637 1.00 96.44 988 TRP A O 1
ATOM 7675 N N . SER A 1 989 ? 10.264 -19.872 -19.383 1.00 95.06 989 SER A N 1
ATOM 7676 C CA . SER A 1 989 ? 10.796 -21.234 -19.298 1.00 95.06 989 SER A CA 1
ATOM 7677 C C . SER A 1 989 ? 9.681 -22.264 -19.424 1.00 95.06 989 SER A C 1
ATOM 7679 O O . SER A 1 989 ? 8.839 -22.425 -18.543 1.00 95.06 989 SER A O 1
ATOM 7681 N N . LYS A 1 990 ? 9.717 -23.039 -20.512 1.00 93.19 990 LYS A N 1
ATOM 7682 C CA . LYS A 1 990 ? 8.818 -24.188 -20.698 1.00 93.19 990 LYS A CA 1
ATOM 7683 C C . LYS A 1 990 ? 9.107 -25.347 -19.744 1.00 93.19 990 LYS A C 1
ATOM 7685 O O . LYS A 1 990 ? 8.219 -26.171 -19.548 1.00 93.19 990 LYS A O 1
ATOM 7690 N N . GLY A 1 991 ? 10.312 -25.427 -19.180 1.00 92.31 991 GLY A N 1
ATOM 7691 C CA . GLY A 1 991 ? 10.623 -26.404 -18.140 1.00 92.31 991 GLY A CA 1
ATOM 7692 C C . GLY A 1 991 ? 10.134 -25.908 -16.784 1.00 92.31 991 GLY A C 1
ATOM 7693 O O . GLY A 1 991 ? 9.239 -26.509 -16.201 1.00 92.31 991 GLY A O 1
ATOM 7694 N N . ALA A 1 992 ? 10.648 -24.762 -16.334 1.00 95.75 992 ALA A N 1
ATOM 7695 C CA . ALA A 1 992 ? 10.408 -24.250 -14.987 1.00 95.75 992 ALA A CA 1
ATOM 7696 C C . ALA A 1 992 ? 9.026 -23.598 -14.778 1.00 95.75 992 ALA A C 1
ATOM 7698 O O . ALA A 1 992 ? 8.638 -23.367 -13.634 1.00 95.75 992 ALA A O 1
ATOM 7699 N N . GLN A 1 993 ? 8.274 -23.329 -15.856 1.00 97.62 993 GLN A N 1
ATOM 7700 C CA . GLN A 1 993 ? 6.934 -22.712 -15.851 1.00 97.62 993 GLN A CA 1
ATOM 7701 C C . GLN A 1 993 ? 6.889 -21.349 -15.131 1.00 97.62 993 GLN A C 1
ATOM 7703 O O . GLN A 1 993 ? 5.946 -21.039 -14.402 1.00 97.62 993 GLN A O 1
ATOM 7708 N N . VAL A 1 994 ? 7.931 -20.541 -15.346 1.00 97.31 994 VAL A N 1
ATOM 7709 C CA . VAL A 1 994 ? 8.085 -19.178 -14.816 1.00 97.31 994 VAL A CA 1
ATOM 7710 C C . VAL A 1 994 ? 8.624 -18.224 -15.892 1.00 97.31 994 VAL A C 1
ATOM 7712 O O . VAL A 1 994 ? 9.328 -18.671 -16.813 1.00 97.31 994 VAL A O 1
ATOM 7715 N N . PRO A 1 995 ? 8.312 -16.919 -15.797 1.00 97.38 995 PRO A N 1
ATOM 7716 C CA . PRO A 1 995 ? 8.879 -15.897 -16.662 1.00 97.38 995 PRO A CA 1
ATOM 7717 C C . PRO A 1 995 ? 10.279 -15.465 -16.196 1.00 97.38 995 PRO A C 1
ATOM 7719 O O . PRO A 1 995 ? 10.694 -15.693 -15.058 1.00 97.38 995 PRO A O 1
ATOM 7722 N N . TYR A 1 996 ? 10.999 -14.774 -17.075 1.00 96.75 996 TYR A N 1
ATOM 7723 C CA . TYR A 1 996 ? 12.105 -13.898 -16.690 1.00 96.75 996 TYR A CA 1
ATOM 7724 C C . TYR A 1 996 ? 12.221 -12.720 -17.663 1.00 96.75 996 TYR A C 1
ATOM 7726 O O . TYR A 1 996 ? 11.828 -12.824 -18.826 1.00 96.75 996 TYR A O 1
ATOM 7734 N N . LEU A 1 997 ? 12.752 -11.594 -17.193 1.00 96.75 997 LEU A N 1
ATOM 7735 C CA . LEU A 1 997 ? 13.086 -10.439 -18.023 1.00 96.75 997 LEU A CA 1
ATOM 7736 C C . LEU A 1 997 ? 14.588 -10.416 -18.299 1.00 96.75 997 LEU A C 1
ATOM 7738 O O . LEU A 1 997 ? 15.394 -10.732 -17.423 1.00 96.75 997 LEU A O 1
ATOM 7742 N N . TRP A 1 998 ? 14.965 -9.987 -19.500 1.00 96.06 998 TRP A N 1
ATOM 7743 C CA . TRP A 1 998 ? 16.360 -9.770 -19.877 1.00 96.06 998 TRP A CA 1
ATOM 7744 C C . TRP A 1 998 ? 16.528 -8.468 -20.657 1.00 96.06 998 TRP A C 1
ATOM 7746 O O . TRP A 1 998 ? 15.881 -8.284 -21.688 1.00 96.06 998 TRP A O 1
ATOM 7756 N N . ASN A 1 999 ? 17.418 -7.592 -20.186 1.00 94.69 999 ASN A N 1
ATOM 7757 C CA . ASN A 1 999 ? 17.859 -6.394 -20.897 1.00 94.69 999 ASN A CA 1
ATOM 7758 C C . ASN A 1 999 ? 19.330 -6.573 -21.333 1.00 94.69 999 ASN A C 1
ATOM 7760 O O . ASN A 1 999 ? 20.227 -6.549 -20.483 1.00 94.69 999 ASN A O 1
ATOM 7764 N N . PRO A 1 1000 ? 19.615 -6.736 -22.641 1.00 89.69 1000 PRO A N 1
ATOM 7765 C CA . PRO A 1 1000 ? 20.972 -6.973 -23.136 1.00 89.69 1000 PRO A CA 1
ATOM 7766 C C . PRO A 1 1000 ? 21.885 -5.742 -23.058 1.00 89.69 1000 PRO A C 1
ATOM 7768 O O . PRO A 1 1000 ? 23.105 -5.898 -23.102 1.00 89.69 1000 PRO A O 1
ATOM 7771 N N . SER A 1 1001 ? 21.322 -4.535 -22.944 1.00 89.69 1001 SER A N 1
ATOM 7772 C CA . SER A 1 1001 ? 22.070 -3.272 -22.896 1.00 89.69 1001 SER A CA 1
ATOM 7773 C C . SER A 1 1001 ? 22.630 -2.992 -21.501 1.00 89.69 1001 SER A C 1
ATOM 7775 O O . SER A 1 1001 ? 23.771 -2.554 -21.376 1.00 89.69 1001 SER A O 1
ATOM 7777 N N . THR A 1 1002 ? 21.853 -3.273 -20.451 1.00 91.88 1002 THR A N 1
ATOM 7778 C CA . THR A 1 1002 ? 22.284 -3.144 -19.045 1.00 91.88 1002 THR A CA 1
ATOM 7779 C C . THR A 1 1002 ? 22.873 -4.435 -18.473 1.00 91.88 1002 THR A C 1
ATOM 7781 O O . THR A 1 1002 ? 23.470 -4.413 -17.400 1.00 91.88 1002 THR A O 1
ATOM 7784 N N . LYS A 1 1003 ? 22.701 -5.566 -19.174 1.00 93.00 1003 LYS A N 1
ATOM 7785 C CA . LYS A 1 1003 ? 22.901 -6.929 -18.653 1.00 93.00 1003 LYS A CA 1
ATOM 7786 C C . LYS A 1 1003 ? 22.089 -7.208 -17.383 1.00 93.00 1003 LYS A C 1
ATOM 7788 O O . LYS A 1 1003 ? 22.579 -7.852 -16.455 1.00 93.00 1003 LYS A O 1
ATOM 7793 N N . HIS A 1 1004 ? 20.857 -6.711 -17.318 1.00 95.69 1004 HIS A N 1
ATOM 7794 C CA . HIS A 1 1004 ? 19.960 -7.015 -16.206 1.00 95.69 1004 HIS A CA 1
ATOM 7795 C C . HIS A 1 1004 ? 19.108 -8.243 -16.528 1.00 95.69 1004 HIS A C 1
ATOM 7797 O O . HIS A 1 1004 ? 18.330 -8.237 -17.483 1.00 95.69 1004 HIS A O 1
ATOM 7803 N N . PHE A 1 1005 ? 19.246 -9.277 -15.702 1.00 96.94 1005 PHE A N 1
ATOM 7804 C CA . PHE A 1 1005 ? 18.358 -10.437 -15.657 1.00 96.94 1005 PHE A CA 1
ATOM 7805 C C . PHE A 1 1005 ? 17.437 -10.292 -14.441 1.00 96.94 1005 PHE A C 1
ATOM 7807 O O . PHE A 1 1005 ? 17.922 -10.037 -13.338 1.00 96.94 1005 PHE A O 1
ATOM 7814 N N . ILE A 1 1006 ? 16.125 -10.450 -14.632 1.00 97.00 1006 ILE A N 1
ATOM 7815 C CA . ILE A 1 1006 ? 15.142 -10.444 -13.541 1.00 97.00 1006 ILE A CA 1
ATOM 7816 C C . ILE A 1 1006 ? 14.355 -11.750 -13.574 1.00 97.00 1006 ILE A C 1
ATOM 7818 O O . ILE A 1 1006 ? 13.581 -11.990 -14.502 1.00 97.00 1006 ILE A O 1
ATOM 7822 N N . THR A 1 1007 ? 14.510 -12.579 -12.545 1.00 96.75 1007 THR A N 1
ATOM 7823 C CA . THR A 1 1007 ? 13.581 -13.686 -12.280 1.00 96.75 1007 THR A CA 1
ATOM 7824 C C . THR A 1 1007 ? 12.416 -13.179 -11.439 1.00 96.75 1007 THR A C 1
ATOM 7826 O O . THR A 1 1007 ? 12.632 -12.394 -10.520 1.00 96.75 1007 THR A O 1
ATOM 7829 N N . TYR A 1 1008 ? 11.191 -13.605 -11.744 1.00 97.38 1008 TYR A N 1
ATOM 7830 C CA . TYR A 1 1008 ? 9.974 -13.191 -11.046 1.00 97.38 1008 TYR A CA 1
ATOM 7831 C C . TYR A 1 1008 ? 8.830 -14.182 -11.322 1.00 97.38 1008 TYR A C 1
ATOM 7833 O O . TYR A 1 1008 ? 8.991 -15.117 -12.106 1.00 97.38 1008 TYR A O 1
ATOM 7841 N N . ASP A 1 1009 ? 7.677 -13.969 -10.691 1.00 98.00 1009 ASP A N 1
ATOM 7842 C CA . ASP A 1 1009 ? 6.403 -14.597 -11.054 1.00 98.00 1009 ASP A CA 1
ATOM 7843 C C . ASP A 1 1009 ? 5.435 -13.556 -11.620 1.00 98.00 1009 ASP A C 1
ATOM 7845 O O . ASP A 1 1009 ? 5.515 -12.376 -11.281 1.00 98.00 1009 ASP A O 1
ATOM 7849 N N . ASP A 1 1010 ? 4.497 -13.995 -12.462 1.00 95.62 1010 ASP A N 1
ATOM 7850 C CA . ASP A 1 1010 ? 3.511 -13.117 -13.092 1.00 95.62 1010 ASP A CA 1
ATOM 7851 C C . ASP A 1 1010 ? 2.122 -13.786 -13.232 1.00 95.62 1010 ASP A C 1
ATOM 7853 O O . ASP A 1 1010 ? 1.937 -14.942 -12.833 1.00 95.62 1010 ASP A O 1
ATOM 7857 N N . PRO A 1 1011 ? 1.102 -13.091 -13.774 1.00 97.44 1011 PRO A N 1
ATOM 7858 C CA . PRO A 1 1011 ? -0.241 -13.634 -13.962 1.00 97.44 1011 PRO A CA 1
ATOM 7859 C C . PRO A 1 1011 ? -0.341 -14.919 -14.802 1.00 97.44 1011 PRO A C 1
ATOM 7861 O O . PRO A 1 1011 ? -1.407 -15.536 -14.785 1.00 97.44 1011 PRO A O 1
ATOM 7864 N N . GLU A 1 1012 ? 0.688 -15.335 -15.543 1.00 97.25 1012 GLU A N 1
ATOM 7865 C CA . GLU A 1 1012 ? 0.734 -16.630 -16.233 1.00 97.25 1012 GLU A CA 1
ATOM 7866 C C . GLU A 1 1012 ? 1.223 -17.728 -15.272 1.00 97.25 1012 GLU A C 1
ATOM 7868 O O . GLU A 1 1012 ? 0.491 -18.692 -15.019 1.00 97.25 1012 GLU A O 1
ATOM 7873 N N . SER A 1 1013 ? 2.394 -17.550 -14.647 1.00 98.06 1013 SER A N 1
ATOM 7874 C CA . SER A 1 1013 ? 2.956 -18.544 -13.718 1.00 98.06 1013 SER A CA 1
ATOM 7875 C C . SER A 1 1013 ? 2.121 -18.715 -12.450 1.00 98.06 1013 SER A C 1
ATOM 7877 O O . SER A 1 1013 ? 1.916 -19.846 -12.009 1.00 98.06 1013 SER A O 1
ATOM 7879 N N . MET A 1 1014 ? 1.529 -17.641 -11.917 1.00 98.38 1014 MET A N 1
ATOM 7880 C CA . MET A 1 1014 ? 0.634 -17.710 -10.756 1.00 98.38 1014 MET A CA 1
ATOM 7881 C C . MET A 1 1014 ? -0.618 -18.557 -11.011 1.00 98.38 1014 MET A C 1
ATOM 7883 O O . MET A 1 1014 ? -1.071 -19.264 -10.111 1.00 98.38 1014 MET A O 1
ATOM 7887 N N . LYS A 1 1015 ? -1.166 -18.551 -12.236 1.00 97.75 1015 LYS A N 1
ATOM 7888 C CA . LYS A 1 1015 ? -2.310 -19.412 -12.592 1.00 97.75 1015 LYS A CA 1
ATOM 7889 C C . LYS A 1 1015 ? -1.891 -20.876 -12.692 1.00 97.75 1015 LYS A C 1
ATOM 7891 O O . LYS A 1 1015 ? -2.594 -21.743 -12.184 1.00 97.75 1015 LYS A O 1
ATOM 7896 N N . ILE A 1 1016 ? -0.731 -21.146 -13.289 1.00 98.38 1016 ILE A N 1
ATOM 7897 C CA . ILE A 1 1016 ? -0.183 -22.504 -13.425 1.00 98.38 1016 ILE A CA 1
ATOM 7898 C C . ILE A 1 1016 ? 0.139 -23.093 -12.041 1.00 98.38 1016 ILE A C 1
ATOM 7900 O O . ILE A 1 1016 ? -0.253 -24.219 -11.743 1.00 98.38 1016 ILE A O 1
ATOM 7904 N N . LYS A 1 1017 ? 0.741 -22.297 -11.15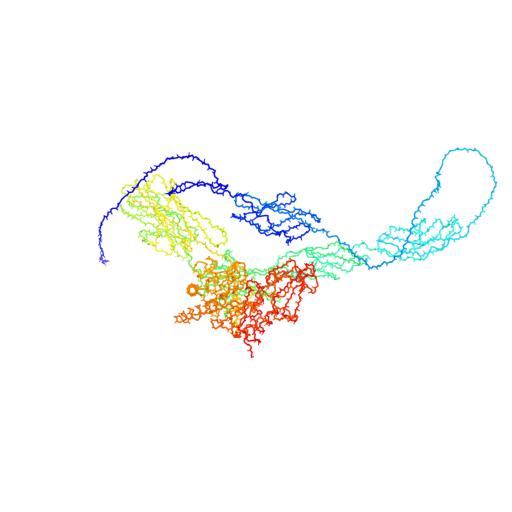0 1.00 98.62 1017 LYS A N 1
ATOM 7905 C CA . LYS A 1 1017 ? 0.964 -22.623 -9.731 1.00 98.62 1017 LYS A CA 1
ATOM 7906 C C . LYS A 1 1017 ? -0.344 -22.866 -8.965 1.00 98.62 1017 LYS A C 1
ATOM 7908 O O . LYS A 1 1017 ? -0.435 -23.806 -8.176 1.00 98.62 1017 LYS A O 1
ATOM 7913 N N . ALA A 1 1018 ? -1.383 -22.074 -9.221 1.00 98.06 1018 ALA A N 1
ATOM 7914 C CA . ALA A 1 1018 ? -2.690 -22.259 -8.596 1.00 98.06 1018 ALA A CA 1
ATOM 7915 C C . ALA A 1 1018 ? -3.449 -23.506 -9.106 1.00 98.06 1018 ALA A C 1
ATOM 7917 O O . ALA A 1 1018 ? -4.182 -24.121 -8.333 1.00 98.06 1018 ALA A O 1
ATOM 7918 N N . GLU A 1 1019 ? -3.266 -23.929 -10.363 1.00 97.81 1019 GLU A N 1
ATOM 7919 C CA . GLU A 1 1019 ? -3.810 -25.210 -10.850 1.00 97.81 1019 GLU A CA 1
ATOM 7920 C C . GLU A 1 1019 ? -2.981 -26.410 -10.353 1.00 97.81 1019 GLU A C 1
ATOM 7922 O O . GLU A 1 1019 ? -3.555 -27.432 -9.976 1.00 97.81 1019 GLU A O 1
ATOM 7927 N N . TYR A 1 1020 ? -1.656 -26.270 -10.227 1.00 98.31 1020 TYR A N 1
ATOM 7928 C CA . TYR A 1 1020 ? -0.773 -27.270 -9.607 1.00 98.31 1020 TYR A CA 1
ATOM 7929 C C . TYR A 1 1020 ? -1.189 -27.611 -8.162 1.00 98.31 1020 TYR A C 1
ATOM 7931 O O . TYR A 1 1020 ? -1.220 -28.784 -7.782 1.00 98.31 1020 TYR A O 1
ATOM 7939 N N . ILE A 1 1021 ? -1.600 -26.605 -7.375 1.00 98.25 1021 ILE A N 1
ATOM 7940 C CA . ILE A 1 1021 ? -2.208 -26.798 -6.044 1.00 98.25 1021 ILE A CA 1
ATOM 7941 C C . ILE A 1 1021 ? -3.400 -27.765 -6.111 1.00 98.25 1021 ILE A C 1
ATOM 7943 O O . ILE A 1 1021 ? -3.504 -28.661 -5.270 1.00 98.25 1021 ILE A O 1
ATOM 7947 N N . LYS A 1 1022 ? -4.276 -27.639 -7.120 1.00 95.75 1022 LYS A N 1
ATOM 7948 C CA . LYS A 1 1022 ? -5.412 -28.557 -7.298 1.00 95.75 1022 LYS A CA 1
ATOM 7949 C C . LYS A 1 1022 ? -4.957 -29.945 -7.743 1.00 95.75 1022 LYS A C 1
ATOM 7951 O O . LYS A 1 1022 ? -5.430 -30.927 -7.180 1.00 95.75 1022 LYS A O 1
ATOM 7956 N N . GLU A 1 1023 ? -4.044 -30.026 -8.714 1.00 95.88 1023 GLU A N 1
ATOM 7957 C CA . GLU A 1 1023 ? -3.535 -31.286 -9.282 1.00 95.88 1023 GLU A CA 1
ATOM 7958 C C . GLU A 1 1023 ? -2.908 -32.186 -8.206 1.00 95.88 1023 GLU A C 1
ATOM 7960 O O . GLU A 1 1023 ? -3.230 -33.371 -8.100 1.00 95.88 1023 GLU A O 1
ATOM 7965 N N . LYS A 1 1024 ? -2.056 -31.607 -7.355 1.00 95.62 1024 LYS A N 1
ATOM 7966 C CA . LYS A 1 1024 ? -1.406 -32.306 -6.236 1.00 95.62 1024 LYS A CA 1
ATOM 7967 C C . LYS A 1 1024 ? -2.331 -32.513 -5.029 1.00 95.62 1024 LYS A C 1
ATOM 7969 O O . LYS A 1 1024 ? -1.988 -33.276 -4.124 1.00 95.62 1024 LYS A O 1
ATOM 7974 N N . GLY A 1 1025 ? -3.499 -31.868 -5.005 1.00 95.44 1025 GLY A N 1
ATOM 7975 C CA . GLY A 1 1025 ? -4.444 -31.905 -3.887 1.00 95.44 1025 GLY A CA 1
ATOM 7976 C C . GLY A 1 1025 ? -3.932 -31.191 -2.632 1.00 95.44 1025 GLY A C 1
ATOM 7977 O O . GLY A 1 1025 ? -4.192 -31.661 -1.526 1.00 95.44 1025 GLY A O 1
ATOM 7978 N N . LEU A 1 1026 ? -3.178 -30.102 -2.807 1.00 97.81 1026 LEU A N 1
ATOM 7979 C CA . LEU A 1 1026 ? -2.691 -29.243 -1.724 1.00 97.81 1026 LEU A CA 1
ATOM 7980 C C . LEU A 1 1026 ? -3.834 -28.380 -1.167 1.00 97.81 1026 LEU A C 1
ATOM 7982 O O . LEU A 1 1026 ? -4.840 -28.145 -1.844 1.00 97.81 1026 LEU A O 1
ATOM 7986 N N . VAL A 1 1027 ? -3.695 -27.886 0.066 1.00 96.62 1027 VAL A N 1
ATOM 7987 C CA . VAL A 1 1027 ? -4.790 -27.156 0.731 1.00 96.62 1027 VAL A CA 1
ATOM 7988 C C . VAL A 1 1027 ? -4.895 -25.689 0.300 1.00 96.62 1027 VAL A C 1
ATOM 7990 O O . VAL A 1 1027 ? -5.972 -25.103 0.424 1.00 96.62 1027 VAL A O 1
ATOM 7993 N N . GLY A 1 1028 ? -3.835 -25.098 -0.266 1.00 97.69 1028 GLY A N 1
ATOM 7994 C CA . GLY A 1 1028 ? -3.887 -23.740 -0.813 1.00 97.69 1028 GLY A CA 1
ATOM 7995 C C . GLY A 1 1028 ? -2.543 -23.084 -1.134 1.00 97.69 1028 GLY A C 1
ATOM 7996 O O . GLY A 1 1028 ? -1.508 -23.749 -1.192 1.00 97.69 1028 GLY A O 1
ATOM 7997 N N . ALA A 1 1029 ? -2.588 -21.762 -1.323 1.00 98.44 1029 ALA A N 1
ATOM 7998 C CA . ALA A 1 1029 ? -1.443 -20.890 -1.590 1.00 98.44 1029 ALA A CA 1
ATOM 7999 C C . ALA A 1 1029 ? -1.124 -19.972 -0.395 1.00 98.44 1029 ALA A C 1
ATOM 8001 O O . ALA A 1 1029 ? -2.030 -19.559 0.333 1.00 98.44 1029 ALA A O 1
ATOM 8002 N N . MET A 1 1030 ? 0.150 -19.611 -0.244 1.00 98.12 1030 MET A N 1
ATOM 8003 C CA . MET A 1 1030 ? 0.659 -18.618 0.705 1.00 98.12 1030 MET A CA 1
ATOM 8004 C C . MET A 1 1030 ? 1.479 -17.562 -0.046 1.00 98.12 1030 MET A C 1
ATOM 8006 O O . MET A 1 1030 ? 2.247 -17.908 -0.933 1.00 98.12 1030 MET A O 1
ATOM 8010 N N . ILE A 1 1031 ? 1.293 -16.282 0.275 1.00 97.75 1031 ILE A N 1
ATOM 8011 C CA . ILE A 1 1031 ? 1.862 -15.141 -0.458 1.00 97.75 1031 ILE A CA 1
ATOM 8012 C C . ILE A 1 1031 ? 2.848 -14.369 0.426 1.00 97.75 1031 ILE A C 1
ATOM 8014 O O . ILE A 1 1031 ? 2.438 -13.828 1.457 1.00 97.75 1031 ILE A O 1
ATOM 8018 N N . TRP A 1 1032 ? 4.098 -14.225 -0.027 1.00 94.44 1032 TRP A N 1
ATOM 8019 C CA . TRP A 1 1032 ? 5.095 -13.314 0.555 1.00 94.44 1032 TRP A CA 1
ATOM 8020 C C . TRP A 1 1032 ? 5.477 -12.215 -0.459 1.00 94.44 1032 TRP A C 1
ATOM 8022 O O . TRP A 1 1032 ? 6.030 -12.519 -1.511 1.00 94.44 1032 TRP A O 1
ATOM 8032 N N . GLN A 1 1033 ? 5.169 -10.934 -0.240 1.00 87.69 1033 GLN A N 1
ATOM 8033 C CA . GLN A 1 1033 ? 4.139 -10.406 0.667 1.00 87.69 1033 GLN A CA 1
ATOM 8034 C C . GLN A 1 1033 ? 3.136 -9.501 -0.069 1.00 87.69 1033 GLN A C 1
ATOM 8036 O O . GLN A 1 1033 ? 3.428 -8.932 -1.120 1.00 87.69 1033 GLN A O 1
ATOM 8041 N N . LEU A 1 1034 ? 1.941 -9.336 0.504 1.00 88.44 1034 LEU A N 1
ATOM 8042 C CA . LEU A 1 1034 ? 0.775 -8.745 -0.166 1.00 88.44 1034 LEU A CA 1
ATOM 8043 C C . LEU A 1 1034 ? 1.001 -7.327 -0.721 1.00 88.44 1034 LEU A C 1
ATOM 8045 O O . LEU A 1 1034 ? 0.464 -6.964 -1.765 1.00 88.44 1034 LEU A O 1
ATOM 8049 N N . THR A 1 1035 ? 1.807 -6.520 -0.031 1.00 84.56 1035 THR A N 1
ATOM 8050 C CA . THR A 1 1035 ? 2.094 -5.116 -0.382 1.00 84.56 1035 THR A CA 1
ATOM 8051 C C . THR A 1 1035 ? 2.967 -4.951 -1.630 1.00 84.56 1035 THR A C 1
ATOM 8053 O O . THR A 1 1035 ? 3.090 -3.836 -2.141 1.00 84.56 1035 THR A O 1
ATOM 8056 N N . GLN A 1 1036 ? 3.558 -6.041 -2.129 1.00 87.06 1036 GLN A N 1
ATOM 8057 C CA . GLN A 1 1036 ? 4.432 -6.066 -3.302 1.00 87.06 1036 GLN A CA 1
ATOM 8058 C C . GLN A 1 1036 ? 3.686 -6.352 -4.621 1.00 87.06 1036 GLN A C 1
ATOM 8060 O O . GLN A 1 1036 ? 4.312 -6.298 -5.679 1.00 87.06 1036 GLN A O 1
ATOM 8065 N N . ASP A 1 1037 ? 2.372 -6.622 -4.586 1.00 87.94 1037 ASP A N 1
ATOM 8066 C CA . ASP A 1 1037 ? 1.557 -6.823 -5.794 1.00 87.94 1037 ASP A CA 1
ATOM 8067 C C . ASP A 1 1037 ? 1.363 -5.514 -6.587 1.00 87.94 1037 ASP A C 1
ATOM 8069 O O . ASP A 1 1037 ? 1.235 -4.423 -6.017 1.00 87.94 1037 ASP A O 1
ATOM 8073 N N . HIS A 1 1038 ? 1.271 -5.629 -7.910 1.00 84.88 1038 HIS A N 1
ATOM 8074 C CA . HIS A 1 1038 ? 0.837 -4.543 -8.782 1.00 84.88 1038 HIS A CA 1
ATOM 8075 C C . HIS A 1 1038 ? -0.686 -4.617 -8.891 1.00 84.88 1038 HIS A C 1
ATOM 8077 O O . HIS A 1 1038 ? -1.205 -5.604 -9.386 1.00 84.88 1038 HIS A O 1
ATOM 8083 N N . GLU A 1 1039 ? -1.410 -3.623 -8.369 1.00 80.69 1039 GLU A N 1
ATOM 8084 C CA . GLU A 1 1039 ? -2.882 -3.526 -8.442 1.00 80.69 1039 GLU A CA 1
ATOM 8085 C C . GLU A 1 1039 ? -3.673 -4.844 -8.232 1.00 80.69 1039 GLU A C 1
ATOM 8087 O O . GLU A 1 1039 ? -4.726 -5.020 -8.822 1.00 80.69 1039 GLU A O 1
ATOM 8092 N N . ILE A 1 1040 ? -3.217 -5.752 -7.360 1.00 85.62 1040 ILE A N 1
ATOM 8093 C CA . ILE A 1 1040 ? -3.788 -7.099 -7.122 1.00 85.62 1040 ILE A CA 1
ATOM 8094 C C . ILE A 1 1040 ? -3.735 -8.090 -8.309 1.00 85.62 1040 ILE A C 1
ATOM 8096 O O . ILE A 1 1040 ? -4.470 -9.082 -8.306 1.00 85.62 1040 ILE A O 1
ATOM 8100 N N . ASP A 1 1041 ? -2.886 -7.866 -9.314 1.00 89.06 1041 ASP A N 1
ATOM 8101 C CA . ASP A 1 1041 ? -2.755 -8.701 -10.517 1.00 89.06 1041 ASP A CA 1
ATOM 8102 C C . ASP A 1 1041 ? -2.374 -10.160 -10.197 1.00 89.06 1041 ASP A C 1
ATOM 8104 O O . ASP A 1 1041 ? -2.947 -11.102 -10.774 1.00 89.06 1041 ASP A O 1
ATOM 8108 N N . LEU A 1 1042 ? -1.443 -10.374 -9.258 1.00 94.75 1042 LEU A N 1
ATOM 8109 C CA . LEU A 1 1042 ? -1.020 -11.711 -8.831 1.00 94.75 1042 LEU A CA 1
ATOM 8110 C C . LEU A 1 1042 ? -2.073 -12.357 -7.923 1.00 94.75 1042 LEU A C 1
ATOM 8112 O O . LEU A 1 1042 ? -2.506 -13.484 -8.189 1.00 94.75 1042 LEU A O 1
ATOM 8116 N N . LEU A 1 1043 ? -2.559 -11.633 -6.907 1.00 94.31 1043 LEU A N 1
ATOM 8117 C CA . LEU A 1 1043 ? -3.600 -12.115 -5.992 1.00 94.31 1043 LEU A CA 1
ATOM 8118 C C . LEU A 1 1043 ? -4.872 -12.514 -6.747 1.00 94.31 1043 LEU A C 1
ATOM 8120 O O . LEU A 1 1043 ? -5.425 -13.589 -6.512 1.00 94.31 1043 LEU A O 1
ATOM 8124 N N . ASN A 1 1044 ? -5.336 -11.680 -7.679 1.00 92.19 1044 ASN A N 1
ATOM 8125 C CA . ASN A 1 1044 ? -6.522 -11.968 -8.477 1.00 92.19 1044 ASN A CA 1
ATOM 8126 C C . ASN A 1 1044 ? -6.290 -13.169 -9.412 1.00 92.19 1044 ASN A C 1
ATOM 8128 O O . ASN A 1 1044 ? -7.208 -13.960 -9.617 1.00 92.19 1044 ASN A O 1
ATOM 8132 N N . SER A 1 1045 ? -5.069 -13.363 -9.922 1.00 94.50 1045 SER A N 1
ATOM 8133 C CA . SER A 1 1045 ? -4.712 -14.530 -10.742 1.00 94.50 1045 SER A CA 1
ATOM 8134 C C . SER A 1 1045 ? -4.741 -15.851 -9.960 1.00 94.50 1045 SER A C 1
ATOM 8136 O O . SER A 1 1045 ? -5.214 -16.851 -10.498 1.00 94.50 1045 SER A O 1
ATOM 8138 N N . ILE A 1 1046 ? -4.318 -15.850 -8.692 1.00 96.44 1046 ILE A N 1
ATOM 8139 C CA . ILE A 1 1046 ? -4.438 -17.001 -7.778 1.00 96.44 1046 ILE A CA 1
ATOM 8140 C C . ILE A 1 1046 ? -5.910 -17.231 -7.396 1.00 96.44 1046 ILE A C 1
ATOM 8142 O O . ILE A 1 1046 ? -6.428 -18.346 -7.493 1.00 96.44 1046 ILE A O 1
ATOM 8146 N N . TYR A 1 1047 ? -6.608 -16.167 -6.989 1.00 95.38 1047 TYR A N 1
ATOM 8147 C CA . TYR A 1 1047 ? -8.007 -16.208 -6.555 1.00 95.38 1047 TYR A CA 1
ATOM 8148 C C . TYR A 1 1047 ? -8.950 -16.737 -7.646 1.00 95.38 1047 TYR A C 1
ATOM 8150 O O . TYR A 1 1047 ? -9.785 -17.595 -7.363 1.00 95.38 1047 TYR A O 1
ATOM 8158 N N . GLU A 1 1048 ? -8.812 -16.282 -8.897 1.00 93.81 1048 GLU A N 1
ATOM 8159 C CA . GLU A 1 1048 ? -9.676 -16.720 -10.003 1.00 93.81 1048 GLU A CA 1
ATOM 8160 C C . GLU A 1 1048 ? -9.602 -18.236 -10.248 1.00 93.81 1048 GLU A C 1
ATOM 8162 O O . GLU A 1 1048 ? -10.590 -18.833 -10.678 1.00 93.81 1048 GLU A O 1
ATOM 8167 N N . VAL A 1 1049 ? -8.473 -18.863 -9.909 1.00 95.19 1049 VAL A N 1
ATOM 8168 C CA . VAL A 1 1049 ? -8.265 -20.313 -9.966 1.00 95.19 1049 VAL A CA 1
ATOM 8169 C C . VAL A 1 1049 ? -8.781 -21.013 -8.699 1.00 95.19 1049 VAL A C 1
ATOM 8171 O O . VAL A 1 1049 ? -9.491 -22.018 -8.801 1.00 95.19 1049 VAL A O 1
ATOM 8174 N N . LEU A 1 1050 ? -8.464 -20.493 -7.505 1.00 95.50 1050 LEU A N 1
ATOM 8175 C CA . LEU A 1 1050 ? -8.741 -21.136 -6.207 1.00 95.50 1050 LEU A CA 1
ATOM 8176 C C . LEU A 1 1050 ? -10.133 -20.840 -5.604 1.00 95.50 1050 LEU A C 1
ATOM 8178 O O . LEU A 1 1050 ? -10.511 -21.440 -4.592 1.00 95.50 1050 LEU A O 1
ATOM 8182 N N . LYS A 1 1051 ? -10.946 -19.976 -6.224 1.00 92.44 1051 LYS A N 1
ATOM 8183 C CA . LYS A 1 1051 ? -12.350 -19.705 -5.832 1.00 92.44 1051 LYS A CA 1
ATOM 8184 C C . LYS A 1 1051 ? -13.345 -20.833 -6.131 1.00 92.44 1051 LYS A C 1
ATOM 8186 O O . LYS A 1 1051 ? -14.499 -20.761 -5.717 1.00 92.44 1051 LYS A O 1
ATOM 8191 N N . THR A 1 1052 ? -12.925 -21.875 -6.841 1.00 85.38 1052 THR A N 1
ATOM 8192 C CA . THR A 1 1052 ? -13.742 -23.060 -7.148 1.00 85.38 1052 THR A CA 1
ATOM 8193 C C . THR A 1 1052 ? -12.958 -24.327 -6.854 1.00 85.38 1052 THR A C 1
ATOM 8195 O O . THR A 1 1052 ? -11.790 -24.420 -7.228 1.00 85.38 1052 THR A O 1
ATOM 8198 N N . LYS A 1 1053 ? -13.605 -25.323 -6.237 1.00 75.12 1053 LYS A N 1
ATOM 8199 C CA . LYS A 1 1053 ? -13.033 -26.673 -6.140 1.00 75.12 1053 LYS A CA 1
ATOM 8200 C C . LYS A 1 1053 ? -13.036 -27.320 -7.522 1.00 75.12 1053 LYS A C 1
ATOM 8202 O O . LYS A 1 1053 ? -14.000 -27.147 -8.267 1.00 75.12 1053 LYS A O 1
ATOM 8207 N N . GLY A 1 1054 ? -11.960 -28.037 -7.850 1.00 57.62 1054 GLY A N 1
ATOM 8208 C CA . GLY A 1 1054 ? -11.944 -28.921 -9.016 1.00 57.62 1054 GLY A CA 1
ATOM 8209 C C . GLY A 1 1054 ? -13.028 -30.001 -8.909 1.00 57.62 1054 GLY A C 1
ATOM 8210 O O . GLY A 1 1054 ? -13.479 -30.317 -7.804 1.00 57.62 1054 GLY A O 1
ATOM 8211 N N . HIS A 1 1055 ? -13.455 -30.520 -10.061 1.00 34.75 1055 HIS A N 1
ATOM 8212 C CA . HIS A 1 1055 ? -14.410 -31.629 -10.169 1.00 34.75 1055 HIS A CA 1
ATOM 8213 C C . HIS A 1 1055 ? -13.747 -32.993 -9.954 1.00 34.75 1055 HIS A C 1
ATOM 8215 O O . HIS A 1 1055 ? -12.595 -33.151 -10.414 1.00 34.75 1055 HIS A O 1
#

Solvent-accessible surface area (backbone atoms only — not comparable to full-atom values): 59719 Å² total; per-residue (Å²): 132,88,88,88,88,89,83,90,82,91,83,91,81,92,83,94,86,90,93,91,85,88,92,92,92,89,93,92,90,87,93,91,94,90,90,90,88,82,92,88,87,77,93,72,85,85,88,89,84,90,85,92,77,90,78,80,89,80,71,76,81,73,65,80,70,52,25,38,43,49,36,77,75,41,82,77,44,77,35,41,35,31,44,23,38,36,38,42,75,42,52,50,94,86,34,64,57,34,31,43,34,26,52,71,84,43,77,78,52,71,37,74,61,56,56,54,75,47,67,88,45,60,56,51,43,74,45,40,38,35,39,28,28,21,33,75,75,65,40,53,18,57,72,31,74,49,74,55,60,29,40,59,78,86,77,91,77,89,86,86,85,87,89,85,80,90,81,87,88,85,85,85,78,88,78,83,87,80,87,82,86,81,87,90,84,83,88,84,89,89,81,90,90,88,82,88,86,87,83,86,73,84,74,52,25,40,46,28,40,75,51,42,78,80,46,74,36,30,38,33,41,27,38,35,40,43,83,49,57,48,99,87,37,61,58,33,30,42,36,21,54,69,90,44,77,76,52,73,39,78,57,54,57,51,76,48,68,86,48,56,60,62,34,81,48,42,38,35,36,24,24,26,33,81,76,72,34,63,21,55,66,26,58,75,37,76,49,64,32,37,65,78,75,52,24,40,49,29,40,81,44,40,81,40,79,70,33,41,34,34,36,32,40,37,40,44,83,55,54,51,94,90,38,66,69,30,33,43,35,23,51,72,85,41,80,77,50,72,42,80,61,56,55,53,77,49,72,82,48,61,52,52,40,76,45,44,36,34,32,26,25,26,35,85,76,71,38,60,19,57,67,20,63,42,78,46,68,27,39,58,74,66,45,82,46,63,42,58,54,45,96,83,74,36,38,36,78,60,56,27,40,37,32,58,49,64,62,86,84,63,49,70,51,34,38,32,45,30,40,34,51,59,95,45,77,91,56,78,64,51,76,46,84,71,33,71,57,82,84,40,65,52,66,48,79,64,86,45,90,89,56,67,71,42,47,26,42,37,36,37,41,39,30,29,72,86,72,50,74,50,80,46,76,46,71,31,34,39,48,58,70,87,67,80,60,40,57,36,33,41,74,64,42,76,80,43,75,48,49,37,33,40,28,41,32,40,43,70,46,89,55,91,54,58,65,36,34,42,34,27,46,75,87,40,78,78,52,69,39,74,60,54,51,52,78,48,72,86,48,55,56,76,42,74,47,42,37,34,36,24,24,20,31,78,90,69,35,58,19,86,54,60,36,62,44,59,48,66,32,43,92,50,61,68,73,64,68,61,57,64,44,74,81,42,79,48,75,50,70,54,83,51,90,65,81,98,65,76,62,82,57,35,53,36,41,37,36,38,35,37,50,78,88,22,66,64,64,52,76,47,48,30,38,33,50,68,89,54,60,92,86,57,56,46,69,58,62,75,88,59,51,48,75,55,91,50,36,41,29,33,78,42,67,47,88,81,56,74,82,39,54,32,36,39,37,43,38,40,30,34,78,86,74,50,66,39,56,49,74,50,78,46,78,44,86,91,84,81,89,79,75,84,86,73,97,64,68,61,52,96,59,58,45,63,40,46,29,33,33,30,43,59,73,89,52,82,68,82,71,72,73,44,63,38,56,58,31,46,29,34,32,39,32,39,34,40,29,31,55,39,85,86,74,27,24,64,40,70,62,45,84,58,54,48,66,55,52,41,52,55,51,50,54,48,26,74,77,36,83,74,39,39,41,28,45,22,35,29,34,55,84,38,21,38,40,49,61,69,24,31,67,38,74,67,31,23,46,42,23,24,51,38,44,52,52,49,31,66,75,61,67,43,42,26,43,29,40,24,58,32,28,63,32,72,28,59,36,82,79,31,56,67,37,78,64,29,41,63,21,46,39,53,34,44,44,43,32,38,58,44,41,53,63,44,23,78,73,73,72,51,80,56,44,35,37,32,49,36,66,41,44,70,65,44,45,63,30,42,44,36,50,56,42,51,75,52,32,66,36,42,35,30,45,32,34,80,71,35,55,67,90,58,66,44,40,52,53,23,54,22,44,34,55,66,81,87,79,65,77,25,34,49,59,28,53,50,50,45,45,73,51,54,39,57,43,72,28,33,23,45,28,43,48,30,37,23,38,41,28,39,30,78,42,72,58,77,60,21,54,72,22,46,49,81,47,54,46,80,40,38,37,27,57,57,59,74,66,38,44,64,86,68,55,29,46,83,47,71,40,87,56,19,53,32,45,33,35,28,20,84,89,78,30,37,26,31,20,40,62,45,58,65,30,37,35,55,53,36,49,48,29,59,76,71,45,35,34,23,40,31,34,52,39,60,86,25,41,46,94,48,48,48,60,52,28,31,32,74,52,31,46,50,75,84,132

Sequence (1055 aa):
MAIKPKKYLYFFLVFVLILTSLMIISHYSLFGSKRDKPVVSDNTSLKQEDDKTKTEEPKANADTKAPTAPGDITTTIKTENSIALSWEAATDDVGVKLYEIYLDDIKIGETDTTSYIFNDLEAGTTYKFSIIAKDAAGNSSEKAVYSETTYASIQTQVSESATYTNNNNISTNANNKSNNRPGGDSNNQPPVDNPNSSTVDNNAPTKPKNLHVTGKTGYSVTLSWEASEDDKGVTAYEIYQGTVKIIQTDKTTYKIEGLKDYTKYIFTVKALDKAGNVSAASNAVTVKTEDITAPTKPNNLAARNITRNSTSLTWEASTDNAGVTGYVIYQDDIAVGETLDTSFKITGLNSGTEYKFSVKAKDAAGNFSAAGTTDVRTIASPKIEVSPIAEDGRTIEKSPTITAIVDSSYQVKNVVFLAKALEAPDKDYYPYAAKTKAPYSWSWPTGDPWVPDNEYILKMVITYANDEVEEVTRVVLAHNNKKSIPAAPAELRFTKRDAASVSLAWNASVDKDVVEYYIYQDGRQIGTTKDTSYKVEGLTEEKVYMFRVKSKDMDGNISVHDNTIGVKLSRDPSSLKDFPTISTIRGEGKIGVAGNEGTYSGVVKLSADANSEAGIDRVEFYSKTVAASEAEYYKFPASSVKISGSTYSLNWDTVWAPDGQCIIKVVAYDKSGQVITTTAIFIVDNVEEQPPEKPWKPAKTPPQYMVIAYLAGWGANYNILYDADASRLTHINYAFADIDGQTYTIKLGDKVNDPKNFAKLNQLKEKYPHLKTIISVGGWGWSGNFSAMASTDENRTRFADSVVDFLLQYGFDGVDLDWEYPVSGGGPGTVRNPADKENFPLMLQKIREKLDAQEAKDGKHYSLSIAAGANSSFANNTTIGKSHEYLDYVQLMTYDIHGNWETKADYNAPLYDDNGETYSVDKAVNIFLEAGVPREKLVMGVPFYGYQYTVVSAENNGLRQEFISGGAVSYKSIISEDPENNGYTRYWSKGAQVPYLWNPSTKHFITYDDPESMKIKAEYIKEKGLVGAMIWQLTQDHEIDLLNSIYEVLKTKGH